Protein AF-A0A0N4WS98-F1 (afdb_monomer_lite)

pLDDT: mean 84.08, std 15.52, range [30.28, 98.75]

Sequence (1179 aa):
MGLLRYAFILAFIAFLSHFIINKLHTKLPLHFGGHVEAGYKRVREAFEQNFRDGWEPEGASLAVFVKGRKVVDLWGGYADKQAARIWKEDTVTVTFSTTKAVAAVCIAMLADRGRLKYDDLVSKYWPGFAKNGKANVTIEWVMSHMAGLPYLDTTITKEMITDHNLMRKALEKEAPKRPPGRHTGYHTFTYGWLVDQIVRHTDEKHRGIGQFFREEVAKPNGVDFHIGLDHSEEYRVARVVLPTVAGGLAEVLHDFKLGLALLKFFFAPEESPLKKSLRNSPWIDVLDKCTVNDPEQHAVEQAAAFGIGNARSLASIFNLLVNGHIVSEKTMAFLQKPVINTTDYVLNEQTVKGHGFFYYPPIRENEKHSMMGHSGLGCQQVMFDMKNKIVFAYVANGMKAREYVLCRNYMRLQNALYSALKFHSELPLHFGGYVDDGYERLQEVFERNFRDGWESVGAAFAVFVKGRKVVDLWGGYADKQAARPWKEDTLMITFSPTKAFAAVCVALLVDRGRLKYDDLVSKHWPEFAKNGKENITVDWVLSHMAGLPYLDTPITKEMATNHKLMKGVLENETPKVPPGRGTGYHSFTYGWLVDQIIRKADEKHRGISQFLKEEITGPNGIDFHVGLHASEKHRDSIIAKAMGNLPWVDVLDMYTLNSPAQQTLEQATAISIGNARSMASIFSLFVNGRIVSEKTLALIEKPVVNETDYVINEVIARGHGFYYYPPRGKFEDNLMIGHPSLGCQQLMFDTKKKISFAYVTNGLKAGAYDLCPHFIFNKFHSELPFHFGGYADEGYERLQEVTPFSPRRNFRDGWESVGAAFAVFVKGRAVVDLWGGYADKQAAQPWKEDTLMVTFSPTKAFAAVCVALLVDRGRLKYDDLVSKHWPEFAKNGKENITIDWVLSHMAGLPYLDTPITKEMATDHKLMKGVLENEAPKVPPGRGTGYHSFTYGWLVDQIIRKADEKHRGISQFLREEITAPNGIDFHVGLDASEKHRVARATQSTISEAIIDIWYDPGIAELLRDFFIAKAMGNLPWVDVLDMYTLNSPAQQTLEQATAVSIGNARSMASTFSLFVNGRIVGEKTLALIEEPVVNETDYVVNEVIARGHGFYYYPPRGKSQDNLMIGHPSLGCQQLMFDTRKKVSFAYVTNGLKAGVYDLCRNYMRLQRALYDVLEAQGI

InterPro domains:
  IPR001466 Beta-lactamase-related [PF00144] (47-410)
  IPR001466 Beta-lactamase-related [PF00144] (446-766)
  IPR001466 Beta-lactamase-related [PF00144] (808-1155)
  IPR012338 Beta-lactamase/transpeptidase-like [G3DSA:3.40.710.10] (32-424)
  IPR012338 Beta-lactamase/transpeptidase-like [G3DSA:3.40.710.10] (431-779)
  IPR012338 Beta-lactamase/transpeptidase-like [G3DSA:3.40.710.10] (790-1178)
  IPR012338 Beta-lactamase/transpeptidase-like [SSF56601] (38-418)
  IPR012338 Beta-lactamase/transpeptidase-like [SSF56601] (436-770)
  IPR012338 Beta-lactamase/transpeptidase-like [SSF56601] (812-1171)
  IPR052907 Beta-lactamase/esterase domain-containing protein [PTHR43319] (10-427)

Organism: Haemonchus placei (NCBI:txid6290)

Foldseek 3Di:
DVVVVVVLVVVVCLVVVVVCCVVPDDPQDKDKDWDAAPLLVLLVVLLVVCVVVCVFVAKKWKWKDFLLRTHTTMIIGALEVVVPHIADSFFKEWLFQLLLVLLLLLVLLLVQVVLFPQCDQLCVLVVLQCPQQRRRAGNFLLLFQQSQPLFFPAQCEPVCLVDLVSVSNRNSHGHRPDRGPPAHADNQQVSQSSSQCSCLRRPPVSDGSQVSCCVQPCVVQVFDKTQADDPVSLVRYRAADEQDPVLQVVLCVVPVVLVVLVCCVVPPPCPASQVNSCCSHVCPDCHPPNNSSPSSVLRGNRSRINMMGHNVSSLSRVLCVLNQVSHHPVSSVVQQDFDDFQQHRNSRDTWTGTSSWTWAPDPAPPDPGTWIGDKRFQAWTWIADSVRSMIITMGGRYRDSDIDPSSPSVVSSVVSNVVSVLVVVFDDKDKDWDAAPPLVVLVVLVVVCVVVQVAPAKKWKWKDFLLRTHITMIMHALERVVRHIADSWFKEFQFQLLLQLLLLLVLLLVLVVLFDQLDQLCVLVVLLCPQQRRRAGNWLLLQQQSQPLDFPDDDDLCCLQDLVNVSVRNSHGHRNDNRPPAHAHNQQVSQSSSQCSSLSSDPVSDGSFVSCCPQACVVVVQFKGQADDPVCLVRYGQADERDDDDPVVVVDDSCCCNDSSNQRRNRSRTRMMGHFHSLQSSLLCVLSCNSHHPVSVVQQLAFPDFQQHPHVRDGWGHTSNWTWPPSPDDDDDFIWIGDADFQQWDWTADSVRSMTMTMDGSHGYDDPNCDRCVVSVLVVLQPPDKDKDWDAAPLQVVLVVLACRNPVPVVPDVQFPAWKWKWKDFLLHTRTTIIIGALESRNRHIQDSLFKEFQFFLLLVLLLLLVLLLVLVVLFDQLDQLCVLVVLLCPQQRRRAGNWLLLQQQSQPLFFPAFQDLCLQQDLVNVVVRNSHGHRNDNHPPAHAHNQFVSQSSSQQSSLSSDPVSDGSQVSSCPQFCVVPVFDKGQFDDPVCLVSYRQADEDPVLVVVVCCLVPPVNLVVCVPASQSRSQVSYPQQHPSDSVSLSDSSLCRRNGSGTNMMHHFCSLQSSVLCVLSCNSHHPVSVVQVQAFPDQQQHRNVRDGWGHTSNWTWDDQVPDDSVFTWIGTKDQQGWTWTDGSVRSMIMTMDGSHGYGDIDPVSVSVSSSSVSVVVSCVVVVD

Secondary structure (DSSP, 8-state):
-HHHHHHHHHHHHHHHHHHHHHHHS--PPP-EEEEE-GGGHHHHHHHHHHHHTTSSSSEEEEEEEETTEEEEEEEEEEEETTTTEE--TT-BEE-TTHHHHHHHHHHHHHHHTTS--TTSBHHHH-GGGGTTTTTT-BHHHHHTT-SS-SS-SS---HHHHH-HHHHHHHHHHPPPSS-TTT-----TTHHHHHHHHHHHHHSTT---HHHHHIIIIITTTT---EES--GGGGGGBPPPBPPPHHHHHHHHHH-THHHHHHHHHHTS-TTSHHHHHHHTSTT---SSS-GGG-HHHHTS--TTT-EEE-HHHHHHHHHHHHTTSSS-HHHHHHHTS-SEEEEETTTTEEEEEETTEEEE--SSTT--SPEEEEEETTTEEEEEETTTTEEEEEEESB--S--GGG-HHHHHHHHHHHHHHHHTTSPPPPEEEEE-TT-HHHHHHHHHHHHTTS--SEEEEEEEETTEEEEEEEEEEEETTTTEE--TT-BEE--TTHHHHHHHHHHHHHHTTS--TTSBHHHH-GGG--TT-TT-BHHHHHTT-SS-SS-SSPPPHHHHH-HHHHHHHHHH---SS-TTS-----TTHHHHHHHHHHHHHSTT---HHHHHIIIIITTTT--EEES--GGGGGGB---EEPSS--TTGGGS-HHHHTSHHHHT---TTT-EEE-HHHHHHHHHHHHTTSSS-HHHHHHHTS-SEEEE-TTT-SEEEEETTEEEE--SS---S--EEEEE-GGG-EEEEETTTTEEEEEEESEE-S-SSSSSSHHHHHHHHHTSPP-EEEEE-TT-HHHHHHSTT-TTTHHHH---SSEEEEEEEETTEEEEEEEEEEEETTTTEEP-TT-BEE--TTHHHHHHHHHHHHHHTTS--TTSBHHHH-GGGGTTTTTT-BHHHHHTT-SS-SS-SS---HHHHH-HHHHHHHHHHPPPSS-TTSSB---SSHHHHHHHHHHHHHSTT---HHHHHIIIIIGGGT---BSS--GGGGGGBPPPEE-HHHHHHHHHHH-HHHHHHHTTSHHHHHHHT-SS--SS-HHHHTSHHHHT---TTT--EE-HHHHHHHHHHHHTTSSS-HHHHHHTSS-SEEEEBTTT-SEEEEETTEEEE--TTS-TTS-EEEEE-GGG-EEEEETTTTEEEEEEESEE-S-SGGG-HHHHHHHHHHHHHHHHTT-

Structure (mmCIF, N/CA/C/O backbone):
data_AF-A0A0N4WS98-F1
#
_entry.id   AF-A0A0N4WS98-F1
#
loop_
_atom_site.group_PDB
_atom_site.id
_atom_site.type_symbol
_atom_site.label_atom_id
_atom_site.label_alt_id
_atom_site.label_comp_id
_atom_site.label_asym_id
_atom_site.label_entity_id
_atom_site.label_seq_id
_atom_site.pdbx_PDB_ins_code
_atom_site.Cartn_x
_atom_site.Cartn_y
_atom_site.Cartn_z
_atom_site.occupancy
_atom_site.B_iso_or_equiv
_atom_site.auth_seq_id
_atom_site.auth_comp_id
_atom_site.auth_asym_id
_atom_site.auth_atom_id
_atom_site.pdbx_PDB_model_num
ATOM 1 N N . MET A 1 1 ? -6.516 31.916 -18.029 1.00 39.34 1 MET A N 1
ATOM 2 C CA . MET A 1 1 ? -7.914 31.442 -18.190 1.00 39.34 1 MET A CA 1
ATOM 3 C C . MET A 1 1 ? -8.146 30.553 -19.419 1.00 39.34 1 MET A C 1
ATOM 5 O O . MET A 1 1 ? -8.787 29.526 -19.251 1.00 39.34 1 MET A O 1
ATOM 9 N N . GLY A 1 2 ? -7.638 30.874 -20.621 1.00 41.47 2 GLY A N 1
ATOM 10 C CA . GLY A 1 2 ? -7.864 30.046 -21.826 1.00 41.47 2 GLY A CA 1
ATOM 11 C C . GLY A 1 2 ? -7.351 28.603 -21.709 1.00 41.47 2 GLY A C 1
ATOM 12 O O . GLY A 1 2 ? -8.120 27.666 -21.875 1.00 41.47 2 GLY A O 1
ATOM 13 N N . LEU A 1 3 ? -6.087 28.420 -21.314 1.00 37.09 3 LEU A N 1
ATOM 14 C CA . LEU A 1 3 ? -5.458 27.098 -21.151 1.00 37.09 3 LEU A CA 1
ATOM 15 C C . LEU A 1 3 ? -6.153 26.190 -20.117 1.00 37.09 3 LEU A C 1
ATOM 17 O O . LEU A 1 3 ? -6.252 24.991 -20.345 1.00 37.09 3 LEU A O 1
ATOM 21 N N . LEU A 1 4 ? -6.690 26.752 -19.026 1.00 38.88 4 LEU A N 1
ATOM 22 C CA . LEU A 1 4 ? -7.409 25.989 -17.994 1.00 38.88 4 LEU A CA 1
ATOM 23 C C . LEU A 1 4 ? -8.784 25.502 -18.473 1.00 38.88 4 LEU A C 1
ATOM 25 O O . LEU A 1 4 ? -9.154 24.370 -18.182 1.00 38.88 4 LEU A O 1
ATOM 29 N N . ARG A 1 5 ? -9.513 26.311 -19.258 1.00 39.75 5 ARG A N 1
ATOM 30 C CA . ARG A 1 5 ? -10.761 25.878 -19.916 1.00 39.75 5 ARG A CA 1
ATOM 31 C C . ARG A 1 5 ? -10.509 24.736 -20.898 1.00 39.75 5 ARG A C 1
ATOM 33 O O . ARG A 1 5 ? -11.263 23.771 -20.902 1.00 39.75 5 ARG A O 1
ATOM 40 N N . TYR A 1 6 ? -9.433 24.815 -21.681 1.00 48.69 6 TYR A N 1
ATOM 41 C CA . TYR A 1 6 ? -9.057 23.731 -22.591 1.00 48.69 6 TYR A CA 1
ATOM 42 C C . TYR A 1 6 ? -8.635 22.470 -21.836 1.00 48.69 6 TYR A C 1
ATOM 44 O O . TYR A 1 6 ? -9.068 21.386 -22.207 1.00 48.69 6 TYR A O 1
ATOM 52 N N . ALA A 1 7 ? -7.879 22.596 -20.744 1.00 49.84 7 ALA A N 1
ATOM 53 C CA . ALA A 1 7 ? -7.507 21.456 -19.910 1.00 49.84 7 ALA A CA 1
ATOM 54 C C . ALA A 1 7 ? -8.733 20.767 -19.284 1.00 49.84 7 ALA A C 1
ATOM 56 O O . ALA A 1 7 ? -8.801 19.542 -19.278 1.00 49.84 7 ALA A O 1
ATOM 57 N N . PHE A 1 8 ? -9.727 21.539 -18.829 1.00 58.28 8 PHE A N 1
ATOM 58 C CA . PHE A 1 8 ? -10.957 21.001 -18.241 1.00 58.28 8 PHE A CA 1
ATOM 59 C C . PHE A 1 8 ? -11.847 20.291 -19.263 1.00 58.28 8 PHE A C 1
ATOM 61 O O . PHE A 1 8 ? -12.334 19.191 -19.016 1.00 58.28 8 PHE A O 1
ATOM 68 N N . ILE A 1 9 ? -12.007 20.891 -20.444 1.00 61.28 9 ILE A N 1
ATOM 69 C CA . ILE A 1 9 ? -12.756 20.301 -21.557 1.00 61.28 9 ILE A CA 1
ATOM 70 C C . ILE A 1 9 ? -12.054 19.032 -22.054 1.00 61.28 9 ILE A C 1
ATOM 72 O O . ILE A 1 9 ? -12.712 18.019 -22.267 1.00 61.28 9 ILE A O 1
ATOM 76 N N . LEU A 1 10 ? -10.723 19.041 -22.174 1.00 55.31 10 LEU A N 1
ATOM 77 C CA . LEU A 1 10 ? -9.946 17.861 -22.559 1.00 55.31 10 LEU A CA 1
ATOM 78 C C . LEU A 1 10 ? -10.024 16.752 -21.501 1.00 55.31 10 LEU A C 1
ATOM 80 O O . LEU A 1 10 ? -10.177 15.589 -21.864 1.00 55.31 10 LEU A O 1
ATOM 84 N N . ALA A 1 11 ? -9.983 17.094 -20.209 1.00 54.56 11 ALA A N 1
ATOM 85 C CA . ALA A 1 11 ? -10.136 16.135 -19.116 1.00 54.56 11 ALA A CA 1
ATOM 86 C C . ALA A 1 11 ? -11.547 15.528 -19.075 1.00 54.56 11 ALA A C 1
ATOM 88 O O . ALA A 1 11 ? -11.689 14.314 -18.932 1.00 54.56 11 ALA A O 1
ATOM 89 N N . PHE A 1 12 ? -12.586 16.344 -19.272 1.00 61.75 12 PHE A N 1
ATOM 90 C CA . PHE A 1 12 ? -13.977 15.894 -19.328 1.00 61.75 12 PHE A CA 1
ATOM 91 C C . PHE A 1 12 ? -14.252 15.024 -20.562 1.00 61.75 12 PHE A C 1
ATOM 93 O O . PHE A 1 12 ? -14.850 13.958 -20.437 1.00 61.75 12 PHE A O 1
ATOM 100 N N . ILE A 1 13 ? -13.748 15.409 -21.740 1.00 64.50 13 ILE A N 1
ATOM 101 C CA . ILE A 1 13 ? -13.834 14.593 -22.960 1.00 64.50 13 ILE A CA 1
ATOM 102 C C . ILE A 1 13 ? -13.072 13.278 -22.774 1.00 64.50 13 ILE A C 1
ATOM 104 O O . ILE A 1 13 ? -13.593 12.230 -23.147 1.00 64.50 13 ILE A O 1
ATOM 108 N N . ALA A 1 14 ? -11.882 13.292 -22.167 1.00 52.22 14 ALA A N 1
ATOM 109 C CA . ALA A 1 14 ? -11.117 12.077 -21.890 1.00 52.22 14 ALA A CA 1
ATOM 110 C C . ALA A 1 14 ? -11.840 11.151 -20.897 1.00 52.22 14 ALA A C 1
ATOM 112 O O . ALA A 1 14 ? -11.889 9.941 -21.118 1.00 52.22 14 ALA A O 1
ATOM 113 N N . PHE A 1 15 ? -12.446 11.706 -19.843 1.00 61.06 15 PHE A N 1
ATOM 114 C CA . PHE A 1 15 ? -13.220 10.960 -18.848 1.00 61.06 15 PHE A CA 1
ATOM 115 C C . PHE A 1 15 ? -14.497 10.360 -19.445 1.00 61.06 15 PHE A C 1
ATOM 117 O O . PHE A 1 15 ? -14.750 9.165 -19.289 1.00 61.06 15 PHE A O 1
ATOM 124 N N . LEU A 1 16 ? -15.267 11.158 -20.188 1.00 57.53 16 LEU A N 1
ATOM 125 C CA . LEU A 1 16 ? -16.488 10.718 -20.855 1.00 57.53 16 LEU A CA 1
ATOM 126 C C . LEU A 1 16 ? -16.176 9.675 -21.935 1.00 57.53 16 LEU A C 1
ATOM 128 O O . LEU A 1 16 ? -16.838 8.643 -21.996 1.00 57.53 16 LEU A O 1
ATOM 132 N N . SER A 1 17 ? -15.110 9.880 -22.714 1.00 52.56 17 SER A N 1
ATOM 133 C CA . SER A 1 17 ? -14.623 8.896 -23.686 1.00 52.56 17 SER A CA 1
ATOM 134 C C . SER A 1 17 ? -14.196 7.609 -22.992 1.00 52.56 17 SER A C 1
ATOM 136 O O . SER A 1 17 ? -14.599 6.540 -23.422 1.00 52.56 17 SER A O 1
ATOM 138 N N . HIS A 1 18 ? -13.454 7.673 -21.882 1.00 50.91 18 HIS A N 1
ATOM 139 C CA . HIS A 1 18 ? -13.056 6.485 -21.125 1.00 50.91 18 HIS A CA 1
ATOM 140 C C . HIS A 1 18 ? -14.256 5.727 -20.540 1.00 50.91 18 HIS A C 1
ATOM 142 O O . HIS A 1 18 ? -14.301 4.499 -20.612 1.00 50.91 18 HIS A O 1
ATOM 148 N N . PHE A 1 19 ? -15.240 6.442 -19.990 1.00 57.62 19 PHE A N 1
ATOM 149 C CA . PHE A 1 19 ? -16.464 5.863 -19.438 1.00 57.62 19 PHE A CA 1
ATOM 150 C C . PHE A 1 19 ? -17.321 5.199 -20.522 1.00 57.62 19 PHE A C 1
ATOM 152 O O . PHE A 1 19 ? -17.769 4.065 -20.346 1.00 57.62 19 PHE A O 1
ATOM 159 N N . ILE A 1 20 ? -17.492 5.872 -21.662 1.00 54.56 20 ILE A N 1
ATOM 160 C CA . ILE A 1 20 ? -18.214 5.359 -22.829 1.00 54.56 20 ILE A CA 1
ATOM 161 C C . ILE A 1 20 ? -17.471 4.156 -23.426 1.00 54.56 20 ILE A C 1
ATOM 163 O O . ILE A 1 20 ? -18.084 3.114 -23.618 1.00 54.56 20 ILE A O 1
ATOM 167 N N . ILE A 1 21 ? -16.152 4.232 -23.621 1.00 51.50 21 ILE A N 1
ATOM 168 C CA . ILE A 1 21 ? -15.303 3.129 -24.104 1.00 51.50 21 ILE A CA 1
ATOM 169 C C . ILE A 1 21 ? -15.403 1.922 -23.156 1.00 51.50 21 ILE A C 1
ATOM 171 O O . ILE A 1 21 ? -15.684 0.820 -23.609 1.00 51.50 21 ILE A O 1
ATOM 175 N N . ASN A 1 22 ? -15.292 2.095 -21.837 1.00 51.72 22 ASN A N 1
ATOM 176 C CA . ASN A 1 22 ? -15.426 0.983 -20.882 1.00 51.72 22 ASN A CA 1
ATOM 177 C C . ASN A 1 22 ? -16.826 0.346 -20.841 1.00 51.72 22 ASN A C 1
ATOM 179 O O . ASN A 1 22 ? -16.962 -0.809 -20.431 1.00 51.72 22 ASN A O 1
ATOM 183 N N . LYS A 1 23 ? -17.870 1.096 -21.211 1.00 49.91 23 LYS A N 1
ATOM 184 C CA . LYS A 1 23 ? -19.264 0.627 -21.277 1.00 49.91 23 LYS A CA 1
ATOM 185 C C . LYS A 1 23 ? -19.631 0.025 -22.636 1.00 49.91 23 LYS A C 1
ATOM 187 O O . LYS A 1 23 ? -20.483 -0.857 -22.667 1.00 49.91 23 LYS A O 1
ATOM 192 N N . LEU A 1 24 ? -19.015 0.501 -23.719 1.00 42.03 24 LEU A N 1
ATOM 193 C CA . LEU A 1 24 ? -19.253 0.059 -25.095 1.00 42.03 24 LEU A CA 1
ATOM 194 C C . LEU A 1 24 ? -18.302 -1.055 -25.544 1.00 42.03 24 LEU A C 1
ATOM 196 O O . LEU A 1 24 ? -18.649 -1.805 -26.452 1.00 42.03 24 LEU A O 1
ATOM 200 N N . HIS A 1 25 ? -17.129 -1.208 -24.921 1.00 49.62 25 HIS A N 1
ATOM 201 C CA . HIS A 1 25 ? -16.274 -2.361 -25.179 1.00 49.62 25 HIS A CA 1
ATOM 202 C C . HIS A 1 25 ? -16.959 -3.628 -24.674 1.00 49.62 25 HIS A C 1
ATOM 204 O O . HIS A 1 25 ? -17.184 -3.819 -23.475 1.00 49.62 25 HIS A O 1
ATOM 210 N N . THR A 1 26 ? -17.232 -4.537 -25.602 1.00 45.34 26 THR A N 1
ATOM 211 C CA . THR A 1 26 ? -17.506 -5.938 -25.306 1.00 45.34 26 THR A CA 1
ATOM 212 C C . THR A 1 26 ? -16.412 -6.473 -24.385 1.00 45.34 26 THR A C 1
ATOM 214 O O . THR A 1 26 ? -15.233 -6.522 -24.742 1.00 45.34 26 THR A O 1
ATOM 217 N N . LYS A 1 27 ? -16.794 -6.868 -23.165 1.00 64.94 27 LYS A N 1
ATOM 218 C CA . LYS A 1 27 ? -15.908 -7.601 -22.257 1.00 64.94 27 LYS A CA 1
ATOM 219 C C . LYS A 1 27 ? -15.700 -8.991 -22.832 1.00 64.94 27 LYS A C 1
ATOM 221 O O . LYS A 1 27 ? -16.476 -9.905 -22.563 1.00 64.94 27 LYS A O 1
ATOM 226 N N . LEU A 1 28 ? -14.678 -9.115 -23.667 1.00 77.06 28 LEU A N 1
ATOM 227 C CA . LEU A 1 28 ? -14.257 -10.401 -24.181 1.00 77.06 28 LEU A CA 1
ATOM 228 C C . LEU A 1 28 ? -13.850 -11.311 -23.003 1.00 77.06 28 LEU A C 1
ATOM 230 O O . LEU A 1 28 ? -13.260 -10.824 -22.031 1.00 77.06 28 LEU A O 1
ATOM 234 N N . PRO A 1 29 ? -14.179 -12.612 -23.048 1.00 87.44 29 PRO A N 1
ATOM 235 C CA . PRO A 1 29 ? -13.803 -13.548 -21.996 1.00 87.44 29 PRO A CA 1
ATOM 236 C C . PRO A 1 29 ? -12.279 -13.614 -21.840 1.00 87.44 29 PRO A C 1
ATOM 238 O O . PRO A 1 29 ? -11.528 -13.472 -22.804 1.00 87.44 29 PRO A O 1
ATOM 241 N N . LEU A 1 30 ? -11.802 -13.820 -20.614 1.00 90.62 30 LEU A N 1
ATOM 242 C CA . LEU A 1 30 ? -10.375 -14.022 -20.374 1.00 90.62 30 LEU A CA 1
ATOM 243 C C . LEU A 1 30 ? -10.007 -15.472 -20.694 1.00 90.62 30 LEU A C 1
ATOM 245 O O . LEU A 1 30 ? -10.614 -16.402 -20.165 1.00 90.62 30 LEU A O 1
ATOM 249 N N . HIS A 1 31 ? -8.996 -15.648 -21.541 1.00 94.50 31 HIS A N 1
ATOM 250 C CA . HIS A 1 31 ? -8.447 -16.951 -21.900 1.00 94.50 31 HIS A CA 1
ATOM 251 C C . HIS A 1 31 ? -7.077 -17.122 -21.257 1.00 94.50 31 HIS A C 1
ATOM 253 O O . HIS A 1 31 ? -6.252 -16.213 -21.327 1.00 94.50 31 HIS A O 1
ATOM 259 N N . PHE A 1 32 ? -6.837 -18.287 -20.661 1.00 97.19 32 PHE A N 1
ATOM 260 C CA . PHE A 1 32 ? -5.559 -18.646 -20.055 1.00 97.19 32 PHE A CA 1
ATOM 261 C C . PHE A 1 32 ? -5.161 -20.047 -20.500 1.00 97.19 32 PHE A C 1
ATOM 263 O O . PHE A 1 32 ? -5.994 -20.954 -20.529 1.00 97.19 32 PHE A O 1
ATOM 270 N N . GLY A 1 33 ? -3.885 -20.227 -20.812 1.00 95.50 33 GLY A N 1
ATOM 271 C CA . GLY A 1 33 ? -3.298 -21.509 -21.167 1.00 95.50 33 GLY A CA 1
ATOM 272 C C . GLY A 1 33 ? -1.939 -21.704 -20.507 1.00 95.50 33 GLY A C 1
ATOM 273 O O . GLY A 1 33 ? -1.382 -20.792 -19.892 1.00 95.50 33 GLY A O 1
ATOM 274 N N . GLY A 1 34 ? -1.429 -22.924 -20.626 1.00 95.75 34 GLY A N 1
ATOM 275 C CA . GLY A 1 34 ? -0.104 -23.287 -20.148 1.00 95.75 34 GLY A CA 1
ATOM 276 C C . GLY A 1 34 ? -0.068 -24.091 -18.852 1.00 95.75 34 GLY A C 1
ATOM 277 O O . GLY A 1 34 ? -1.092 -24.477 -18.275 1.00 95.75 34 GLY A O 1
ATOM 278 N N . HIS A 1 35 ? 1.157 -24.378 -18.427 1.00 95.62 35 HIS A N 1
ATOM 279 C CA . HIS A 1 35 ? 1.501 -25.301 -17.360 1.00 95.62 35 HIS A CA 1
ATOM 280 C C . HIS A 1 35 ? 2.299 -24.611 -16.250 1.00 95.62 35 HIS A C 1
ATOM 282 O O . HIS A 1 35 ? 3.150 -23.757 -16.492 1.00 95.62 35 HIS A O 1
ATOM 288 N N . VAL A 1 36 ? 2.031 -25.027 -15.015 1.00 95.38 36 VAL A N 1
ATOM 289 C CA . VAL A 1 36 ? 2.763 -24.609 -13.821 1.00 95.38 36 VAL A CA 1
ATOM 290 C C . VAL A 1 36 ? 2.945 -25.820 -12.920 1.00 95.38 36 VAL A C 1
ATOM 292 O O . VAL A 1 36 ? 1.966 -26.497 -12.595 1.00 95.38 36 VAL A O 1
ATOM 295 N N . GLU A 1 37 ? 4.184 -26.071 -12.500 1.00 91.69 37 GLU A N 1
ATOM 296 C CA . GLU A 1 37 ? 4.495 -27.117 -11.526 1.00 91.69 37 GLU A CA 1
ATOM 297 C C . GLU A 1 37 ? 3.828 -26.828 -10.166 1.00 91.69 37 GLU A C 1
ATOM 299 O O . GLU A 1 37 ? 3.601 -25.677 -9.784 1.00 91.69 37 GLU A O 1
ATOM 304 N N . ALA A 1 38 ? 3.518 -27.878 -9.397 1.00 79.94 38 ALA A N 1
ATOM 305 C CA . ALA A 1 38 ? 2.626 -27.800 -8.235 1.00 79.94 38 ALA A CA 1
ATOM 306 C C . ALA A 1 38 ? 2.997 -26.723 -7.197 1.00 79.94 38 ALA A C 1
ATOM 308 O O . ALA A 1 38 ? 2.100 -26.055 -6.679 1.00 79.94 38 ALA A O 1
ATOM 309 N N . GLY A 1 39 ? 4.284 -26.509 -6.907 1.00 79.69 39 GLY A N 1
ATOM 310 C CA . GLY A 1 39 ? 4.693 -25.495 -5.930 1.00 79.69 39 GLY A CA 1
ATOM 311 C C . GLY A 1 39 ? 4.866 -24.079 -6.499 1.00 79.69 39 GLY A C 1
ATOM 312 O O . GLY A 1 39 ? 5.276 -23.184 -5.768 1.00 79.69 39 GLY A O 1
ATOM 313 N N . TYR A 1 40 ? 4.528 -23.848 -7.772 1.00 88.31 40 TYR A N 1
ATOM 314 C CA . TYR A 1 40 ? 4.543 -22.528 -8.417 1.00 88.31 40 TYR A CA 1
ATOM 315 C C . TYR A 1 40 ? 3.135 -21.986 -8.714 1.00 88.31 40 TYR A C 1
ATOM 317 O O . TYR A 1 40 ? 3.004 -20.966 -9.386 1.00 88.31 40 TYR A O 1
ATOM 325 N N . LYS A 1 41 ? 2.065 -22.605 -8.186 1.00 87.62 41 LYS A N 1
ATOM 326 C CA . LYS A 1 41 ? 0.661 -22.187 -8.414 1.00 87.62 41 LYS A CA 1
ATOM 327 C C . LYS A 1 41 ? 0.404 -20.693 -8.175 1.00 87.62 41 LYS A C 1
ATOM 329 O O . LYS A 1 41 ? -0.286 -20.067 -8.973 1.00 87.62 41 LYS A O 1
ATOM 334 N N . ARG A 1 42 ? 1.040 -20.097 -7.159 1.00 84.69 42 ARG A N 1
ATOM 335 C CA . ARG A 1 42 ? 0.956 -18.650 -6.877 1.00 84.69 42 ARG A CA 1
ATOM 336 C C . ARG A 1 42 ? 1.424 -17.772 -8.041 1.00 84.69 42 ARG A C 1
ATOM 338 O O . ARG A 1 42 ? 0.932 -16.663 -8.206 1.00 84.69 42 ARG A O 1
ATOM 345 N N . VAL A 1 43 ? 2.355 -18.258 -8.864 1.00 94.06 43 VAL A N 1
ATOM 346 C CA . VAL A 1 43 ? 2.804 -17.551 -10.072 1.00 94.06 43 VAL A CA 1
ATOM 347 C C . VAL A 1 43 ? 1.682 -17.499 -11.109 1.00 94.06 43 VAL A C 1
ATOM 349 O O . VAL A 1 43 ? 1.466 -16.451 -11.713 1.00 94.06 43 VAL A O 1
ATOM 352 N N . ARG A 1 44 ? 0.918 -18.590 -11.268 1.00 95.81 44 ARG A N 1
ATOM 353 C CA . ARG A 1 44 ? -0.271 -18.615 -12.133 1.00 95.81 44 ARG A CA 1
ATOM 354 C C . ARG A 1 44 ? -1.344 -17.654 -11.643 1.00 95.81 44 ARG A C 1
ATOM 356 O O . ARG A 1 44 ? -1.854 -16.869 -12.431 1.00 95.81 44 ARG A O 1
ATOM 363 N N . GLU A 1 45 ? -1.649 -17.683 -10.351 1.00 92.94 45 GLU A N 1
ATOM 364 C CA . GLU A 1 45 ? -2.636 -16.783 -9.742 1.00 92.94 45 GLU A CA 1
ATOM 365 C C . GLU A 1 45 ? -2.245 -15.314 -9.950 1.00 92.94 45 GLU A C 1
ATOM 367 O O . GLU A 1 45 ? -3.061 -14.514 -10.401 1.00 92.94 45 GLU A O 1
ATOM 372 N N . ALA A 1 46 ? -0.976 -14.972 -9.710 1.00 93.25 46 ALA A N 1
ATOM 373 C CA . ALA A 1 46 ? -0.438 -13.638 -9.958 1.00 93.25 46 ALA A CA 1
ATOM 374 C C . ALA A 1 46 ? -0.546 -13.215 -11.434 1.00 93.25 46 ALA A C 1
ATOM 376 O O . ALA A 1 46 ? -0.883 -12.063 -11.720 1.00 93.25 46 ALA A O 1
ATOM 377 N N . PHE A 1 47 ? -0.284 -14.142 -12.362 1.00 97.31 47 PHE A N 1
ATOM 378 C CA . PHE A 1 47 ? -0.420 -13.918 -13.800 1.00 97.31 47 PHE A CA 1
ATOM 379 C C . PHE A 1 47 ? -1.868 -13.648 -14.194 1.00 97.31 47 PHE A C 1
ATOM 381 O O . PHE A 1 47 ? -2.141 -12.608 -14.784 1.00 97.31 47 PHE A O 1
ATOM 388 N N . GLU A 1 48 ? -2.809 -14.505 -13.800 1.00 95.94 48 GLU A N 1
ATOM 389 C CA . GLU A 1 48 ? -4.235 -14.308 -14.080 1.00 95.94 48 GLU A CA 1
ATOM 390 C C . GLU A 1 48 ? -4.775 -13.017 -13.443 1.00 95.94 48 GLU A C 1
ATOM 392 O O . GLU A 1 48 ? -5.590 -12.312 -14.044 1.00 95.94 48 GLU A O 1
ATOM 397 N N . GLN A 1 49 ? -4.292 -12.665 -12.247 1.00 92.25 49 GLN A N 1
ATOM 398 C CA . GLN A 1 49 ? -4.707 -11.454 -11.544 1.00 92.25 49 GLN A CA 1
ATOM 399 C C . GLN A 1 49 ? -4.314 -10.175 -12.298 1.00 92.25 49 GLN A C 1
ATOM 401 O O . GLN A 1 49 ? -5.067 -9.204 -12.264 1.00 92.25 49 GLN A O 1
ATOM 406 N N . ASN A 1 50 ? -3.192 -10.162 -13.034 1.00 91.94 50 ASN A N 1
ATOM 407 C CA . ASN A 1 50 ? -2.823 -9.011 -13.873 1.00 91.94 50 ASN A CA 1
ATOM 408 C C . ASN A 1 50 ? -3.901 -8.691 -14.924 1.00 91.94 50 ASN A C 1
ATOM 410 O O . ASN A 1 50 ? -4.178 -7.520 -15.175 1.00 91.94 50 ASN A O 1
ATOM 414 N N . PHE A 1 51 ? -4.555 -9.707 -15.489 1.00 92.38 51 PHE A N 1
ATOM 415 C CA . PHE A 1 51 ? -5.657 -9.513 -16.437 1.00 92.38 51 PHE A CA 1
ATOM 416 C C . PHE A 1 51 ? -6.950 -9.094 -15.731 1.00 92.38 51 PHE A C 1
ATOM 418 O O . PHE A 1 51 ? -7.645 -8.194 -16.198 1.00 92.38 51 PHE A O 1
ATOM 425 N N . ARG A 1 52 ? -7.269 -9.710 -14.582 1.00 86.31 52 ARG A N 1
ATOM 426 C CA . ARG A 1 52 ? -8.488 -9.400 -13.807 1.00 86.31 52 ARG A CA 1
ATOM 427 C C . ARG A 1 52 ? -8.504 -7.961 -13.288 1.00 86.31 52 ARG A C 1
ATOM 429 O O . ARG A 1 52 ? -9.562 -7.338 -13.274 1.00 86.31 52 ARG A O 1
ATOM 436 N N . ASP A 1 53 ? -7.339 -7.433 -12.923 1.00 81.25 53 ASP A N 1
ATOM 437 C CA . ASP A 1 53 ? -7.174 -6.046 -12.473 1.00 81.25 53 ASP A CA 1
ATOM 438 C C . ASP A 1 53 ? -7.098 -5.036 -13.631 1.00 81.25 53 ASP A C 1
ATOM 440 O O . ASP A 1 53 ? -7.012 -3.831 -13.396 1.00 81.25 53 ASP A O 1
ATOM 444 N N . GLY A 1 54 ? -7.089 -5.510 -14.882 1.00 82.44 54 GLY A N 1
ATOM 445 C CA . GLY A 1 54 ? -6.918 -4.671 -16.069 1.00 82.44 54 GLY A CA 1
ATOM 446 C C . GLY A 1 54 ? -5.501 -4.113 -16.248 1.00 82.44 54 GLY A C 1
ATOM 447 O O . GLY A 1 54 ? -5.312 -3.177 -17.020 1.00 82.44 54 GLY A O 1
ATOM 448 N N . TRP A 1 55 ? -4.504 -4.655 -15.540 1.00 84.94 55 TRP A N 1
ATOM 449 C CA . TRP A 1 55 ? -3.091 -4.269 -15.688 1.00 84.94 55 TRP A CA 1
ATOM 450 C C . TRP A 1 55 ? -2.465 -4.872 -16.944 1.00 84.94 55 TRP A C 1
ATOM 452 O O . TRP A 1 55 ? -1.504 -4.326 -17.487 1.00 84.94 55 TRP A O 1
ATOM 462 N N . GLU A 1 56 ? -3.022 -5.990 -17.405 1.00 90.19 56 GLU A N 1
ATOM 463 C CA . GLU A 1 56 ? -2.740 -6.571 -18.707 1.00 90.19 56 GLU A CA 1
ATOM 464 C C . GLU A 1 56 ? -3.960 -6.376 -19.623 1.00 90.19 56 GLU A C 1
ATOM 466 O O . GLU A 1 56 ? -4.927 -7.136 -19.528 1.00 90.19 56 GLU A O 1
ATOM 471 N N . PRO A 1 57 ? -3.974 -5.313 -20.453 1.00 85.75 57 PRO A N 1
ATOM 472 C CA . PRO A 1 57 ? -5.149 -4.956 -21.247 1.00 85.75 57 PRO A CA 1
ATOM 473 C C . PRO A 1 57 ? -5.341 -5.835 -22.490 1.00 85.75 57 PRO A C 1
ATOM 475 O O . PRO A 1 57 ? -6.462 -5.894 -23.003 1.00 85.75 57 PRO A O 1
ATOM 478 N N . GLU A 1 58 ? -4.278 -6.492 -22.959 1.00 93.00 58 GLU A N 1
ATOM 479 C CA . GLU A 1 58 ? -4.227 -7.262 -24.207 1.00 93.00 58 GLU A CA 1
ATOM 480 C C . GLU A 1 58 ? -3.924 -8.744 -23.917 1.00 93.00 58 GLU A C 1
ATOM 482 O O . GLU A 1 58 ? -4.737 -9.436 -23.299 1.00 93.00 58 GLU A O 1
ATOM 487 N N . GLY A 1 59 ? -2.773 -9.250 -24.357 1.00 95.62 59 GLY A N 1
ATOM 488 C CA . GLY A 1 59 ? -2.264 -10.582 -24.083 1.00 95.62 59 GLY A CA 1
ATOM 489 C C . GLY A 1 59 ? -0.816 -10.571 -23.594 1.00 95.62 59 GLY A C 1
ATOM 490 O O . GLY A 1 59 ? -0.057 -9.616 -23.782 1.00 95.62 59 GLY A O 1
ATOM 491 N N . ALA A 1 60 ? -0.438 -11.653 -22.921 1.00 97.56 60 ALA A N 1
ATOM 492 C CA . ALA A 1 60 ? 0.914 -11.843 -22.421 1.00 97.56 60 ALA A CA 1
ATOM 493 C C . ALA A 1 60 ? 1.287 -13.322 -22.330 1.00 97.56 60 ALA A C 1
ATOM 495 O O . ALA A 1 60 ? 0.430 -14.206 -22.290 1.00 97.56 60 ALA A O 1
ATOM 496 N N . SER A 1 61 ? 2.588 -13.569 -22.225 1.00 98.25 61 SER A N 1
ATOM 497 C CA . SER A 1 61 ? 3.190 -14.863 -21.927 1.00 98.25 61 SER A CA 1
ATOM 498 C C . SER A 1 61 ? 4.246 -14.730 -20.831 1.00 98.25 61 SER A C 1
ATOM 500 O O . SER A 1 61 ? 4.871 -13.678 -20.660 1.00 98.25 61 SER A O 1
ATOM 502 N N . LEU A 1 62 ? 4.437 -15.810 -20.078 1.00 98.44 62 LEU A N 1
ATOM 503 C CA . LEU A 1 62 ? 5.379 -15.907 -18.974 1.00 98.44 62 LEU A CA 1
ATOM 504 C C . LEU A 1 62 ? 6.070 -17.268 -18.984 1.00 98.44 62 LEU A C 1
ATOM 506 O O . LEU A 1 62 ? 5.395 -18.293 -19.012 1.00 98.44 62 LEU A O 1
ATOM 510 N N . ALA A 1 63 ? 7.396 -17.287 -18.871 1.00 98.38 63 ALA A N 1
ATOM 511 C CA . ALA A 1 63 ? 8.147 -18.527 -18.721 1.00 98.38 63 ALA A CA 1
ATOM 512 C C . ALA A 1 63 ? 9.228 -18.410 -17.647 1.00 98.38 63 ALA A C 1
ATOM 514 O O . ALA A 1 63 ? 9.918 -17.392 -17.537 1.00 98.38 63 ALA A O 1
ATOM 515 N N . VAL A 1 64 ? 9.377 -19.479 -16.865 1.00 98.06 64 VAL A N 1
ATOM 516 C CA . VAL A 1 64 ? 10.387 -19.600 -15.813 1.00 98.06 64 VAL A CA 1
ATOM 517 C C . VAL A 1 64 ? 11.124 -20.922 -15.967 1.00 98.06 64 VAL A C 1
ATOM 519 O O . VAL A 1 64 ? 10.505 -21.990 -15.976 1.00 98.06 64 VAL A O 1
ATOM 522 N N . PHE A 1 65 ? 12.452 -20.849 -15.981 1.00 97.31 65 PHE A N 1
ATOM 523 C CA . PHE A 1 65 ? 13.322 -22.004 -15.811 1.00 97.31 65 PHE A CA 1
ATOM 524 C C . PHE A 1 65 ? 14.053 -21.930 -14.474 1.00 97.31 65 PHE A C 1
ATOM 526 O O . PHE A 1 65 ? 14.523 -20.870 -14.067 1.00 97.31 65 PHE A O 1
ATOM 533 N N . VAL A 1 66 ? 14.167 -23.069 -13.797 1.00 94.62 66 VAL A N 1
ATOM 534 C CA . VAL A 1 66 ? 14.906 -23.226 -12.542 1.00 94.62 66 VAL A CA 1
ATOM 535 C C . VAL A 1 66 ? 15.809 -24.442 -12.683 1.00 94.62 66 VAL A C 1
ATOM 537 O O . VAL A 1 66 ? 15.335 -25.562 -12.873 1.00 94.62 66 VAL A O 1
ATOM 540 N N . LYS A 1 67 ? 17.126 -24.226 -12.602 1.00 91.81 67 LYS A N 1
ATOM 541 C CA . LYS A 1 67 ? 18.161 -25.261 -12.756 1.00 91.81 67 LYS A CA 1
ATOM 542 C C . LYS A 1 67 ? 17.957 -26.110 -14.019 1.00 91.81 67 LYS A C 1
ATOM 544 O O . LYS A 1 67 ? 17.970 -27.337 -13.957 1.00 91.81 67 LYS A O 1
ATOM 549 N N . GLY A 1 68 ? 17.692 -25.453 -15.147 1.00 92.94 68 GLY A N 1
ATOM 550 C CA . GLY A 1 68 ? 17.486 -26.119 -16.435 1.00 92.94 68 GLY A CA 1
ATOM 551 C C . GLY A 1 68 ? 16.064 -26.628 -16.689 1.00 92.94 68 GLY A C 1
ATOM 552 O O . GLY A 1 68 ? 15.742 -26.938 -17.833 1.00 92.94 68 GLY A O 1
ATOM 553 N N . ARG A 1 69 ? 15.196 -26.694 -15.668 1.00 94.69 69 ARG A N 1
ATOM 554 C CA . ARG A 1 69 ? 13.823 -27.215 -15.787 1.00 94.69 69 ARG A CA 1
ATOM 555 C C . ARG A 1 69 ? 12.805 -26.094 -15.965 1.00 94.69 69 ARG A C 1
ATOM 557 O O . ARG A 1 69 ? 12.841 -25.117 -15.224 1.00 94.69 69 ARG A O 1
ATOM 564 N N . LYS A 1 70 ? 11.885 -26.248 -16.920 1.00 96.25 70 LYS A N 1
ATOM 565 C CA . LYS A 1 70 ? 10.785 -25.305 -17.174 1.00 96.25 70 LYS A CA 1
ATOM 566 C C . LYS A 1 70 ? 9.657 -25.529 -16.163 1.00 96.25 70 LYS A C 1
ATOM 568 O O . LYS A 1 70 ? 8.886 -26.468 -16.316 1.00 96.25 70 LYS A O 1
ATOM 573 N N . VAL A 1 71 ? 9.570 -24.669 -15.150 1.00 96.75 71 VAL A N 1
ATOM 574 C CA . VAL A 1 71 ? 8.631 -24.824 -14.019 1.00 96.75 71 VAL A CA 1
ATOM 575 C C . VAL A 1 71 ? 7.338 -24.015 -14.180 1.00 96.75 71 VAL A C 1
ATOM 577 O O . VAL A 1 71 ? 6.320 -24.328 -13.562 1.00 96.75 71 VAL A O 1
ATOM 580 N N . VAL A 1 72 ? 7.371 -22.966 -15.008 1.00 98.12 72 VAL A N 1
ATOM 581 C CA . VAL A 1 72 ? 6.219 -22.122 -15.361 1.00 98.12 72 VAL A CA 1
ATOM 582 C C . VAL A 1 72 ? 6.285 -21.824 -16.849 1.00 98.12 72 VAL A C 1
ATOM 584 O O . VAL A 1 72 ? 7.338 -21.446 -17.361 1.00 98.12 72 VAL A O 1
ATOM 587 N N . ASP A 1 73 ? 5.152 -21.967 -17.520 1.00 98.31 73 ASP A N 1
ATOM 588 C CA . ASP A 1 73 ? 4.975 -21.670 -18.934 1.00 98.31 73 ASP A CA 1
ATOM 589 C C . ASP A 1 73 ? 3.507 -21.327 -19.174 1.00 98.31 73 ASP A C 1
ATOM 591 O O . ASP A 1 73 ? 2.661 -22.214 -19.234 1.00 98.31 73 ASP A O 1
ATOM 595 N N . LEU A 1 74 ? 3.193 -20.039 -19.200 1.00 98.50 74 LEU A N 1
ATOM 596 C CA . LEU A 1 74 ? 1.834 -19.513 -19.191 1.00 98.50 74 LEU A CA 1
ATOM 597 C C . LEU A 1 74 ? 1.627 -18.527 -20.328 1.00 98.50 74 LEU A C 1
ATOM 599 O O . LEU A 1 74 ? 2.539 -17.798 -20.718 1.00 98.50 74 LEU A O 1
ATOM 603 N N . TRP A 1 75 ? 0.389 -18.446 -20.793 1.00 98.38 75 TRP A N 1
ATOM 604 C CA . TRP A 1 75 ? -0.067 -17.386 -21.679 1.00 98.38 75 TRP A CA 1
ATOM 605 C C . TRP A 1 75 ? -1.532 -17.055 -21.424 1.00 98.38 75 TRP A C 1
ATOM 607 O O . TRP A 1 75 ? -2.281 -17.851 -20.850 1.00 98.38 75 TRP A O 1
ATOM 617 N N . GLY A 1 76 ? -1.956 -15.866 -21.835 1.00 96.81 76 GLY A N 1
ATOM 618 C CA . GLY A 1 76 ? -3.345 -15.461 -21.694 1.00 96.81 76 GLY A CA 1
ATOM 619 C C . GLY A 1 76 ? -3.687 -14.165 -22.408 1.00 96.81 76 GLY A C 1
ATOM 620 O O . GLY A 1 76 ? -2.808 -13.442 -22.873 1.00 96.81 76 GLY A O 1
ATOM 621 N N . GLY A 1 77 ? -4.985 -13.888 -22.489 1.00 96.50 77 GLY A N 1
ATOM 622 C CA . GLY A 1 77 ? -5.532 -12.724 -23.180 1.00 96.50 77 GLY A CA 1
ATOM 623 C C . GLY A 1 77 ? -5.550 -12.879 -24.701 1.00 96.50 77 GLY A C 1
ATOM 624 O O . GLY A 1 77 ? -5.873 -13.950 -25.219 1.00 96.50 77 GLY A O 1
ATOM 625 N N . TYR A 1 78 ? -5.245 -11.795 -25.416 1.00 96.88 78 TYR A N 1
ATOM 626 C CA . TYR A 1 78 ? -5.458 -11.682 -26.862 1.00 96.88 78 TYR A CA 1
ATOM 627 C C . TYR A 1 78 ? -4.179 -11.305 -27.615 1.00 96.88 78 TYR A C 1
ATOM 629 O O . TYR A 1 78 ? -3.512 -10.334 -27.271 1.00 96.88 78 TYR A O 1
ATOM 637 N N . ALA A 1 79 ? -3.870 -12.047 -28.681 1.00 96.88 79 ALA A N 1
ATOM 638 C CA . ALA A 1 79 ? -2.841 -11.689 -29.657 1.00 96.88 79 ALA A CA 1
ATOM 639 C C . ALA A 1 79 ? -3.278 -10.489 -30.515 1.00 96.88 79 ALA A C 1
ATOM 641 O O . ALA A 1 79 ? -2.453 -9.697 -30.958 1.00 96.88 79 ALA A O 1
ATOM 642 N N . ASP A 1 80 ? -4.582 -10.350 -30.752 1.00 95.06 80 ASP A N 1
ATOM 643 C CA . ASP A 1 80 ? -5.201 -9.137 -31.278 1.00 95.06 80 ASP A CA 1
ATOM 644 C C . ASP A 1 80 ? -6.622 -9.038 -30.720 1.00 95.06 80 ASP A C 1
ATOM 646 O O . ASP A 1 80 ? -7.517 -9.796 -31.104 1.00 95.06 80 ASP A O 1
ATOM 650 N N . LYS A 1 81 ? -6.829 -8.118 -29.779 1.00 90.25 81 LYS A N 1
ATOM 651 C CA . LYS A 1 81 ? -8.123 -7.940 -29.121 1.00 90.25 81 LYS A CA 1
ATOM 652 C C . LYS A 1 81 ? -9.175 -7.312 -30.029 1.00 90.25 81 LYS A C 1
ATOM 654 O O . LYS A 1 81 ? -10.352 -7.609 -29.846 1.00 90.25 81 LYS A O 1
ATOM 659 N N . GLN A 1 82 ? -8.785 -6.497 -31.014 1.00 87.31 82 GLN A N 1
ATOM 660 C CA . GLN A 1 82 ? -9.727 -5.915 -31.981 1.00 87.31 82 GLN A CA 1
ATOM 661 C C . GLN A 1 82 ? -10.292 -6.994 -32.909 1.00 87.31 82 GLN A C 1
ATOM 663 O O . GLN A 1 82 ? -11.478 -6.972 -33.226 1.00 87.31 82 GLN A O 1
ATOM 668 N N . ALA A 1 83 ? -9.465 -7.977 -33.270 1.00 90.38 83 ALA A N 1
ATOM 669 C CA . ALA A 1 83 ? -9.876 -9.142 -34.053 1.00 90.38 83 ALA A CA 1
ATOM 670 C C . ALA A 1 83 ? -10.401 -10.316 -33.199 1.00 90.38 83 ALA A C 1
ATOM 672 O O . ALA A 1 83 ? -10.667 -11.389 -33.738 1.00 90.38 83 ALA A O 1
ATOM 673 N N . ALA A 1 84 ? -10.495 -10.155 -31.870 1.00 90.56 84 ALA A N 1
ATOM 674 C CA . ALA A 1 84 ? -10.778 -11.228 -30.909 1.00 90.56 84 ALA A CA 1
ATOM 675 C C . ALA A 1 84 ? -9.888 -12.483 -31.084 1.00 90.56 84 ALA A C 1
ATOM 677 O O . ALA A 1 84 ? -10.265 -13.595 -30.705 1.00 90.56 84 ALA A O 1
ATOM 678 N N . ARG A 1 85 ? -8.675 -12.319 -31.632 1.00 95.62 85 ARG A N 1
ATOM 679 C CA . ARG A 1 85 ? -7.704 -13.401 -31.806 1.00 95.62 85 ARG A CA 1
ATOM 680 C C . ARG A 1 85 ? -7.006 -13.647 -30.477 1.00 95.62 85 ARG A C 1
ATOM 682 O O . ARG A 1 85 ? -6.199 -12.836 -30.023 1.00 95.62 85 ARG A O 1
ATOM 689 N N . ILE A 1 86 ? -7.337 -14.767 -29.847 1.00 97.00 86 ILE A N 1
ATOM 690 C CA . ILE A 1 86 ? -6.772 -15.170 -28.557 1.00 97.00 86 ILE A CA 1
ATOM 691 C C . ILE A 1 86 ? -5.259 -15.384 -28.646 1.00 97.00 86 ILE A C 1
ATOM 693 O O . ILE A 1 86 ? -4.740 -15.801 -29.683 1.00 97.00 86 ILE A O 1
ATOM 697 N N . TRP A 1 87 ? -4.561 -15.128 -27.543 1.00 98.00 87 TRP A N 1
ATOM 698 C CA . TRP A 1 87 ? -3.166 -15.524 -27.401 1.00 98.00 87 TRP A CA 1
ATOM 699 C C . TRP A 1 87 ? -3.083 -17.051 -27.267 1.00 98.00 87 TRP A C 1
ATOM 701 O O . TRP A 1 87 ? -3.768 -17.649 -26.432 1.00 98.00 87 TRP A O 1
ATOM 711 N N . LYS A 1 88 ? -2.240 -17.684 -28.084 1.00 96.62 88 LYS A N 1
ATOM 712 C CA . LYS A 1 88 ? -1.984 -19.132 -28.105 1.00 96.62 88 LYS A CA 1
ATOM 713 C C . LYS A 1 88 ? -0.555 -19.455 -27.666 1.00 96.62 88 LYS A C 1
ATOM 715 O O . LYS A 1 88 ? 0.276 -18.566 -27.510 1.00 96.62 88 LYS A O 1
ATOM 720 N N . GLU A 1 89 ? -0.271 -20.740 -27.492 1.00 95.94 89 GLU A N 1
ATOM 721 C CA . GLU A 1 89 ? 1.052 -21.241 -27.102 1.00 95.94 89 GLU A CA 1
ATOM 722 C C . GLU A 1 89 ? 2.192 -20.759 -28.020 1.00 95.94 89 GLU A C 1
ATOM 724 O O . GLU A 1 89 ? 3.284 -20.449 -27.551 1.00 95.94 89 GLU A O 1
ATOM 729 N N . ASP A 1 90 ? 1.916 -20.665 -29.319 1.00 96.50 90 ASP A N 1
ATOM 730 C CA . ASP A 1 90 ? 2.832 -20.313 -30.409 1.00 96.50 90 ASP A CA 1
ATOM 731 C C . ASP A 1 90 ? 2.750 -18.836 -30.834 1.00 96.50 90 ASP A C 1
ATOM 733 O O . ASP A 1 90 ? 3.433 -18.408 -31.767 1.00 96.50 90 ASP A O 1
ATOM 737 N N . THR A 1 91 ? 1.921 -18.036 -30.154 1.00 98.38 91 THR A N 1
ATOM 738 C CA . THR A 1 91 ? 1.848 -16.591 -30.394 1.00 98.38 91 THR A CA 1
ATOM 739 C C . THR A 1 91 ? 3.172 -15.941 -30.013 1.00 98.38 91 THR A C 1
ATOM 741 O O . THR A 1 91 ? 3.695 -16.184 -28.923 1.00 98.38 91 THR A O 1
ATOM 744 N N . VAL A 1 92 ? 3.685 -15.090 -30.898 1.00 98.25 92 VAL A N 1
ATOM 745 C CA . VAL A 1 92 ? 4.935 -14.333 -30.729 1.00 98.25 92 VAL A CA 1
ATOM 746 C C . VAL A 1 92 ? 4.668 -12.843 -30.872 1.00 98.25 92 VAL A C 1
ATOM 748 O O . VAL A 1 92 ? 3.656 -12.447 -31.427 1.00 98.25 92 VAL A O 1
ATOM 751 N N . THR A 1 93 ? 5.539 -11.989 -30.356 1.00 97.56 93 THR A N 1
ATOM 752 C CA . THR A 1 93 ? 5.424 -10.531 -30.480 1.00 97.56 93 THR A CA 1
ATOM 753 C C . THR A 1 93 ? 6.807 -9.900 -30.477 1.00 97.56 93 THR A C 1
ATOM 755 O O . THR A 1 93 ? 7.788 -10.529 -30.073 1.00 97.56 93 THR A O 1
ATOM 758 N N . VAL A 1 94 ? 6.880 -8.641 -30.898 1.00 96.81 94 VAL A N 1
ATOM 759 C CA . VAL A 1 94 ? 8.089 -7.822 -30.796 1.00 96.81 94 VAL A CA 1
ATOM 760 C C . VAL A 1 94 ? 8.499 -7.676 -29.327 1.00 96.81 94 VAL A C 1
ATOM 762 O O . VAL A 1 94 ? 7.692 -7.281 -28.483 1.00 96.81 94 VAL A O 1
ATOM 765 N N . THR A 1 95 ? 9.761 -7.975 -29.012 1.00 95.94 95 THR A N 1
ATOM 766 C CA . THR A 1 95 ? 10.291 -7.962 -27.639 1.00 95.94 95 THR A CA 1
ATOM 767 C C . THR A 1 95 ? 11.170 -6.739 -27.331 1.00 95.94 95 THR A C 1
ATOM 769 O O . THR A 1 95 ? 11.738 -6.628 -26.235 1.00 95.94 95 THR A O 1
ATOM 772 N N . PHE A 1 96 ? 11.263 -5.782 -28.262 1.00 95.62 96 PHE A N 1
ATOM 773 C CA . PHE A 1 96 ? 11.996 -4.519 -28.111 1.00 95.62 96 PHE A CA 1
ATOM 774 C C . PHE A 1 96 ? 13.450 -4.743 -27.660 1.00 95.62 96 PHE A C 1
ATOM 776 O O . PHE A 1 96 ? 14.135 -5.648 -28.138 1.00 95.62 96 PHE A O 1
ATOM 783 N N . SER A 1 97 ? 13.954 -3.923 -26.737 1.00 96.06 97 SER A N 1
ATOM 784 C CA . SER A 1 97 ? 15.354 -3.952 -26.313 1.00 96.06 97 SER A CA 1
ATOM 785 C C . SER A 1 97 ? 15.804 -5.244 -25.633 1.00 96.06 97 SER A C 1
ATOM 787 O O . SER A 1 97 ? 17.008 -5.465 -25.553 1.00 96.06 97 SER A O 1
ATOM 789 N N . THR A 1 98 ? 14.898 -6.148 -25.235 1.00 96.88 98 THR A N 1
ATOM 790 C CA . THR A 1 98 ? 15.307 -7.493 -24.780 1.00 96.88 98 THR A CA 1
ATOM 791 C C . THR A 1 98 ? 16.088 -8.256 -25.863 1.00 96.88 98 THR A C 1
ATOM 793 O O . THR A 1 98 ? 16.947 -9.073 -25.540 1.00 96.88 98 THR A O 1
ATOM 796 N N . THR A 1 99 ? 15.885 -7.914 -27.144 1.00 98.12 99 THR A N 1
ATOM 797 C CA . THR A 1 99 ? 16.654 -8.435 -28.289 1.00 98.12 99 THR A CA 1
ATOM 798 C C . THR A 1 99 ? 18.159 -8.192 -28.146 1.00 98.12 99 THR A C 1
ATOM 800 O O . THR A 1 99 ? 18.957 -9.031 -28.560 1.00 98.12 99 THR A O 1
ATOM 803 N N . LYS A 1 100 ? 18.575 -7.098 -27.488 1.00 98.56 100 LYS A N 1
ATOM 804 C CA . LYS A 1 100 ? 19.999 -6.790 -27.268 1.00 98.56 100 LYS A CA 1
ATOM 805 C C . LYS A 1 100 ? 20.693 -7.866 -26.441 1.00 98.56 100 LYS A C 1
ATOM 807 O O . LYS A 1 100 ? 21.835 -8.207 -26.724 1.00 98.56 100 LYS A O 1
ATOM 812 N N . ALA A 1 101 ? 19.986 -8.458 -25.479 1.00 97.69 101 ALA A N 1
ATOM 813 C CA . ALA A 1 101 ? 20.516 -9.569 -24.700 1.00 97.69 101 ALA A CA 1
ATOM 814 C C . ALA A 1 101 ? 20.730 -10.822 -25.572 1.00 97.69 101 ALA A C 1
ATOM 816 O O . ALA A 1 101 ? 21.684 -11.563 -25.361 1.00 97.69 101 ALA A O 1
ATOM 817 N N . VAL A 1 102 ? 19.886 -11.045 -26.586 1.00 98.50 102 VAL A N 1
ATOM 818 C CA . VAL A 1 102 ? 20.062 -12.135 -27.563 1.00 98.50 102 VAL A CA 1
ATOM 819 C C . VAL A 1 102 ? 21.253 -11.852 -28.488 1.00 98.50 102 VAL A C 1
ATOM 821 O O . VAL A 1 102 ? 22.069 -12.736 -28.752 1.00 98.50 102 VAL A O 1
ATOM 824 N N . ALA A 1 103 ? 21.420 -10.600 -28.916 1.00 98.50 103 ALA A N 1
ATOM 825 C CA . ALA A 1 103 ? 22.592 -10.169 -29.676 1.00 98.50 103 ALA A CA 1
ATOM 826 C C . ALA A 1 103 ? 23.896 -10.340 -28.872 1.00 98.50 103 ALA A C 1
ATOM 828 O O . ALA A 1 103 ? 24.910 -10.798 -29.400 1.00 98.50 103 ALA A O 1
ATOM 829 N N . ALA A 1 104 ? 23.851 -10.046 -27.570 1.00 98.31 104 ALA A N 1
ATOM 830 C CA . ALA A 1 104 ? 24.955 -10.251 -26.641 1.00 98.31 104 ALA A CA 1
ATOM 831 C C . ALA A 1 104 ? 25.365 -11.723 -26.522 1.00 98.31 104 ALA A C 1
ATOM 833 O O . ALA A 1 104 ? 26.560 -12.018 -26.498 1.00 98.31 104 ALA A O 1
ATOM 834 N N . VAL A 1 105 ? 24.400 -12.651 -26.537 1.00 98.25 105 VAL A N 1
ATOM 835 C CA . VAL A 1 105 ? 24.684 -14.094 -26.597 1.00 98.25 105 VAL A CA 1
ATOM 836 C C . VAL A 1 105 ? 25.471 -14.453 -27.861 1.00 98.25 105 VAL A C 1
ATOM 838 O O . VAL A 1 105 ? 26.440 -15.203 -27.772 1.00 98.25 105 VAL A O 1
ATOM 841 N N . CYS A 1 106 ? 25.132 -13.879 -29.020 1.00 98.62 106 CYS A N 1
ATOM 842 C CA . CYS A 1 106 ? 25.858 -14.143 -30.269 1.00 98.62 106 CYS A CA 1
ATOM 843 C C . CYS A 1 106 ? 27.328 -13.697 -30.186 1.00 98.62 106 CYS A C 1
ATOM 845 O O . CYS A 1 106 ? 28.230 -14.444 -30.568 1.00 98.62 106 CYS A O 1
ATOM 847 N N . ILE A 1 107 ? 27.584 -12.507 -29.630 1.00 98.69 107 ILE A N 1
ATOM 848 C CA . ILE A 1 107 ? 28.949 -12.004 -29.407 1.00 98.69 107 ILE A CA 1
ATOM 849 C C . ILE A 1 107 ? 29.701 -12.859 -28.386 1.00 98.69 107 ILE A C 1
ATOM 851 O O . ILE A 1 107 ? 30.864 -13.189 -28.616 1.00 98.69 107 ILE A O 1
ATOM 855 N N . ALA A 1 108 ? 29.044 -13.277 -27.302 1.00 98.31 108 ALA A N 1
ATOM 856 C CA . ALA A 1 108 ? 29.646 -14.165 -26.313 1.00 98.31 108 ALA A CA 1
ATOM 857 C C . ALA A 1 108 ? 30.052 -15.517 -26.924 1.00 98.31 108 ALA A C 1
ATOM 859 O O . ALA A 1 108 ? 31.133 -16.013 -26.620 1.00 98.31 108 ALA A O 1
ATOM 860 N N . MET A 1 109 ? 29.244 -16.087 -27.825 1.00 98.44 109 MET A N 1
ATOM 861 C CA . MET A 1 109 ? 29.584 -17.322 -28.545 1.00 98.44 109 MET A CA 1
ATOM 862 C C . MET A 1 109 ? 30.792 -17.148 -29.468 1.00 98.44 109 MET A C 1
ATOM 864 O O . MET A 1 109 ? 31.676 -18.001 -29.493 1.00 98.44 109 MET A O 1
ATOM 868 N N . LEU A 1 110 ? 30.860 -16.043 -30.215 1.00 98.56 110 LEU A N 1
ATOM 869 C CA . LEU A 1 110 ? 32.017 -15.737 -31.062 1.00 98.56 110 LEU A CA 1
ATOM 870 C C . LEU A 1 110 ? 33.287 -15.533 -30.222 1.00 98.56 110 LEU A C 1
ATOM 872 O O . LEU A 1 110 ? 34.355 -16.018 -30.599 1.00 98.56 110 LEU A O 1
ATOM 876 N N . ALA A 1 111 ? 33.167 -14.875 -29.065 1.00 98.31 111 ALA A N 1
ATOM 877 C CA . ALA A 1 111 ? 34.267 -14.714 -28.119 1.00 98.31 111 ALA A CA 1
ATOM 878 C C . ALA A 1 111 ? 34.742 -16.060 -27.549 1.00 98.31 111 ALA A C 1
ATOM 880 O O . ALA A 1 111 ? 35.940 -16.340 -27.521 1.00 98.31 111 ALA A O 1
ATOM 881 N N . ASP A 1 112 ? 33.801 -16.916 -27.145 1.00 98.00 112 ASP A N 1
ATOM 882 C CA . ASP A 1 112 ? 34.076 -18.241 -26.583 1.00 98.00 112 ASP A CA 1
ATOM 883 C C . ASP A 1 112 ? 34.776 -19.164 -27.589 1.00 98.00 112 ASP A C 1
ATOM 885 O O . ASP A 1 112 ? 35.723 -19.870 -27.246 1.00 98.00 112 ASP A O 1
ATOM 889 N N . ARG A 1 113 ? 34.374 -19.081 -28.863 1.00 97.19 113 ARG A N 1
ATOM 890 C CA . ARG A 1 113 ? 34.995 -19.795 -29.991 1.00 97.19 113 ARG A CA 1
ATOM 891 C C . ARG A 1 113 ? 36.332 -19.187 -30.438 1.00 97.19 113 ARG A C 1
ATOM 893 O O . ARG A 1 113 ? 36.914 -19.649 -31.416 1.00 97.19 113 ARG A O 1
ATOM 900 N N . GLY A 1 114 ? 36.815 -18.137 -29.770 1.00 97.00 114 GLY A N 1
ATOM 901 C CA . GLY A 1 114 ? 38.083 -17.475 -30.088 1.00 97.00 114 GLY A CA 1
ATOM 902 C C . GLY A 1 114 ? 38.074 -16.667 -31.389 1.00 97.00 114 GLY A C 1
ATOM 903 O O . GLY A 1 114 ? 39.141 -16.306 -31.882 1.00 97.00 114 GLY A O 1
ATOM 904 N N . ARG A 1 115 ? 36.892 -16.368 -31.947 1.00 98.12 115 ARG A N 1
ATOM 905 C CA . ARG A 1 115 ? 36.729 -15.574 -33.179 1.00 98.12 115 ARG A CA 1
ATOM 906 C C . ARG A 1 115 ? 36.943 -14.081 -32.947 1.00 98.12 115 ARG A C 1
ATOM 908 O O . ARG A 1 115 ? 37.327 -13.365 -33.867 1.00 98.12 115 ARG A O 1
ATOM 915 N N . LEU A 1 116 ? 36.695 -13.624 -31.723 1.00 98.12 116 LEU A N 1
ATOM 916 C CA . LEU A 1 116 ? 36.967 -12.268 -31.259 1.00 98.12 116 LEU A CA 1
ATOM 917 C C . LEU A 1 116 ? 37.330 -12.271 -29.772 1.00 98.12 116 LEU A C 1
ATOM 919 O O . LEU A 1 116 ? 37.137 -13.267 -29.077 1.00 98.12 116 LEU A O 1
ATOM 923 N N . LYS A 1 117 ? 37.818 -11.143 -29.261 1.00 98.31 117 LYS A N 1
ATOM 924 C CA . LYS A 1 117 ? 37.896 -10.851 -27.828 1.00 98.31 117 LYS A CA 1
ATOM 925 C C . LYS A 1 117 ? 37.200 -9.529 -27.536 1.00 98.31 117 LYS A C 1
ATOM 927 O O . LYS A 1 117 ? 37.166 -8.637 -28.377 1.00 98.31 117 LYS A O 1
ATOM 932 N N . TYR A 1 118 ? 36.665 -9.387 -26.329 1.00 98.38 118 TYR A N 1
ATOM 933 C CA . TYR A 1 118 ? 35.986 -8.158 -25.911 1.00 98.38 118 TYR A CA 1
ATOM 934 C C . TYR A 1 118 ? 36.928 -6.938 -25.867 1.00 98.38 118 TYR A C 1
ATOM 936 O O . TYR A 1 118 ? 36.500 -5.820 -26.145 1.00 98.38 118 TYR A O 1
ATOM 944 N N . ASP A 1 119 ? 38.214 -7.134 -25.574 1.00 97.56 119 ASP A N 1
ATOM 945 C CA . ASP A 1 119 ? 39.243 -6.087 -25.574 1.00 97.56 119 ASP A CA 1
ATOM 946 C C . ASP A 1 119 ? 39.863 -5.825 -26.957 1.00 97.56 119 ASP A C 1
ATOM 948 O O . ASP A 1 119 ? 40.629 -4.872 -27.108 1.00 97.56 119 ASP A O 1
ATOM 952 N N . ASP A 1 120 ? 39.513 -6.611 -27.981 1.00 98.62 120 ASP A N 1
ATOM 953 C CA . ASP A 1 120 ? 39.956 -6.329 -29.342 1.00 98.62 120 ASP A CA 1
ATOM 954 C C . ASP A 1 120 ? 39.375 -5.002 -29.835 1.00 98.62 120 ASP A C 1
ATOM 956 O O . ASP A 1 120 ? 38.219 -4.656 -29.575 1.00 98.62 120 ASP A O 1
ATOM 960 N N . LEU A 1 121 ? 40.168 -4.287 -30.631 1.00 98.69 121 LEU A N 1
ATOM 961 C CA . LEU A 1 121 ? 39.691 -3.137 -31.386 1.00 98.69 121 LEU A CA 1
ATOM 962 C C . LEU A 1 121 ? 38.684 -3.593 -32.447 1.00 98.69 121 LEU A C 1
ATOM 964 O O . LEU A 1 121 ? 38.958 -4.528 -33.196 1.00 98.69 121 LEU A O 1
ATOM 968 N N . VAL A 1 122 ? 37.563 -2.884 -32.597 1.00 98.69 122 VAL A N 1
ATOM 969 C CA . VAL A 1 122 ? 36.601 -3.132 -33.689 1.00 98.69 122 VAL A CA 1
ATOM 970 C C . VAL A 1 122 ? 37.311 -3.039 -35.048 1.00 98.69 122 VAL A C 1
ATOM 972 O O . VAL A 1 122 ? 37.080 -3.853 -35.940 1.00 98.69 122 VAL A O 1
ATOM 975 N N . SER A 1 123 ? 38.244 -2.089 -35.178 1.00 98.31 123 SER A N 1
ATOM 976 C CA . SER A 1 123 ? 39.054 -1.846 -36.379 1.00 98.31 123 SER A CA 1
ATOM 977 C C . SER A 1 123 ? 39.952 -3.018 -36.787 1.00 98.31 123 SER A C 1
ATOM 979 O O . SER A 1 123 ? 40.329 -3.109 -37.953 1.00 98.31 123 SER A O 1
ATOM 981 N N . LYS A 1 124 ? 40.253 -3.940 -35.865 1.00 98.25 124 LYS A N 1
ATOM 982 C CA . LYS A 1 124 ? 40.989 -5.178 -36.154 1.00 98.25 124 LYS A CA 1
ATOM 983 C C . LYS A 1 124 ? 40.230 -6.070 -37.140 1.00 98.25 124 LYS A C 1
ATOM 985 O O . LYS A 1 124 ? 40.846 -6.670 -38.012 1.00 98.25 124 LYS A O 1
ATOM 990 N N . TYR A 1 125 ? 38.906 -6.146 -36.996 1.00 98.12 125 TYR A N 1
ATOM 991 C CA . TYR A 1 125 ? 38.030 -6.990 -37.819 1.00 98.12 125 TYR A CA 1
ATOM 992 C C . TYR A 1 125 ? 37.317 -6.193 -38.911 1.00 98.12 125 TYR A C 1
ATOM 994 O O . TYR A 1 125 ? 37.060 -6.698 -39.999 1.00 98.12 125 TYR A O 1
ATOM 1002 N N . TRP A 1 126 ? 37.036 -4.921 -38.635 1.00 98.06 126 TRP A N 1
ATOM 1003 C CA . TRP A 1 126 ? 36.359 -4.002 -39.538 1.00 98.06 126 TRP A CA 1
ATOM 1004 C C . TRP A 1 126 ? 37.207 -2.729 -39.715 1.00 98.06 126 TRP A C 1
ATOM 1006 O O . TRP A 1 126 ? 36.930 -1.705 -39.086 1.00 98.06 126 TRP A O 1
ATOM 1016 N N . PRO A 1 127 ? 38.245 -2.746 -40.580 1.00 97.56 127 PRO A N 1
ATOM 1017 C CA . PRO A 1 127 ? 39.205 -1.641 -40.706 1.00 97.56 127 PRO A CA 1
ATOM 1018 C 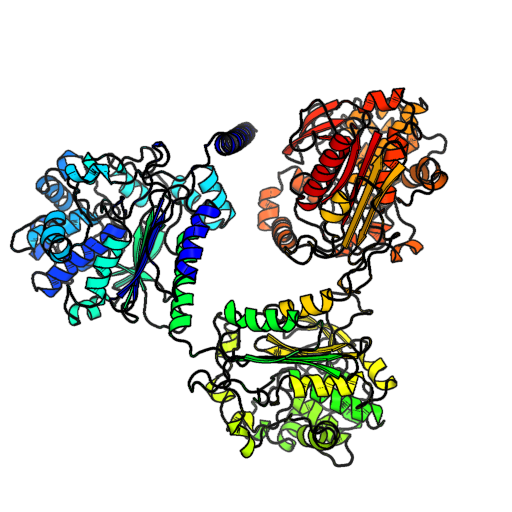C . PRO A 1 127 ? 38.567 -0.286 -41.027 1.00 97.56 127 PRO A C 1
ATOM 1020 O O . PRO A 1 127 ? 38.991 0.750 -40.514 1.00 97.56 127 PRO A O 1
ATOM 1023 N N . GLY A 1 128 ? 37.497 -0.287 -41.829 1.00 97.12 128 GLY A N 1
ATOM 1024 C CA . GLY A 1 128 ? 36.739 0.918 -42.163 1.00 97.12 128 GLY A CA 1
ATOM 1025 C C . GLY A 1 128 ? 36.140 1.631 -40.945 1.00 97.12 128 GLY A C 1
ATOM 1026 O O . GLY A 1 128 ? 35.961 2.850 -40.992 1.00 97.12 128 GLY A O 1
ATOM 1027 N N . PHE A 1 129 ? 35.903 0.917 -39.836 1.00 98.31 129 PHE A N 1
ATOM 1028 C CA . PHE A 1 129 ? 35.400 1.497 -38.594 1.00 98.31 129 PHE A CA 1
ATOM 1029 C C . PHE A 1 129 ? 36.379 2.491 -37.965 1.00 98.31 129 PHE A C 1
ATOM 1031 O O . PHE A 1 129 ? 35.933 3.393 -37.275 1.00 98.31 129 PHE A O 1
ATOM 1038 N N . ALA A 1 130 ? 37.691 2.394 -38.224 1.00 97.75 130 ALA A N 1
ATOM 1039 C CA . ALA A 1 130 ? 38.708 3.239 -37.582 1.00 97.75 130 ALA A CA 1
ATOM 1040 C C . ALA A 1 130 ? 38.592 4.743 -37.900 1.00 97.75 130 ALA A C 1
ATOM 1042 O O . ALA A 1 130 ? 39.158 5.579 -37.190 1.00 97.75 130 ALA A O 1
ATOM 1043 N N . LYS A 1 131 ? 37.863 5.095 -38.966 1.00 97.06 131 LYS A N 1
ATOM 1044 C CA . LYS A 1 131 ? 37.678 6.473 -39.438 1.00 97.06 131 LYS A CA 1
ATOM 1045 C C . LYS A 1 131 ? 37.060 7.370 -38.354 1.00 97.06 131 LYS A C 1
ATOM 1047 O O . LYS A 1 131 ? 36.329 6.905 -37.480 1.00 97.06 131 LYS A O 1
ATOM 1052 N N . ASN A 1 132 ? 37.320 8.674 -38.441 1.00 96.19 132 ASN A N 1
ATOM 1053 C CA . ASN A 1 132 ? 36.672 9.718 -37.631 1.00 96.19 132 ASN A CA 1
ATOM 1054 C C . ASN A 1 132 ? 36.780 9.509 -36.108 1.00 96.19 132 ASN A C 1
ATOM 1056 O O . ASN A 1 132 ? 35.810 9.677 -35.374 1.00 96.19 132 ASN A O 1
ATOM 1060 N N . GLY A 1 133 ? 37.972 9.135 -35.628 1.00 94.62 133 GLY A N 1
ATOM 1061 C CA . GLY A 1 133 ? 38.276 9.053 -34.192 1.00 94.62 133 GLY A CA 1
ATOM 1062 C C . GLY A 1 133 ? 37.862 7.747 -33.507 1.00 94.62 133 GLY A C 1
ATOM 1063 O O . GLY A 1 133 ? 37.871 7.674 -32.281 1.00 94.62 133 GLY A O 1
ATOM 1064 N N . LYS A 1 134 ? 37.519 6.708 -34.277 1.00 97.81 134 LYS A N 1
ATOM 1065 C CA . LYS A 1 134 ? 37.036 5.414 -33.762 1.00 97.81 134 LYS A CA 1
ATOM 1066 C C . LYS A 1 134 ? 38.091 4.299 -33.740 1.00 97.81 134 LYS A C 1
ATOM 1068 O O . LYS A 1 134 ? 37.776 3.170 -33.380 1.00 97.81 134 LYS A O 1
ATOM 1073 N N . ALA A 1 135 ? 39.343 4.595 -34.096 1.00 96.94 135 ALA A N 1
ATOM 1074 C CA . ALA A 1 135 ? 40.421 3.604 -34.214 1.00 96.94 135 ALA A CA 1
ATOM 1075 C C . ALA A 1 135 ? 40.644 2.752 -32.949 1.00 96.94 135 ALA A C 1
ATOM 1077 O O . ALA A 1 135 ? 40.929 1.563 -33.075 1.00 96.94 135 ALA A O 1
ATOM 1078 N N . ASN A 1 136 ? 40.455 3.347 -31.765 1.00 97.44 136 ASN A N 1
ATOM 1079 C CA . ASN A 1 136 ? 40.698 2.718 -30.461 1.00 97.44 136 ASN A CA 1
ATOM 1080 C C . ASN A 1 136 ? 39.441 2.114 -29.810 1.00 97.44 136 ASN A C 1
ATOM 1082 O O . ASN A 1 136 ? 39.488 1.711 -28.652 1.00 97.44 136 ASN A O 1
ATOM 1086 N N . VAL A 1 137 ? 38.300 2.095 -30.504 1.00 98.56 137 VAL A N 1
ATOM 1087 C CA . VAL A 1 137 ? 37.064 1.539 -29.942 1.00 98.56 137 VAL A CA 1
ATOM 1088 C C . VAL A 1 137 ? 37.175 0.021 -29.857 1.00 98.56 137 VAL A C 1
ATOM 1090 O O . VAL A 1 137 ? 37.442 -0.630 -30.867 1.00 98.56 137 VAL A O 1
ATOM 1093 N N . THR A 1 138 ? 36.938 -0.537 -28.672 1.00 98.75 138 THR A N 1
ATOM 1094 C CA . THR A 1 138 ? 36.928 -1.988 -28.445 1.00 98.75 138 THR A CA 1
ATOM 1095 C C . THR A 1 138 ? 35.547 -2.600 -28.676 1.00 98.75 138 THR A C 1
ATOM 1097 O O . THR A 1 138 ? 34.531 -1.895 -28.658 1.00 98.75 138 THR A O 1
ATOM 1100 N N . ILE A 1 139 ? 35.492 -3.923 -28.855 1.00 98.69 139 ILE A N 1
ATOM 1101 C CA . ILE A 1 139 ? 34.227 -4.673 -28.887 1.00 98.69 139 ILE A CA 1
ATOM 1102 C C . ILE A 1 139 ? 33.429 -4.422 -27.598 1.00 98.69 139 ILE A C 1
ATOM 1104 O O . ILE A 1 139 ? 32.246 -4.100 -27.666 1.00 98.69 139 ILE A O 1
ATOM 1108 N N . GLU A 1 140 ? 34.069 -4.465 -26.425 1.00 98.38 140 GLU A N 1
ATOM 1109 C CA . GLU A 1 140 ? 33.416 -4.186 -25.142 1.00 98.38 140 GLU A CA 1
ATOM 1110 C C . GLU A 1 140 ? 32.809 -2.785 -25.095 1.00 98.38 140 GLU A C 1
ATOM 1112 O O . GLU A 1 140 ? 31.709 -2.618 -24.578 1.00 98.38 140 GLU A O 1
ATOM 1117 N N . TRP A 1 141 ? 33.463 -1.768 -25.662 1.00 98.38 141 TRP A N 1
ATOM 1118 C CA . TRP A 1 141 ? 32.889 -0.421 -25.697 1.00 98.38 141 TRP A CA 1
ATOM 1119 C C . TRP A 1 141 ? 31.647 -0.331 -26.579 1.00 98.38 141 TRP A C 1
ATOM 1121 O O . TRP A 1 141 ? 30.750 0.451 -26.275 1.00 98.38 141 TRP A O 1
ATOM 1131 N N . VAL A 1 142 ? 31.535 -1.135 -27.636 1.00 98.44 142 VAL A N 1
ATOM 1132 C CA . VAL A 1 142 ? 30.268 -1.255 -28.374 1.00 98.44 142 VAL A CA 1
ATOM 1133 C C . VAL A 1 142 ? 29.217 -1.936 -27.493 1.00 98.44 142 VAL A C 1
ATOM 1135 O O . VAL A 1 142 ? 28.118 -1.407 -27.322 1.00 98.44 142 VAL A O 1
ATOM 1138 N N . MET A 1 143 ? 29.582 -3.056 -26.863 1.00 98.19 143 MET A N 1
ATOM 1139 C CA . MET A 1 143 ? 28.682 -3.878 -26.045 1.00 98.19 143 MET A CA 1
ATOM 1140 C C . MET A 1 143 ? 28.205 -3.194 -24.752 1.00 98.19 143 MET A C 1
ATOM 1142 O O . MET A 1 143 ? 27.127 -3.509 -24.254 1.00 98.19 143 MET A O 1
ATOM 1146 N N . SER A 1 144 ? 28.964 -2.229 -24.234 1.00 96.94 144 SER A N 1
ATOM 1147 C CA . SER A 1 144 ? 28.653 -1.432 -23.037 1.00 96.94 144 SER A CA 1
ATOM 1148 C C . SER A 1 144 ? 28.175 -0.009 -23.354 1.00 96.94 144 SER A C 1
ATOM 1150 O O . SER A 1 144 ? 28.024 0.803 -22.444 1.00 96.94 144 SER A O 1
ATOM 1152 N N . HIS A 1 145 ? 27.894 0.304 -24.626 1.00 97.62 145 HIS A N 1
ATOM 1153 C CA . HIS A 1 145 ? 27.411 1.617 -25.081 1.00 97.62 145 HIS A CA 1
ATOM 1154 C C . HIS A 1 145 ? 28.394 2.792 -24.889 1.00 97.62 145 HIS A C 1
ATOM 1156 O O . HIS A 1 145 ? 27.992 3.957 -24.827 1.00 97.62 145 HIS A O 1
ATOM 1162 N N . MET A 1 146 ? 29.693 2.509 -24.854 1.00 97.44 146 MET A N 1
ATOM 1163 C CA . MET A 1 146 ? 30.785 3.480 -24.722 1.00 97.44 146 MET A CA 1
ATOM 1164 C C . MET A 1 146 ? 31.460 3.854 -26.052 1.00 97.44 146 MET A C 1
ATOM 1166 O O . MET A 1 146 ? 32.405 4.642 -26.057 1.00 97.44 146 MET A O 1
ATOM 1170 N N . ALA A 1 147 ? 30.993 3.322 -27.187 1.00 97.50 147 ALA A N 1
ATOM 1171 C CA . ALA A 1 147 ? 31.509 3.666 -28.518 1.00 97.50 147 ALA A CA 1
ATOM 1172 C C . ALA A 1 147 ? 31.180 5.112 -28.950 1.00 97.50 147 ALA A C 1
ATOM 1174 O O . ALA A 1 147 ? 31.791 5.634 -29.880 1.00 97.50 147 ALA A O 1
ATOM 1175 N N . GLY A 1 148 ? 30.227 5.763 -28.274 1.00 96.69 148 GLY A N 1
ATOM 1176 C CA . GLY A 1 148 ? 29.835 7.148 -28.538 1.00 96.69 148 GLY A CA 1
ATOM 1177 C C . GLY A 1 148 ? 28.957 7.338 -29.779 1.00 96.69 148 GLY A C 1
ATOM 1178 O O . GLY A 1 148 ? 28.901 8.450 -30.294 1.00 96.69 148 GLY A O 1
ATOM 1179 N N . LEU A 1 149 ? 28.258 6.300 -30.251 1.00 97.31 149 LEU A N 1
ATOM 1180 C CA . LEU A 1 149 ? 27.430 6.322 -31.467 1.00 97.31 149 LEU A CA 1
ATOM 1181 C C . LEU A 1 149 ? 25.931 6.076 -31.190 1.00 97.31 149 LEU A C 1
ATOM 1183 O O . LEU A 1 149 ? 25.326 5.223 -31.844 1.00 97.31 149 LEU A O 1
ATOM 1187 N N . PRO A 1 150 ? 25.283 6.772 -30.234 1.00 95.94 150 PRO A N 1
ATOM 1188 C CA . PRO A 1 150 ? 23.873 6.517 -29.921 1.00 95.94 150 PRO A CA 1
ATOM 1189 C C . PRO A 1 150 ? 22.908 6.890 -31.061 1.00 95.94 150 PRO A C 1
ATOM 1191 O O . PRO A 1 150 ? 21.774 6.419 -31.085 1.00 95.94 150 PRO A O 1
ATOM 1194 N N . TYR A 1 151 ? 23.358 7.733 -31.992 1.00 95.69 151 TYR A N 1
ATOM 1195 C CA . TYR A 1 151 ? 22.677 8.136 -33.219 1.00 95.69 151 TYR A CA 1
ATOM 1196 C C . TYR A 1 151 ? 23.713 8.557 -34.262 1.00 95.69 151 TYR A C 1
ATOM 1198 O O . TYR A 1 151 ? 24.861 8.839 -33.904 1.00 95.69 151 TYR A O 1
ATOM 1206 N N . LEU A 1 152 ? 23.296 8.611 -35.526 1.00 95.62 152 LEU A N 1
ATOM 1207 C CA . LEU A 1 152 ? 24.106 9.109 -36.632 1.00 95.62 152 LEU A CA 1
ATOM 1208 C C . LEU A 1 152 ? 23.713 10.543 -37.006 1.00 95.62 152 LEU A C 1
ATOM 1210 O O . LEU A 1 152 ? 22.560 10.937 -36.827 1.00 95.62 152 LEU A O 1
ATOM 1214 N N . ASP A 1 153 ? 24.641 11.314 -37.572 1.00 93.56 153 ASP A N 1
ATOM 1215 C CA . ASP A 1 153 ? 24.290 12.592 -38.219 1.00 93.56 153 ASP A CA 1
ATOM 1216 C C . ASP A 1 153 ? 23.558 12.354 -39.548 1.00 93.56 153 ASP A C 1
ATOM 1218 O O . ASP A 1 153 ? 22.736 13.158 -39.984 1.00 93.56 153 ASP A O 1
ATOM 1222 N N . THR A 1 154 ? 23.821 11.211 -40.188 1.00 92.88 154 THR A N 1
ATOM 1223 C CA . THR A 1 154 ? 23.080 10.762 -41.372 1.00 92.88 154 THR A CA 1
ATOM 1224 C C . THR A 1 154 ? 21.768 10.104 -40.952 1.00 92.88 154 THR A C 1
ATOM 1226 O O . THR A 1 154 ? 21.759 9.237 -40.083 1.00 92.88 154 THR A O 1
ATOM 1229 N N . THR A 1 155 ? 20.655 10.472 -41.586 1.00 93.88 155 THR A N 1
ATOM 1230 C CA . THR A 1 155 ? 19.366 9.794 -41.363 1.00 93.88 155 THR A CA 1
ATOM 1231 C C . THR A 1 155 ? 19.423 8.357 -41.881 1.00 93.88 155 THR A C 1
ATOM 1233 O O . THR A 1 155 ? 19.831 8.125 -43.018 1.00 93.88 155 THR A O 1
ATOM 1236 N N . ILE A 1 156 ? 18.991 7.397 -41.064 1.00 93.69 156 ILE A N 1
ATOM 1237 C CA . ILE A 1 156 ? 18.980 5.972 -41.406 1.00 93.69 156 ILE A CA 1
ATOM 1238 C C . ILE A 1 156 ? 17.713 5.666 -42.205 1.00 93.69 156 ILE A C 1
ATOM 1240 O O . ILE A 1 156 ? 16.599 5.734 -41.681 1.00 93.69 156 ILE A O 1
ATOM 1244 N N . THR A 1 157 ? 17.872 5.328 -43.483 1.00 91.62 157 THR A N 1
ATOM 1245 C CA . THR A 1 157 ? 16.755 5.060 -44.404 1.00 91.62 157 THR A CA 1
ATOM 1246 C C . THR A 1 157 ? 16.391 3.571 -44.455 1.00 91.62 157 THR A C 1
ATOM 1248 O O . THR A 1 157 ? 17.188 2.717 -44.067 1.00 91.62 157 THR A O 1
ATOM 1251 N N . LYS A 1 158 ? 15.195 3.245 -44.974 1.00 85.88 158 LYS A N 1
ATOM 1252 C CA . LYS A 1 158 ? 14.792 1.849 -45.234 1.00 85.88 158 LYS A CA 1
ATOM 1253 C C . LYS A 1 158 ? 15.738 1.147 -46.226 1.00 85.88 158 LYS A C 1
ATOM 1255 O O . LYS A 1 158 ? 16.039 -0.022 -46.061 1.00 85.88 158 LYS A O 1
ATOM 1260 N N . GLU A 1 159 ? 16.274 1.865 -47.209 1.00 87.88 159 GLU A N 1
ATOM 1261 C CA . GLU A 1 159 ? 17.245 1.308 -48.165 1.00 87.88 159 GLU A CA 1
ATOM 1262 C C . GLU A 1 159 ? 18.561 0.891 -47.481 1.00 87.88 159 GLU A C 1
ATOM 1264 O O . GLU A 1 159 ? 19.124 -0.165 -47.774 1.00 87.88 159 GLU A O 1
ATOM 1269 N N . MET A 1 160 ? 19.029 1.687 -46.509 1.00 90.12 160 MET A N 1
ATOM 1270 C CA . MET A 1 160 ? 20.252 1.377 -45.763 1.00 90.12 160 MET A CA 1
ATOM 1271 C C . MET A 1 160 ? 20.134 0.090 -44.946 1.00 90.12 160 MET A C 1
ATOM 1273 O O . MET A 1 160 ? 21.137 -0.588 -44.769 1.00 90.12 160 MET A O 1
ATOM 1277 N N . ILE A 1 161 ? 18.947 -0.262 -44.446 1.00 85.38 161 ILE A N 1
ATOM 1278 C CA . ILE A 1 161 ? 18.769 -1.494 -43.661 1.00 85.38 161 ILE A CA 1
ATOM 1279 C C . ILE A 1 161 ? 18.564 -2.739 -44.526 1.00 85.38 161 ILE A C 1
ATOM 1281 O O . ILE A 1 161 ? 18.866 -3.836 -44.066 1.00 85.38 161 ILE A O 1
ATOM 1285 N N . THR A 1 162 ? 18.093 -2.584 -45.766 1.00 83.00 162 THR A N 1
ATOM 1286 C CA . THR A 1 162 ? 18.000 -3.691 -46.728 1.00 83.00 162 THR A CA 1
ATOM 1287 C C . THR A 1 162 ? 19.363 -4.035 -47.335 1.00 83.00 162 THR A C 1
ATOM 1289 O O . THR A 1 162 ? 19.598 -5.188 -47.686 1.00 83.00 162 THR A O 1
ATOM 1292 N N . ASP A 1 163 ? 20.295 -3.073 -47.401 1.00 90.50 163 ASP A N 1
ATOM 1293 C CA . ASP A 1 163 ? 21.696 -3.308 -47.775 1.00 90.50 163 ASP A CA 1
ATOM 1294 C C . ASP A 1 163 ? 22.652 -3.002 -46.614 1.00 90.50 163 ASP A C 1
ATOM 1296 O O . ASP A 1 163 ? 23.091 -1.869 -46.394 1.00 90.50 163 ASP A O 1
ATOM 1300 N N . HIS A 1 164 ? 23.073 -4.059 -45.919 1.00 90.62 164 HIS A N 1
ATOM 1301 C CA . HIS A 1 164 ? 24.031 -3.976 -44.818 1.00 90.62 164 HIS A CA 1
ATOM 1302 C C . HIS A 1 164 ? 25.346 -3.251 -45.180 1.00 90.62 164 HIS A C 1
ATOM 1304 O O . HIS A 1 164 ? 25.989 -2.690 -44.291 1.00 90.62 164 HIS A O 1
ATOM 1310 N N . ASN A 1 165 ? 25.758 -3.196 -46.456 1.00 94.31 165 ASN A N 1
ATOM 1311 C CA . ASN A 1 165 ? 26.941 -2.437 -46.869 1.00 94.31 165 ASN A CA 1
ATOM 1312 C C . ASN A 1 165 ? 26.723 -0.923 -46.809 1.00 94.31 165 ASN A C 1
ATOM 1314 O O . ASN A 1 165 ? 27.672 -0.188 -46.506 1.00 94.31 165 ASN A O 1
ATOM 1318 N N . LEU A 1 166 ? 25.510 -0.443 -47.099 1.00 95.50 166 LEU A N 1
ATOM 1319 C CA . LEU A 1 166 ? 25.155 0.969 -46.961 1.00 95.50 166 LEU A CA 1
ATOM 1320 C C . LEU A 1 166 ? 25.117 1.364 -45.484 1.00 95.50 166 LEU A C 1
ATOM 1322 O O . LEU A 1 166 ? 25.759 2.351 -45.113 1.00 95.50 166 LEU A O 1
ATOM 1326 N N . MET A 1 167 ? 24.480 0.549 -44.631 1.00 95.44 167 MET A N 1
ATOM 1327 C CA . MET A 1 167 ? 24.493 0.760 -43.178 1.00 95.44 167 MET A CA 1
ATOM 1328 C C . MET A 1 167 ? 25.922 0.758 -42.619 1.00 95.44 167 MET A C 1
ATOM 1330 O O . MET A 1 167 ? 26.300 1.663 -41.871 1.00 95.44 167 MET A O 1
ATOM 1334 N N . ARG A 1 168 ? 26.764 -0.197 -43.046 1.00 96.31 168 ARG A N 1
ATOM 1335 C CA . ARG A 1 168 ? 28.191 -0.246 -42.691 1.00 96.31 168 ARG A CA 1
ATOM 1336 C C . ARG A 1 168 ? 28.890 1.063 -43.043 1.00 96.31 168 ARG A C 1
ATOM 1338 O O . ARG A 1 168 ? 29.500 1.682 -42.177 1.00 96.31 168 ARG A O 1
ATOM 1345 N N . LYS A 1 169 ? 28.781 1.525 -44.294 1.00 96.81 169 LYS A N 1
ATOM 1346 C CA . LYS A 1 169 ? 29.421 2.772 -44.751 1.00 96.81 169 LYS A CA 1
ATOM 1347 C C . LYS A 1 169 ? 28.949 3.996 -43.960 1.00 96.81 169 LYS A C 1
ATOM 1349 O O . LYS A 1 169 ? 29.760 4.891 -43.723 1.00 96.81 169 LYS A O 1
ATOM 1354 N N . ALA A 1 170 ? 27.679 4.047 -43.556 1.00 96.62 170 ALA A N 1
ATOM 1355 C CA . ALA A 1 170 ? 27.165 5.118 -42.704 1.00 96.62 170 ALA A CA 1
ATOM 1356 C C . ALA A 1 170 ? 27.820 5.092 -41.310 1.00 96.62 170 ALA A C 1
ATOM 1358 O O . ALA A 1 170 ? 28.340 6.112 -40.862 1.00 96.62 170 ALA A O 1
ATOM 1359 N N . LEU A 1 171 ? 27.909 3.918 -40.675 1.00 97.38 171 LEU A N 1
ATOM 1360 C CA . LEU A 1 171 ? 28.570 3.746 -39.372 1.00 97.38 171 LEU A CA 1
ATOM 1361 C C . LEU A 1 171 ? 30.078 4.056 -39.421 1.00 97.38 171 LEU A C 1
ATOM 1363 O O . LEU A 1 171 ? 30.621 4.658 -38.494 1.00 97.38 171 LEU A O 1
ATOM 1367 N N . GLU A 1 172 ? 30.767 3.698 -40.510 1.00 97.88 172 GLU A N 1
ATOM 1368 C CA . GLU A 1 172 ? 32.183 4.045 -40.707 1.00 97.88 172 GLU A CA 1
ATOM 1369 C C . GLU A 1 172 ? 32.409 5.559 -40.739 1.00 97.88 172 GLU A C 1
ATOM 1371 O O . GLU A 1 172 ? 33.386 6.049 -40.167 1.00 97.88 172 GLU A O 1
ATOM 1376 N N . LYS A 1 173 ? 31.515 6.302 -41.404 1.00 96.94 173 LYS A N 1
ATOM 1377 C CA . LYS A 1 173 ? 31.604 7.761 -41.557 1.00 96.94 173 LYS A CA 1
ATOM 1378 C C . LYS A 1 173 ? 31.191 8.528 -40.302 1.00 96.94 173 LYS A C 1
ATOM 1380 O O . LYS A 1 173 ? 31.526 9.702 -40.191 1.00 96.94 173 LYS A O 1
ATOM 1385 N N . GLU A 1 174 ? 30.518 7.898 -39.351 1.00 97.25 174 GLU A N 1
ATOM 1386 C CA . GLU A 1 174 ? 30.035 8.590 -38.161 1.00 97.25 174 GLU A CA 1
ATOM 1387 C C . GLU A 1 174 ? 31.171 8.986 -37.204 1.00 97.25 174 GLU A C 1
ATOM 1389 O O . GLU A 1 174 ? 32.088 8.198 -36.959 1.00 97.25 174 GLU A O 1
ATOM 1394 N N . ALA A 1 175 ? 31.111 10.187 -36.629 1.00 97.19 175 ALA A N 1
ATOM 1395 C CA . ALA A 1 175 ? 32.008 10.604 -35.553 1.00 97.19 175 ALA A CA 1
ATOM 1396 C C . ALA A 1 175 ? 31.354 10.366 -34.172 1.00 97.19 175 ALA A C 1
ATOM 1398 O O . ALA A 1 175 ? 30.170 10.668 -34.002 1.00 97.19 175 ALA A O 1
ATOM 1399 N N . PRO A 1 176 ? 32.092 9.877 -33.156 1.00 97.12 176 PRO A N 1
ATOM 1400 C CA . PRO A 1 176 ? 31.555 9.729 -31.805 1.00 97.12 176 PRO A CA 1
ATOM 1401 C C . PRO A 1 176 ? 31.040 11.054 -31.220 1.00 97.12 176 PRO A C 1
ATOM 1403 O O . PRO A 1 176 ? 31.741 12.064 -31.232 1.00 97.12 176 PRO A O 1
ATOM 1406 N N . LYS A 1 177 ? 29.841 11.043 -30.625 1.00 96.06 177 LYS A N 1
ATOM 1407 C CA . LYS A 1 177 ? 29.221 12.209 -29.956 1.00 96.06 177 LYS A CA 1
ATOM 1408 C C . LYS A 1 177 ? 29.892 12.567 -28.632 1.00 96.06 177 LYS A C 1
ATOM 1410 O O . LYS A 1 177 ? 29.753 13.679 -28.128 1.00 96.06 177 LYS A O 1
ATOM 1415 N N . ARG A 1 178 ? 30.612 11.610 -28.054 1.00 93.56 178 ARG A N 1
ATOM 1416 C CA . ARG A 1 178 ? 31.482 11.757 -26.886 1.00 93.56 178 ARG A CA 1
ATOM 1417 C C . ARG A 1 178 ? 32.751 10.938 -27.135 1.00 93.56 178 ARG A C 1
ATOM 1419 O O . ARG A 1 178 ? 32.670 9.948 -27.864 1.00 93.56 178 ARG A O 1
ATOM 1426 N N . PRO A 1 179 ? 33.897 11.298 -26.527 1.00 94.31 179 PRO A N 1
ATOM 1427 C CA . PRO A 1 179 ? 35.109 10.489 -26.618 1.00 94.31 179 PRO A CA 1
ATOM 1428 C C . PRO A 1 179 ? 34.836 9.032 -26.202 1.00 94.31 179 PRO A C 1
ATOM 1430 O O . PRO A 1 179 ? 34.337 8.823 -25.087 1.00 94.31 179 PRO A O 1
ATOM 1433 N N . PRO A 1 180 ? 35.141 8.036 -27.057 1.00 95.56 180 PRO A N 1
ATOM 1434 C CA . PRO A 1 180 ? 34.899 6.640 -26.722 1.00 95.56 180 PRO A CA 1
ATOM 1435 C C . PRO A 1 180 ? 35.627 6.204 -25.449 1.00 95.56 180 PRO A C 1
ATOM 1437 O O . PRO A 1 180 ? 36.710 6.703 -25.137 1.00 95.56 180 PRO A O 1
ATOM 1440 N N . GLY A 1 181 ? 35.014 5.297 -24.690 1.00 92.19 181 GLY A N 1
ATOM 1441 C CA . GLY A 1 181 ? 35.604 4.747 -23.466 1.00 92.19 181 GLY A CA 1
ATOM 1442 C C . GLY A 1 181 ? 35.548 5.656 -22.232 1.00 92.19 181 GLY A C 1
ATOM 1443 O O . GLY A 1 181 ? 35.922 5.215 -21.149 1.00 92.19 181 GLY A O 1
ATOM 1444 N N . ARG A 1 182 ? 35.057 6.901 -22.346 1.00 89.06 182 ARG A N 1
ATOM 1445 C CA . ARG A 1 182 ? 34.909 7.820 -21.195 1.00 89.06 182 ARG A CA 1
ATOM 1446 C C . ARG A 1 182 ? 33.490 7.936 -20.649 1.00 89.06 182 ARG A C 1
ATOM 1448 O O . ARG A 1 182 ? 33.314 8.218 -19.470 1.00 89.06 182 ARG A O 1
ATOM 1455 N N . HIS A 1 183 ? 32.487 7.746 -21.499 1.00 89.88 183 HIS A N 1
ATOM 1456 C CA . HIS A 1 183 ? 31.078 7.915 -21.147 1.00 89.88 183 HIS A CA 1
ATOM 1457 C C . HIS A 1 183 ? 30.239 6.815 -21.798 1.00 89.88 183 HIS A C 1
ATOM 1459 O O . HIS A 1 183 ? 30.551 6.389 -22.909 1.00 89.88 183 HIS A O 1
ATOM 1465 N N . THR A 1 184 ? 29.153 6.404 -21.143 1.00 94.25 184 THR A N 1
ATOM 1466 C CA . THR A 1 184 ? 28.113 5.552 -21.744 1.00 94.25 184 THR A CA 1
ATOM 1467 C C . THR A 1 184 ? 26.943 6.404 -22.209 1.00 94.25 184 THR A C 1
ATOM 1469 O O . THR A 1 184 ? 26.467 7.269 -21.474 1.00 94.25 184 THR A O 1
ATOM 1472 N N . GLY A 1 185 ? 26.467 6.138 -23.421 1.00 94.81 185 GLY A N 1
ATOM 1473 C CA . GLY A 1 185 ? 25.216 6.682 -23.933 1.00 94.81 185 GLY A CA 1
ATOM 1474 C C . GLY A 1 185 ? 24.450 5.595 -24.655 1.00 94.81 185 GLY A C 1
ATOM 1475 O O . GLY A 1 185 ? 24.957 5.047 -25.630 1.00 94.81 185 GLY A O 1
ATOM 1476 N N . TYR A 1 186 ? 23.249 5.265 -24.194 1.00 96.00 186 TYR A N 1
ATOM 1477 C CA . TYR A 1 186 ? 22.474 4.148 -24.720 1.00 96.00 186 TYR A CA 1
ATOM 1478 C C . TYR A 1 186 ? 22.263 4.240 -26.239 1.00 96.00 186 TYR A C 1
ATOM 1480 O O . TYR A 1 186 ? 21.799 5.243 -26.775 1.00 96.00 186 TYR A O 1
ATOM 1488 N N . HIS A 1 187 ? 22.638 3.169 -26.938 1.00 96.75 187 HIS A N 1
ATOM 1489 C CA . HIS A 1 187 ? 22.530 3.053 -28.391 1.00 96.75 187 HIS A CA 1
ATOM 1490 C C . HIS A 1 187 ? 21.192 2.387 -28.715 1.00 96.75 187 HIS A C 1
ATOM 1492 O O . HIS A 1 187 ? 21.112 1.163 -28.829 1.00 96.75 187 HIS A O 1
ATOM 1498 N N . THR A 1 188 ? 20.132 3.191 -28.806 1.00 92.62 188 THR A N 1
ATOM 1499 C CA . THR A 1 188 ? 18.746 2.708 -28.915 1.00 92.62 188 THR A CA 1
ATOM 1500 C C . THR A 1 188 ? 18.563 1.728 -30.076 1.00 92.62 188 THR A C 1
ATOM 1502 O O . THR A 1 188 ? 18.120 0.600 -29.846 1.00 92.62 188 THR A O 1
ATOM 1505 N N . PHE A 1 189 ? 18.988 2.127 -31.282 1.00 94.56 189 PHE A N 1
ATOM 1506 C CA . PHE A 1 189 ? 18.909 1.319 -32.510 1.00 94.56 189 PHE A CA 1
ATOM 1507 C C . PHE A 1 189 ? 20.278 0.990 -33.110 1.00 94.56 189 PHE A C 1
ATOM 1509 O O . PHE A 1 189 ? 20.492 -0.126 -33.583 1.00 94.56 189 PHE A O 1
ATOM 1516 N N . THR A 1 190 ? 21.235 1.923 -33.042 1.00 96.94 190 THR A N 1
ATOM 1517 C CA . THR A 1 190 ? 22.582 1.744 -33.613 1.00 96.94 190 THR A CA 1
ATOM 1518 C C . THR A 1 190 ? 23.334 0.559 -33.020 1.00 96.94 190 THR A C 1
ATOM 1520 O O . THR A 1 190 ? 24.157 -0.029 -33.714 1.00 96.94 190 THR A O 1
ATOM 1523 N N . TYR A 1 191 ? 23.008 0.145 -31.789 1.00 98.19 191 TYR A N 1
ATOM 1524 C CA . TYR A 1 191 ? 23.548 -1.067 -31.172 1.00 98.19 191 TYR A CA 1
ATOM 1525 C C . TYR A 1 191 ? 23.391 -2.289 -32.078 1.00 98.19 191 TYR A C 1
ATOM 1527 O O . TYR A 1 191 ? 24.357 -3.003 -32.310 1.00 98.19 191 TYR A O 1
ATOM 1535 N N . GLY A 1 192 ? 22.194 -2.515 -32.623 1.00 97.06 192 GLY A N 1
ATOM 1536 C CA . GLY A 1 192 ? 21.901 -3.739 -33.364 1.00 97.06 192 GLY A CA 1
ATOM 1537 C C . GLY A 1 192 ? 22.686 -3.820 -34.664 1.00 97.06 192 GLY A C 1
ATOM 1538 O O . GLY A 1 192 ? 23.250 -4.866 -34.959 1.00 97.06 192 GLY A O 1
ATOM 1539 N N . TRP A 1 193 ? 22.822 -2.705 -35.387 1.00 96.81 193 TRP A N 1
ATOM 1540 C CA . TRP A 1 193 ? 23.626 -2.661 -36.612 1.00 96.81 193 TRP A CA 1
ATOM 1541 C C . TRP A 1 193 ? 25.130 -2.695 -36.339 1.00 96.81 193 TRP A C 1
ATOM 1543 O O . TRP A 1 193 ? 25.866 -3.320 -37.094 1.00 96.81 193 TRP A O 1
ATOM 1553 N N . LEU A 1 194 ? 25.609 -2.067 -35.260 1.00 98.25 194 LEU A N 1
ATOM 1554 C CA . LEU A 1 194 ? 27.013 -2.191 -34.854 1.00 98.25 194 LEU A CA 1
ATOM 1555 C C . LEU A 1 194 ? 27.358 -3.648 -34.527 1.00 98.25 194 LEU A C 1
ATOM 1557 O O . LEU A 1 194 ? 28.380 -4.155 -34.985 1.00 98.25 194 LEU A O 1
ATOM 1561 N N . VAL A 1 195 ? 26.491 -4.322 -33.771 1.00 98.50 195 VAL A N 1
ATOM 1562 C CA . VAL A 1 195 ? 26.676 -5.725 -33.391 1.00 98.50 195 VAL A CA 1
ATOM 1563 C C . VAL A 1 195 ? 26.529 -6.651 -34.603 1.00 98.50 195 VAL A C 1
ATOM 1565 O O . VAL A 1 195 ? 27.358 -7.541 -34.764 1.00 98.50 195 VAL A O 1
ATOM 1568 N N . ASP A 1 196 ? 25.577 -6.406 -35.511 1.00 98.00 196 ASP A N 1
ATOM 1569 C CA . ASP A 1 196 ? 25.475 -7.124 -36.793 1.00 98.00 196 ASP A CA 1
ATOM 1570 C C . ASP A 1 196 ? 26.768 -7.022 -37.612 1.00 98.00 196 ASP A C 1
ATOM 1572 O O . ASP A 1 196 ? 27.291 -8.036 -38.074 1.00 98.00 196 ASP A O 1
ATOM 1576 N N . GLN A 1 197 ? 27.344 -5.822 -37.736 1.00 97.94 197 GLN A N 1
ATOM 1577 C CA . GLN A 1 197 ? 28.610 -5.658 -38.448 1.00 97.94 197 GLN A CA 1
ATOM 1578 C C . GLN A 1 197 ? 29.764 -6.379 -37.747 1.00 97.94 197 GLN A C 1
ATOM 1580 O O . GLN A 1 197 ? 30.592 -6.977 -38.430 1.00 97.94 197 GLN A O 1
ATOM 1585 N N . ILE A 1 198 ? 29.818 -6.392 -36.414 1.00 98.56 198 ILE A N 1
ATOM 1586 C CA . ILE A 1 198 ? 30.821 -7.186 -35.689 1.00 98.56 198 ILE A CA 1
ATOM 1587 C C . ILE A 1 198 ? 30.653 -8.678 -36.003 1.00 98.56 198 ILE A C 1
ATOM 1589 O O . ILE A 1 198 ? 31.641 -9.330 -36.343 1.00 98.56 198 ILE A O 1
ATOM 1593 N N . VAL A 1 199 ? 29.426 -9.210 -35.954 1.00 98.62 199 VAL A N 1
ATOM 1594 C CA . VAL A 1 199 ? 29.143 -10.619 -36.278 1.00 98.62 199 VAL A CA 1
ATOM 1595 C C . VAL A 1 199 ? 29.588 -10.943 -37.705 1.00 98.62 199 VAL A C 1
ATOM 1597 O O . VAL A 1 199 ? 30.383 -11.859 -37.887 1.00 98.62 199 VAL A O 1
ATOM 1600 N N . ARG A 1 200 ? 29.202 -10.141 -38.706 1.00 97.94 200 ARG A N 1
ATOM 1601 C CA . ARG A 1 200 ? 29.579 -10.363 -40.117 1.00 97.94 200 ARG A CA 1
ATOM 1602 C C . ARG A 1 200 ? 31.089 -10.403 -40.356 1.00 97.94 200 ARG A C 1
ATOM 1604 O O . ARG A 1 200 ? 31.555 -11.150 -41.212 1.00 97.94 200 ARG A O 1
ATOM 1611 N N . HIS A 1 201 ? 31.867 -9.602 -39.627 1.00 98.12 201 HIS A N 1
ATOM 1612 C CA . HIS A 1 201 ? 33.324 -9.555 -39.802 1.00 98.12 201 HIS A CA 1
ATOM 1613 C C . HIS A 1 201 ? 34.077 -10.627 -38.998 1.00 98.12 201 HIS A C 1
ATOM 1615 O O . HIS A 1 201 ? 35.248 -10.873 -39.277 1.00 98.12 201 HIS A O 1
ATOM 1621 N N . THR A 1 202 ? 33.442 -11.256 -38.006 1.00 98.19 202 THR A N 1
ATOM 1622 C CA . THR A 1 202 ? 34.107 -12.208 -37.092 1.00 98.19 202 THR A CA 1
ATOM 1623 C C . THR A 1 202 ? 33.625 -13.651 -37.263 1.00 98.19 202 THR A C 1
ATOM 1625 O O . THR A 1 202 ? 34.403 -14.590 -37.047 1.00 98.19 202 THR A O 1
ATOM 1628 N N . ASP A 1 203 ? 32.380 -13.844 -37.706 1.00 98.12 203 ASP A N 1
ATOM 1629 C CA . ASP A 1 203 ? 31.826 -15.138 -38.105 1.00 98.12 203 ASP A CA 1
ATOM 1630 C C . ASP A 1 203 ? 32.561 -15.705 -39.326 1.00 98.12 203 ASP A C 1
ATOM 1632 O O . ASP A 1 203 ? 32.882 -14.991 -40.273 1.00 98.12 203 ASP A O 1
ATOM 1636 N N . GLU A 1 204 ? 32.792 -17.016 -39.325 1.00 94.75 204 GLU A N 1
ATOM 1637 C CA . GLU A 1 204 ? 33.502 -17.720 -40.405 1.00 94.75 204 GLU A CA 1
ATOM 1638 C C . GLU A 1 204 ? 32.755 -17.688 -41.732 1.00 94.75 204 GLU A C 1
ATOM 1640 O O . GLU A 1 204 ? 33.370 -17.631 -42.793 1.00 94.75 204 GLU A O 1
ATOM 1645 N N . LYS A 1 205 ? 31.422 -17.726 -41.670 1.00 97.12 205 LYS A N 1
ATOM 1646 C CA . LYS A 1 205 ? 30.558 -17.713 -42.851 1.00 97.12 205 LYS A CA 1
ATOM 1647 C C . LYS A 1 205 ? 30.127 -16.298 -43.236 1.00 97.12 205 LYS A C 1
ATOM 1649 O O . LYS A 1 205 ? 29.329 -16.150 -44.158 1.00 97.12 205 LYS A O 1
ATOM 1654 N N . HIS A 1 206 ? 30.620 -15.275 -42.531 1.00 95.44 206 HIS A N 1
ATOM 1655 C CA . HIS A 1 206 ? 30.267 -13.870 -42.737 1.00 95.44 206 HIS A CA 1
ATOM 1656 C C . HIS A 1 206 ? 28.751 -13.600 -42.743 1.00 95.44 206 HIS A C 1
ATOM 1658 O O . HIS A 1 206 ? 28.260 -12.713 -43.449 1.00 95.44 206 HIS A O 1
ATOM 1664 N N . ARG A 1 207 ? 27.992 -14.380 -41.962 1.00 97.31 207 ARG A N 1
ATOM 1665 C CA . ARG A 1 207 ? 26.531 -14.266 -41.873 1.00 97.31 207 ARG A CA 1
ATOM 1666 C C . ARG A 1 207 ? 26.123 -12.982 -41.152 1.00 97.31 207 ARG A C 1
ATOM 1668 O O . ARG A 1 207 ? 26.853 -12.474 -40.303 1.00 97.31 207 ARG A O 1
ATOM 1675 N N . GLY A 1 208 ? 24.923 -12.492 -41.466 1.00 96.25 208 GLY A N 1
ATOM 1676 C CA . GLY A 1 208 ? 24.237 -11.494 -40.640 1.00 96.25 208 GLY A CA 1
ATOM 1677 C C . GLY A 1 208 ? 23.870 -12.049 -39.269 1.00 96.25 208 GLY A C 1
ATOM 1678 O O . GLY A 1 208 ? 23.833 -13.269 -39.075 1.00 96.25 208 GLY A O 1
ATOM 1679 N N . ILE A 1 209 ? 23.588 -11.167 -38.311 1.00 97.44 209 ILE A N 1
ATOM 1680 C CA . ILE A 1 209 ? 23.253 -11.597 -36.949 1.00 97.44 209 ILE A CA 1
ATOM 1681 C C . ILE A 1 209 ? 21.982 -12.446 -36.882 1.00 97.44 209 ILE A C 1
ATOM 1683 O O . ILE A 1 209 ? 21.944 -13.396 -36.098 1.00 97.44 209 ILE A O 1
ATOM 1687 N N . GLY A 1 210 ? 20.971 -12.158 -37.709 1.00 97.19 210 GLY A N 1
ATOM 1688 C CA . GLY A 1 210 ? 19.729 -12.931 -37.726 1.00 97.19 210 GLY A CA 1
ATOM 1689 C C . GLY A 1 210 ? 19.962 -14.359 -38.201 1.00 97.19 210 GLY A C 1
ATOM 1690 O O . GLY A 1 210 ? 19.618 -15.321 -37.508 1.00 97.19 210 GLY A O 1
ATOM 1691 N N . GLN A 1 211 ? 20.652 -14.509 -39.332 1.00 97.62 211 GLN A N 1
ATOM 1692 C CA . GLN A 1 211 ? 21.061 -15.819 -39.837 1.00 97.62 211 GLN A CA 1
ATOM 1693 C C . GLN A 1 211 ? 21.993 -16.571 -38.870 1.00 97.62 211 GLN A C 1
ATOM 1695 O O . GLN A 1 211 ? 21.785 -17.765 -38.643 1.00 97.62 211 GLN A O 1
ATOM 1700 N N . PHE A 1 212 ? 22.994 -15.900 -38.289 1.00 98.50 212 PHE A N 1
ATOM 1701 C CA . PHE A 1 212 ? 23.899 -16.506 -37.308 1.00 98.50 212 PHE A CA 1
ATOM 1702 C C . PHE A 1 212 ? 23.120 -17.047 -36.106 1.00 98.50 212 PHE A C 1
ATOM 1704 O O . PHE A 1 212 ? 23.231 -18.226 -35.777 1.00 98.50 212 PHE A O 1
ATOM 1711 N N . PHE A 1 213 ? 22.272 -16.218 -35.491 1.00 98.50 213 PHE A N 1
ATOM 1712 C CA . PHE A 1 213 ? 21.448 -16.625 -34.357 1.00 98.50 213 PHE A CA 1
ATOM 1713 C C . PHE A 1 213 ? 20.532 -17.805 -34.713 1.00 98.50 213 PHE A C 1
ATOM 1715 O O . PHE A 1 213 ? 20.447 -18.779 -33.959 1.00 98.50 213 PHE A O 1
ATOM 1722 N N . ARG A 1 214 ? 19.886 -17.756 -35.884 1.00 98.19 214 ARG A N 1
ATOM 1723 C CA . ARG A 1 214 ? 18.990 -18.817 -36.355 1.00 98.19 214 ARG A CA 1
ATOM 1724 C C . ARG A 1 214 ? 19.704 -20.160 -36.501 1.00 98.19 214 ARG A C 1
ATOM 1726 O O . ARG A 1 214 ? 19.172 -21.179 -36.068 1.00 98.19 214 ARG A O 1
ATOM 1733 N N . GLU A 1 215 ? 20.884 -20.173 -37.115 1.00 98.12 215 GLU A N 1
ATOM 1734 C CA . GLU A 1 215 ? 21.634 -21.403 -37.399 1.00 98.12 215 GLU A CA 1
ATOM 1735 C C . GLU A 1 215 ? 22.391 -21.950 -36.183 1.00 98.12 215 GLU A C 1
ATOM 1737 O O . GLU A 1 215 ? 22.508 -23.165 -36.050 1.00 98.12 215 GLU A O 1
ATOM 1742 N N . GLU A 1 216 ? 22.892 -21.081 -35.303 1.00 97.62 216 GLU A N 1
ATOM 1743 C CA . GLU A 1 216 ? 23.766 -21.473 -34.188 1.00 97.62 216 GLU A CA 1
ATOM 1744 C C . GLU A 1 216 ? 23.019 -21.659 -32.862 1.00 97.62 216 GLU A C 1
ATOM 1746 O O . GLU A 1 216 ? 23.479 -22.407 -32.001 1.00 97.62 216 GLU A O 1
ATOM 1751 N N . VAL A 1 217 ? 21.876 -20.986 -32.680 1.00 97.75 217 VAL A N 1
ATOM 1752 C CA . VAL A 1 217 ? 21.123 -20.992 -31.416 1.00 97.75 217 VAL A CA 1
ATOM 1753 C C . VAL A 1 217 ? 19.694 -21.464 -31.627 1.00 97.75 217 VAL A C 1
ATOM 1755 O O . VAL A 1 217 ? 19.287 -22.439 -30.997 1.00 97.75 217 VAL A O 1
ATOM 1758 N N . ALA A 1 218 ? 18.931 -20.811 -32.507 1.00 97.62 218 ALA A N 1
ATOM 1759 C CA . ALA A 1 218 ? 17.489 -21.027 -32.573 1.00 97.62 218 ALA A CA 1
ATOM 1760 C C . ALA A 1 218 ? 17.125 -22.434 -33.077 1.00 97.62 218 ALA A C 1
ATOM 1762 O O . ALA A 1 218 ? 16.511 -23.225 -32.359 1.00 97.62 218 ALA A O 1
ATOM 1763 N N . LYS A 1 219 ? 17.570 -22.780 -34.292 1.00 97.06 219 LYS A N 1
ATOM 1764 C CA . LYS A 1 219 ? 17.239 -24.043 -34.966 1.00 97.06 219 LYS A CA 1
ATOM 1765 C C . LYS A 1 219 ? 17.787 -25.285 -34.244 1.00 97.06 219 LYS A C 1
ATOM 1767 O O . LYS A 1 219 ? 17.008 -26.220 -34.071 1.00 97.06 219 LYS A O 1
ATOM 1772 N N . PRO A 1 220 ? 19.056 -25.333 -33.780 1.00 97.44 220 PRO A N 1
ATOM 1773 C CA . PRO A 1 220 ? 19.585 -26.520 -33.099 1.00 97.44 220 PRO A CA 1
ATOM 1774 C C . PRO A 1 220 ? 18.888 -26.835 -31.771 1.00 97.44 220 PRO A C 1
ATOM 1776 O O . PRO A 1 220 ? 18.878 -27.987 -31.348 1.00 97.44 220 PRO A O 1
ATOM 1779 N N . ASN A 1 221 ? 18.304 -25.823 -31.121 1.00 96.31 221 ASN A N 1
ATOM 1780 C CA . ASN A 1 221 ? 17.696 -25.956 -29.798 1.00 96.31 221 ASN A CA 1
ATOM 1781 C C . ASN A 1 221 ? 16.160 -25.876 -29.820 1.00 96.31 221 ASN A C 1
ATOM 1783 O O . ASN A 1 221 ? 15.541 -25.838 -28.758 1.00 96.31 221 ASN A O 1
ATOM 1787 N N . GLY A 1 222 ? 15.539 -25.822 -31.006 1.00 96.12 222 GLY A N 1
ATOM 1788 C CA . GLY A 1 222 ? 14.083 -25.699 -31.145 1.00 96.12 222 GLY A CA 1
ATOM 1789 C C . GLY A 1 222 ? 13.512 -24.426 -30.509 1.00 96.12 222 GLY A C 1
ATOM 1790 O O . GLY A 1 222 ? 12.399 -24.441 -29.986 1.00 96.12 222 GLY A O 1
ATOM 1791 N N . VAL A 1 223 ? 14.283 -23.337 -30.496 1.00 97.69 223 VAL A N 1
ATOM 1792 C CA . VAL A 1 223 ? 13.864 -22.054 -29.926 1.00 97.69 223 VAL A CA 1
ATOM 1793 C C . VAL A 1 223 ? 13.169 -21.222 -30.996 1.00 97.69 223 VAL A C 1
ATOM 1795 O O . VAL A 1 223 ? 13.757 -20.886 -32.018 1.00 97.69 223 VAL A O 1
ATOM 1798 N N . ASP A 1 224 ? 11.932 -20.831 -30.714 1.00 97.19 224 ASP A N 1
ATOM 1799 C CA . ASP A 1 224 ? 11.097 -20.027 -31.604 1.00 97.19 224 ASP A CA 1
ATOM 1800 C C . ASP A 1 224 ? 11.246 -18.516 -31.337 1.00 97.19 224 ASP A C 1
ATOM 1802 O O . ASP A 1 224 ? 10.372 -17.845 -30.779 1.00 97.19 224 ASP A O 1
ATOM 1806 N N . PHE A 1 225 ? 12.435 -18.000 -31.639 1.00 98.25 225 PHE A N 1
ATOM 1807 C CA . PHE A 1 225 ? 12.774 -16.580 -31.557 1.00 98.25 225 PHE A CA 1
ATOM 1808 C C . PHE A 1 225 ? 13.464 -16.169 -32.856 1.00 98.25 225 PHE A C 1
ATOM 1810 O O . PHE A 1 225 ? 14.277 -16.924 -33.389 1.00 98.25 225 PHE A O 1
ATOM 1817 N N . HIS A 1 226 ? 13.166 -14.973 -33.350 1.00 98.31 226 HIS A N 1
ATOM 1818 C CA . HIS A 1 226 ? 13.605 -14.505 -34.662 1.00 98.31 226 HIS A CA 1
ATOM 1819 C C . HIS A 1 226 ? 14.227 -13.118 -34.548 1.00 98.31 226 HIS A C 1
ATOM 1821 O O . HIS A 1 226 ? 13.725 -12.262 -33.825 1.00 98.31 226 HIS A O 1
ATOM 1827 N N . ILE A 1 227 ? 15.319 -12.896 -35.275 1.00 97.69 227 ILE A N 1
ATOM 1828 C CA . ILE A 1 227 ? 15.856 -11.566 -35.577 1.00 97.69 227 ILE A CA 1
ATOM 1829 C C . ILE A 1 227 ? 15.798 -11.482 -37.101 1.00 97.69 227 ILE A C 1
ATOM 1831 O O . ILE A 1 227 ? 16.597 -12.137 -37.766 1.00 97.69 227 ILE A O 1
ATOM 1835 N N . GLY A 1 228 ? 14.807 -10.759 -37.625 1.00 95.31 228 GLY A N 1
ATOM 1836 C CA . GLY A 1 228 ? 14.336 -10.918 -39.003 1.00 95.31 228 GLY A CA 1
ATOM 1837 C C . GLY A 1 228 ? 13.393 -12.121 -39.125 1.00 95.31 228 GLY A C 1
ATOM 1838 O O . GLY A 1 228 ? 13.842 -13.263 -39.245 1.00 95.31 228 GLY A O 1
ATOM 1839 N N . LEU A 1 229 ? 12.087 -11.865 -39.029 1.00 96.69 229 LEU A N 1
ATOM 1840 C CA . LEU A 1 229 ? 11.031 -12.871 -39.144 1.00 96.69 229 LEU A CA 1
ATOM 1841 C C . LEU A 1 229 ? 10.732 -13.184 -40.616 1.00 96.69 229 LEU A C 1
ATOM 1843 O O . LEU A 1 229 ? 10.677 -12.287 -41.452 1.00 96.69 229 LEU A O 1
ATOM 1847 N N . ASP A 1 230 ? 10.519 -14.461 -40.927 1.00 94.69 230 ASP A N 1
ATOM 1848 C CA . ASP A 1 230 ? 10.032 -14.870 -42.244 1.00 94.69 230 ASP A CA 1
ATOM 1849 C C . ASP A 1 230 ? 8.554 -14.478 -42.406 1.00 94.69 230 ASP A C 1
ATOM 1851 O O . ASP A 1 230 ? 7.743 -14.730 -41.514 1.00 94.69 230 ASP A O 1
ATOM 1855 N N . HIS A 1 231 ? 8.181 -13.904 -43.552 1.00 94.19 231 HIS A N 1
ATOM 1856 C CA . HIS A 1 231 ? 6.803 -13.476 -43.813 1.00 94.19 231 HIS A CA 1
ATOM 1857 C C . HIS A 1 231 ? 5.767 -14.604 -43.656 1.00 94.19 231 HIS A C 1
ATOM 1859 O O . HIS A 1 231 ? 4.606 -14.331 -43.344 1.00 94.19 231 HIS A O 1
ATOM 1865 N N . SER A 1 232 ? 6.163 -15.869 -43.837 1.00 95.69 232 SER A N 1
ATOM 1866 C CA . SER A 1 232 ? 5.289 -17.030 -43.616 1.00 95.69 232 SER A CA 1
ATOM 1867 C C . SER A 1 232 ? 4.848 -17.208 -42.157 1.00 95.69 232 SER A C 1
ATOM 1869 O O . SER A 1 232 ? 3.842 -17.869 -41.906 1.00 95.69 232 SER A O 1
ATOM 1871 N N . GLU A 1 233 ? 5.530 -16.572 -41.202 1.00 96.62 233 GLU A N 1
ATOM 1872 C CA . GLU A 1 233 ? 5.263 -16.659 -39.762 1.00 96.62 233 GLU A CA 1
ATOM 1873 C C . GLU A 1 233 ? 4.440 -15.469 -39.223 1.00 96.62 233 GLU A C 1
ATOM 1875 O O . GLU A 1 233 ? 4.075 -15.436 -38.047 1.00 96.62 233 GLU A O 1
ATOM 1880 N N . GLU A 1 234 ? 4.079 -14.495 -40.065 1.00 96.25 234 GLU A N 1
ATOM 1881 C CA . GLU A 1 234 ? 3.365 -13.275 -39.644 1.00 96.25 234 GLU A CA 1
ATOM 1882 C C . GLU A 1 234 ? 1.983 -13.547 -39.031 1.00 96.25 234 GLU A C 1
ATOM 1884 O O . GLU A 1 234 ? 1.526 -12.835 -38.135 1.00 96.25 234 GLU A O 1
ATOM 1889 N N . TYR A 1 235 ? 1.313 -14.626 -39.449 1.00 95.06 235 TYR A N 1
ATOM 1890 C CA . TYR A 1 235 ? -0.050 -14.966 -39.009 1.00 95.06 235 TYR A CA 1
ATOM 1891 C C . TYR A 1 235 ? -0.190 -15.160 -37.486 1.00 95.06 235 TYR A C 1
ATOM 1893 O O . TYR A 1 235 ? -1.296 -15.073 -36.934 1.00 95.06 235 TYR A O 1
ATOM 1901 N N . ARG A 1 236 ? 0.920 -15.429 -36.791 1.00 96.19 236 ARG A N 1
ATOM 1902 C CA . ARG A 1 236 ? 0.982 -15.664 -35.340 1.00 96.19 236 ARG A CA 1
ATOM 1903 C C . ARG A 1 236 ? 1.643 -14.529 -34.555 1.00 96.19 236 ARG A C 1
ATOM 1905 O O . ARG A 1 236 ? 1.683 -14.606 -33.327 1.00 96.19 236 ARG A O 1
ATOM 1912 N N . VAL A 1 237 ? 2.075 -13.454 -35.219 1.00 98.25 237 VAL A N 1
ATOM 1913 C CA . VAL A 1 237 ? 2.590 -12.254 -34.547 1.00 98.25 237 VAL A CA 1
ATOM 1914 C C . VAL A 1 237 ? 1.434 -11.505 -33.889 1.00 98.25 237 VAL A C 1
ATOM 1916 O O . VAL A 1 237 ? 0.410 -11.237 -34.519 1.00 98.25 237 VAL A O 1
ATOM 1919 N N . ALA A 1 238 ? 1.538 -11.221 -32.596 1.00 97.94 238 ALA A N 1
ATOM 1920 C CA . ALA A 1 238 ? 0.573 -10.444 -31.840 1.00 97.94 238 ALA A CA 1
ATOM 1921 C C . ALA A 1 238 ? 0.704 -8.961 -32.191 1.00 97.94 238 ALA A C 1
ATOM 1923 O O . ALA A 1 238 ? 1.805 -8.428 -32.311 1.00 97.94 238 ALA A O 1
ATOM 1924 N N . ARG A 1 239 ? -0.437 -8.286 -32.310 1.00 96.81 239 ARG A N 1
ATOM 1925 C CA . ARG A 1 239 ? -0.494 -6.855 -32.584 1.00 96.81 239 ARG A CA 1
ATOM 1926 C C . ARG A 1 239 ? -0.078 -6.090 -31.332 1.00 96.81 239 ARG A C 1
ATOM 1928 O O . ARG A 1 239 ? -0.746 -6.198 -30.304 1.00 96.81 239 ARG A O 1
ATOM 1935 N N . VAL A 1 240 ? 0.993 -5.312 -31.427 1.00 96.06 240 VAL A N 1
ATOM 1936 C CA . VAL A 1 240 ? 1.454 -4.397 -30.383 1.00 96.06 240 VAL A CA 1
ATOM 1937 C C . VAL A 1 240 ? 0.510 -3.200 -30.298 1.00 96.06 240 VAL A C 1
ATOM 1939 O O . VAL A 1 240 ? 0.173 -2.583 -31.309 1.00 96.06 240 VAL A O 1
ATOM 1942 N N . VAL A 1 241 ? 0.099 -2.851 -29.081 1.00 92.19 241 VAL A N 1
ATOM 1943 C CA . VAL A 1 241 ? -0.830 -1.750 -28.806 1.00 92.19 241 VAL A CA 1
ATOM 1944 C C . VAL A 1 241 ? -0.190 -0.774 -27.821 1.00 92.19 241 VAL A C 1
ATOM 1946 O O . VAL A 1 241 ? 0.364 -1.176 -26.798 1.00 92.19 241 VAL A O 1
ATOM 1949 N N . LEU A 1 242 ? -0.264 0.523 -28.125 1.00 87.75 242 LEU A N 1
ATOM 1950 C CA . LEU A 1 242 ? 0.173 1.596 -27.227 1.00 87.75 242 LEU A CA 1
ATOM 1951 C C . LEU A 1 242 ? -0.691 1.639 -25.951 1.00 87.75 242 LEU A C 1
ATOM 1953 O O . LEU A 1 242 ? -1.876 1.297 -25.998 1.00 87.75 242 LEU A O 1
ATOM 1957 N N . PRO A 1 243 ? -0.144 2.084 -24.803 1.00 81.31 243 PRO A N 1
ATOM 1958 C CA . PRO A 1 243 ? -0.949 2.277 -23.606 1.00 81.31 243 PRO A CA 1
ATOM 1959 C C . PRO A 1 243 ? -2.079 3.272 -23.887 1.00 81.31 243 PRO A C 1
ATOM 1961 O O . PRO A 1 243 ? -1.863 4.340 -24.460 1.00 81.31 243 PRO A O 1
ATOM 1964 N N . THR A 1 244 ? -3.295 2.943 -23.449 1.00 76.94 244 THR A N 1
ATOM 1965 C CA . THR A 1 244 ? -4.417 3.888 -23.526 1.00 76.94 244 THR A CA 1
ATOM 1966 C C . THR A 1 244 ? -4.152 5.098 -22.629 1.00 76.94 244 THR A C 1
ATOM 1968 O O . THR A 1 244 ? -3.482 4.974 -21.603 1.00 76.94 244 THR A O 1
ATOM 1971 N N . VAL A 1 245 ? -4.728 6.259 -22.958 1.00 68.69 245 VAL A N 1
ATOM 1972 C CA . VAL A 1 245 ? -4.606 7.483 -22.135 1.00 68.69 245 VAL A CA 1
ATOM 1973 C C . VAL A 1 245 ? -5.010 7.217 -20.680 1.00 68.69 245 VAL A C 1
ATOM 1975 O O . VAL A 1 245 ? -4.309 7.614 -19.753 1.00 68.69 245 VAL A O 1
ATOM 1978 N N . ALA A 1 246 ? -6.097 6.474 -20.471 1.00 64.75 246 ALA A N 1
ATOM 1979 C CA . ALA A 1 246 ? -6.555 6.098 -19.138 1.00 64.75 246 ALA A CA 1
ATOM 1980 C C . ALA A 1 246 ? -5.611 5.112 -18.431 1.00 64.75 246 ALA A C 1
ATOM 1982 O O . ALA A 1 246 ? -5.363 5.257 -17.236 1.00 64.75 246 ALA A O 1
ATOM 1983 N N . GLY A 1 247 ? -5.048 4.143 -19.161 1.00 68.56 247 GLY A N 1
ATOM 1984 C CA . GLY A 1 247 ? -4.012 3.254 -18.635 1.00 68.56 247 GLY A CA 1
ATOM 1985 C C . GLY A 1 247 ? -2.764 4.028 -18.206 1.00 68.56 247 GLY A C 1
ATOM 1986 O O . GLY A 1 247 ? -2.258 3.810 -17.110 1.00 68.56 247 GLY A O 1
ATOM 1987 N N . GLY A 1 248 ? -2.322 4.992 -19.018 1.00 69.00 248 GLY A N 1
ATOM 1988 C CA . GLY A 1 248 ? -1.209 5.886 -18.695 1.00 69.00 248 GLY A CA 1
ATOM 1989 C C . GLY A 1 248 ? -1.469 6.738 -17.449 1.00 69.00 248 GLY A C 1
ATOM 1990 O O . GLY A 1 248 ? -0.625 6.788 -16.558 1.00 69.00 248 GLY A O 1
ATOM 1991 N N . LEU A 1 249 ? -2.655 7.345 -17.335 1.00 67.12 249 LEU A N 1
ATOM 1992 C CA . LEU A 1 249 ? -3.058 8.114 -16.149 1.00 67.12 249 LEU A CA 1
ATOM 1993 C C . LEU A 1 249 ? -3.106 7.245 -14.884 1.00 67.12 249 LEU A C 1
ATOM 1995 O O . LEU A 1 249 ? -2.601 7.656 -13.842 1.00 67.12 249 LEU A O 1
ATOM 1999 N N . ALA A 1 250 ? -3.657 6.031 -14.973 1.00 67.75 250 ALA A N 1
ATOM 2000 C CA . ALA A 1 250 ? -3.702 5.098 -13.849 1.00 67.75 250 ALA A CA 1
ATOM 2001 C C . ALA A 1 250 ? -2.298 4.692 -13.367 1.00 67.75 250 ALA A C 1
ATOM 2003 O O . ALA A 1 250 ? -2.076 4.535 -12.167 1.00 67.75 250 ALA A O 1
ATOM 2004 N N . GLU A 1 251 ? -1.337 4.548 -14.284 1.00 70.50 251 GLU A N 1
ATOM 2005 C CA . GLU A 1 251 ? 0.064 4.303 -13.935 1.00 70.50 251 GLU A CA 1
ATOM 2006 C C . GLU A 1 251 ? 0.704 5.517 -13.249 1.00 70.50 251 GLU A C 1
ATOM 2008 O O . GLU A 1 251 ? 1.427 5.337 -12.270 1.00 70.50 251 GLU A O 1
ATOM 2013 N N . VAL A 1 252 ? 0.436 6.742 -13.714 1.00 68.81 252 VAL A N 1
ATOM 2014 C CA . VAL A 1 252 ? 0.958 7.975 -13.090 1.00 68.81 252 VAL A CA 1
ATOM 2015 C C . VAL A 1 252 ? 0.379 8.188 -11.690 1.00 68.81 252 VAL A C 1
ATOM 2017 O O . VAL A 1 252 ? 1.119 8.562 -10.785 1.00 68.81 252 VAL A O 1
ATOM 2020 N N . LEU A 1 253 ? -0.910 7.901 -11.484 1.00 68.00 253 LEU A N 1
ATOM 2021 C CA . LEU A 1 253 ? -1.547 7.970 -10.163 1.00 68.00 253 LEU A CA 1
ATOM 2022 C C . LEU A 1 253 ? -0.971 6.946 -9.177 1.00 68.00 253 LEU A C 1
ATOM 2024 O O . LEU A 1 253 ? -0.878 7.229 -7.988 1.00 68.00 253 LEU A O 1
ATOM 2028 N N . HIS A 1 254 ? -0.587 5.762 -9.658 1.00 65.25 254 HIS A N 1
ATOM 2029 C CA . HIS A 1 254 ? -0.005 4.720 -8.812 1.00 65.25 254 HIS A CA 1
ATOM 2030 C C . HIS A 1 254 ? 1.415 5.066 -8.343 1.00 65.25 254 HIS A C 1
ATOM 2032 O O . HIS A 1 254 ? 1.780 4.777 -7.208 1.00 65.25 254 HIS A O 1
ATOM 2038 N N . ASP A 1 255 ? 2.240 5.648 -9.214 1.00 66.69 255 ASP A N 1
ATOM 2039 C CA . ASP A 1 255 ? 3.553 6.161 -8.823 1.00 66.69 255 ASP A CA 1
ATOM 2040 C C . ASP A 1 255 ? 3.898 7.399 -9.652 1.00 66.69 255 ASP A C 1
ATOM 2042 O O . ASP A 1 255 ? 4.263 7.317 -10.830 1.00 66.69 255 ASP A O 1
ATOM 2046 N N . PHE A 1 256 ? 3.792 8.546 -8.981 1.00 66.94 256 PHE A N 1
ATOM 2047 C CA . PHE A 1 256 ? 3.935 9.882 -9.548 1.00 66.94 256 PHE A CA 1
ATOM 2048 C C . PHE A 1 256 ? 5.334 10.160 -10.120 1.00 66.94 256 PHE A C 1
ATOM 2050 O O . PHE A 1 256 ? 5.482 11.026 -10.988 1.00 66.94 256 PHE A O 1
ATOM 2057 N N . LYS A 1 257 ? 6.368 9.392 -9.728 1.00 63.12 257 LYS A N 1
ATOM 2058 C CA . LYS A 1 257 ? 7.710 9.499 -10.331 1.00 63.12 257 LYS A CA 1
ATOM 2059 C C . LYS A 1 257 ? 7.677 9.203 -11.828 1.00 63.12 257 LYS A C 1
ATOM 2061 O O . LYS A 1 257 ? 8.439 9.810 -12.578 1.00 63.12 257 LYS A O 1
ATOM 2066 N N . LEU A 1 258 ? 6.757 8.342 -12.275 1.00 67.88 258 LEU A N 1
ATOM 2067 C CA . LEU A 1 258 ? 6.511 8.116 -13.697 1.00 67.88 258 LEU A CA 1
ATOM 2068 C C . LEU A 1 258 ? 5.991 9.380 -14.388 1.00 67.88 258 LEU A C 1
ATOM 2070 O O . LEU A 1 258 ? 6.445 9.693 -15.482 1.00 67.88 258 LEU A O 1
ATOM 2074 N N . GLY A 1 259 ? 5.075 10.121 -13.759 1.00 66.62 259 GLY A N 1
ATOM 2075 C CA . GLY A 1 259 ? 4.585 11.393 -14.295 1.00 66.62 259 GLY A CA 1
ATOM 2076 C C . GLY A 1 259 ? 5.731 12.377 -14.521 1.00 66.62 259 GLY A C 1
ATOM 2077 O O . GLY A 1 259 ? 5.866 12.933 -15.607 1.00 66.62 259 GLY A O 1
ATOM 2078 N N . LEU A 1 260 ? 6.631 12.502 -13.542 1.00 65.00 260 LEU A N 1
ATOM 2079 C CA . LEU A 1 260 ? 7.845 13.318 -13.657 1.00 65.00 260 LEU A CA 1
ATOM 2080 C C . LEU A 1 260 ? 8.799 12.819 -14.757 1.00 65.00 260 LEU A C 1
ATOM 2082 O O . LEU A 1 260 ? 9.365 13.635 -15.484 1.00 65.00 260 LEU A O 1
ATOM 2086 N N . ALA A 1 261 ? 8.982 11.504 -14.902 1.00 66.12 261 ALA A N 1
ATOM 2087 C CA . ALA A 1 261 ? 9.817 10.917 -15.952 1.00 66.12 261 ALA A CA 1
ATOM 2088 C C . ALA A 1 261 ? 9.230 11.145 -17.358 1.00 66.12 261 ALA A C 1
ATOM 2090 O O . ALA A 1 261 ? 9.950 11.561 -18.265 1.00 66.12 261 ALA A O 1
ATOM 2091 N N . LEU A 1 262 ? 7.916 10.962 -17.527 1.00 69.44 262 LEU A N 1
ATOM 2092 C CA . LEU A 1 262 ? 7.204 11.238 -18.775 1.00 69.44 262 LEU A CA 1
ATOM 2093 C C . LEU A 1 262 ? 7.247 12.728 -19.123 1.00 69.44 262 LEU A C 1
ATOM 2095 O O . LEU A 1 262 ? 7.520 13.069 -20.270 1.00 69.44 262 LEU A O 1
ATOM 2099 N N . LEU A 1 263 ? 7.061 13.624 -18.148 1.00 68.94 263 LEU A N 1
ATOM 2100 C CA . LEU A 1 263 ? 7.228 15.066 -18.352 1.00 68.94 263 LEU A CA 1
ATOM 2101 C C . LEU A 1 263 ? 8.651 15.387 -18.822 1.00 68.94 263 LEU A C 1
ATOM 2103 O O . LEU A 1 263 ? 8.818 16.057 -19.837 1.00 68.94 263 LEU A O 1
ATOM 2107 N N . LYS A 1 264 ? 9.683 14.850 -18.159 1.00 67.62 264 LYS A N 1
ATOM 2108 C CA . LYS A 1 264 ? 11.078 15.016 -18.603 1.00 67.62 264 LYS A CA 1
ATOM 2109 C C . LYS A 1 264 ? 11.297 14.505 -20.026 1.00 67.62 264 LYS A C 1
ATOM 2111 O O . LYS A 1 264 ? 12.023 15.146 -20.772 1.00 67.62 264 LYS A O 1
ATOM 2116 N N . PHE A 1 265 ? 10.671 13.394 -20.411 1.00 71.56 265 PHE A N 1
ATOM 2117 C CA . PHE A 1 265 ? 10.762 12.839 -21.761 1.00 71.56 265 PHE A CA 1
ATOM 2118 C C . PHE A 1 265 ? 10.068 13.722 -22.812 1.00 71.56 265 PHE A C 1
ATOM 2120 O O . PHE A 1 265 ? 10.689 14.105 -23.806 1.00 71.56 265 PHE A O 1
ATOM 2127 N N . PHE A 1 266 ? 8.801 14.093 -22.593 1.00 69.75 266 PHE A N 1
ATOM 2128 C CA . PHE A 1 266 ? 8.026 14.909 -23.535 1.00 69.75 266 PHE A CA 1
ATOM 2129 C C . PHE A 1 266 ? 8.611 16.319 -23.687 1.00 69.75 266 PHE A C 1
ATOM 2131 O O . PHE A 1 266 ? 8.753 16.809 -24.812 1.00 69.75 266 PHE A O 1
ATOM 2138 N N . PHE A 1 267 ? 9.023 16.929 -22.572 1.00 71.75 267 PHE A N 1
ATOM 2139 C CA . PHE A 1 267 ? 9.613 18.268 -22.527 1.00 71.75 267 PHE A CA 1
ATOM 2140 C C . PHE A 1 267 ? 11.138 18.286 -22.703 1.00 71.75 267 PHE A C 1
ATOM 2142 O O . PHE A 1 267 ? 11.737 19.361 -22.661 1.00 71.75 267 PHE A O 1
ATOM 2149 N N . ALA A 1 268 ? 11.785 17.137 -22.937 1.00 74.00 268 ALA A N 1
ATOM 2150 C CA . ALA A 1 268 ? 13.199 17.119 -23.297 1.00 74.00 268 ALA A CA 1
ATOM 2151 C C . ALA A 1 268 ? 13.419 17.983 -24.553 1.00 74.00 268 ALA A C 1
ATOM 215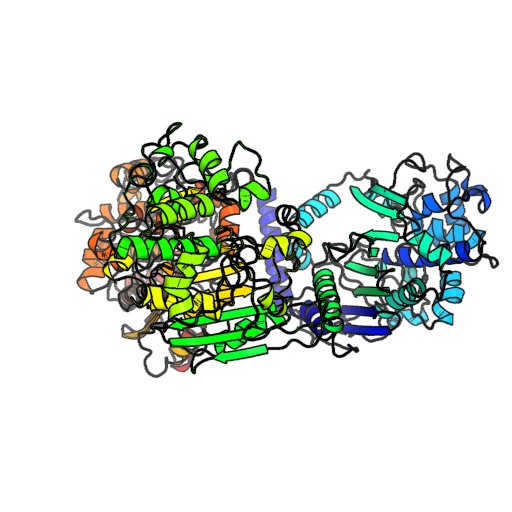3 O O . ALA A 1 268 ? 12.630 17.876 -25.504 1.00 74.00 268 ALA A O 1
ATOM 2154 N N . PRO A 1 269 ? 14.489 18.801 -24.603 1.00 81.38 269 PRO A N 1
ATOM 2155 C CA . PRO A 1 269 ? 14.828 19.555 -25.801 1.00 81.38 269 PRO A CA 1
ATOM 2156 C C . PRO A 1 269 ? 14.905 18.634 -27.016 1.00 81.38 269 PRO A C 1
ATOM 2158 O O . PRO A 1 269 ? 15.389 17.503 -26.917 1.00 81.38 269 PRO A O 1
ATOM 2161 N N . GLU A 1 270 ? 14.456 19.121 -28.168 1.00 78.50 270 GLU A N 1
ATOM 2162 C CA . GLU A 1 270 ? 14.513 18.368 -29.427 1.00 78.50 270 GLU A CA 1
ATOM 2163 C C . GLU A 1 270 ? 15.938 17.929 -29.781 1.00 78.50 270 GLU A C 1
ATOM 2165 O O . GLU A 1 270 ? 16.161 16.833 -30.289 1.00 78.50 270 GLU A O 1
ATOM 2170 N N . GLU A 1 271 ? 16.915 18.732 -29.370 1.00 84.19 271 GLU A N 1
ATOM 2171 C CA . GLU A 1 271 ? 18.337 18.455 -29.536 1.00 84.19 271 GLU A CA 1
ATOM 2172 C C . GLU A 1 271 ? 18.912 17.442 -28.526 1.00 84.19 271 GLU A C 1
ATOM 2174 O O . GLU A 1 271 ? 20.105 17.125 -28.577 1.00 84.19 271 GLU A O 1
ATOM 2179 N N . SER A 1 272 ? 18.100 16.920 -27.600 1.00 89.31 272 SER A N 1
ATOM 2180 C CA . SER A 1 272 ? 18.556 15.944 -26.608 1.00 89.31 272 SER A CA 1
ATOM 2181 C C . SER A 1 272 ? 19.016 14.634 -27.270 1.00 89.31 272 SER A C 1
ATOM 2183 O O . SER A 1 272 ? 18.415 14.180 -28.249 1.00 89.31 272 SER A O 1
ATOM 2185 N N . PRO A 1 273 ? 20.055 13.965 -26.730 1.00 91.00 273 PRO A N 1
ATOM 2186 C CA . PRO A 1 273 ? 20.567 12.718 -27.299 1.00 91.00 273 PRO A CA 1
ATOM 2187 C C . PRO A 1 273 ? 19.509 11.618 -27.461 1.00 91.00 273 PRO A C 1
ATOM 2189 O O . PRO A 1 273 ? 19.542 10.885 -28.447 1.00 91.00 273 PRO A O 1
ATOM 2192 N N . LEU A 1 274 ? 18.552 11.530 -26.530 1.00 89.00 274 LEU A N 1
ATOM 2193 C CA . LEU A 1 274 ? 17.460 10.559 -26.586 1.00 89.00 274 LEU A CA 1
ATOM 2194 C C . LEU A 1 274 ? 16.528 10.817 -27.775 1.00 89.00 274 LEU A C 1
ATOM 2196 O O . LEU A 1 274 ? 16.333 9.911 -28.587 1.00 89.00 274 LEU A O 1
ATOM 2200 N N . LYS A 1 275 ? 16.013 12.048 -27.933 1.00 87.94 275 LYS A N 1
ATOM 2201 C CA . LYS A 1 275 ? 15.134 12.406 -29.062 1.00 87.94 275 LYS A CA 1
ATOM 2202 C C . LYS A 1 275 ? 15.846 12.253 -30.409 1.00 87.94 275 LYS A C 1
ATOM 2204 O O . LYS A 1 275 ? 15.250 11.712 -31.341 1.00 87.94 275 LYS A O 1
ATOM 2209 N N . LYS A 1 276 ? 17.134 12.613 -30.493 1.00 92.44 276 LYS A N 1
ATOM 2210 C CA . LYS A 1 276 ? 17.962 12.355 -31.686 1.00 92.44 276 LYS A CA 1
ATOM 2211 C C . LYS A 1 276 ? 18.082 10.865 -32.000 1.00 92.44 276 LYS A C 1
ATOM 2213 O O . LYS A 1 276 ? 17.888 10.481 -33.148 1.00 92.44 276 LYS A O 1
ATOM 2218 N N . SER A 1 277 ? 18.327 10.020 -30.994 1.00 91.50 277 SER A N 1
ATOM 2219 C CA . SER A 1 277 ? 18.403 8.562 -31.189 1.00 91.50 277 SER A CA 1
ATOM 2220 C C . SER A 1 277 ? 17.110 7.952 -31.716 1.00 91.50 277 SER A C 1
ATOM 2222 O O . SER A 1 277 ? 17.163 7.087 -32.587 1.00 91.50 277 SER A O 1
ATOM 2224 N N . LEU A 1 278 ? 15.959 8.439 -31.248 1.00 88.62 278 LEU A N 1
ATOM 2225 C CA . LEU A 1 278 ? 14.654 7.946 -31.681 1.00 88.62 278 LEU A CA 1
ATOM 2226 C C . LEU A 1 278 ? 14.314 8.403 -33.105 1.00 88.62 278 LEU A C 1
ATOM 2228 O O . LEU A 1 278 ? 13.805 7.616 -33.894 1.00 88.62 278 LEU A O 1
ATOM 2232 N N . ARG A 1 279 ? 14.631 9.653 -33.463 1.00 88.69 279 ARG A N 1
ATOM 2233 C CA . ARG A 1 279 ? 14.282 10.226 -34.776 1.00 88.69 279 ARG A CA 1
ATOM 2234 C C . ARG A 1 279 ? 15.267 9.927 -35.894 1.00 88.69 279 ARG A C 1
ATOM 2236 O O . ARG A 1 279 ? 14.927 10.112 -37.058 1.00 88.69 279 ARG A O 1
ATOM 2243 N N . ASN A 1 280 ? 16.473 9.467 -35.570 1.00 92.31 280 ASN A N 1
ATOM 2244 C CA . ASN A 1 280 ? 17.486 9.161 -36.577 1.00 92.31 280 ASN A CA 1
ATOM 2245 C C . ASN A 1 280 ? 17.036 8.060 -37.560 1.00 92.31 280 ASN A C 1
ATOM 2247 O O . ASN A 1 280 ? 17.512 8.029 -38.692 1.00 92.31 280 ASN A O 1
ATOM 2251 N N . SER A 1 281 ? 16.088 7.204 -37.157 1.00 90.44 281 SER A N 1
ATOM 2252 C CA . SER A 1 281 ? 15.400 6.226 -38.015 1.00 90.44 281 SER A CA 1
ATOM 2253 C C . SER A 1 281 ? 13.907 6.582 -38.138 1.00 90.44 281 SER A C 1
ATOM 2255 O O . SER A 1 281 ? 13.088 5.999 -37.434 1.00 90.44 281 SER A O 1
ATOM 2257 N N . PRO A 1 282 ? 13.511 7.526 -39.013 1.00 87.12 282 PRO A N 1
ATOM 2258 C CA . PRO A 1 282 ? 12.148 8.078 -39.046 1.00 87.12 282 PRO A CA 1
ATOM 2259 C C . PRO A 1 282 ? 11.063 7.067 -39.445 1.00 87.12 282 PRO A C 1
ATOM 2261 O O . PRO A 1 282 ? 9.877 7.328 -39.273 1.00 87.12 282 PRO A O 1
ATOM 2264 N N . TRP A 1 283 ? 11.454 5.920 -40.000 1.00 88.69 283 TRP A N 1
ATOM 2265 C CA . TRP A 1 283 ? 10.546 4.825 -40.327 1.00 88.69 283 TRP A CA 1
ATOM 2266 C C . TRP A 1 283 ? 10.259 3.907 -39.127 1.00 88.69 283 TRP A C 1
ATOM 2268 O O . TRP A 1 283 ? 9.295 3.153 -39.197 1.00 88.69 283 TRP A O 1
ATOM 2278 N N . ILE A 1 284 ? 11.026 4.000 -38.031 1.00 89.62 284 ILE A N 1
ATOM 2279 C CA . ILE A 1 284 ? 10.752 3.323 -36.753 1.00 89.62 284 ILE A CA 1
ATOM 2280 C C . ILE A 1 284 ? 10.027 4.304 -35.829 1.00 89.62 284 ILE A C 1
ATOM 2282 O O . ILE A 1 284 ? 10.604 4.925 -34.937 1.00 89.62 284 ILE A O 1
ATOM 2286 N N . ASP A 1 285 ? 8.731 4.451 -36.058 1.00 87.69 285 ASP A N 1
ATOM 2287 C CA . ASP A 1 285 ? 7.851 5.284 -35.248 1.00 87.69 285 ASP A CA 1
ATOM 2288 C C . ASP A 1 285 ? 6.981 4.395 -34.354 1.00 87.69 285 ASP A C 1
ATOM 2290 O O . ASP A 1 285 ? 5.976 3.831 -34.793 1.00 87.69 285 ASP A O 1
ATOM 2294 N N . VAL A 1 286 ? 7.422 4.206 -33.110 1.00 85.50 286 VAL A N 1
ATOM 2295 C CA . VAL A 1 286 ? 6.735 3.355 -32.126 1.00 85.50 286 VAL A CA 1
ATOM 2296 C C . VAL A 1 286 ? 5.612 4.111 -31.415 1.00 85.50 286 VAL A C 1
ATOM 2298 O O . VAL A 1 286 ? 4.581 3.518 -31.113 1.00 85.50 286 VAL A O 1
ATOM 2301 N N . LEU A 1 287 ? 5.827 5.397 -31.123 1.00 79.50 287 LEU A N 1
ATOM 2302 C CA . LEU A 1 287 ? 5.020 6.165 -30.171 1.00 79.50 287 LEU A CA 1
ATOM 2303 C C . LEU A 1 287 ? 3.817 6.865 -30.806 1.00 79.50 287 LEU A C 1
ATOM 2305 O O . LEU A 1 287 ? 2.829 7.063 -30.105 1.00 79.50 287 LEU A O 1
ATOM 2309 N N . ASP A 1 288 ? 3.894 7.229 -32.088 1.00 79.12 288 ASP A N 1
ATOM 2310 C CA . ASP A 1 288 ? 2.788 7.865 -32.814 1.00 79.12 288 ASP A CA 1
ATOM 2311 C C . ASP A 1 288 ? 2.105 6.844 -33.733 1.00 79.12 288 ASP A C 1
ATOM 2313 O O . ASP A 1 288 ? 0.936 6.501 -33.560 1.00 79.12 288 ASP A O 1
ATOM 2317 N N . LYS A 1 289 ? 2.870 6.250 -34.655 1.00 84.31 289 LYS A N 1
ATOM 2318 C CA . LYS A 1 289 ? 2.317 5.361 -35.695 1.00 84.31 289 LYS A CA 1
ATOM 2319 C C . LYS A 1 289 ? 2.306 3.876 -35.337 1.00 84.31 289 LYS A C 1
ATOM 2321 O O . LYS A 1 289 ? 1.703 3.089 -36.062 1.00 84.31 289 LYS A O 1
ATOM 2326 N N . CYS A 1 290 ? 2.986 3.479 -34.260 1.00 88.81 290 CYS A N 1
ATOM 2327 C CA . CYS A 1 290 ? 3.175 2.079 -33.860 1.00 88.81 290 CYS A CA 1
ATOM 2328 C C . CYS A 1 290 ? 3.592 1.167 -35.037 1.00 88.81 290 CYS A C 1
ATOM 2330 O O . CYS A 1 290 ? 3.064 0.071 -35.235 1.00 88.81 290 CYS A O 1
ATOM 2332 N N . THR A 1 291 ? 4.552 1.649 -35.830 1.00 91.94 291 THR A N 1
ATOM 2333 C CA . THR A 1 291 ? 5.066 1.002 -37.054 1.00 91.94 291 THR A CA 1
ATOM 2334 C C . THR A 1 291 ? 5.722 -0.357 -36.817 1.00 91.94 291 THR A C 1
ATOM 2336 O O . THR A 1 291 ? 5.920 -1.108 -37.759 1.00 91.94 291 THR A O 1
ATOM 2339 N N . VAL A 1 292 ? 5.960 -0.726 -35.560 1.00 92.00 292 VAL A N 1
ATOM 2340 C CA . VAL A 1 292 ? 6.420 -2.058 -35.138 1.00 92.00 292 VAL A CA 1
ATOM 2341 C C . VAL A 1 292 ? 5.390 -3.169 -35.349 1.00 92.00 292 VAL A C 1
ATOM 2343 O O . VAL A 1 292 ? 5.630 -4.276 -34.903 1.00 92.00 292 VAL A O 1
ATOM 2346 N N . ASN A 1 293 ? 4.235 -2.867 -35.945 1.00 94.94 293 ASN A N 1
ATOM 2347 C CA . ASN A 1 293 ? 3.268 -3.849 -36.437 1.00 94.94 293 ASN A CA 1
ATOM 2348 C C . ASN A 1 293 ? 3.365 -4.068 -37.960 1.00 94.94 293 ASN A C 1
ATOM 2350 O O . ASN A 1 293 ? 2.553 -4.806 -38.511 1.00 94.94 293 ASN A O 1
ATOM 2354 N N . ASP A 1 294 ? 4.267 -3.364 -38.651 1.00 93.69 294 ASP A N 1
ATOM 2355 C CA . ASP A 1 294 ? 4.511 -3.503 -40.089 1.00 93.69 294 ASP A CA 1
ATOM 2356 C C . ASP A 1 294 ? 5.320 -4.792 -40.349 1.00 93.69 294 ASP A C 1
ATOM 2358 O O . ASP A 1 294 ? 6.464 -4.873 -39.886 1.00 93.69 294 ASP A O 1
ATOM 2362 N N . PRO A 1 295 ? 4.783 -5.778 -41.095 1.00 93.19 295 PRO A N 1
ATOM 2363 C CA . PRO A 1 295 ? 5.507 -7.005 -41.442 1.00 93.19 295 PRO A CA 1
ATOM 2364 C C . PRO A 1 295 ? 6.852 -6.749 -42.132 1.00 93.19 295 PRO A C 1
ATOM 2366 O O . PRO A 1 295 ? 7.818 -7.483 -41.932 1.00 93.19 295 PRO A O 1
ATOM 2369 N N . GLU A 1 296 ? 6.964 -5.658 -42.895 1.00 91.19 296 GLU A N 1
ATOM 2370 C CA . GLU A 1 296 ? 8.229 -5.280 -43.531 1.00 91.19 296 GLU A CA 1
ATOM 2371 C C . GLU A 1 296 ? 9.294 -4.876 -42.500 1.00 91.19 296 GLU A C 1
ATOM 2373 O O . GLU A 1 296 ? 10.485 -4.986 -42.773 1.00 91.19 296 GLU A O 1
ATOM 2378 N N . GLN A 1 297 ? 8.899 -4.417 -41.304 1.00 90.94 297 GLN A N 1
ATOM 2379 C CA . GLN A 1 297 ? 9.831 -4.149 -40.202 1.00 90.94 297 GLN A CA 1
ATOM 2380 C C . GLN A 1 297 ? 10.199 -5.409 -39.428 1.00 90.94 297 GLN A C 1
ATOM 2382 O O . GLN A 1 297 ? 11.341 -5.528 -38.984 1.00 90.94 297 GLN A O 1
ATOM 2387 N N . HIS A 1 298 ? 9.269 -6.352 -39.284 1.00 95.06 298 HIS A N 1
ATOM 2388 C CA . HIS A 1 298 ? 9.530 -7.642 -38.646 1.00 95.06 298 HIS A CA 1
ATOM 2389 C C . HIS A 1 298 ? 10.603 -8.447 -39.389 1.00 95.06 298 HIS A C 1
ATOM 2391 O O . HIS A 1 298 ? 11.426 -9.106 -38.750 1.00 95.06 298 HIS A O 1
ATOM 2397 N N . ALA A 1 299 ? 10.641 -8.347 -40.721 1.00 93.44 299 ALA A N 1
ATOM 2398 C CA . ALA A 1 299 ? 11.644 -8.991 -41.569 1.00 93.44 299 ALA A CA 1
ATOM 2399 C C . ALA A 1 299 ? 13.063 -8.400 -41.422 1.00 93.44 299 ALA A C 1
ATOM 2401 O O . ALA A 1 299 ? 14.048 -9.025 -41.821 1.00 93.44 299 ALA A O 1
ATOM 2402 N N . VAL A 1 300 ? 13.209 -7.211 -40.826 1.00 92.62 300 VAL A N 1
ATOM 2403 C CA . VAL A 1 300 ? 14.508 -6.543 -40.674 1.00 92.62 300 VAL A CA 1
ATOM 2404 C C . VAL A 1 300 ? 15.325 -7.193 -39.561 1.00 92.62 300 VAL A C 1
ATOM 2406 O O . VAL A 1 300 ? 14.881 -7.295 -38.417 1.00 92.62 300 VAL A O 1
ATOM 2409 N N . GLU A 1 301 ? 16.589 -7.521 -39.848 1.00 93.62 301 GLU A N 1
ATOM 2410 C CA . GLU A 1 301 ? 17.559 -7.986 -38.845 1.00 93.62 301 GLU A CA 1
ATOM 2411 C C . GLU A 1 301 ? 18.037 -6.839 -37.921 1.00 93.62 301 GLU A C 1
ATOM 2413 O O . GLU A 1 301 ? 19.204 -6.444 -37.911 1.00 93.62 301 GLU A O 1
ATOM 2418 N N . GLN A 1 302 ? 17.128 -6.273 -37.122 1.00 94.56 302 GLN A N 1
ATOM 2419 C CA . GLN A 1 302 ? 17.422 -5.226 -36.142 1.00 94.56 302 GLN A CA 1
ATOM 2420 C C . GLN A 1 302 ? 17.532 -5.818 -34.730 1.00 94.56 302 GLN A C 1
ATOM 2422 O O . GLN A 1 302 ? 16.587 -5.816 -33.935 1.00 94.56 302 GLN A O 1
ATOM 2427 N N . ALA A 1 303 ? 18.742 -6.269 -34.392 1.00 95.81 303 ALA A N 1
ATOM 2428 C CA . ALA A 1 303 ? 19.067 -6.932 -33.127 1.00 95.81 303 ALA A CA 1
ATOM 2429 C C . ALA A 1 303 ? 18.982 -6.036 -31.868 1.00 95.81 303 ALA A C 1
ATOM 2431 O O . ALA A 1 303 ? 19.243 -6.488 -30.754 1.00 95.81 303 ALA A O 1
ATOM 2432 N N . ALA A 1 304 ? 18.613 -4.761 -32.015 1.00 95.38 304 ALA A N 1
ATOM 2433 C CA . ALA A 1 304 ? 18.355 -3.859 -30.901 1.00 95.38 304 ALA A CA 1
ATOM 2434 C C . ALA A 1 304 ? 16.889 -3.785 -30.471 1.00 95.38 304 ALA A C 1
ATOM 2436 O O . ALA A 1 304 ? 16.650 -3.354 -29.343 1.00 95.38 304 ALA A O 1
ATOM 2437 N N . ALA A 1 305 ? 15.931 -4.115 -31.343 1.00 93.00 305 ALA A N 1
ATOM 2438 C CA . ALA A 1 305 ? 14.521 -3.804 -31.097 1.00 93.00 305 ALA A CA 1
ATOM 2439 C C . ALA A 1 305 ? 13.510 -4.776 -31.730 1.00 93.00 305 ALA A C 1
ATOM 2441 O O . ALA A 1 305 ? 12.409 -4.890 -31.202 1.00 93.00 305 ALA A O 1
ATOM 2442 N N . PHE A 1 306 ? 13.843 -5.465 -32.825 1.00 94.38 306 PHE A N 1
ATOM 2443 C CA . PHE A 1 306 ? 12.875 -6.264 -33.596 1.00 94.38 306 PHE A CA 1
ATOM 2444 C C . PHE A 1 306 ? 13.065 -7.772 -33.431 1.00 94.38 306 PHE A C 1
ATOM 2446 O O . PHE A 1 306 ? 12.800 -8.549 -34.342 1.00 94.38 306 PHE A O 1
ATOM 2453 N N . GLY A 1 307 ? 13.526 -8.207 -32.261 1.00 97.00 307 GLY A N 1
ATOM 2454 C CA . GLY A 1 307 ? 13.411 -9.606 -31.882 1.00 97.00 307 GLY A CA 1
ATOM 2455 C C . GLY A 1 307 ? 11.940 -9.985 -31.750 1.00 97.00 307 GLY A C 1
ATOM 2456 O O . GLY A 1 307 ? 11.184 -9.274 -31.085 1.00 97.00 307 GLY A O 1
ATOM 2457 N N . ILE A 1 308 ? 11.534 -11.080 -32.387 1.00 98.19 308 ILE A N 1
ATOM 2458 C CA . ILE A 1 308 ? 10.158 -11.576 -32.361 1.00 98.19 308 ILE A CA 1
ATOM 2459 C C . ILE A 1 308 ? 10.148 -12.969 -31.752 1.00 98.19 308 ILE A C 1
ATOM 2461 O O . ILE A 1 308 ? 10.810 -13.888 -32.229 1.00 98.19 308 ILE A O 1
ATOM 2465 N N . GLY A 1 309 ? 9.392 -13.118 -30.673 1.00 97.81 309 GLY A N 1
ATOM 2466 C CA . GLY A 1 309 ? 9.274 -14.367 -29.936 1.00 97.81 309 GLY A CA 1
ATOM 2467 C C . GLY A 1 309 ? 8.250 -14.251 -28.817 1.00 97.81 309 GLY A C 1
ATOM 2468 O O . GLY A 1 309 ? 7.456 -13.314 -28.768 1.00 97.81 309 GLY A O 1
ATOM 2469 N N . ASN A 1 310 ? 8.266 -15.198 -27.889 1.00 97.69 310 ASN A N 1
ATOM 2470 C CA . ASN A 1 310 ? 7.440 -15.157 -26.690 1.00 97.69 310 ASN A CA 1
ATOM 2471 C C . ASN A 1 310 ? 8.293 -15.405 -25.448 1.00 97.69 310 ASN A C 1
ATOM 2473 O O . ASN A 1 310 ? 9.504 -15.624 -25.533 1.00 97.69 310 ASN A O 1
ATOM 2477 N N . ALA A 1 311 ? 7.676 -15.353 -24.268 1.00 98.06 311 ALA A N 1
ATOM 2478 C CA . ALA A 1 311 ? 8.409 -15.547 -23.026 1.00 98.06 311 ALA A CA 1
ATOM 2479 C C . ALA A 1 311 ? 9.123 -16.904 -22.980 1.00 98.06 311 ALA A C 1
ATOM 2481 O O . ALA A 1 311 ? 10.244 -16.988 -22.484 1.00 98.06 311 ALA A O 1
ATOM 2482 N N . ARG A 1 312 ? 8.518 -17.960 -23.536 1.00 98.00 312 ARG A N 1
ATOM 2483 C CA . ARG A 1 312 ? 9.118 -19.296 -23.577 1.00 98.00 312 ARG A CA 1
ATOM 2484 C C . ARG A 1 312 ? 10.371 -19.322 -24.437 1.00 98.00 312 ARG A C 1
ATOM 2486 O O . ARG A 1 312 ? 11.393 -19.821 -23.964 1.00 98.00 312 ARG A O 1
ATOM 2493 N N . SER A 1 313 ? 10.316 -18.813 -25.666 1.00 97.88 313 SER A N 1
ATOM 2494 C CA . SER A 1 313 ? 11.485 -18.823 -26.545 1.00 97.88 313 SER A CA 1
ATOM 2495 C C . SER A 1 313 ? 12.601 -17.945 -25.991 1.00 97.88 313 SER A C 1
ATOM 2497 O O . SER A 1 313 ? 13.737 -18.406 -25.886 1.00 97.88 313 SER A O 1
ATOM 2499 N N . LEU A 1 314 ? 12.264 -16.754 -25.490 1.00 97.81 314 LEU A N 1
ATOM 2500 C CA . LEU A 1 314 ? 13.226 -15.858 -24.859 1.00 97.81 314 LEU A CA 1
ATOM 2501 C C . LEU A 1 314 ? 13.880 -16.505 -23.626 1.00 97.81 314 LEU A C 1
ATOM 2503 O O . LEU A 1 314 ? 15.103 -16.590 -23.562 1.00 97.81 314 LEU A O 1
ATOM 2507 N N . ALA A 1 315 ? 13.101 -17.056 -22.687 1.00 98.06 315 ALA A N 1
ATOM 2508 C CA . ALA A 1 315 ? 13.646 -17.754 -21.519 1.00 98.06 315 ALA A CA 1
ATOM 2509 C C . ALA A 1 315 ? 14.475 -18.995 -21.895 1.00 98.06 315 ALA A C 1
ATOM 2511 O O . ALA A 1 315 ? 15.443 -19.315 -21.208 1.00 98.06 315 ALA A O 1
ATOM 2512 N N . SER A 1 316 ? 14.141 -19.682 -22.990 1.00 98.31 316 SER A N 1
ATOM 2513 C CA . SER A 1 316 ? 14.886 -20.864 -23.439 1.00 98.31 316 SER A CA 1
ATOM 2514 C C . SER A 1 316 ? 16.311 -20.510 -23.877 1.00 98.31 316 SER A C 1
ATOM 2516 O O . SER A 1 316 ? 17.242 -21.217 -23.497 1.00 98.31 316 SER A O 1
ATOM 2518 N N . ILE A 1 317 ? 16.512 -19.383 -24.575 1.00 98.38 317 ILE A N 1
ATOM 2519 C CA . ILE A 1 317 ? 17.851 -18.890 -24.966 1.00 98.38 317 ILE A CA 1
ATOM 2520 C C . ILE A 1 317 ? 18.729 -18.697 -23.728 1.00 98.38 317 ILE A C 1
ATOM 2522 O O . ILE A 1 317 ? 19.851 -19.197 -23.654 1.00 98.38 317 ILE A O 1
ATOM 2526 N N . PHE A 1 318 ? 18.205 -18.001 -22.720 1.00 98.00 318 PHE A N 1
ATOM 2527 C CA . PHE A 1 318 ? 18.970 -17.724 -21.507 1.00 98.00 318 PHE A CA 1
ATOM 2528 C C . PHE A 1 318 ? 19.096 -18.947 -20.607 1.00 98.00 318 PHE A C 1
ATOM 2530 O O . PHE A 1 318 ? 20.072 -19.052 -19.876 1.00 98.00 318 PHE A O 1
ATOM 2537 N N . ASN A 1 319 ? 18.185 -19.916 -20.698 1.00 97.88 319 ASN A N 1
ATOM 2538 C CA . ASN A 1 319 ? 18.359 -21.202 -20.034 1.00 97.88 319 ASN A CA 1
ATOM 2539 C C . ASN A 1 319 ? 19.553 -21.971 -20.620 1.00 97.88 319 ASN A C 1
ATOM 2541 O O . ASN A 1 319 ? 20.319 -22.557 -19.857 1.00 97.88 319 ASN A O 1
ATOM 2545 N N . LEU A 1 320 ? 19.759 -21.925 -21.941 1.00 97.12 320 LEU A N 1
ATOM 2546 C CA . LEU A 1 320 ? 20.955 -22.488 -22.576 1.00 97.12 320 LEU A CA 1
ATOM 2547 C C . LEU A 1 320 ? 22.228 -21.763 -22.121 1.00 97.12 320 LEU A C 1
ATOM 2549 O O . LEU A 1 320 ? 23.221 -22.420 -21.810 1.00 97.12 320 LEU A O 1
ATOM 2553 N N . LEU A 1 321 ? 22.187 -20.426 -22.038 1.00 96.00 321 LEU A N 1
ATOM 2554 C CA . LEU A 1 321 ? 23.310 -19.619 -21.553 1.00 96.00 321 LEU A CA 1
ATOM 2555 C C . LEU A 1 321 ? 23.666 -19.965 -20.104 1.00 96.00 321 LEU A C 1
ATOM 2557 O O . LEU A 1 321 ? 24.791 -20.352 -19.828 1.00 96.00 321 LEU A O 1
ATOM 2561 N N . VAL A 1 322 ? 22.700 -19.859 -19.191 1.00 94.31 322 VAL A N 1
ATOM 2562 C CA . VAL A 1 322 ? 22.878 -20.015 -17.736 1.00 94.31 322 VAL A CA 1
ATOM 2563 C C . VAL A 1 322 ? 23.327 -21.426 -17.344 1.00 94.31 322 VAL A C 1
ATOM 2565 O O . VAL A 1 322 ? 23.974 -21.610 -16.312 1.00 94.31 322 VAL A O 1
ATOM 2568 N N . ASN A 1 323 ? 22.993 -22.435 -18.151 1.00 92.50 323 ASN A N 1
ATOM 2569 C CA . ASN A 1 323 ? 23.416 -23.817 -17.923 1.00 92.50 323 ASN A CA 1
ATOM 2570 C C . ASN A 1 323 ? 24.670 -24.216 -18.721 1.00 92.50 323 ASN A C 1
ATOM 2572 O O . ASN A 1 323 ? 25.065 -25.375 -18.649 1.00 92.50 323 ASN A O 1
ATOM 2576 N N . GLY A 1 324 ? 25.318 -23.282 -19.427 1.00 91.75 324 GLY A N 1
ATOM 2577 C CA . GLY A 1 324 ? 26.591 -23.531 -20.112 1.00 91.75 324 GLY A CA 1
ATOM 2578 C C . GLY A 1 324 ? 26.486 -24.383 -21.375 1.00 91.75 324 GLY A C 1
ATOM 2579 O O . GLY A 1 324 ? 27.450 -25.041 -21.746 1.00 91.75 324 GLY A O 1
ATOM 2580 N N . HIS A 1 325 ? 25.325 -24.407 -22.034 1.00 93.62 325 HIS A N 1
ATOM 2581 C CA . HIS A 1 325 ? 25.126 -25.209 -23.248 1.00 93.62 325 HIS A CA 1
ATOM 2582 C C . HIS A 1 325 ? 25.608 -24.512 -24.528 1.00 93.62 325 HIS A C 1
ATOM 2584 O O . HIS A 1 325 ? 25.825 -25.180 -25.533 1.00 93.62 325 HIS A O 1
ATOM 2590 N N . ILE A 1 326 ? 25.754 -23.182 -24.514 1.00 94.69 326 ILE A N 1
ATOM 2591 C CA . ILE A 1 326 ? 26.121 -22.390 -25.707 1.00 94.69 326 ILE A CA 1
ATOM 2592 C C . ILE A 1 326 ? 27.455 -21.649 -25.585 1.00 94.69 326 ILE A C 1
ATOM 2594 O O . ILE A 1 326 ? 28.008 -21.244 -26.604 1.00 94.69 326 ILE A O 1
ATOM 2598 N N . VAL A 1 327 ? 27.982 -21.485 -24.369 1.00 95.50 327 VAL A N 1
ATOM 2599 C CA . VAL A 1 327 ? 29.312 -20.913 -24.104 1.00 95.50 327 VAL A CA 1
ATOM 2600 C C . VAL A 1 327 ? 29.969 -21.653 -22.939 1.00 95.50 327 VAL A C 1
ATOM 2602 O O . VAL A 1 327 ? 29.271 -22.159 -22.056 1.00 95.50 327 VAL A O 1
ATOM 2605 N N . SER A 1 328 ? 31.301 -21.694 -22.911 1.00 95.31 328 SER A N 1
ATOM 2606 C CA . SER A 1 328 ? 32.063 -22.335 -21.836 1.00 95.31 328 SER A CA 1
ATOM 2607 C C . SER A 1 328 ? 31.856 -21.671 -20.466 1.00 95.31 328 SER A C 1
ATOM 2609 O O . SER A 1 328 ? 31.536 -20.482 -20.357 1.00 95.31 328 SER A O 1
ATOM 2611 N N . GLU A 1 329 ? 32.134 -22.414 -19.387 1.00 91.19 329 GLU A N 1
ATOM 2612 C CA . GLU A 1 329 ? 32.105 -21.880 -18.015 1.00 91.19 329 GLU A CA 1
ATOM 2613 C C . GLU A 1 329 ? 33.028 -20.675 -17.819 1.00 91.19 329 GLU A C 1
ATOM 2615 O O . GLU A 1 329 ? 32.688 -19.742 -17.089 1.00 91.19 329 GLU A O 1
ATOM 2620 N N . LYS A 1 330 ? 34.171 -20.654 -18.516 1.00 94.00 330 LYS A N 1
ATOM 2621 C CA . LYS A 1 330 ? 35.105 -19.526 -18.491 1.00 94.00 330 LYS A CA 1
ATOM 2622 C C . LYS A 1 330 ? 34.437 -18.253 -19.007 1.00 94.00 330 LYS A C 1
ATOM 2624 O O . LYS A 1 330 ? 34.542 -17.206 -18.368 1.00 94.00 330 LYS A O 1
ATOM 2629 N N . THR A 1 331 ? 33.739 -18.345 -20.135 1.00 94.75 331 THR A N 1
ATOM 2630 C CA . THR A 1 331 ? 33.013 -17.209 -20.709 1.00 94.75 331 THR A CA 1
ATOM 2631 C C . THR A 1 331 ? 31.834 -16.817 -19.828 1.00 94.75 331 THR A C 1
ATOM 2633 O O . THR A 1 331 ? 31.676 -15.638 -19.529 1.00 94.75 331 THR A O 1
ATOM 2636 N N . MET A 1 332 ? 31.071 -17.771 -19.289 1.00 91.56 332 MET A N 1
ATOM 2637 C CA . MET A 1 332 ? 30.000 -17.463 -18.328 1.00 91.56 332 MET A CA 1
ATOM 2638 C C . MET A 1 332 ? 30.498 -16.715 -17.082 1.00 91.56 332 MET A C 1
ATOM 2640 O O . MET A 1 332 ? 29.839 -15.791 -16.605 1.00 91.56 332 MET A O 1
ATOM 2644 N N . ALA A 1 333 ? 31.650 -17.104 -16.531 1.00 90.88 333 ALA A N 1
ATOM 2645 C CA . ALA A 1 333 ? 32.254 -16.432 -15.381 1.00 90.88 333 ALA A CA 1
ATOM 2646 C C . ALA A 1 333 ? 32.739 -15.016 -15.727 1.00 90.88 333 ALA A C 1
ATOM 2648 O O . ALA A 1 333 ? 32.651 -14.113 -14.894 1.00 90.88 333 ALA A O 1
ATOM 2649 N N . PHE A 1 334 ? 33.227 -14.815 -16.954 1.00 93.38 334 PHE A N 1
ATOM 2650 C CA . PHE A 1 334 ? 33.594 -13.499 -17.467 1.00 93.38 334 PHE A CA 1
ATOM 2651 C C . PHE A 1 334 ? 32.367 -12.584 -17.577 1.00 93.38 334 PHE A C 1
ATOM 2653 O O . PHE A 1 334 ? 32.379 -11.493 -17.013 1.00 93.38 334 PHE A O 1
ATOM 2660 N N . LEU A 1 335 ? 31.278 -13.074 -18.182 1.00 93.81 335 LEU A N 1
ATOM 2661 C CA . LEU A 1 335 ? 30.043 -12.311 -18.385 1.00 93.81 335 LEU A CA 1
ATOM 2662 C C . LEU A 1 335 ? 29.386 -11.834 -17.080 1.00 93.81 335 LEU A C 1
ATOM 2664 O O . LEU A 1 335 ? 28.637 -10.866 -17.100 1.00 93.81 335 LEU A O 1
ATOM 2668 N N . GLN A 1 336 ? 29.640 -12.473 -15.937 1.00 91.00 336 GLN A N 1
ATOM 2669 C CA . GLN A 1 336 ? 29.046 -12.071 -14.653 1.00 91.00 336 GLN A CA 1
ATOM 2670 C C . GLN A 1 336 ? 29.603 -10.759 -14.085 1.00 91.00 336 GLN A C 1
ATOM 2672 O O . GLN A 1 336 ? 29.021 -10.206 -13.149 1.00 91.00 336 GLN A O 1
ATOM 2677 N N . LYS A 1 337 ? 30.722 -10.254 -14.613 1.00 91.00 337 LYS A N 1
ATOM 2678 C CA . LYS A 1 337 ? 31.357 -9.040 -14.100 1.00 91.00 337 LYS A CA 1
ATOM 2679 C C . LYS A 1 337 ? 30.844 -7.815 -14.863 1.00 91.00 337 LYS A C 1
ATOM 2681 O O . LYS A 1 337 ? 31.056 -7.740 -16.068 1.00 91.00 337 LYS A O 1
ATOM 2686 N N . PRO A 1 338 ? 30.207 -6.837 -14.196 1.00 93.38 338 PRO A N 1
ATOM 2687 C CA . PRO A 1 338 ? 29.850 -5.591 -14.858 1.00 93.38 338 PRO A CA 1
ATOM 2688 C C . PRO A 1 338 ? 31.112 -4.812 -15.243 1.00 93.38 338 PRO A C 1
ATOM 2690 O O . PRO A 1 338 ? 32.122 -4.859 -14.539 1.00 93.38 338 PRO A O 1
ATOM 2693 N N . VAL A 1 339 ? 31.030 -4.059 -16.336 1.00 94.06 339 VAL A N 1
ATOM 2694 C CA . VAL A 1 339 ? 32.148 -3.257 -16.858 1.00 94.06 339 VAL A CA 1
ATOM 2695 C C . VAL A 1 339 ? 32.026 -1.801 -16.430 1.00 94.06 339 VAL A C 1
ATOM 2697 O O . VAL A 1 339 ? 33.025 -1.166 -16.096 1.00 94.06 339 VAL A O 1
ATOM 2700 N N . ILE A 1 340 ? 30.802 -1.276 -16.385 1.00 93.50 340 ILE A N 1
ATOM 2701 C CA . ILE A 1 340 ? 30.529 0.105 -15.993 1.00 93.50 340 ILE A CA 1
ATOM 2702 C C . ILE A 1 340 ? 29.372 0.199 -15.004 1.00 93.50 340 ILE A C 1
ATOM 2704 O O . ILE A 1 340 ? 28.404 -0.552 -15.089 1.00 93.50 340 ILE A O 1
ATOM 2708 N N . ASN A 1 341 ? 29.469 1.167 -14.094 1.00 93.94 341 ASN A N 1
ATOM 2709 C CA . ASN A 1 341 ? 28.408 1.596 -13.185 1.00 93.94 341 ASN A CA 1
ATOM 2710 C C . ASN A 1 341 ? 28.432 3.127 -13.122 1.00 93.94 341 ASN A C 1
ATOM 2712 O O . ASN A 1 341 ? 29.210 3.715 -12.371 1.00 93.94 341 ASN A O 1
ATOM 2716 N N . THR A 1 342 ? 27.652 3.779 -13.980 1.00 92.94 342 THR A N 1
ATOM 2717 C CA . THR A 1 342 ? 27.630 5.244 -14.073 1.00 92.94 342 THR A CA 1
ATOM 2718 C C . THR A 1 342 ? 26.323 5.737 -14.690 1.00 92.94 342 THR A C 1
ATOM 2720 O O . THR A 1 342 ? 25.499 4.949 -15.163 1.00 92.94 342 THR A O 1
ATOM 2723 N N . THR A 1 343 ? 26.119 7.050 -14.674 1.00 92.31 343 THR A N 1
ATOM 2724 C CA . THR A 1 343 ? 24.964 7.691 -15.303 1.00 92.31 343 THR A CA 1
ATOM 2725 C C . THR A 1 343 ? 25.102 7.652 -16.819 1.00 92.31 343 THR A C 1
ATOM 2727 O O . THR A 1 343 ? 26.069 8.164 -17.386 1.00 92.31 343 THR A O 1
ATOM 2730 N N . ASP A 1 344 ? 24.119 7.057 -17.486 1.00 92.94 344 ASP A N 1
ATOM 2731 C CA . ASP A 1 344 ? 24.018 7.068 -18.938 1.00 92.94 344 ASP A CA 1
ATOM 2732 C C . ASP A 1 344 ? 23.499 8.417 -19.427 1.00 92.94 344 ASP A C 1
ATOM 2734 O O . ASP A 1 344 ? 22.436 8.855 -19.000 1.00 92.94 344 ASP A O 1
ATOM 2738 N N . TYR A 1 345 ? 24.217 9.083 -20.333 1.00 92.75 345 TYR A N 1
ATOM 2739 C CA . TYR A 1 345 ? 23.831 10.437 -20.752 1.00 92.75 345 TYR A CA 1
ATOM 2740 C C . TYR A 1 345 ? 22.673 10.472 -21.764 1.00 92.75 345 TYR A C 1
ATOM 2742 O O . TYR A 1 345 ? 22.154 11.553 -22.045 1.00 92.75 345 TYR A O 1
ATOM 2750 N N . VAL A 1 346 ? 22.289 9.330 -22.348 1.00 91.25 346 VAL A N 1
ATOM 2751 C CA . VAL A 1 346 ? 21.132 9.234 -23.253 1.00 91.25 346 VAL A CA 1
ATOM 2752 C C . VAL A 1 346 ? 19.875 8.919 -22.453 1.00 91.25 346 VAL A C 1
ATOM 2754 O O . VAL A 1 346 ? 18.871 9.598 -22.633 1.00 91.25 346 VAL A O 1
ATOM 2757 N N . LEU A 1 347 ? 19.935 7.937 -21.547 1.00 86.56 347 LEU A N 1
ATOM 2758 C CA . LEU A 1 347 ? 18.803 7.592 -20.674 1.00 86.56 347 LEU A CA 1
ATOM 2759 C C . LEU A 1 347 ? 18.632 8.581 -19.514 1.00 86.56 347 LEU A C 1
ATOM 2761 O O . LEU A 1 347 ? 17.534 8.736 -18.996 1.00 86.56 347 LEU A O 1
ATOM 2765 N N . ASN A 1 348 ? 19.710 9.269 -19.128 1.00 85.62 348 ASN A N 1
ATOM 2766 C CA . ASN A 1 348 ? 19.796 10.106 -17.933 1.00 85.62 348 ASN A CA 1
ATOM 2767 C C . ASN A 1 348 ? 19.497 9.332 -16.631 1.00 85.62 348 ASN A C 1
ATOM 2769 O O . ASN A 1 348 ? 18.888 9.860 -15.702 1.00 85.62 348 ASN A O 1
ATOM 2773 N N . GLU A 1 349 ? 19.945 8.074 -16.570 1.00 83.75 349 GLU A N 1
ATOM 2774 C CA . GLU A 1 349 ? 19.754 7.159 -15.439 1.00 83.75 349 GLU A CA 1
ATOM 2775 C C . GLU A 1 349 ? 21.067 6.476 -15.055 1.00 83.75 349 GLU A C 1
ATOM 2777 O O . GLU A 1 349 ? 21.926 6.218 -15.905 1.00 83.75 349 GLU A O 1
ATOM 2782 N N . GLN A 1 350 ? 21.230 6.156 -13.769 1.00 87.69 350 GLN A N 1
ATOM 2783 C CA . GLN A 1 350 ? 22.345 5.330 -13.319 1.00 87.69 350 GLN A CA 1
ATOM 2784 C C . GLN A 1 350 ? 22.124 3.892 -13.780 1.00 87.69 350 GLN A C 1
ATOM 2786 O O . GLN A 1 350 ? 21.125 3.262 -13.442 1.00 87.69 350 GLN A O 1
ATOM 2791 N N . THR A 1 351 ? 23.075 3.367 -14.546 1.00 90.19 351 THR A N 1
ATOM 2792 C CA . THR A 1 351 ? 22.980 2.024 -15.117 1.00 90.19 351 THR A CA 1
ATOM 2793 C C . THR A 1 351 ? 24.260 1.245 -14.869 1.00 90.19 351 THR A C 1
ATOM 2795 O O . THR A 1 351 ? 25.361 1.803 -14.885 1.00 90.19 351 THR A O 1
ATOM 2798 N N . VAL A 1 352 ? 24.108 -0.062 -14.658 1.00 94.31 352 VAL A N 1
ATOM 2799 C CA . VAL A 1 352 ? 25.225 -1.000 -14.557 1.00 94.31 352 VAL A CA 1
ATOM 2800 C C . VAL A 1 352 ? 25.195 -1.900 -15.784 1.00 94.31 352 VAL A C 1
ATOM 2802 O O . VAL A 1 352 ? 24.194 -2.575 -16.028 1.00 94.31 352 VAL A O 1
ATOM 2805 N N . LYS A 1 353 ? 26.260 -1.875 -16.587 1.00 94.75 353 LYS A N 1
ATOM 2806 C CA . LYS A 1 353 ? 26.299 -2.503 -17.916 1.00 94.75 353 LYS A CA 1
ATOM 2807 C C . LYS A 1 353 ? 27.622 -3.214 -18.161 1.00 94.75 353 LYS A C 1
ATOM 2809 O O . LYS A 1 353 ? 28.640 -2.895 -17.547 1.00 94.75 353 LYS A O 1
ATOM 2814 N N . GLY A 1 354 ? 27.609 -4.142 -19.102 1.00 95.50 354 GLY A N 1
ATOM 2815 C CA . GLY A 1 354 ? 28.790 -4.882 -19.534 1.00 95.50 354 GLY A CA 1
ATOM 2816 C C . GLY A 1 354 ? 28.393 -6.000 -20.478 1.00 95.50 354 GLY A C 1
ATOM 2817 O O . GLY A 1 354 ? 27.311 -6.570 -20.342 1.00 95.50 354 GLY A O 1
ATOM 2818 N N . HIS A 1 355 ? 29.238 -6.280 -21.464 1.00 97.06 355 HIS A N 1
ATOM 2819 C CA . HIS A 1 355 ? 29.099 -7.427 -22.363 1.00 97.06 355 HIS A CA 1
ATOM 2820 C C . HIS A 1 355 ? 27.767 -7.518 -23.142 1.00 97.06 355 HIS A C 1
ATOM 2822 O O . HIS A 1 355 ? 27.471 -8.561 -23.716 1.00 97.06 355 HIS A O 1
ATOM 2828 N N . GLY A 1 356 ? 26.978 -6.436 -23.201 1.00 96.19 356 GLY A N 1
ATOM 2829 C CA . GLY A 1 356 ? 25.641 -6.390 -23.810 1.00 96.19 356 GLY A CA 1
ATOM 2830 C C . GLY A 1 356 ? 24.471 -6.627 -22.850 1.00 96.19 356 GLY A C 1
ATOM 2831 O O . GLY A 1 356 ? 23.320 -6.602 -23.285 1.00 96.19 356 GLY A O 1
ATOM 2832 N N . PHE A 1 357 ? 24.743 -6.816 -21.558 1.00 97.19 357 PHE A N 1
ATOM 2833 C CA . PHE A 1 357 ? 23.744 -7.020 -20.510 1.00 97.19 357 PHE A CA 1
ATOM 2834 C C . PHE A 1 357 ? 23.665 -5.834 -19.551 1.00 97.19 357 PHE A C 1
ATOM 2836 O O . PHE A 1 357 ? 24.630 -5.085 -19.357 1.00 97.19 357 PHE A O 1
ATOM 2843 N N . PHE A 1 358 ? 22.503 -5.695 -18.916 1.00 95.25 358 PHE A N 1
ATOM 2844 C CA . PHE A 1 358 ? 22.323 -4.877 -17.724 1.00 95.25 358 PHE A CA 1
ATOM 2845 C C . PHE A 1 358 ? 22.427 -5.753 -16.478 1.00 95.25 358 PHE A C 1
ATOM 2847 O O . PHE A 1 358 ? 22.006 -6.914 -16.475 1.00 95.25 358 PHE A O 1
ATOM 2854 N N . TYR A 1 359 ? 22.991 -5.173 -15.421 1.00 93.94 359 TYR A N 1
ATOM 2855 C CA . TYR A 1 359 ? 23.165 -5.815 -14.125 1.00 93.94 359 TYR A CA 1
ATOM 2856 C C . TYR A 1 359 ? 22.288 -5.102 -13.112 1.00 93.94 359 TYR A C 1
ATOM 2858 O O . TYR A 1 359 ? 22.353 -3.883 -12.955 1.00 93.94 359 TYR A O 1
ATOM 2866 N N . TYR A 1 360 ? 21.483 -5.875 -12.405 1.00 88.88 360 TYR A N 1
ATOM 2867 C CA . TYR A 1 360 ? 20.533 -5.369 -11.432 1.00 88.88 360 TYR A CA 1
ATOM 2868 C C . TYR A 1 360 ? 20.875 -5.904 -10.042 1.00 88.88 360 TYR A C 1
ATOM 2870 O O . TYR A 1 360 ? 21.464 -6.985 -9.926 1.00 88.88 360 TYR A O 1
ATOM 2878 N N . PRO A 1 361 ? 20.505 -5.177 -8.975 1.00 83.06 361 PRO A N 1
ATOM 2879 C CA . PRO A 1 361 ? 20.659 -5.672 -7.617 1.00 83.06 361 PRO A CA 1
ATOM 2880 C C . PRO A 1 361 ? 20.013 -7.057 -7.434 1.00 83.06 361 PRO A C 1
ATOM 2882 O O . PRO A 1 361 ? 19.009 -7.355 -8.095 1.00 83.06 361 PRO A O 1
ATOM 2885 N N . PRO A 1 362 ? 20.563 -7.904 -6.545 1.00 74.69 362 PRO A N 1
ATOM 2886 C CA . PRO A 1 362 ? 19.936 -9.168 -6.196 1.00 74.69 362 PRO A CA 1
ATOM 2887 C C . PRO A 1 362 ? 18.525 -8.942 -5.662 1.00 74.69 362 PRO A C 1
ATOM 2889 O O . PRO A 1 362 ? 18.240 -7.961 -4.978 1.00 74.69 362 PRO A O 1
ATOM 2892 N N . ILE A 1 363 ? 17.644 -9.901 -5.932 1.00 71.75 363 ILE A N 1
ATOM 2893 C CA . ILE A 1 363 ? 16.256 -9.862 -5.447 1.00 71.75 363 ILE A CA 1
ATOM 2894 C C . ILE A 1 363 ? 16.199 -10.128 -3.936 1.00 71.75 363 ILE A C 1
ATOM 2896 O O . ILE A 1 363 ? 15.242 -9.742 -3.268 1.00 71.75 363 ILE A O 1
ATOM 2900 N N . ARG A 1 364 ? 17.222 -10.787 -3.376 1.00 63.06 364 ARG A N 1
ATOM 2901 C CA . ARG A 1 364 ? 17.348 -11.064 -1.942 1.00 63.06 364 ARG A CA 1
ATOM 2902 C C . ARG A 1 364 ? 18.489 -10.238 -1.353 1.00 63.06 364 ARG A C 1
ATOM 2904 O O . ARG A 1 364 ? 19.620 -10.346 -1.803 1.00 63.06 364 ARG A O 1
ATOM 2911 N N . GLU A 1 365 ? 18.206 -9.500 -0.283 1.00 49.78 365 GLU A N 1
ATOM 2912 C CA . GLU A 1 365 ? 19.166 -8.599 0.384 1.00 49.78 365 GLU A CA 1
ATOM 2913 C C . GLU A 1 365 ? 20.432 -9.312 0.906 1.00 49.78 365 GLU A C 1
ATOM 2915 O O . GLU A 1 365 ? 21.491 -8.701 1.001 1.00 49.78 365 GLU A O 1
ATOM 2920 N N . ASN A 1 366 ? 20.354 -10.619 1.189 1.00 51.72 366 ASN A N 1
ATOM 2921 C CA . ASN A 1 366 ? 21.489 -11.425 1.663 1.00 51.72 366 ASN A CA 1
ATOM 2922 C C . ASN A 1 366 ? 22.337 -12.028 0.528 1.00 51.72 366 ASN A C 1
ATOM 2924 O O . ASN A 1 366 ? 23.345 -12.694 0.785 1.00 51.72 366 ASN A O 1
ATOM 2928 N N . GLU A 1 367 ? 21.922 -11.861 -0.726 1.00 61.28 367 GLU A N 1
ATOM 2929 C CA . GLU A 1 367 ? 22.684 -12.314 -1.882 1.00 61.28 367 GLU A CA 1
ATOM 2930 C C . GLU A 1 367 ? 23.654 -11.211 -2.321 1.00 61.28 367 GLU A C 1
ATOM 2932 O O . GLU A 1 367 ? 23.338 -10.028 -2.284 1.00 61.28 367 GLU A O 1
ATOM 2937 N N . LYS A 1 368 ? 24.876 -11.597 -2.701 1.00 65.38 368 LYS A N 1
ATOM 2938 C CA . LYS A 1 368 ? 25.928 -10.662 -3.143 1.00 65.38 368 LYS A CA 1
ATOM 2939 C C . LYS A 1 368 ? 26.113 -10.643 -4.663 1.00 65.38 368 LYS A C 1
ATOM 2941 O O . LYS A 1 368 ? 26.988 -9.938 -5.154 1.00 65.38 368 LYS A O 1
ATOM 2946 N N . HIS A 1 369 ? 25.358 -11.458 -5.400 1.00 74.94 369 HIS A N 1
ATOM 2947 C CA . HIS A 1 369 ? 25.476 -11.583 -6.853 1.00 74.94 369 HIS A CA 1
ATOM 2948 C C . HIS A 1 369 ? 24.383 -10.775 -7.556 1.00 74.94 369 HIS A C 1
ATOM 2950 O O . HIS A 1 369 ? 23.250 -10.728 -7.091 1.00 74.94 369 HIS A O 1
ATOM 2956 N N . SER A 1 370 ? 24.722 -10.133 -8.670 1.00 83.75 370 SER A N 1
ATOM 2957 C CA . SER A 1 370 ? 23.763 -9.345 -9.449 1.00 83.75 370 SER A CA 1
ATOM 2958 C C . SER A 1 370 ? 22.860 -10.242 -10.295 1.00 83.75 370 SER A C 1
ATOM 2960 O O . SER A 1 370 ? 23.303 -11.262 -10.828 1.00 83.75 370 SER A O 1
ATOM 2962 N N . MET A 1 371 ? 21.611 -9.819 -10.476 1.00 89.25 371 MET A N 1
ATOM 2963 C CA . MET A 1 371 ? 20.765 -10.321 -11.558 1.00 89.25 371 MET A CA 1
ATOM 2964 C C . MET A 1 371 ? 21.277 -9.759 -12.885 1.00 89.25 371 MET A C 1
ATOM 2966 O O . MET A 1 371 ? 21.756 -8.625 -12.937 1.00 89.25 371 MET A O 1
ATOM 2970 N N . MET A 1 372 ? 21.156 -10.526 -13.961 1.00 93.50 372 MET A N 1
ATOM 2971 C CA . MET A 1 372 ? 21.554 -10.108 -15.305 1.00 93.50 372 MET A CA 1
ATOM 2972 C C . MET A 1 372 ? 20.358 -10.168 -16.247 1.00 93.50 372 MET A C 1
ATOM 2974 O O . MET A 1 372 ? 19.462 -10.990 -16.068 1.00 93.50 372 MET A O 1
ATOM 2978 N N . GLY A 1 373 ? 20.332 -9.311 -17.259 1.00 94.81 373 GLY A N 1
ATOM 2979 C CA . GLY A 1 373 ? 19.257 -9.334 -18.240 1.00 94.81 373 GLY A CA 1
ATOM 2980 C C . GLY A 1 373 ? 19.195 -8.079 -19.086 1.00 94.81 373 GLY A C 1
ATOM 2981 O O . GLY A 1 373 ? 20.175 -7.345 -19.211 1.00 94.81 373 GLY A O 1
ATOM 2982 N N . HIS A 1 374 ? 18.027 -7.838 -19.673 1.00 95.50 374 HIS A N 1
ATOM 2983 C CA . HIS A 1 374 ? 17.729 -6.588 -20.364 1.00 95.50 374 HIS A CA 1
ATOM 2984 C C . HIS A 1 374 ? 16.214 -6.336 -20.346 1.00 95.50 374 HIS A C 1
ATOM 2986 O O . HIS A 1 374 ? 15.426 -7.250 -20.593 1.00 95.50 374 HIS A O 1
ATOM 2992 N N . SER A 1 375 ? 15.802 -5.097 -20.066 1.00 92.06 375 SER A N 1
ATOM 2993 C CA . SER A 1 375 ? 14.410 -4.642 -20.182 1.00 92.06 375 SER A CA 1
ATOM 2994 C C . SER A 1 375 ? 14.093 -4.166 -21.600 1.00 92.06 375 SER A C 1
ATOM 2996 O O . SER A 1 375 ? 14.946 -3.610 -22.288 1.00 92.06 375 SER A O 1
ATOM 2998 N N . GLY A 1 376 ? 12.867 -4.377 -22.063 1.00 90.50 376 GLY A N 1
ATOM 2999 C CA . GLY A 1 376 ? 12.350 -3.807 -23.302 1.00 90.50 376 GLY A CA 1
ATOM 3000 C C . GLY A 1 376 ? 11.213 -2.829 -23.037 1.00 90.50 376 GLY A C 1
ATOM 3001 O O . GLY A 1 376 ? 10.473 -2.968 -22.057 1.00 90.50 376 GLY A O 1
ATOM 3002 N N . LEU A 1 377 ? 11.065 -1.870 -23.953 1.00 88.69 377 LEU A N 1
ATOM 3003 C CA . LEU A 1 377 ? 9.950 -0.929 -23.968 1.00 88.69 377 LEU A CA 1
ATOM 3004 C C . LEU A 1 377 ? 8.619 -1.688 -23.866 1.00 88.69 377 LEU A C 1
ATOM 3006 O O . LEU A 1 377 ? 8.432 -2.720 -24.507 1.00 88.69 377 LEU A O 1
ATOM 3010 N N . GLY A 1 378 ? 7.694 -1.194 -23.046 1.00 85.56 378 GLY A N 1
ATOM 3011 C CA . GLY A 1 378 ? 6.402 -1.847 -22.851 1.00 85.56 378 GLY A CA 1
ATOM 3012 C C . GLY A 1 378 ? 6.390 -2.945 -21.782 1.00 85.56 378 GLY A C 1
ATOM 3013 O O . GLY A 1 378 ? 5.478 -3.768 -21.785 1.00 85.56 378 GLY A O 1
ATOM 3014 N N . CYS A 1 379 ? 7.360 -2.948 -20.861 1.00 88.44 379 CYS A N 1
ATOM 3015 C CA . CYS A 1 379 ? 7.544 -3.962 -19.816 1.00 88.44 379 CYS A CA 1
ATOM 3016 C C . CYS A 1 379 ? 7.921 -5.367 -20.314 1.00 88.44 379 CYS A C 1
ATOM 3018 O O . CYS A 1 379 ? 7.707 -6.335 -19.585 1.00 88.44 379 CYS A O 1
ATOM 3020 N N . GLN A 1 380 ? 8.532 -5.499 -21.496 1.00 92.62 380 GLN A N 1
ATOM 3021 C CA . GLN A 1 380 ? 9.155 -6.769 -21.896 1.00 92.62 380 GLN A CA 1
ATOM 3022 C C . GLN A 1 380 ? 10.348 -7.039 -20.979 1.00 92.62 380 GLN A C 1
ATOM 3024 O O . GLN A 1 380 ? 11.150 -6.133 -20.746 1.00 92.62 380 GLN A O 1
ATOM 3029 N N . GLN A 1 381 ? 10.494 -8.251 -20.456 1.00 93.81 381 GLN A N 1
ATOM 3030 C CA . GLN A 1 381 ? 11.589 -8.573 -19.543 1.00 93.81 381 GLN A CA 1
ATOM 3031 C C . GLN A 1 381 ? 12.211 -9.918 -19.879 1.00 93.81 381 GLN A C 1
ATOM 3033 O O . GLN A 1 381 ? 11.506 -10.903 -20.100 1.00 93.81 381 GLN A O 1
ATOM 3038 N N . VAL A 1 382 ? 13.538 -9.966 -19.813 1.00 95.75 382 VAL A N 1
ATOM 3039 C CA . VAL A 1 382 ? 14.274 -11.203 -19.581 1.00 95.75 382 VAL A CA 1
ATOM 3040 C C . VAL A 1 382 ? 15.337 -10.965 -18.528 1.00 95.75 382 VAL A C 1
ATOM 3042 O O . VAL A 1 382 ? 16.212 -10.117 -18.696 1.00 95.75 382 VAL A O 1
ATOM 3045 N N . MET A 1 383 ? 15.218 -11.698 -17.427 1.00 93.94 383 MET A N 1
ATOM 3046 C CA . MET A 1 383 ? 16.104 -11.622 -16.275 1.00 93.94 383 MET A CA 1
ATOM 3047 C C . MET A 1 383 ? 16.554 -13.022 -15.898 1.00 93.94 383 MET A C 1
ATOM 3049 O O . MET A 1 383 ? 15.780 -13.978 -15.956 1.00 93.94 383 MET A O 1
ATOM 3053 N N . PHE A 1 384 ? 17.806 -13.152 -15.493 1.00 93.44 384 PHE A N 1
ATOM 3054 C CA . PHE A 1 384 ? 18.367 -14.419 -15.080 1.00 93.44 384 PHE A CA 1
ATOM 3055 C C . PHE A 1 384 ? 19.380 -14.259 -13.953 1.00 93.44 384 PHE A C 1
ATOM 3057 O O . PHE A 1 384 ? 20.074 -13.252 -13.812 1.00 93.44 384 PHE A O 1
ATOM 3064 N N . ASP A 1 385 ? 19.426 -15.295 -13.130 1.00 89.12 385 ASP A N 1
ATOM 3065 C CA . ASP A 1 385 ? 20.326 -15.462 -12.008 1.00 89.12 385 ASP A CA 1
ATOM 3066 C C . ASP A 1 385 ? 21.302 -16.586 -12.356 1.00 89.12 385 ASP A C 1
ATOM 3068 O O . ASP A 1 385 ? 20.941 -17.768 -12.337 1.00 89.12 385 ASP A O 1
ATOM 3072 N N . MET A 1 386 ? 22.542 -16.214 -12.676 1.00 86.62 386 MET A N 1
ATOM 3073 C CA . MET A 1 386 ? 23.590 -17.174 -13.031 1.00 86.62 386 MET A CA 1
ATOM 3074 C C . MET A 1 386 ? 23.923 -18.117 -11.867 1.00 86.62 386 MET A C 1
ATOM 3076 O O . MET A 1 386 ? 24.195 -19.296 -12.089 1.00 86.62 386 MET A O 1
ATOM 3080 N N . LYS A 1 387 ? 23.866 -17.631 -10.620 1.00 83.94 387 LYS A N 1
ATOM 3081 C CA . LYS A 1 387 ? 24.234 -18.414 -9.435 1.00 83.94 387 LYS A CA 1
ATOM 3082 C C . LYS A 1 387 ? 23.158 -19.435 -9.089 1.00 83.94 387 LYS A C 1
ATOM 3084 O O . LYS A 1 387 ? 23.457 -20.607 -8.870 1.00 83.94 387 LYS A O 1
ATOM 3089 N N . ASN A 1 388 ? 21.905 -18.995 -9.034 1.00 84.06 388 ASN A N 1
ATOM 3090 C CA . ASN A 1 388 ? 20.775 -19.854 -8.683 1.00 84.06 388 ASN A CA 1
ATOM 3091 C C . ASN A 1 388 ? 20.229 -20.640 -9.891 1.00 84.06 388 ASN A C 1
ATOM 3093 O O . ASN A 1 388 ? 19.348 -21.488 -9.727 1.00 84.06 388 ASN A O 1
ATOM 3097 N N . LYS A 1 389 ? 20.774 -20.390 -11.090 1.00 91.12 389 LYS A N 1
ATOM 3098 C CA . LYS A 1 389 ? 20.354 -20.954 -12.377 1.00 91.12 389 LYS A CA 1
ATOM 3099 C C . LYS A 1 389 ? 18.867 -20.736 -12.659 1.00 91.12 389 LYS A C 1
ATOM 3101 O O . LYS A 1 389 ? 18.148 -21.674 -13.007 1.00 91.12 389 LYS A O 1
ATOM 3106 N N . ILE A 1 390 ? 18.395 -19.509 -12.454 1.00 93.06 390 ILE A N 1
ATOM 3107 C CA . ILE A 1 390 ? 16.996 -19.125 -12.679 1.00 93.06 390 ILE A CA 1
ATOM 3108 C C . ILE A 1 390 ? 16.928 -18.241 -13.915 1.00 93.06 390 ILE A C 1
ATOM 3110 O O . ILE A 1 390 ? 17.728 -17.323 -14.053 1.00 93.06 390 ILE A O 1
ATOM 3114 N N . VAL A 1 391 ? 15.954 -18.485 -14.783 1.00 96.56 391 VAL A N 1
ATOM 3115 C CA . VAL A 1 391 ? 15.638 -17.618 -15.920 1.00 96.56 391 VAL A CA 1
ATOM 3116 C C . VAL A 1 391 ? 14.166 -17.276 -15.874 1.00 96.56 391 VAL A C 1
ATOM 3118 O O . VAL A 1 391 ? 13.330 -18.148 -15.648 1.00 96.56 391 VAL A O 1
ATOM 3121 N N . PHE A 1 392 ? 13.856 -16.009 -16.098 1.00 94.25 392 PHE A N 1
ATOM 3122 C CA . PHE A 1 392 ? 12.517 -15.470 -16.011 1.00 94.25 392 PHE A CA 1
ATOM 3123 C C . PHE A 1 392 ? 12.274 -14.490 -17.154 1.00 94.25 392 PHE A C 1
ATOM 3125 O O . PHE A 1 392 ? 12.950 -13.465 -17.251 1.00 94.25 392 PHE A O 1
ATOM 3132 N N . ALA A 1 393 ? 11.314 -14.806 -18.021 1.00 97.69 393 ALA A N 1
ATOM 3133 C CA . ALA A 1 393 ? 10.934 -13.936 -19.124 1.00 97.69 393 ALA A CA 1
ATOM 3134 C C . ALA A 1 393 ? 9.439 -13.626 -19.097 1.00 97.69 393 ALA A C 1
ATOM 3136 O O . ALA A 1 393 ? 8.611 -14.495 -18.811 1.00 97.69 393 ALA A O 1
ATOM 3137 N N . TYR A 1 394 ? 9.111 -12.382 -19.430 1.00 97.31 394 TYR A N 1
ATOM 3138 C CA . TYR A 1 394 ? 7.753 -11.874 -19.552 1.00 97.31 394 TYR A CA 1
ATOM 3139 C C . TYR A 1 394 ? 7.631 -11.072 -20.838 1.00 97.31 394 TYR A C 1
ATOM 3141 O O . TYR A 1 394 ? 8.427 -10.160 -21.076 1.00 97.31 394 TYR A O 1
ATOM 3149 N N . VAL A 1 395 ? 6.637 -11.415 -21.652 1.00 96.69 395 VAL A N 1
ATOM 3150 C CA . VAL A 1 395 ? 6.426 -10.793 -22.957 1.00 96.69 395 VAL A CA 1
ATOM 3151 C C . VAL A 1 395 ? 4.942 -10.487 -23.143 1.00 96.69 395 VAL A C 1
ATOM 3153 O O . VAL A 1 395 ? 4.112 -11.356 -22.888 1.00 96.69 395 VAL A O 1
ATOM 3156 N N . ALA A 1 396 ? 4.598 -9.278 -23.584 1.00 95.81 396 ALA A N 1
ATOM 3157 C CA . ALA A 1 396 ? 3.210 -8.824 -23.749 1.00 95.81 396 ALA A CA 1
ATOM 3158 C C . ALA A 1 396 ? 3.031 -7.969 -25.011 1.00 95.81 396 ALA A C 1
ATOM 3160 O O . ALA A 1 396 ? 3.980 -7.337 -25.459 1.00 95.81 396 ALA A O 1
ATOM 3161 N N . ASN A 1 397 ? 1.824 -7.896 -25.571 1.00 95.62 397 ASN A N 1
ATOM 3162 C CA . ASN A 1 397 ? 1.543 -7.034 -26.732 1.00 95.62 397 ASN A CA 1
ATOM 3163 C C . ASN A 1 397 ? 0.851 -5.709 -26.356 1.00 95.62 397 ASN A C 1
ATOM 3165 O O . ASN A 1 397 ? 0.901 -4.754 -27.125 1.00 95.62 397 ASN A O 1
ATOM 3169 N N . GLY A 1 398 ? 0.283 -5.586 -25.154 1.00 92.50 398 GLY A N 1
ATOM 3170 C CA . GLY A 1 398 ? -0.117 -4.287 -24.605 1.00 92.50 398 GLY A CA 1
ATOM 3171 C C . GLY A 1 398 ? 1.091 -3.569 -24.006 1.00 92.50 398 GLY A C 1
ATOM 3172 O O . GLY A 1 398 ? 1.642 -4.040 -23.013 1.00 92.50 398 GLY A O 1
ATOM 3173 N N . MET A 1 399 ? 1.526 -2.440 -24.565 1.00 88.81 399 MET A N 1
ATOM 3174 C CA . MET A 1 399 ? 2.665 -1.688 -24.028 1.00 88.81 399 MET A CA 1
ATOM 3175 C C . MET A 1 399 ? 2.297 -0.921 -22.755 1.00 88.81 399 MET A C 1
ATOM 3177 O O . MET A 1 399 ? 1.194 -0.400 -22.600 1.00 88.81 399 MET A O 1
ATOM 3181 N N . LYS A 1 400 ? 3.255 -0.843 -21.830 1.00 85.62 400 LYS A N 1
ATOM 3182 C CA . LYS A 1 400 ? 3.181 -0.079 -20.579 1.00 85.62 400 LYS A CA 1
ATOM 3183 C C . LYS A 1 400 ? 4.197 1.055 -20.630 1.00 85.62 400 LYS A C 1
ATOM 3185 O O . LYS A 1 400 ? 5.250 0.924 -21.245 1.00 85.62 400 LYS A O 1
ATOM 3190 N N . ALA A 1 401 ? 3.915 2.141 -19.921 1.00 70.00 401 ALA A N 1
ATOM 3191 C CA . ALA A 1 401 ? 4.783 3.318 -19.869 1.00 70.00 401 ALA A CA 1
ATOM 3192 C C . ALA A 1 401 ? 6.052 3.143 -18.998 1.00 70.00 401 ALA A C 1
ATOM 3194 O O . ALA A 1 401 ? 6.752 4.118 -18.753 1.00 70.00 401 ALA A O 1
ATOM 3195 N N . ARG A 1 402 ? 6.333 1.937 -18.485 1.00 69.75 402 ARG A N 1
ATOM 3196 C CA . ARG A 1 402 ? 7.362 1.666 -17.465 1.00 69.75 402 ARG A CA 1
ATOM 3197 C C . ARG A 1 402 ? 8.384 0.626 -17.942 1.00 69.75 402 ARG A C 1
ATOM 3199 O O . ARG A 1 402 ? 8.106 -0.138 -18.866 1.00 69.75 402 ARG A O 1
ATOM 3206 N N . GLU A 1 403 ? 9.529 0.556 -17.260 1.00 65.94 403 GLU A N 1
ATOM 3207 C CA . GLU A 1 403 ? 10.565 -0.469 -17.458 1.00 65.94 403 GLU A CA 1
ATOM 3208 C C . GLU A 1 403 ? 10.997 -1.130 -16.131 1.00 65.94 403 GLU A C 1
ATOM 3210 O O . GLU A 1 403 ? 10.937 -0.523 -15.061 1.00 65.94 403 GLU A O 1
ATOM 3215 N N . TYR A 1 404 ? 11.427 -2.396 -16.205 1.00 71.06 404 TYR A N 1
ATOM 3216 C CA . TYR A 1 404 ? 11.964 -3.223 -15.112 1.00 71.06 404 TYR A CA 1
ATOM 3217 C C . TYR A 1 404 ? 11.205 -3.100 -13.773 1.00 71.06 404 TYR A C 1
ATOM 3219 O O . TYR A 1 404 ? 10.028 -3.450 -13.717 1.00 71.06 404 TYR A O 1
ATOM 3227 N N . VAL A 1 405 ? 11.847 -2.617 -12.698 1.00 58.38 405 VAL A N 1
ATOM 3228 C CA . VAL A 1 405 ? 11.277 -2.521 -11.335 1.00 58.38 405 VAL A CA 1
ATOM 3229 C C . VAL A 1 405 ? 10.069 -1.603 -11.241 1.00 58.38 405 VAL A C 1
ATOM 3231 O O . VAL A 1 405 ? 9.291 -1.699 -10.295 1.00 58.38 405 VAL A O 1
ATOM 3234 N N . LEU A 1 406 ? 9.882 -0.725 -12.224 1.00 68.06 406 LEU A N 1
ATOM 3235 C CA . LEU A 1 406 ? 8.712 0.134 -12.275 1.00 68.06 406 LEU A CA 1
ATOM 3236 C C . LEU A 1 406 ? 7.500 -0.631 -12.839 1.00 68.06 406 LEU A C 1
ATOM 3238 O O . LEU A 1 406 ? 6.365 -0.269 -12.550 1.00 68.06 406 LEU A O 1
ATOM 3242 N N . CYS A 1 407 ? 7.693 -1.723 -13.584 1.00 78.88 407 CYS A N 1
ATOM 3243 C CA . CYS A 1 407 ? 6.606 -2.530 -14.140 1.00 78.88 407 CYS A CA 1
ATOM 3244 C C . CYS A 1 407 ? 5.861 -3.327 -13.060 1.00 78.88 407 CYS A C 1
ATOM 3246 O O . CYS A 1 407 ? 6.231 -4.453 -12.726 1.00 78.88 407 CYS A O 1
ATOM 3248 N N . ARG A 1 408 ? 4.757 -2.775 -12.543 1.00 81.50 408 ARG A N 1
ATOM 3249 C CA . ARG A 1 408 ? 3.952 -3.392 -11.469 1.00 81.50 408 ARG A CA 1
ATOM 3250 C C . ARG A 1 408 ? 3.463 -4.813 -11.778 1.00 81.50 408 ARG A C 1
ATOM 3252 O O . ARG A 1 408 ? 3.463 -5.671 -10.897 1.00 81.50 408 ARG A O 1
ATOM 3259 N N . ASN A 1 409 ? 3.080 -5.078 -13.028 1.00 86.44 409 ASN A N 1
ATOM 3260 C CA . ASN A 1 409 ? 2.622 -6.390 -13.487 1.00 86.44 409 ASN A CA 1
ATOM 3261 C C . ASN A 1 409 ? 3.755 -7.425 -13.429 1.00 86.44 409 ASN A C 1
ATOM 3263 O O . ASN A 1 409 ? 3.550 -8.527 -12.922 1.00 86.44 409 ASN A O 1
ATOM 3267 N N . TYR A 1 410 ? 4.953 -7.050 -13.879 1.00 88.56 410 TYR A N 1
ATOM 3268 C CA . TYR A 1 410 ? 6.152 -7.880 -13.798 1.00 88.56 410 TYR A CA 1
ATOM 3269 C C . TYR A 1 410 ? 6.607 -8.087 -12.346 1.00 88.56 410 TYR A C 1
ATOM 3271 O O . TYR A 1 410 ? 6.866 -9.220 -11.945 1.00 88.56 410 TYR A O 1
ATOM 3279 N N . MET A 1 411 ? 6.615 -7.032 -11.523 1.00 85.56 411 MET A N 1
ATOM 3280 C CA . MET A 1 411 ? 6.992 -7.116 -10.105 1.00 85.56 411 MET A CA 1
ATOM 3281 C C . MET A 1 411 ? 6.097 -8.080 -9.320 1.00 85.56 411 MET A C 1
ATOM 3283 O O . MET A 1 411 ? 6.592 -8.863 -8.509 1.00 85.56 411 MET A O 1
ATOM 3287 N N . ARG A 1 412 ? 4.782 -8.091 -9.588 1.00 88.62 412 ARG A N 1
ATOM 3288 C CA . ARG A 1 412 ? 3.858 -9.068 -8.991 1.00 88.62 412 ARG A CA 1
ATOM 3289 C C . ARG A 1 412 ? 4.281 -10.507 -9.303 1.00 88.62 412 ARG A C 1
ATOM 3291 O O . ARG A 1 412 ? 4.291 -11.353 -8.409 1.00 88.62 412 ARG A O 1
ATOM 3298 N N . LEU A 1 413 ? 4.657 -10.773 -10.552 1.00 92.81 413 LEU A N 1
ATOM 3299 C CA . LEU A 1 413 ? 5.097 -12.094 -11.000 1.00 92.81 413 LEU A CA 1
ATOM 3300 C C . LEU A 1 413 ? 6.453 -12.479 -10.395 1.00 92.81 413 LEU A C 1
ATOM 3302 O O . LEU A 1 413 ? 6.606 -13.599 -9.910 1.00 92.81 413 LEU A O 1
ATOM 3306 N N . GLN A 1 414 ? 7.410 -11.549 -10.364 1.00 88.81 414 GLN A N 1
ATOM 3307 C CA . GLN A 1 414 ? 8.727 -11.750 -9.757 1.00 88.81 414 GLN A CA 1
ATOM 3308 C C . GLN A 1 414 ? 8.607 -12.082 -8.263 1.00 88.81 414 GLN A C 1
ATOM 3310 O O . GLN A 1 414 ? 9.204 -13.050 -7.790 1.00 88.81 414 GLN A O 1
ATOM 3315 N N . ASN A 1 415 ? 7.772 -11.342 -7.531 1.00 83.50 415 ASN A N 1
ATOM 3316 C CA . ASN A 1 415 ? 7.522 -11.581 -6.111 1.00 83.50 415 ASN A CA 1
ATOM 3317 C C . ASN A 1 415 ? 6.864 -12.946 -5.869 1.00 83.50 415 ASN A C 1
ATOM 3319 O O . ASN A 1 415 ? 7.279 -13.679 -4.966 1.00 83.50 415 ASN A O 1
ATOM 3323 N N . ALA A 1 416 ? 5.880 -13.323 -6.693 1.00 85.69 416 ALA A N 1
ATOM 3324 C CA . ALA A 1 416 ? 5.241 -14.635 -6.613 1.00 85.69 416 ALA A CA 1
ATOM 3325 C C . ALA A 1 416 ? 6.241 -15.771 -6.892 1.00 85.69 416 ALA A C 1
ATOM 3327 O O . ALA A 1 416 ? 6.281 -16.751 -6.145 1.00 85.69 416 ALA A O 1
ATOM 3328 N N . LEU A 1 417 ? 7.093 -15.616 -7.912 1.00 87.81 417 LEU A N 1
ATOM 3329 C CA . LEU A 1 417 ? 8.127 -16.586 -8.273 1.00 87.81 417 LEU A CA 1
ATOM 3330 C C . LEU A 1 417 ? 9.143 -16.778 -7.144 1.00 87.81 417 LEU A C 1
ATOM 3332 O O . LEU A 1 417 ? 9.379 -17.903 -6.701 1.00 87.81 417 LEU A O 1
ATOM 3336 N N . TYR A 1 418 ? 9.733 -15.692 -6.648 1.00 81.44 418 TYR A N 1
ATOM 3337 C CA . TYR A 1 418 ? 10.764 -15.783 -5.615 1.00 81.44 418 TYR A CA 1
ATOM 3338 C C . TYR A 1 418 ? 10.203 -16.205 -4.254 1.00 81.44 418 TYR A C 1
ATOM 3340 O O . TYR A 1 418 ? 10.952 -16.751 -3.443 1.00 81.44 418 TYR A O 1
ATOM 3348 N N . SER A 1 419 ? 8.896 -16.042 -4.029 1.00 75.06 419 SER A N 1
ATOM 3349 C CA . SER A 1 419 ? 8.186 -16.646 -2.897 1.00 75.06 419 SER A CA 1
ATOM 3350 C C . SER A 1 419 ? 7.973 -18.153 -3.087 1.00 75.06 419 SER A C 1
ATOM 3352 O O . SER A 1 419 ? 8.233 -18.921 -2.166 1.00 75.06 419 SER A O 1
ATOM 3354 N N . ALA A 1 420 ? 7.587 -18.613 -4.281 1.00 73.56 420 ALA A N 1
ATOM 3355 C CA . ALA A 1 420 ? 7.451 -20.043 -4.598 1.00 73.56 420 ALA A CA 1
ATOM 3356 C C . ALA A 1 420 ? 8.792 -20.804 -4.534 1.00 73.56 420 ALA A C 1
ATOM 3358 O O . ALA A 1 420 ? 8.854 -21.958 -4.104 1.00 73.56 420 ALA A O 1
ATOM 3359 N N . LEU A 1 421 ? 9.889 -20.132 -4.895 1.00 69.12 421 LEU A N 1
ATOM 3360 C CA . LEU A 1 421 ? 11.249 -20.648 -4.730 1.00 69.12 421 LEU A CA 1
ATOM 3361 C C . LEU A 1 421 ? 11.671 -20.778 -3.261 1.00 69.12 421 LEU A C 1
ATOM 3363 O O . LEU A 1 421 ? 12.547 -21.587 -2.973 1.00 69.12 421 LEU A O 1
ATOM 3367 N N . LYS A 1 422 ? 11.064 -20.018 -2.334 1.00 56.34 422 LYS A N 1
ATOM 3368 C CA . LYS A 1 422 ? 11.253 -20.233 -0.889 1.00 56.34 422 LYS A CA 1
ATOM 3369 C C . LYS A 1 422 ? 10.513 -21.485 -0.415 1.00 56.34 422 LYS A C 1
ATOM 3371 O O . LYS A 1 422 ? 11.090 -22.257 0.339 1.00 56.34 422 LYS A O 1
ATOM 3376 N N . PHE A 1 423 ? 9.308 -21.742 -0.933 1.00 41.56 423 PHE A N 1
ATOM 3377 C CA . PHE A 1 423 ? 8.493 -22.912 -0.572 1.00 41.56 423 PHE A CA 1
ATOM 3378 C C . PHE A 1 423 ? 9.115 -24.263 -0.967 1.00 41.56 423 PHE A C 1
ATOM 3380 O O . PHE A 1 423 ? 8.947 -25.230 -0.239 1.00 41.56 423 PHE A O 1
ATOM 3387 N N . HIS A 1 424 ? 9.874 -24.352 -2.067 1.00 37.94 424 HIS A N 1
ATOM 3388 C CA . HIS A 1 424 ? 10.591 -25.594 -2.427 1.00 37.94 424 HIS A CA 1
ATOM 3389 C C . HIS A 1 424 ? 11.916 -25.794 -1.675 1.00 37.94 424 HIS A C 1
ATOM 3391 O O . HIS A 1 424 ? 12.542 -26.845 -1.803 1.00 37.94 424 HIS A O 1
ATOM 3397 N N . SER A 1 425 ? 12.363 -24.785 -0.924 1.00 39.09 425 SER A N 1
ATOM 3398 C CA . SER A 1 425 ? 13.543 -24.862 -0.056 1.00 39.09 425 SER A CA 1
ATOM 3399 C C . SER A 1 425 ? 13.192 -24.950 1.428 1.00 39.09 425 SER A C 1
ATOM 3401 O O . SER A 1 425 ? 14.101 -25.004 2.252 1.00 39.09 425 SER A O 1
ATOM 3403 N N . GLU A 1 426 ? 11.907 -24.935 1.782 1.00 47.28 426 GLU A N 1
ATOM 3404 C CA . GLU A 1 426 ? 11.480 -25.053 3.168 1.00 47.28 426 GLU A CA 1
ATOM 3405 C C . GLU A 1 426 ? 11.055 -26.483 3.473 1.00 47.28 426 GLU A C 1
ATOM 3407 O O . GLU A 1 426 ? 10.308 -27.134 2.744 1.00 47.28 426 GLU A O 1
ATOM 3412 N N . LEU A 1 427 ? 11.594 -26.960 4.585 1.00 51.62 427 LEU A N 1
ATOM 3413 C CA . LEU A 1 427 ? 11.110 -28.110 5.319 1.00 51.62 427 LEU A CA 1
ATOM 3414 C C . LEU A 1 427 ? 9.581 -27.964 5.556 1.00 51.62 427 LEU A C 1
ATOM 3416 O O . LEU A 1 427 ? 9.051 -26.848 5.542 1.00 51.62 427 LEU A O 1
ATOM 3420 N N . PRO A 1 428 ? 8.837 -29.061 5.771 1.00 59.78 428 PRO A N 1
ATOM 3421 C CA . PRO A 1 428 ? 7.395 -29.002 6.022 1.00 59.78 428 PRO A CA 1
ATOM 3422 C C . PRO A 1 428 ? 7.067 -28.240 7.316 1.00 59.78 428 PRO A C 1
ATOM 3424 O O . PRO A 1 428 ? 7.559 -28.601 8.384 1.00 59.78 428 PRO A O 1
ATOM 3427 N N . LEU A 1 429 ? 6.219 -27.207 7.238 1.00 66.75 429 LEU A N 1
ATOM 3428 C CA . LEU A 1 429 ? 5.775 -26.440 8.409 1.00 66.75 429 LEU A CA 1
ATOM 3429 C C . LEU A 1 429 ? 5.026 -27.343 9.397 1.00 66.75 429 LEU A C 1
ATOM 3431 O O . LEU A 1 429 ? 4.034 -27.982 9.044 1.00 66.75 429 LEU A O 1
ATOM 3435 N N . HIS A 1 430 ? 5.487 -27.355 10.644 1.00 77.25 430 HIS A N 1
ATOM 3436 C CA . HIS A 1 430 ? 4.840 -28.061 11.743 1.00 77.25 430 HIS A CA 1
ATOM 3437 C C . HIS A 1 430 ? 4.004 -27.074 12.553 1.00 77.25 430 HIS A C 1
ATOM 3439 O O . HIS A 1 430 ? 4.520 -26.026 12.934 1.00 77.25 430 HIS A O 1
ATOM 3445 N N . PHE A 1 431 ? 2.744 -27.412 12.823 1.00 88.88 431 PHE A N 1
ATOM 3446 C CA . PHE A 1 431 ? 1.863 -26.677 13.731 1.00 88.88 431 PHE A CA 1
ATOM 3447 C C . PHE A 1 431 ? 1.446 -27.596 14.874 1.00 88.88 431 PHE A C 1
ATOM 3449 O O . PHE A 1 431 ? 1.229 -28.791 14.666 1.00 88.88 431 PHE A O 1
ATOM 3456 N N . GLY A 1 432 ? 1.333 -27.042 16.073 1.00 88.62 432 GLY A N 1
ATOM 3457 C CA . GLY A 1 432 ? 0.791 -27.728 17.235 1.00 88.62 432 GLY A CA 1
ATOM 3458 C C . GLY A 1 432 ? 0.110 -26.731 18.159 1.00 88.62 432 GLY A C 1
ATOM 3459 O O . GLY A 1 432 ? 0.326 -25.524 18.052 1.00 88.62 432 GLY A O 1
ATOM 3460 N N . GLY A 1 433 ? -0.743 -27.231 19.043 1.00 90.62 433 GLY A N 1
ATOM 3461 C CA . GLY A 1 433 ? -1.411 -26.377 20.005 1.00 90.62 433 GLY A CA 1
ATOM 3462 C C . GLY A 1 433 ? -2.805 -26.812 20.391 1.00 90.62 433 GLY A C 1
ATOM 3463 O O . GLY A 1 433 ? -3.290 -27.872 20.005 1.00 90.62 433 GLY A O 1
ATOM 3464 N N . TYR A 1 434 ? -3.416 -25.942 21.180 1.00 90.44 434 TYR A N 1
ATOM 3465 C CA . TYR A 1 434 ? -4.751 -26.058 21.724 1.00 90.44 434 TYR A CA 1
ATOM 3466 C C . TYR A 1 434 ? -5.498 -24.742 21.542 1.00 90.44 434 TYR A C 1
ATOM 3468 O O . TYR A 1 434 ? -4.942 -23.664 21.780 1.00 90.44 434 TYR A O 1
ATOM 3476 N N . VAL A 1 435 ? -6.771 -24.848 21.178 1.00 86.69 435 VAL A N 1
ATOM 3477 C CA . VAL A 1 435 ? -7.712 -23.735 21.115 1.00 86.69 435 VAL A CA 1
ATOM 3478 C C . VAL A 1 435 ? -9.047 -24.216 21.666 1.00 86.69 435 VAL A C 1
ATOM 3480 O O . VAL A 1 435 ? -9.526 -25.274 21.270 1.00 86.69 435 VAL A O 1
ATOM 3483 N N . ASP A 1 436 ? -9.604 -23.463 22.613 1.00 80.25 436 ASP A N 1
ATOM 3484 C CA . ASP A 1 436 ? -10.964 -23.669 23.113 1.00 80.25 436 ASP A CA 1
ATOM 3485 C C . ASP A 1 436 ? -12.017 -23.314 22.051 1.00 80.25 436 ASP A C 1
ATOM 3487 O O . ASP A 1 436 ? -11.797 -22.427 21.221 1.00 80.25 436 ASP A O 1
ATOM 3491 N N . ASP A 1 437 ? -13.199 -23.921 22.170 1.00 72.81 437 ASP A N 1
ATOM 3492 C CA . ASP A 1 437 ? -14.372 -23.584 21.360 1.00 72.81 437 ASP A CA 1
ATOM 3493 C C . ASP A 1 437 ? -14.644 -22.067 21.354 1.00 72.81 437 ASP A C 1
ATOM 3495 O O . ASP A 1 437 ? -14.673 -21.412 22.405 1.00 72.81 437 ASP A O 1
ATOM 3499 N N . GLY A 1 438 ? -14.861 -21.509 20.161 1.00 67.94 438 GLY A N 1
ATOM 3500 C CA . GLY A 1 438 ? -15.105 -20.080 19.944 1.00 67.94 438 GLY A CA 1
ATOM 3501 C C . GLY A 1 438 ? -13.847 -19.229 19.734 1.00 67.94 438 GLY A C 1
ATOM 3502 O O . GLY A 1 438 ? -13.974 -18.026 19.508 1.00 67.94 438 GLY A O 1
ATOM 3503 N N . TYR A 1 439 ? -12.648 -19.823 19.782 1.00 67.31 439 TYR A N 1
ATOM 3504 C CA . TYR A 1 439 ? -11.368 -19.145 19.529 1.00 67.31 439 TYR A CA 1
ATOM 3505 C C . TYR A 1 439 ? -10.624 -19.670 18.284 1.00 67.31 439 TYR A C 1
ATOM 3507 O O . TYR A 1 439 ? -9.494 -19.253 18.015 1.00 67.31 439 TYR A O 1
ATOM 3515 N N . GLU A 1 440 ? -11.235 -20.552 17.484 1.00 77.12 440 GLU A N 1
ATOM 3516 C CA . GLU A 1 440 ? -10.639 -21.250 16.327 1.00 77.12 440 GLU A CA 1
ATOM 3517 C C . GLU A 1 440 ? -10.078 -20.276 15.287 1.00 77.12 440 GLU A C 1
ATOM 3519 O O . GLU A 1 440 ? -9.068 -20.532 14.627 1.00 77.12 440 GLU A O 1
ATOM 3524 N N . ARG A 1 441 ? -10.683 -19.090 15.188 1.00 61.06 441 ARG A N 1
ATOM 3525 C CA . ARG A 1 441 ? -10.215 -18.032 14.295 1.00 61.06 441 ARG A CA 1
ATOM 3526 C C . ARG A 1 441 ? -8.789 -17.578 14.616 1.00 61.06 441 ARG A C 1
ATOM 3528 O O . ARG A 1 441 ? -8.056 -17.205 13.697 1.00 61.06 441 ARG A O 1
ATOM 3535 N N . LEU A 1 442 ? -8.367 -17.629 15.880 1.00 69.19 442 LEU A N 1
ATOM 3536 C CA . LEU A 1 442 ? -6.997 -17.297 16.274 1.00 69.19 442 LEU A CA 1
ATOM 3537 C C . LEU A 1 442 ? -5.995 -18.312 15.720 1.00 69.19 442 LEU A C 1
ATOM 3539 O O . LEU A 1 442 ? -4.925 -17.905 15.263 1.00 69.19 442 LEU A O 1
ATOM 3543 N N . GLN A 1 443 ? -6.363 -19.597 15.668 1.00 80.62 443 GLN A N 1
ATOM 3544 C CA . GLN A 1 443 ? -5.560 -20.625 15.005 1.00 80.62 443 GLN A CA 1
ATOM 3545 C C . GLN A 1 443 ? -5.426 -20.351 13.512 1.00 80.62 443 GLN A C 1
ATOM 3547 O O . GLN A 1 443 ? -4.316 -20.334 12.983 1.00 80.62 443 GLN A O 1
ATOM 3552 N N . GLU A 1 444 ? -6.537 -20.065 12.833 1.00 68.81 444 GLU A N 1
ATOM 3553 C CA . GLU A 1 444 ? -6.514 -19.799 11.395 1.00 68.81 444 GLU A CA 1
ATOM 3554 C C . GLU A 1 444 ? -5.620 -18.607 11.039 1.00 68.81 444 GLU A C 1
ATOM 3556 O O . GLU A 1 444 ? -4.880 -18.664 10.052 1.00 68.81 444 GLU A O 1
ATOM 3561 N N . VAL A 1 445 ? -5.680 -17.524 11.827 1.00 66.69 445 VAL A N 1
ATOM 3562 C CA . VAL A 1 445 ? -4.836 -16.339 11.615 1.00 66.69 445 VAL A CA 1
ATOM 3563 C C . VAL A 1 445 ? -3.376 -16.655 11.932 1.00 66.69 445 VAL A C 1
ATOM 3565 O O . VAL A 1 445 ? -2.507 -16.290 11.141 1.00 66.69 445 VAL A O 1
ATOM 3568 N N . PHE A 1 446 ? -3.104 -17.370 13.025 1.00 77.94 446 PHE A N 1
ATOM 3569 C CA . PHE A 1 446 ? -1.754 -17.807 13.371 1.00 77.94 446 PHE A CA 1
ATOM 3570 C C . PHE A 1 446 ? -1.127 -18.637 12.240 1.00 77.94 446 PHE A C 1
ATOM 3572 O O . PHE A 1 446 ? -0.059 -18.287 11.749 1.00 77.94 446 PHE A O 1
ATOM 3579 N N . GLU A 1 447 ? -1.818 -19.658 11.728 1.00 79.19 447 GLU A N 1
ATOM 3580 C CA . GLU A 1 447 ? -1.353 -20.465 10.590 1.00 79.19 447 GLU A CA 1
ATOM 3581 C C . GLU A 1 447 ? -1.232 -19.650 9.296 1.00 79.19 447 GLU A C 1
ATOM 3583 O O . GLU A 1 447 ? -0.322 -19.849 8.485 1.00 79.19 447 GLU A O 1
ATOM 3588 N N . ARG A 1 448 ? -2.172 -18.726 9.065 1.00 68.88 448 ARG A N 1
ATOM 3589 C CA . ARG A 1 448 ? -2.151 -17.840 7.900 1.00 68.88 448 ARG A CA 1
ATOM 3590 C C . ARG A 1 448 ? -0.924 -16.935 7.902 1.00 68.88 448 ARG A C 1
ATOM 3592 O O . ARG A 1 448 ? -0.379 -16.726 6.824 1.00 68.88 448 ARG A O 1
ATOM 3599 N N . ASN A 1 449 ? -0.439 -16.485 9.060 1.00 67.69 449 ASN A N 1
ATOM 3600 C CA . ASN A 1 449 ? 0.796 -15.703 9.125 1.00 67.69 449 ASN A CA 1
ATOM 3601 C C . ASN A 1 449 ? 1.974 -16.459 8.493 1.00 67.69 449 ASN A C 1
ATOM 3603 O O . ASN A 1 449 ? 2.715 -15.875 7.706 1.00 67.69 449 ASN A O 1
ATOM 3607 N N . PHE A 1 450 ? 2.108 -17.764 8.735 1.00 73.19 450 PHE A N 1
ATOM 3608 C CA . PHE A 1 450 ? 3.128 -18.581 8.069 1.00 73.19 450 PHE A CA 1
ATOM 3609 C C . PHE A 1 450 ? 2.838 -18.758 6.571 1.00 73.19 450 PHE A C 1
ATOM 3611 O O . PHE A 1 450 ? 3.719 -18.561 5.736 1.00 73.19 450 PHE A O 1
ATOM 3618 N N . ARG A 1 451 ? 1.588 -19.076 6.198 1.00 63.50 451 ARG A N 1
ATOM 3619 C CA . ARG A 1 451 ? 1.196 -19.290 4.787 1.00 63.50 451 ARG A CA 1
ATOM 3620 C C . ARG A 1 451 ? 1.404 -18.054 3.911 1.00 63.50 451 ARG A C 1
ATOM 3622 O O . ARG A 1 451 ? 1.819 -18.168 2.753 1.00 63.50 451 ARG A O 1
ATOM 3629 N N . ASP A 1 452 ? 1.112 -16.882 4.452 1.00 58.16 452 ASP A N 1
ATOM 3630 C CA . ASP A 1 452 ? 1.212 -15.600 3.759 1.00 58.16 452 ASP A CA 1
ATOM 3631 C C . ASP A 1 452 ? 2.646 -15.027 3.832 1.00 58.16 452 ASP A C 1
ATOM 3633 O O . ASP A 1 452 ? 2.917 -13.974 3.263 1.00 58.16 452 ASP A O 1
ATOM 3637 N N . GLY A 1 453 ? 3.583 -15.733 4.483 1.00 59.47 453 GLY A N 1
ATOM 3638 C CA . GLY A 1 453 ? 4.988 -15.335 4.604 1.00 59.47 453 GLY A CA 1
ATOM 3639 C C . GLY A 1 453 ? 5.246 -14.229 5.628 1.00 59.47 453 GLY A C 1
ATOM 3640 O O . GLY A 1 453 ? 6.357 -13.703 5.679 1.00 59.47 453 GLY A O 1
ATOM 3641 N N . TRP A 1 454 ? 4.243 -13.887 6.445 1.00 62.22 454 TRP A N 1
ATOM 3642 C CA . TRP A 1 454 ? 4.374 -12.955 7.565 1.00 62.22 454 TRP A CA 1
ATOM 3643 C C . TRP A 1 454 ? 5.145 -13.572 8.714 1.00 62.22 454 TRP A C 1
ATOM 3645 O O . TRP A 1 454 ? 5.779 -12.830 9.442 1.00 62.22 454 TRP A O 1
ATOM 3655 N N . GLU A 1 455 ? 5.117 -14.894 8.887 1.00 72.19 455 GLU A N 1
ATOM 3656 C CA . GLU A 1 455 ? 6.031 -15.639 9.746 1.00 72.19 455 GLU A CA 1
ATOM 3657 C C . GLU A 1 455 ? 6.906 -16.549 8.890 1.00 72.19 455 GLU A C 1
ATOM 3659 O O . GLU A 1 455 ? 6.412 -17.243 8.007 1.00 72.19 455 GLU A O 1
ATOM 3664 N N . SER A 1 456 ? 8.220 -16.494 9.108 1.00 68.69 456 SER A N 1
ATOM 3665 C CA . SER A 1 456 ? 9.199 -17.103 8.195 1.00 68.69 456 SER A CA 1
ATOM 3666 C C . SER A 1 456 ? 10.154 -18.079 8.876 1.00 68.69 456 SER A C 1
ATOM 3668 O O . SER A 1 456 ? 10.956 -18.714 8.190 1.00 68.69 456 SER A O 1
ATOM 3670 N N . VAL A 1 457 ? 10.093 -18.202 10.207 1.00 82.62 457 VAL A N 1
ATOM 3671 C CA . VAL A 1 457 ? 10.963 -19.096 10.985 1.00 82.62 457 VAL A CA 1
ATOM 3672 C C . VAL A 1 457 ? 10.113 -19.963 11.911 1.00 82.62 457 VAL A C 1
ATOM 3674 O O . VAL A 1 457 ? 9.748 -21.073 11.529 1.00 82.62 457 VAL A O 1
ATOM 3677 N N . GLY A 1 458 ? 9.745 -19.460 13.083 1.00 88.69 458 GLY A N 1
ATOM 3678 C CA . GLY A 1 458 ? 8.903 -20.133 14.058 1.00 88.69 458 GLY A CA 1
ATOM 3679 C C . GLY A 1 458 ? 8.308 -19.136 15.048 1.00 88.69 458 GLY A C 1
ATOM 3680 O O . GLY A 1 458 ? 8.857 -18.055 15.267 1.00 88.69 458 GLY A O 1
ATOM 3681 N N . ALA A 1 459 ? 7.151 -19.475 15.606 1.00 90.69 459 ALA A N 1
ATOM 3682 C CA . ALA A 1 459 ? 6.440 -18.622 16.549 1.00 90.69 459 ALA A CA 1
ATOM 3683 C C . ALA A 1 459 ? 5.567 -19.431 17.512 1.00 90.69 459 ALA A C 1
ATOM 3685 O O . ALA A 1 459 ? 5.234 -20.587 17.248 1.00 90.69 459 ALA A O 1
ATOM 3686 N N . ALA A 1 460 ? 5.153 -18.786 18.601 1.00 92.62 460 ALA A N 1
ATOM 3687 C CA . ALA A 1 460 ? 4.145 -19.283 19.527 1.00 92.62 460 ALA A CA 1
ATOM 3688 C C . ALA A 1 460 ? 3.229 -18.154 20.015 1.00 92.62 460 ALA A C 1
ATOM 3690 O O . ALA A 1 460 ? 3.657 -17.005 20.148 1.00 92.62 460 ALA A O 1
ATOM 3691 N N . PHE A 1 461 ? 1.975 -18.492 20.303 1.00 92.12 461 PHE A N 1
ATOM 3692 C CA . PHE A 1 461 ? 0.938 -17.575 20.758 1.00 92.12 461 PHE A CA 1
ATOM 3693 C C . PHE A 1 461 ? 0.089 -18.220 21.854 1.00 92.12 461 PHE A C 1
ATOM 3695 O O . PHE A 1 461 ? -0.449 -19.304 21.653 1.00 92.12 461 PHE A O 1
ATOM 3702 N N . ALA A 1 462 ? -0.063 -17.559 22.999 1.00 93.12 462 ALA A N 1
ATOM 3703 C CA . ALA A 1 462 ? -0.889 -18.055 24.096 1.00 93.12 462 ALA A CA 1
ATOM 3704 C C . ALA A 1 462 ? -1.799 -16.960 24.652 1.00 93.12 462 ALA A C 1
ATOM 3706 O O . ALA A 1 462 ? -1.370 -15.812 24.768 1.00 93.12 462 ALA A O 1
ATOM 3707 N N . VAL A 1 463 ? -3.025 -17.329 25.032 1.00 91.50 463 VAL A N 1
ATOM 3708 C CA . VAL A 1 463 ? -4.043 -16.432 25.599 1.00 91.50 463 VAL A CA 1
ATOM 3709 C C . VAL A 1 463 ? -4.673 -17.075 26.830 1.00 91.50 463 VAL A C 1
ATOM 3711 O O . VAL A 1 463 ? -5.050 -18.250 26.813 1.00 91.50 463 VAL A O 1
ATOM 3714 N N . PHE A 1 464 ? -4.829 -16.282 27.885 1.00 93.00 464 PHE A N 1
ATOM 3715 C CA . PHE A 1 464 ? -5.577 -16.627 29.085 1.00 93.00 464 PHE A CA 1
ATOM 3716 C C . PHE A 1 464 ? -6.722 -15.636 29.292 1.00 93.00 464 PHE A C 1
ATOM 3718 O O . PHE A 1 464 ? -6.547 -14.429 29.137 1.00 93.00 464 PHE A O 1
ATOM 3725 N N . VAL A 1 465 ? -7.887 -16.147 29.688 1.00 89.00 465 VAL A N 1
ATOM 3726 C CA . VAL A 1 465 ? -9.073 -15.358 30.038 1.00 89.00 465 VAL A CA 1
ATOM 3727 C C . VAL A 1 465 ? -9.544 -15.801 31.418 1.00 89.00 465 VAL A C 1
ATOM 3729 O O . VAL A 1 465 ? -9.819 -16.982 31.632 1.00 89.00 465 VAL A O 1
ATOM 3732 N N . LYS A 1 466 ? -9.614 -14.865 32.372 1.00 89.56 466 LYS A N 1
ATOM 3733 C CA . LYS A 1 466 ? -10.032 -15.109 33.767 1.00 89.56 466 LYS A CA 1
ATOM 3734 C C . LYS A 1 466 ? -9.289 -16.282 34.424 1.00 89.56 466 LYS A C 1
ATOM 3736 O O . LYS A 1 466 ? -9.880 -17.116 35.104 1.00 89.56 466 LYS A O 1
ATOM 3741 N N . GLY A 1 467 ? -7.986 -16.393 34.164 1.00 90.19 467 GLY A N 1
ATOM 3742 C CA . GLY A 1 467 ? -7.152 -17.461 34.717 1.00 90.19 467 GLY A CA 1
ATOM 3743 C C . GLY A 1 467 ? -7.142 -18.767 33.917 1.00 90.19 467 GLY A C 1
ATOM 3744 O O . GLY A 1 467 ? -6.313 -19.628 34.208 1.00 90.19 467 GLY A O 1
ATOM 3745 N N . ARG A 1 468 ? -8.015 -18.932 32.912 1.00 92.50 468 ARG A N 1
ATOM 3746 C CA . ARG A 1 468 ? -8.091 -20.139 32.074 1.00 92.50 468 ARG A CA 1
ATOM 3747 C C . ARG A 1 468 ? -7.306 -19.950 30.779 1.00 92.50 468 ARG A C 1
ATOM 3749 O O . ARG A 1 468 ? -7.501 -18.951 30.095 1.00 92.50 468 ARG A O 1
ATOM 3756 N N . LYS A 1 469 ? -6.451 -20.914 30.428 1.00 93.81 469 LYS A N 1
ATOM 3757 C CA . LYS A 1 469 ? -5.758 -20.960 29.130 1.00 93.81 469 LYS A CA 1
ATOM 3758 C C . LYS A 1 469 ? -6.774 -21.286 28.038 1.00 93.81 469 LYS A C 1
ATOM 3760 O O . LYS A 1 469 ? -7.331 -22.377 28.078 1.00 93.81 469 LYS A O 1
ATOM 3765 N N . VAL A 1 470 ? -6.997 -20.360 27.106 1.00 91.62 470 VAL A N 1
ATOM 3766 C CA . VAL A 1 470 ? -7.971 -20.528 26.011 1.00 91.62 470 VAL A CA 1
ATOM 3767 C C . VAL A 1 470 ? -7.332 -20.747 24.646 1.00 91.62 470 VAL A C 1
ATOM 3769 O O . VAL A 1 470 ? -7.929 -21.373 23.778 1.00 91.62 470 VAL A O 1
ATOM 3772 N N . VAL A 1 471 ? -6.094 -20.279 24.468 1.00 91.19 471 VAL A N 1
ATOM 3773 C CA . VAL A 1 471 ? -5.293 -20.497 23.259 1.00 91.19 471 VAL A CA 1
ATOM 3774 C C . VAL A 1 471 ? -3.854 -20.772 23.647 1.00 91.19 471 VAL A C 1
ATOM 3776 O O . VAL A 1 471 ? -3.320 -20.150 24.568 1.00 91.19 471 VAL A O 1
ATOM 3779 N N . ASP A 1 472 ? -3.232 -21.698 22.933 1.00 95.00 472 ASP A N 1
ATOM 3780 C CA . ASP A 1 472 ? -1.852 -22.115 23.126 1.00 95.00 472 ASP A CA 1
ATOM 3781 C C . ASP A 1 472 ? -1.342 -22.781 21.851 1.00 95.00 472 ASP A C 1
ATOM 3783 O O . ASP A 1 472 ? -1.493 -23.981 21.657 1.00 95.00 472 ASP A O 1
ATOM 3787 N N . LEU A 1 473 ? -0.813 -21.971 20.947 1.00 94.56 473 LEU A N 1
ATOM 3788 C CA . LEU A 1 473 ? -0.442 -22.337 19.589 1.00 94.56 473 LEU A CA 1
ATOM 3789 C C . LEU A 1 473 ? 1.058 -22.176 19.387 1.00 94.56 473 LEU A C 1
ATOM 3791 O O . LEU A 1 473 ? 1.667 -21.239 19.903 1.00 94.56 473 LEU A O 1
ATOM 3795 N N . TRP A 1 474 ? 1.646 -23.041 18.573 1.00 94.56 474 TRP A N 1
ATOM 3796 C CA . TRP A 1 474 ? 3.011 -22.896 18.088 1.00 94.56 474 TRP A CA 1
ATOM 3797 C C . TRP A 1 474 ? 3.166 -23.452 16.676 1.00 94.56 474 TRP A C 1
ATOM 3799 O O . TRP A 1 474 ? 2.407 -24.313 16.226 1.00 94.56 474 TRP A O 1
ATOM 3809 N N . GLY A 1 475 ? 4.162 -22.952 15.949 1.00 91.44 475 GLY A N 1
ATOM 3810 C CA . GLY A 1 475 ? 4.435 -23.428 14.603 1.00 91.44 475 GLY A CA 1
ATOM 3811 C C . GLY A 1 475 ? 5.792 -23.016 14.050 1.00 91.44 475 GLY A C 1
ATOM 3812 O O . GLY A 1 475 ? 6.454 -22.122 14.577 1.00 91.44 475 GLY A O 1
ATOM 3813 N N . GLY A 1 476 ? 6.205 -23.679 12.973 1.00 90.19 476 GLY A N 1
ATOM 3814 C CA . GLY A 1 476 ? 7.489 -23.456 12.305 1.00 90.19 476 GLY A CA 1
ATOM 3815 C C . GLY A 1 476 ? 8.662 -24.164 12.992 1.00 90.19 476 GLY A C 1
ATOM 3816 O O . GLY A 1 476 ? 8.530 -25.303 13.442 1.00 90.19 476 GLY A O 1
ATOM 3817 N N . TYR A 1 477 ? 9.825 -23.511 13.042 1.00 87.44 477 TYR A N 1
ATOM 3818 C CA . TYR A 1 477 ? 11.090 -24.100 13.498 1.00 87.44 477 TYR A CA 1
ATOM 3819 C C . TYR A 1 477 ? 11.679 -23.368 14.695 1.00 87.44 477 TYR A C 1
ATOM 3821 O O . TYR A 1 477 ? 11.822 -22.149 14.662 1.00 87.44 477 TYR A O 1
ATOM 3829 N N . ALA A 1 478 ? 12.118 -24.123 15.703 1.00 88.62 478 ALA A N 1
ATOM 3830 C CA . ALA A 1 478 ? 12.998 -23.619 16.752 1.00 88.62 478 ALA A CA 1
ATOM 3831 C C . ALA A 1 478 ? 14.406 -23.342 16.198 1.00 88.62 478 ALA A C 1
ATOM 3833 O O . ALA A 1 478 ? 15.028 -22.355 16.572 1.00 88.62 478 ALA A O 1
ATOM 3834 N N . ASP A 1 479 ? 14.885 -24.167 15.261 1.00 85.88 479 ASP A N 1
ATOM 3835 C CA . ASP A 1 479 ? 16.107 -23.931 14.485 1.00 85.88 479 ASP A CA 1
ATOM 3836 C C . ASP A 1 479 ? 15.855 -24.307 13.023 1.00 85.88 479 ASP A C 1
ATOM 3838 O O . ASP A 1 479 ? 15.778 -25.485 12.664 1.00 85.88 479 ASP A O 1
ATOM 3842 N N . LYS A 1 480 ? 15.709 -23.289 12.172 1.00 78.44 480 LYS A N 1
ATOM 3843 C CA . LYS A 1 480 ? 15.420 -23.483 10.749 1.00 78.44 480 LYS A CA 1
ATOM 3844 C C . LYS A 1 480 ? 16.601 -24.082 9.982 1.00 78.44 480 LYS A C 1
ATOM 3846 O O . LYS A 1 480 ? 16.368 -24.799 9.014 1.00 78.44 480 LYS A O 1
ATOM 3851 N N . GLN A 1 481 ? 17.846 -23.815 10.390 1.00 75.06 481 GLN A N 1
ATOM 3852 C CA . GLN A 1 481 ? 19.028 -24.356 9.706 1.00 75.06 481 GLN A CA 1
ATOM 3853 C C . GLN A 1 481 ? 19.196 -25.848 10.002 1.00 75.06 481 GLN A C 1
ATOM 3855 O O . GLN A 1 481 ? 19.479 -26.623 9.091 1.00 75.06 481 GLN A O 1
ATOM 3860 N N . ALA A 1 482 ? 18.962 -26.255 11.252 1.00 78.56 482 ALA A N 1
ATOM 3861 C CA . ALA A 1 482 ? 19.029 -27.653 11.678 1.00 78.56 482 ALA A CA 1
ATOM 3862 C C . ALA A 1 482 ? 17.714 -28.432 11.489 1.00 78.56 482 ALA A C 1
ATOM 3864 O O . ALA A 1 482 ? 17.608 -29.570 11.944 1.00 78.56 482 ALA A O 1
ATOM 3865 N N . ALA A 1 483 ? 16.701 -27.829 10.857 1.00 78.12 483 ALA A N 1
ATOM 3866 C CA . ALA A 1 483 ? 15.370 -28.410 10.684 1.00 78.12 483 ALA A CA 1
ATOM 3867 C C . ALA A 1 483 ? 14.648 -28.807 11.986 1.00 78.12 483 ALA A C 1
ATOM 3869 O O . ALA A 1 483 ? 13.762 -29.663 11.970 1.00 78.12 483 ALA A O 1
ATOM 3870 N N . ARG A 1 484 ? 14.999 -28.201 13.126 1.00 88.19 484 ARG A N 1
ATOM 3871 C CA . ARG A 1 484 ? 14.396 -28.539 14.419 1.00 88.19 484 ARG A CA 1
ATOM 3872 C C . ARG A 1 484 ? 13.036 -27.845 14.548 1.00 88.19 484 ARG A C 1
ATOM 3874 O O . ARG A 1 484 ? 13.003 -26.611 14.587 1.00 88.19 484 ARG A O 1
ATOM 3881 N N . PRO A 1 485 ? 11.918 -28.593 14.619 1.00 88.94 485 PRO A N 1
ATOM 3882 C CA . PRO A 1 485 ? 10.589 -27.999 14.692 1.00 88.94 485 PRO A CA 1
ATOM 3883 C C . PRO A 1 485 ? 10.397 -27.253 16.010 1.00 88.94 485 PRO A C 1
ATOM 3885 O O . PRO A 1 485 ? 10.991 -27.607 17.032 1.00 88.94 485 PRO A O 1
ATOM 3888 N N . TRP A 1 486 ? 9.546 -26.233 15.980 1.00 92.19 486 TRP A N 1
ATOM 3889 C CA . TRP A 1 486 ? 9.052 -25.604 17.194 1.00 92.19 486 TRP A CA 1
ATOM 3890 C C . TRP A 1 486 ? 8.142 -26.589 17.937 1.00 92.19 486 TRP A C 1
ATOM 3892 O O . TRP A 1 486 ? 7.266 -27.219 17.340 1.00 92.19 486 TRP A O 1
ATOM 3902 N N . LYS A 1 487 ? 8.356 -26.727 19.243 1.00 91.56 487 LYS A N 1
ATOM 3903 C CA . LYS A 1 487 ? 7.578 -27.574 20.156 1.00 91.56 487 LYS A CA 1
ATOM 3904 C C . LYS A 1 487 ? 6.911 -26.735 21.240 1.00 91.56 487 LYS A C 1
ATOM 3906 O O . LYS A 1 487 ? 7.266 -25.576 21.442 1.00 91.56 487 LYS A O 1
ATOM 3911 N N . GLU A 1 488 ? 5.979 -27.341 21.965 1.00 88.38 488 GLU A N 1
ATOM 3912 C CA . GLU A 1 488 ? 5.230 -26.663 23.027 1.00 88.38 488 GLU A CA 1
ATOM 3913 C C . GLU A 1 488 ? 6.110 -26.030 24.118 1.00 88.38 488 GLU A C 1
ATOM 3915 O O . GLU A 1 488 ? 5.740 -25.021 24.712 1.00 88.38 488 GLU A O 1
ATOM 3920 N N . ASP A 1 489 ? 7.288 -26.603 24.351 1.00 89.56 489 ASP A N 1
ATOM 3921 C CA . ASP A 1 489 ? 8.251 -26.229 25.382 1.00 89.56 489 ASP A CA 1
ATOM 3922 C C . ASP A 1 489 ? 9.468 -25.473 24.822 1.00 89.56 489 ASP A C 1
ATOM 3924 O O . ASP A 1 489 ? 10.460 -25.282 25.523 1.00 89.56 489 ASP A O 1
ATOM 3928 N N . THR A 1 490 ? 9.408 -25.036 23.558 1.00 91.88 490 THR A N 1
ATOM 3929 C CA . THR A 1 490 ? 10.499 -24.275 22.934 1.00 91.88 490 THR A CA 1
ATOM 3930 C C . THR A 1 490 ? 10.668 -22.921 23.609 1.00 91.88 490 THR A C 1
ATOM 3932 O O . THR A 1 490 ? 9.738 -22.114 23.678 1.00 91.88 490 THR A O 1
ATOM 3935 N N . LEU A 1 491 ? 11.886 -22.664 24.077 1.00 89.94 491 LEU A N 1
ATOM 3936 C CA . LEU A 1 491 ? 12.262 -21.447 24.776 1.00 89.94 491 LEU A CA 1
ATOM 3937 C C . LEU A 1 491 ? 12.774 -20.384 23.798 1.00 89.94 491 LEU A C 1
ATOM 3939 O O . LEU A 1 491 ? 13.501 -20.681 22.851 1.00 89.94 491 LEU A O 1
ATOM 3943 N N . MET A 1 492 ? 12.430 -19.122 24.041 1.00 86.62 492 MET A N 1
ATOM 3944 C CA . MET A 1 492 ? 12.811 -17.988 23.201 1.00 86.62 492 MET A CA 1
ATOM 3945 C C . MET A 1 492 ? 13.294 -16.814 24.053 1.00 86.62 492 MET A C 1
ATOM 3947 O O . MET A 1 492 ? 12.724 -16.528 25.107 1.00 86.62 492 MET A O 1
ATOM 3951 N N . ILE A 1 493 ? 14.327 -16.113 23.572 1.00 83.69 493 ILE A N 1
ATOM 3952 C CA . ILE A 1 493 ? 14.753 -14.833 24.147 1.00 83.69 493 ILE A CA 1
ATOM 3953 C C . ILE A 1 493 ? 13.656 -13.799 23.893 1.00 83.69 493 ILE A C 1
ATOM 3955 O O . ILE A 1 493 ? 13.274 -13.538 22.750 1.00 83.69 493 ILE A O 1
ATOM 3959 N N . THR A 1 494 ? 13.166 -13.184 24.963 1.00 78.00 494 THR A N 1
ATOM 3960 C CA . THR A 1 494 ? 12.001 -12.296 24.883 1.00 78.00 494 THR A CA 1
ATOM 3961 C C . THR A 1 494 ? 12.371 -10.839 24.601 1.00 78.00 494 THR A C 1
ATOM 3963 O O . THR A 1 494 ? 11.544 -10.078 24.107 1.00 78.00 494 THR A O 1
ATOM 3966 N N . PHE A 1 495 ? 13.625 -10.442 24.856 1.00 82.56 495 PHE A N 1
ATOM 3967 C CA . PHE A 1 495 ? 14.118 -9.058 24.827 1.00 82.56 495 PHE A CA 1
ATOM 3968 C C . PHE A 1 495 ? 13.467 -8.150 25.889 1.00 82.56 495 PHE A C 1
ATOM 3970 O O . PHE A 1 495 ? 13.486 -8.460 27.085 1.00 82.56 495 PHE A O 1
ATOM 3977 N N . SER A 1 496 ? 12.936 -6.993 25.487 1.00 81.56 496 SER A N 1
ATOM 3978 C CA . SER A 1 496 ? 12.437 -5.951 26.393 1.00 81.56 496 SER A CA 1
ATOM 3979 C C . SER A 1 496 ? 11.244 -6.320 27.299 1.00 81.56 496 SER A C 1
ATOM 3981 O O . SER A 1 496 ? 11.184 -5.744 28.384 1.00 81.56 496 SER A O 1
ATOM 3983 N N . PRO A 1 497 ? 10.351 -7.283 26.976 1.00 82.81 497 PRO A N 1
ATOM 3984 C CA . PRO A 1 497 ? 9.380 -7.883 27.892 1.00 82.81 497 PRO A CA 1
ATOM 3985 C C . PRO A 1 497 ? 9.937 -8.281 29.258 1.00 82.81 497 PRO A C 1
ATOM 3987 O O . PRO A 1 497 ? 9.202 -8.253 30.241 1.00 82.81 497 PRO A O 1
ATOM 3990 N N . THR A 1 498 ? 11.243 -8.550 29.364 1.00 84.62 498 THR A N 1
ATOM 3991 C CA . THR A 1 498 ? 11.915 -8.751 30.658 1.00 84.62 498 THR A CA 1
ATOM 3992 C C . THR A 1 498 ? 11.648 -7.611 31.654 1.00 84.62 498 THR A C 1
ATOM 3994 O O . THR A 1 498 ? 11.460 -7.871 32.843 1.00 84.62 498 THR A O 1
ATOM 3997 N N . LYS A 1 499 ? 11.552 -6.359 31.178 1.00 88.75 499 LYS A N 1
ATOM 3998 C CA . LYS A 1 499 ? 11.240 -5.183 32.008 1.00 88.75 499 LYS A CA 1
ATOM 3999 C C . LYS A 1 499 ? 9.860 -5.290 32.662 1.00 88.75 499 LYS A C 1
ATOM 4001 O O . LYS A 1 499 ? 9.700 -4.906 33.814 1.00 88.75 499 LYS A O 1
ATOM 4006 N N . ALA A 1 500 ? 8.888 -5.877 31.967 1.00 89.50 500 ALA A N 1
ATOM 4007 C CA . ALA A 1 500 ? 7.543 -6.059 32.500 1.00 89.50 500 ALA A CA 1
ATOM 4008 C C . ALA A 1 500 ? 7.517 -7.097 33.634 1.00 89.50 500 ALA A C 1
ATOM 4010 O O . ALA A 1 500 ? 6.817 -6.926 34.624 1.00 89.50 500 ALA A O 1
ATOM 4011 N N . PHE A 1 501 ? 8.327 -8.155 33.545 1.00 90.62 501 PHE A N 1
ATOM 4012 C CA . PHE A 1 501 ? 8.461 -9.116 34.644 1.00 90.62 501 PHE A CA 1
ATOM 4013 C C . PHE A 1 501 ? 9.241 -8.540 35.829 1.00 90.62 501 PHE A C 1
ATOM 4015 O O . PHE A 1 501 ? 8.887 -8.800 36.977 1.00 90.62 501 PHE A O 1
ATOM 4022 N N . ALA A 1 502 ? 10.242 -7.694 35.565 1.00 91.12 502 ALA A N 1
ATOM 4023 C CA . ALA A 1 502 ? 10.897 -6.901 36.601 1.00 91.12 502 ALA A CA 1
ATOM 4024 C C . ALA A 1 502 ? 9.893 -6.011 37.350 1.00 91.12 502 ALA A C 1
ATOM 4026 O O . ALA A 1 502 ? 9.901 -5.958 38.580 1.00 91.12 502 ALA A O 1
ATOM 4027 N N . ALA A 1 503 ? 8.984 -5.378 36.608 1.00 93.62 503 ALA A N 1
ATOM 4028 C CA . ALA A 1 503 ? 7.900 -4.575 37.151 1.00 93.62 503 ALA A CA 1
ATOM 4029 C C . ALA A 1 503 ? 6.936 -5.394 38.025 1.00 93.62 503 ALA A C 1
ATOM 4031 O O . ALA A 1 503 ? 6.566 -4.937 39.103 1.00 93.62 503 ALA A O 1
ATOM 4032 N N . VAL A 1 504 ? 6.595 -6.629 37.627 1.00 94.56 504 VAL A N 1
ATOM 4033 C CA . VAL A 1 504 ? 5.789 -7.547 38.458 1.00 94.56 504 VAL A CA 1
ATOM 4034 C C . VAL A 1 504 ? 6.494 -7.873 39.783 1.00 94.56 504 VAL A C 1
ATOM 4036 O O . VAL A 1 504 ? 5.845 -7.873 40.829 1.00 94.56 504 VAL A O 1
ATOM 4039 N N . CYS A 1 505 ? 7.816 -8.092 39.784 1.00 95.00 505 CYS A N 1
ATOM 4040 C CA . CYS A 1 505 ? 8.577 -8.294 41.025 1.00 95.00 505 CYS A CA 1
ATOM 4041 C C . CYS A 1 505 ? 8.515 -7.066 41.947 1.00 95.00 505 CYS A C 1
ATOM 4043 O O . CYS A 1 505 ? 8.327 -7.212 43.156 1.00 95.00 505 CYS A O 1
ATOM 4045 N N . VAL A 1 506 ? 8.636 -5.855 41.389 1.00 96.44 506 VAL A N 1
ATOM 4046 C CA . VAL A 1 506 ? 8.502 -4.614 42.169 1.00 96.44 506 VAL A CA 1
ATOM 4047 C C . VAL A 1 506 ? 7.075 -4.443 42.689 1.00 96.44 506 VAL A C 1
ATOM 4049 O O . VAL A 1 506 ? 6.904 -4.121 43.861 1.00 96.44 506 VAL A O 1
ATOM 4052 N N . ALA A 1 507 ? 6.054 -4.732 41.877 1.00 96.50 507 ALA A N 1
ATOM 4053 C CA . ALA A 1 507 ? 4.656 -4.693 42.301 1.00 96.50 507 ALA A CA 1
ATOM 4054 C C . ALA A 1 507 ? 4.394 -5.635 43.489 1.00 96.50 507 ALA A C 1
ATOM 4056 O O . ALA A 1 507 ? 3.712 -5.249 44.432 1.00 96.50 507 ALA A O 1
ATOM 4057 N N . LEU A 1 508 ? 4.994 -6.832 43.504 1.00 97.12 508 LEU A N 1
ATOM 4058 C CA . LEU A 1 508 ? 4.913 -7.754 44.644 1.00 97.12 508 LEU A CA 1
ATOM 4059 C C . LEU A 1 508 ? 5.561 -7.187 45.917 1.00 97.12 508 LEU A C 1
ATOM 4061 O O . LEU A 1 508 ? 5.023 -7.341 47.013 1.00 97.12 508 LEU A O 1
ATOM 4065 N N . LEU A 1 509 ? 6.704 -6.511 45.795 1.00 96.94 509 LEU A N 1
ATOM 4066 C CA . LEU A 1 509 ? 7.343 -5.841 46.933 1.00 96.94 509 LEU A CA 1
ATOM 4067 C C . LEU A 1 509 ? 6.516 -4.649 47.439 1.00 96.94 509 LEU A C 1
ATOM 4069 O O . LEU A 1 509 ? 6.469 -4.416 48.649 1.00 96.94 509 LEU A O 1
ATOM 4073 N N . VAL A 1 510 ? 5.839 -3.928 46.539 1.00 96.69 510 VAL A N 1
ATOM 4074 C CA . VAL A 1 510 ? 4.884 -2.865 46.887 1.00 96.69 510 VAL A CA 1
ATOM 4075 C C . VAL A 1 510 ? 3.669 -3.438 47.615 1.00 96.69 510 VAL A C 1
ATOM 4077 O O . VAL A 1 510 ? 3.295 -2.930 48.672 1.00 96.69 510 VAL A O 1
ATOM 4080 N N . ASP A 1 511 ? 3.107 -4.538 47.116 1.00 96.69 511 ASP A N 1
ATOM 4081 C CA . ASP A 1 511 ? 1.962 -5.225 47.724 1.00 96.69 511 ASP A CA 1
ATOM 4082 C C . ASP A 1 511 ? 2.268 -5.704 49.153 1.00 96.69 511 ASP A C 1
ATOM 4084 O O . ASP A 1 511 ? 1.450 -5.567 50.061 1.00 96.69 511 ASP A O 1
ATOM 4088 N N . ARG A 1 512 ? 3.502 -6.173 49.381 1.00 95.81 512 ARG A N 1
ATOM 4089 C CA . ARG A 1 512 ? 4.016 -6.577 50.701 1.00 95.81 512 ARG A CA 1
ATOM 4090 C C . ARG A 1 512 ? 4.440 -5.404 51.595 1.00 95.81 512 ARG A C 1
ATOM 4092 O O . ARG A 1 512 ? 4.948 -5.636 52.691 1.00 95.81 512 ARG A O 1
ATOM 4099 N N . GLY A 1 513 ? 4.289 -4.161 51.137 1.00 94.94 513 GLY A N 1
ATOM 4100 C CA . GLY A 1 513 ? 4.650 -2.956 51.888 1.00 94.94 513 GLY A CA 1
ATOM 4101 C C . GLY A 1 513 ? 6.156 -2.747 52.088 1.00 94.94 513 GLY A C 1
ATOM 4102 O O . GLY A 1 513 ? 6.549 -1.981 52.966 1.00 94.94 513 GLY A O 1
ATOM 4103 N N . ARG A 1 514 ? 7.007 -3.421 51.301 1.00 95.50 514 ARG A N 1
ATOM 4104 C CA . ARG A 1 514 ? 8.476 -3.278 51.348 1.00 95.50 514 ARG A CA 1
ATOM 4105 C C . ARG A 1 514 ? 8.981 -2.098 50.525 1.00 95.50 514 ARG A C 1
ATOM 4107 O O . ARG A 1 514 ? 10.021 -1.530 50.839 1.00 95.50 514 ARG A O 1
ATOM 4114 N N . LEU A 1 515 ? 8.231 -1.731 49.491 1.00 95.25 515 LEU A N 1
ATOM 4115 C CA . LEU A 1 515 ? 8.488 -0.595 48.613 1.00 95.25 515 LEU A CA 1
ATOM 4116 C C . LEU A 1 515 ? 7.214 0.229 48.440 1.00 95.25 515 LEU A C 1
ATOM 4118 O O . LEU A 1 515 ? 6.104 -0.266 48.631 1.00 95.25 515 LEU A O 1
ATOM 4122 N N . LYS A 1 516 ? 7.374 1.477 48.012 1.00 96.00 516 LYS A N 1
ATOM 4123 C CA . LYS A 1 516 ? 6.308 2.256 47.380 1.00 96.00 516 LYS A CA 1
ATOM 4124 C C . LYS A 1 516 ? 6.818 2.823 46.061 1.00 96.00 516 LYS A C 1
ATOM 4126 O O . LYS A 1 516 ? 8.013 3.068 45.924 1.00 96.00 516 LYS A O 1
ATOM 4131 N N . TYR A 1 517 ? 5.927 3.042 45.098 1.00 95.81 517 TYR A N 1
ATOM 4132 C CA . TYR A 1 517 ? 6.302 3.644 43.814 1.00 95.81 517 TYR A CA 1
ATOM 4133 C C . TYR A 1 517 ? 6.858 5.071 43.986 1.00 95.81 517 TYR A C 1
ATOM 4135 O O . TYR A 1 517 ? 7.828 5.444 43.327 1.00 95.81 517 TYR A O 1
ATOM 4143 N N . ASP A 1 518 ? 6.311 5.839 44.928 1.00 95.06 518 ASP A N 1
ATOM 4144 C CA . ASP A 1 518 ? 6.733 7.202 45.265 1.00 95.06 518 ASP A CA 1
ATOM 4145 C C . ASP A 1 518 ? 7.924 7.270 46.238 1.00 95.06 518 ASP A C 1
ATOM 4147 O O . ASP A 1 518 ? 8.406 8.364 46.534 1.00 95.06 518 ASP A O 1
ATOM 4151 N N . ASP A 1 519 ? 8.444 6.129 46.713 1.00 97.31 519 ASP A N 1
ATOM 4152 C CA . ASP A 1 519 ? 9.664 6.130 47.517 1.00 97.31 519 ASP A CA 1
ATOM 4153 C C . ASP A 1 519 ? 10.835 6.671 46.689 1.00 97.31 519 ASP A C 1
ATOM 4155 O O . ASP A 1 519 ? 11.040 6.292 45.532 1.00 97.31 519 ASP A O 1
ATOM 4159 N N . LEU A 1 520 ? 11.662 7.511 47.314 1.00 97.50 520 LEU A N 1
ATOM 4160 C CA . LEU A 1 520 ? 12.963 7.866 46.761 1.00 97.50 520 LEU A CA 1
ATOM 4161 C C . LEU A 1 520 ? 13.838 6.613 46.678 1.00 97.50 520 LEU A C 1
ATOM 4163 O O . LEU A 1 520 ? 13.945 5.862 47.649 1.00 97.50 520 LEU A O 1
ATOM 4167 N N . VAL A 1 521 ? 14.535 6.410 45.559 1.00 97.31 521 VAL A N 1
ATOM 4168 C CA . VAL A 1 521 ? 15.506 5.310 45.420 1.00 97.31 521 VAL A CA 1
ATOM 4169 C C . VAL A 1 521 ? 16.568 5.403 46.523 1.00 97.31 521 VAL A C 1
ATOM 4171 O O . VAL A 1 521 ? 16.944 4.390 47.109 1.00 97.31 521 VAL A O 1
ATOM 4174 N N . SER A 1 522 ? 16.969 6.625 46.885 1.00 96.31 522 SER A N 1
ATOM 4175 C CA . SER A 1 522 ? 17.928 6.928 47.955 1.00 96.31 522 SER A CA 1
ATOM 4176 C C . SER A 1 522 ? 17.496 6.470 49.351 1.00 96.31 522 SER A C 1
ATOM 4178 O O . SER A 1 522 ? 18.347 6.186 50.190 1.00 96.31 522 SER A O 1
ATOM 4180 N N . LYS A 1 523 ? 16.191 6.318 49.605 1.00 95.69 523 LYS A N 1
ATOM 4181 C CA . LYS A 1 523 ? 15.675 5.771 50.869 1.00 95.69 523 LYS A CA 1
ATOM 4182 C C . LYS A 1 523 ? 16.118 4.320 51.084 1.00 95.69 523 LYS A C 1
ATOM 4184 O O . LYS A 1 523 ? 16.404 3.925 52.209 1.00 95.69 523 LYS A O 1
ATOM 4189 N N . HIS A 1 524 ? 16.177 3.543 50.003 1.00 94.38 524 HIS A N 1
ATOM 4190 C CA . HIS A 1 524 ? 16.547 2.120 50.015 1.00 94.38 524 HIS A CA 1
ATOM 4191 C C . HIS A 1 524 ? 18.009 1.900 49.605 1.00 94.38 524 HIS A C 1
ATOM 4193 O O . HIS A 1 524 ? 18.646 0.917 49.986 1.00 94.38 524 HIS A O 1
ATOM 4199 N N . TRP A 1 525 ? 18.567 2.842 48.846 1.00 95.81 525 TRP A N 1
ATOM 4200 C CA . TRP A 1 525 ? 19.934 2.831 48.346 1.00 95.81 525 TRP A CA 1
ATOM 4201 C C . TRP A 1 525 ? 20.594 4.207 48.548 1.00 95.81 525 TRP A C 1
ATOM 4203 O O . TRP A 1 525 ? 20.727 4.966 47.587 1.00 95.81 525 TRP A O 1
ATOM 4213 N N . PRO A 1 526 ? 21.022 4.552 49.780 1.00 95.31 526 PRO A N 1
ATOM 4214 C CA . PRO A 1 526 ? 21.547 5.884 50.103 1.00 95.31 526 PRO A CA 1
ATOM 4215 C C . PRO A 1 526 ? 22.702 6.336 49.211 1.00 95.31 526 PRO A C 1
ATOM 4217 O O . PRO A 1 526 ? 22.783 7.499 48.829 1.00 95.31 526 PRO A O 1
ATOM 4220 N N . GLU A 1 527 ? 23.572 5.409 48.813 1.00 95.62 527 GLU A N 1
ATOM 4221 C CA . GLU A 1 527 ? 24.733 5.700 47.972 1.00 95.62 527 GLU A CA 1
ATOM 4222 C C . GLU A 1 527 ? 24.366 6.123 46.533 1.00 95.62 527 GLU A C 1
ATOM 4224 O O . GLU A 1 527 ? 25.219 6.672 45.834 1.00 95.62 527 GLU A O 1
ATOM 4229 N N . PHE A 1 528 ? 23.115 5.908 46.101 1.00 96.19 528 PHE A N 1
ATOM 4230 C CA . PHE A 1 528 ? 22.580 6.389 44.823 1.00 96.19 528 PHE A CA 1
ATOM 4231 C C . PHE A 1 528 ? 22.352 7.907 44.806 1.00 96.19 528 PHE A C 1
ATOM 4233 O O . PHE A 1 528 ? 22.321 8.497 43.727 1.00 96.19 528 PHE A O 1
ATOM 4240 N N . ALA A 1 529 ? 22.218 8.545 45.977 1.00 94.75 529 ALA A N 1
ATOM 4241 C CA . ALA A 1 529 ? 21.980 9.982 46.150 1.00 94.75 529 ALA A CA 1
ATOM 4242 C C . ALA A 1 529 ? 23.249 10.818 45.898 1.00 94.75 529 ALA A C 1
ATOM 4244 O O . ALA A 1 529 ? 23.757 11.510 46.779 1.00 94.75 529 ALA A O 1
ATOM 4245 N N . LYS A 1 530 ? 23.797 10.692 44.692 1.00 93.25 530 LYS A N 1
ATOM 4246 C CA . LYS A 1 530 ? 24.963 11.429 44.208 1.00 93.25 530 LYS A CA 1
ATOM 4247 C C . LYS A 1 530 ? 24.625 12.056 42.863 1.00 93.25 530 LYS A C 1
ATOM 4249 O O . LYS A 1 530 ? 23.789 11.536 42.125 1.00 93.25 530 LYS A O 1
ATOM 4254 N N . ASN A 1 531 ? 25.344 13.115 42.505 1.00 93.69 531 ASN A N 1
ATOM 4255 C CA . ASN A 1 531 ? 25.336 13.693 41.160 1.00 93.69 531 ASN A CA 1
ATOM 4256 C C . ASN A 1 531 ? 23.934 14.094 40.645 1.00 93.69 531 ASN A C 1
ATOM 4258 O O . ASN A 1 531 ? 23.674 13.985 39.447 1.00 93.69 531 ASN A O 1
ATOM 4262 N N . GLY A 1 532 ? 23.036 14.559 41.526 1.00 91.19 532 GLY A N 1
ATOM 4263 C CA . GLY A 1 532 ? 21.712 15.066 41.140 1.00 91.19 532 GLY A CA 1
ATOM 4264 C C . GLY A 1 532 ? 20.603 14.008 41.113 1.00 91.19 532 GLY A C 1
ATOM 4265 O O . GLY A 1 532 ? 19.564 14.222 40.485 1.00 91.19 532 GLY A O 1
ATOM 4266 N N . LYS A 1 533 ? 20.821 12.845 41.742 1.00 95.62 533 LYS A N 1
ATOM 4267 C CA . LYS A 1 533 ? 19.883 11.702 41.760 1.00 95.62 533 LYS A CA 1
ATOM 4268 C C . LYS A 1 533 ? 19.092 11.557 43.062 1.00 95.62 533 LYS A C 1
ATOM 4270 O O . LYS A 1 533 ? 18.359 10.587 43.240 1.00 95.62 533 LYS A O 1
ATOM 4275 N N . GLU A 1 534 ? 19.222 12.510 43.977 1.00 94.50 534 GLU A N 1
ATOM 4276 C CA . GLU A 1 534 ? 18.723 12.446 45.356 1.00 94.50 534 GLU A CA 1
ATOM 4277 C C . GLU A 1 534 ? 17.189 12.340 45.411 1.00 94.50 534 GLU A C 1
ATOM 4279 O O . GLU A 1 534 ? 16.647 11.691 46.307 1.00 94.50 534 GLU A O 1
ATOM 4284 N N . ASN A 1 535 ? 16.518 12.926 44.411 1.00 94.94 535 ASN A N 1
ATOM 4285 C CA . ASN A 1 535 ? 15.061 13.025 44.296 1.00 94.94 535 ASN A CA 1
ATOM 4286 C C . ASN A 1 535 ? 14.432 12.001 43.332 1.00 94.94 535 ASN A C 1
ATOM 4288 O O . ASN A 1 535 ? 13.242 12.091 43.038 1.00 94.94 535 ASN A O 1
ATOM 4292 N N . ILE A 1 536 ? 15.204 11.050 42.798 1.00 96.94 536 ILE A N 1
ATOM 4293 C CA . ILE A 1 536 ? 14.665 10.046 41.871 1.00 96.94 536 ILE A CA 1
ATOM 4294 C C . ILE A 1 536 ? 13.787 9.057 42.640 1.00 96.94 536 ILE A C 1
ATOM 4296 O O . ILE A 1 536 ? 14.258 8.415 43.580 1.00 96.94 536 ILE A O 1
ATOM 4300 N N . THR A 1 537 ? 12.532 8.899 42.217 1.00 96.88 537 THR A N 1
ATOM 4301 C CA . THR A 1 537 ? 11.606 7.901 42.773 1.00 96.88 537 THR A CA 1
ATOM 4302 C C . THR A 1 537 ? 11.761 6.538 42.101 1.00 96.88 537 THR A C 1
ATOM 4304 O O . THR A 1 537 ? 12.272 6.428 40.979 1.00 96.88 537 THR A O 1
ATOM 4307 N N . VAL A 1 538 ? 11.291 5.480 42.768 1.00 96.75 538 VAL A N 1
ATOM 4308 C CA . VAL A 1 538 ? 11.207 4.130 42.185 1.00 96.75 538 VAL A CA 1
ATOM 4309 C C . VAL A 1 538 ? 10.408 4.162 40.879 1.00 96.75 538 VAL A C 1
ATOM 4311 O O . VAL A 1 538 ? 10.830 3.584 39.877 1.00 96.75 538 VAL A O 1
ATOM 4314 N N . ASP A 1 539 ? 9.296 4.893 40.844 1.00 94.56 539 ASP A N 1
ATOM 4315 C CA . ASP A 1 539 ? 8.450 4.970 39.656 1.00 94.56 539 ASP A CA 1
ATOM 4316 C C . ASP A 1 539 ? 9.080 5.750 38.500 1.00 94.56 539 ASP A C 1
ATOM 4318 O O . ASP A 1 539 ? 8.840 5.428 37.338 1.00 94.56 539 ASP A O 1
ATOM 4322 N N . TRP A 1 540 ? 9.940 6.736 38.779 1.00 95.00 540 TRP A N 1
ATOM 4323 C CA . TRP A 1 540 ? 10.712 7.406 37.730 1.00 95.00 540 TRP A CA 1
ATOM 4324 C C . TRP A 1 540 ? 11.726 6.469 37.081 1.00 95.00 540 TRP A C 1
ATOM 4326 O O . TRP A 1 540 ? 11.950 6.559 35.875 1.00 95.00 540 TRP A O 1
ATOM 4336 N N . VAL A 1 541 ? 12.304 5.525 37.827 1.00 95.00 541 VAL A N 1
ATOM 4337 C CA . VAL A 1 541 ? 13.115 4.455 37.226 1.00 95.00 541 VAL A CA 1
ATOM 4338 C C . VAL A 1 541 ? 12.239 3.565 36.342 1.00 95.00 541 VAL A C 1
ATOM 4340 O O . VAL A 1 541 ? 12.564 3.341 35.175 1.00 95.00 541 VAL A O 1
ATOM 4343 N N . LEU A 1 542 ? 11.098 3.110 36.869 1.00 94.00 542 LEU A N 1
ATOM 4344 C CA . LEU A 1 542 ? 10.182 2.210 36.164 1.00 94.00 542 LEU A CA 1
ATOM 4345 C C . LEU A 1 542 ? 9.507 2.847 34.936 1.00 94.00 542 LEU A C 1
ATOM 4347 O O . LEU A 1 542 ? 9.172 2.144 33.985 1.00 94.00 542 LEU A O 1
ATOM 4351 N N . SER A 1 543 ? 9.343 4.167 34.934 1.00 91.31 543 SER A N 1
ATOM 4352 C CA . SER A 1 543 ? 8.696 4.941 33.866 1.00 91.31 543 SER A CA 1
ATOM 4353 C C . SER A 1 543 ? 9.697 5.626 32.937 1.00 91.31 543 SER A C 1
ATOM 4355 O O . SER A 1 543 ? 9.301 6.419 32.087 1.00 91.31 543 SER A O 1
ATOM 4357 N N . HIS A 1 544 ? 10.991 5.305 33.058 1.00 92.25 544 HIS A N 1
ATOM 4358 C CA . HIS A 1 544 ? 12.069 5.858 32.231 1.00 92.25 544 HIS A CA 1
ATOM 4359 C C . HIS A 1 544 ? 12.305 7.380 32.377 1.00 92.25 544 HIS A C 1
ATOM 4361 O O . HIS A 1 544 ? 12.868 8.017 31.486 1.00 92.25 544 HIS A O 1
ATOM 4367 N N . MET A 1 545 ? 11.939 7.954 33.523 1.00 93.25 545 MET A N 1
ATOM 4368 C CA . MET A 1 545 ? 12.114 9.369 33.884 1.00 93.25 545 MET A CA 1
ATOM 4369 C C . MET A 1 545 ? 13.317 9.631 34.807 1.00 93.25 545 MET A C 1
ATOM 4371 O O . MET A 1 545 ? 13.558 10.770 35.201 1.00 93.25 545 MET A O 1
ATOM 4375 N N . ALA A 1 546 ? 14.094 8.601 35.158 1.00 93.62 546 ALA A N 1
ATOM 4376 C CA . ALA A 1 546 ? 15.295 8.741 35.990 1.00 93.62 546 ALA A CA 1
ATOM 4377 C C . ALA A 1 546 ? 16.452 9.486 35.291 1.00 93.62 546 ALA A C 1
ATOM 4379 O O . ALA A 1 546 ? 17.425 9.857 35.941 1.00 93.62 546 ALA A O 1
ATOM 4380 N N . GLY A 1 547 ? 16.359 9.705 33.974 1.00 91.31 547 GLY A N 1
ATOM 4381 C CA . GLY A 1 547 ? 17.356 10.454 33.209 1.00 91.31 547 GLY A CA 1
ATOM 4382 C C . GLY A 1 547 ? 18.657 9.695 32.925 1.00 91.31 547 GLY A C 1
ATOM 4383 O O . GLY A 1 547 ? 19.650 10.333 32.599 1.00 91.31 547 GLY A O 1
ATOM 4384 N N . LEU A 1 548 ? 18.680 8.359 33.016 1.00 92.81 548 LEU A N 1
ATOM 4385 C CA . LEU A 1 548 ? 19.879 7.522 32.834 1.00 92.81 548 LEU A CA 1
ATOM 4386 C C . LEU A 1 548 ? 19.758 6.568 31.621 1.00 92.81 548 LEU A C 1
ATOM 4388 O O . LEU A 1 548 ? 19.894 5.352 31.782 1.00 92.81 548 LEU A O 1
ATOM 4392 N N . PRO A 1 549 ? 19.475 7.063 30.399 1.00 88.06 549 PRO A N 1
ATOM 4393 C CA . PRO A 1 549 ? 19.240 6.216 29.219 1.00 88.06 549 PRO A CA 1
ATOM 4394 C C . PRO A 1 549 ? 20.494 5.443 28.769 1.00 88.06 549 PRO A C 1
ATOM 4396 O O . PRO A 1 549 ? 20.388 4.337 28.237 1.00 88.06 549 PRO A O 1
ATOM 4399 N N . TYR A 1 550 ? 21.676 6.016 29.007 1.00 86.94 550 TYR A N 1
ATOM 4400 C CA . TYR A 1 550 ? 22.996 5.467 28.709 1.00 86.94 550 TYR A CA 1
ATOM 4401 C C . TYR A 1 550 ? 23.995 5.886 29.797 1.00 86.94 550 TYR A C 1
ATOM 4403 O O . TYR A 1 550 ? 23.699 6.764 30.611 1.00 86.94 550 TYR A O 1
ATOM 4411 N N . LEU A 1 551 ? 25.154 5.225 29.817 1.00 87.50 551 LEU A N 1
ATOM 4412 C CA . LEU A 1 551 ? 26.214 5.421 30.808 1.00 87.50 551 LEU A CA 1
ATOM 4413 C C . LEU A 1 551 ? 27.440 6.058 30.145 1.00 87.50 551 LEU A C 1
ATOM 4415 O O . LEU A 1 551 ? 27.749 5.719 29.001 1.00 87.50 551 LEU A O 1
ATOM 4419 N N . ASP A 1 552 ? 28.148 6.933 30.859 1.00 87.56 552 ASP A N 1
ATOM 4420 C CA . ASP A 1 552 ? 29.410 7.522 30.379 1.00 87.56 552 ASP A CA 1
ATOM 4421 C C . ASP A 1 552 ? 30.559 6.508 30.446 1.00 87.56 552 ASP A C 1
ATOM 4423 O O . ASP A 1 552 ? 31.519 6.577 29.679 1.00 87.56 552 ASP A O 1
ATOM 4427 N N . THR A 1 553 ? 30.456 5.545 31.366 1.00 87.19 553 THR A N 1
ATOM 4428 C CA . THR A 1 553 ? 31.438 4.469 31.520 1.00 87.19 553 THR A CA 1
ATOM 4429 C C . THR A 1 553 ? 31.189 3.372 30.480 1.00 87.19 553 THR A C 1
ATOM 4431 O O . THR A 1 553 ? 30.111 2.769 30.488 1.00 87.19 553 THR A O 1
ATOM 4434 N N . PRO A 1 554 ? 32.172 3.036 29.622 1.00 83.88 554 PRO A N 1
ATOM 4435 C CA . PRO A 1 554 ? 32.075 1.875 28.744 1.00 83.88 554 PRO A CA 1
ATOM 4436 C C . PRO A 1 554 ? 31.909 0.584 29.555 1.00 83.88 554 PRO A C 1
ATOM 4438 O O . PRO A 1 554 ? 32.709 0.288 30.442 1.00 83.88 554 PRO A O 1
ATOM 4441 N N . ILE A 1 555 ? 30.876 -0.200 29.245 1.00 83.56 555 ILE A N 1
ATOM 4442 C CA . ILE A 1 555 ? 30.534 -1.400 30.017 1.00 83.56 555 ILE A CA 1
ATOM 4443 C C . ILE A 1 555 ? 31.250 -2.629 29.463 1.00 83.56 555 ILE A C 1
ATOM 4445 O O . ILE A 1 555 ? 31.054 -3.017 28.312 1.00 83.56 555 ILE A O 1
ATOM 4449 N N . THR A 1 556 ? 32.057 -3.275 30.307 1.00 82.06 556 THR A N 1
ATOM 4450 C CA . THR A 1 556 ? 32.683 -4.565 29.992 1.00 82.06 556 THR A CA 1
ATOM 4451 C C . THR A 1 556 ? 31.728 -5.729 30.276 1.00 82.06 556 THR A C 1
ATOM 4453 O O . THR A 1 556 ? 30.763 -5.599 31.032 1.00 82.06 556 THR A O 1
ATOM 4456 N N . LYS A 1 557 ? 32.010 -6.910 29.709 1.00 73.25 557 LYS A N 1
ATOM 4457 C CA . LYS A 1 557 ? 31.225 -8.129 29.973 1.00 73.25 557 LYS A CA 1
ATOM 4458 C C . LYS A 1 557 ? 31.198 -8.495 31.462 1.00 73.25 557 LYS A C 1
ATOM 4460 O O . LYS A 1 557 ? 30.146 -8.851 31.980 1.00 73.25 557 LYS A O 1
ATOM 4465 N N . GLU A 1 558 ? 32.340 -8.380 32.140 1.00 80.25 558 GLU A N 1
ATOM 4466 C CA . GLU A 1 558 ? 32.449 -8.640 33.578 1.00 80.25 558 GLU A CA 1
ATOM 4467 C C . GLU A 1 558 ? 31.554 -7.690 34.377 1.00 80.25 558 GLU A C 1
ATOM 4469 O O . GLU A 1 558 ? 30.777 -8.148 35.217 1.00 80.25 558 GLU A O 1
ATOM 4474 N N . MET A 1 559 ? 31.603 -6.389 34.060 1.00 82.38 559 MET A N 1
ATOM 4475 C CA . MET A 1 559 ? 30.728 -5.390 34.671 1.00 82.38 559 MET A CA 1
ATOM 4476 C C . MET A 1 559 ? 29.263 -5.765 34.455 1.00 82.38 559 MET A C 1
ATOM 4478 O O . MET A 1 559 ? 28.547 -5.928 35.433 1.00 82.38 559 MET A O 1
ATOM 4482 N N . ALA A 1 560 ? 28.836 -6.024 33.216 1.00 77.06 560 ALA A N 1
ATOM 4483 C CA . ALA A 1 560 ? 27.442 -6.343 32.894 1.00 77.06 560 ALA A CA 1
ATOM 4484 C C . ALA A 1 560 ? 26.857 -7.528 33.696 1.00 77.06 560 ALA A C 1
ATOM 4486 O O . ALA A 1 560 ? 25.656 -7.530 33.971 1.00 77.06 560 ALA A O 1
ATOM 4487 N N . THR A 1 561 ? 27.694 -8.501 34.084 1.00 74.06 561 THR A N 1
ATOM 4488 C CA . THR A 1 561 ? 27.317 -9.672 34.904 1.00 74.06 561 THR A CA 1
ATOM 4489 C C . THR A 1 561 ? 27.505 -9.502 36.407 1.00 74.06 561 THR A C 1
ATOM 4491 O O . THR A 1 561 ? 27.008 -10.313 37.185 1.00 74.06 561 THR A O 1
ATOM 4494 N N . ASN A 1 562 ? 28.243 -8.484 36.844 1.00 83.56 562 ASN A N 1
ATOM 4495 C CA . ASN A 1 562 ? 28.604 -8.306 38.241 1.00 83.56 562 ASN A CA 1
ATOM 4496 C C . ASN A 1 562 ? 27.836 -7.131 38.841 1.00 83.56 562 ASN A C 1
ATOM 4498 O O . ASN A 1 562 ? 28.192 -5.961 38.680 1.00 83.56 562 ASN A O 1
ATOM 4502 N N . HIS A 1 563 ? 26.804 -7.464 39.612 1.00 84.94 563 HIS A N 1
ATOM 4503 C CA . HIS A 1 563 ? 25.933 -6.471 40.228 1.00 84.94 563 HIS A CA 1
ATOM 4504 C C . HIS A 1 563 ? 26.689 -5.490 41.146 1.00 84.94 563 HIS A C 1
ATOM 4506 O O . HIS A 1 563 ? 26.283 -4.338 41.258 1.00 84.94 563 HIS A O 1
ATOM 4512 N N . LYS A 1 564 ? 27.804 -5.900 41.776 1.00 88.25 564 LYS A N 1
ATOM 4513 C CA . LYS A 1 564 ? 28.604 -5.018 42.645 1.00 88.25 564 LYS A CA 1
ATOM 4514 C C . LYS A 1 564 ? 29.370 -3.971 41.837 1.00 88.25 564 LYS A C 1
ATOM 4516 O O . LYS A 1 564 ? 29.443 -2.822 42.262 1.00 88.25 564 LYS A O 1
ATOM 4521 N N . LEU A 1 565 ? 29.900 -4.355 40.674 1.00 89.44 565 LEU A N 1
ATOM 4522 C CA . LEU A 1 565 ? 30.575 -3.425 39.766 1.00 89.44 565 LEU A CA 1
ATOM 4523 C C . LEU A 1 565 ? 29.566 -2.459 39.139 1.00 89.44 565 LEU A C 1
ATOM 4525 O O . LEU A 1 565 ? 29.769 -1.248 39.199 1.00 89.44 565 LEU A O 1
ATOM 4529 N N . MET A 1 566 ? 28.435 -2.970 38.631 1.00 89.69 566 MET A N 1
ATOM 4530 C CA . MET A 1 566 ? 27.385 -2.105 38.077 1.00 89.69 566 MET A CA 1
ATOM 4531 C C . MET A 1 566 ? 26.776 -1.174 39.115 1.00 89.69 566 MET A C 1
ATOM 4533 O O . MET A 1 566 ? 26.505 -0.025 38.782 1.00 89.69 566 MET A O 1
ATOM 4537 N N . LYS A 1 567 ? 26.602 -1.623 40.366 1.00 92.00 567 LYS A N 1
ATOM 4538 C CA . LYS A 1 567 ? 26.170 -0.767 41.481 1.00 92.00 567 LYS A CA 1
ATOM 4539 C C . LYS A 1 567 ? 27.057 0.483 41.560 1.00 92.00 567 LYS A C 1
ATOM 4541 O O . LYS A 1 567 ? 26.534 1.590 41.533 1.00 92.00 567 LYS A O 1
ATOM 4546 N N . GLY A 1 568 ? 28.381 0.314 41.577 1.00 91.94 568 GLY A N 1
ATOM 4547 C CA . GLY A 1 568 ? 29.326 1.435 41.628 1.00 91.94 568 GLY A CA 1
ATOM 4548 C C . GLY A 1 568 ? 29.247 2.363 40.410 1.00 91.94 568 GLY A C 1
ATOM 4549 O O . GLY A 1 568 ? 29.298 3.581 40.568 1.00 91.94 568 GLY A O 1
ATOM 4550 N N . VAL A 1 569 ? 29.069 1.816 39.203 1.00 92.94 569 VAL A N 1
ATOM 4551 C CA . VAL A 1 569 ? 28.880 2.628 37.984 1.00 92.94 569 VAL A CA 1
ATOM 4552 C C . VAL A 1 569 ? 27.595 3.456 38.082 1.00 92.94 569 VAL A C 1
ATOM 4554 O O . VAL A 1 569 ? 27.618 4.670 37.895 1.00 92.94 569 VAL A O 1
ATOM 4557 N N . LEU A 1 570 ? 26.482 2.821 38.456 1.00 93.94 570 LEU A N 1
ATOM 4558 C CA . LEU A 1 570 ? 25.179 3.472 38.571 1.00 93.94 570 LEU A CA 1
ATOM 4559 C C . LEU A 1 570 ? 25.137 4.539 39.667 1.00 93.94 570 LEU A C 1
ATOM 4561 O O . LEU A 1 570 ? 24.453 5.540 39.483 1.00 93.94 570 LEU A O 1
ATOM 4565 N N . GLU A 1 571 ? 25.854 4.370 40.782 1.00 95.06 571 GLU A N 1
ATOM 4566 C CA . GLU A 1 571 ? 25.965 5.387 41.843 1.00 95.06 571 GLU A CA 1
ATOM 4567 C C . GLU A 1 571 ? 26.689 6.643 41.380 1.00 95.06 571 GLU A C 1
ATOM 4569 O O . GLU A 1 571 ? 26.298 7.742 41.766 1.00 95.06 571 GLU A O 1
ATOM 4574 N N . ASN A 1 572 ? 27.711 6.501 40.537 1.00 94.44 572 ASN A N 1
ATOM 4575 C CA . ASN A 1 572 ? 28.536 7.623 40.097 1.00 94.44 572 ASN A CA 1
ATOM 4576 C C . ASN A 1 572 ? 28.047 8.266 38.789 1.00 94.44 572 ASN A C 1
ATOM 4578 O O . ASN A 1 572 ? 28.531 9.331 38.427 1.00 94.44 572 ASN A O 1
ATOM 4582 N N . GLU A 1 573 ? 27.068 7.676 38.105 1.00 94.50 573 GLU A N 1
ATOM 4583 C CA . GLU A 1 573 ? 26.529 8.232 36.861 1.00 94.50 573 GLU A CA 1
ATOM 4584 C C . GLU A 1 573 ? 25.754 9.547 37.077 1.00 94.50 573 GLU A C 1
ATOM 4586 O O . GLU A 1 573 ? 25.081 9.716 38.098 1.00 94.50 573 GLU A O 1
ATOM 4591 N N . THR A 1 574 ? 25.795 10.454 36.101 1.00 93.94 574 THR A N 1
ATOM 4592 C CA . THR A 1 574 ? 25.030 11.713 36.119 1.00 93.94 574 THR A CA 1
ATOM 4593 C C . THR A 1 574 ? 23.832 11.627 35.165 1.00 93.94 574 THR A C 1
ATOM 4595 O O . THR A 1 574 ? 24.019 11.225 34.012 1.00 93.94 574 THR A O 1
ATOM 4598 N N . PRO A 1 575 ? 22.613 12.031 35.582 1.00 93.00 575 PRO A N 1
ATOM 4599 C CA . PRO A 1 575 ? 21.457 12.093 34.689 1.00 93.00 575 PRO A CA 1
ATOM 4600 C C . PRO A 1 575 ? 21.720 12.949 33.442 1.00 93.00 575 PRO A C 1
ATOM 4602 O O . PRO A 1 575 ? 22.177 14.086 33.541 1.00 93.00 575 PRO A O 1
ATOM 4605 N N . LYS A 1 576 ? 21.409 12.409 32.261 1.00 89.94 576 LYS A N 1
ATOM 4606 C CA . LYS A 1 576 ? 21.534 13.084 30.954 1.00 89.94 576 LYS A CA 1
ATOM 4607 C C . LYS A 1 576 ? 20.344 13.988 30.656 1.00 89.94 576 LYS A C 1
ATOM 4609 O O . LYS A 1 576 ? 20.454 14.939 29.890 1.00 89.94 576 LYS A O 1
ATOM 4614 N N . VAL A 1 577 ? 19.214 13.695 31.291 1.00 82.12 577 VAL A N 1
ATOM 4615 C CA . VAL A 1 577 ? 18.008 14.520 31.286 1.00 82.12 577 VAL A CA 1
ATOM 4616 C C . VAL A 1 577 ? 17.628 14.797 32.736 1.00 82.12 577 VAL A C 1
ATOM 4618 O O . VAL A 1 577 ? 17.746 13.880 33.554 1.00 82.12 577 VAL A O 1
ATOM 4621 N N . PRO A 1 578 ? 17.196 16.026 33.083 1.00 86.75 578 PRO A N 1
ATOM 4622 C CA . PRO A 1 578 ? 16.768 16.334 34.440 1.00 86.75 578 PRO A CA 1
ATOM 4623 C C . PRO A 1 578 ? 15.686 15.343 34.899 1.00 86.75 578 PRO A C 1
ATOM 4625 O O . PRO A 1 578 ? 14.647 15.248 34.233 1.00 86.75 578 PRO A O 1
ATOM 4628 N N . PRO A 1 579 ? 15.905 14.599 36.000 1.00 90.69 579 PRO A N 1
ATOM 4629 C CA . PRO A 1 579 ? 14.952 13.592 36.439 1.00 90.69 579 PRO A CA 1
ATOM 4630 C C . PRO A 1 579 ? 13.549 14.172 36.639 1.00 90.69 579 PRO A C 1
ATOM 4632 O O . PRO A 1 579 ? 13.389 15.263 37.189 1.00 90.69 579 PRO A O 1
ATOM 4635 N N . GLY A 1 580 ? 12.537 13.460 36.144 1.00 85.50 580 GLY A N 1
ATOM 4636 C CA . GLY A 1 580 ? 11.134 13.874 36.239 1.00 85.50 580 GLY A CA 1
ATOM 4637 C C . GLY A 1 580 ? 10.682 14.979 35.272 1.00 85.50 580 GLY A C 1
ATOM 4638 O O . GLY A 1 580 ? 9.501 15.314 35.282 1.00 85.50 580 GLY A O 1
ATOM 4639 N N . ARG A 1 581 ? 11.564 15.545 34.429 1.00 81.12 581 ARG A N 1
ATOM 4640 C CA . ARG A 1 581 ? 11.212 16.574 33.419 1.00 81.12 581 ARG A CA 1
ATOM 4641 C C . ARG A 1 581 ? 11.234 16.070 31.968 1.00 81.12 581 ARG A C 1
ATOM 4643 O O . ARG A 1 581 ? 11.327 16.874 31.045 1.00 81.12 581 ARG A O 1
ATOM 4650 N N . GLY A 1 582 ? 11.190 14.756 31.776 1.00 74.94 582 GLY A N 1
ATOM 4651 C CA . GLY A 1 582 ? 11.142 14.116 30.465 1.00 74.94 582 GLY A CA 1
ATOM 4652 C C . GLY A 1 582 ? 11.384 12.607 30.550 1.00 74.94 582 GLY A C 1
ATOM 4653 O O . GLY A 1 582 ? 11.913 12.107 31.549 1.00 74.94 582 GLY A O 1
ATOM 4654 N N . THR A 1 583 ? 11.053 11.884 29.481 1.00 82.12 583 THR A N 1
ATOM 4655 C CA . THR A 1 583 ? 11.243 10.431 29.362 1.00 82.12 583 THR A CA 1
ATOM 4656 C C . THR A 1 583 ? 12.299 10.083 28.334 1.00 82.12 583 THR A C 1
ATOM 4658 O O . THR A 1 583 ? 12.280 10.585 27.215 1.00 82.12 583 THR A O 1
ATOM 4661 N N . GLY A 1 584 ? 13.194 9.163 28.689 1.00 83.81 584 GLY A N 1
ATOM 4662 C CA . GLY A 1 584 ? 14.117 8.578 27.724 1.00 83.81 584 GLY A CA 1
ATOM 4663 C C . GLY A 1 584 ? 14.306 7.113 27.938 1.00 83.81 584 GLY A C 1
ATOM 4664 O O . GLY A 1 584 ? 14.620 6.680 29.048 1.00 83.81 584 GLY A O 1
ATOM 4665 N N . TYR A 1 585 ? 14.142 6.346 26.874 1.00 87.00 585 TYR A N 1
ATOM 4666 C CA . TYR A 1 585 ? 14.166 4.906 26.982 1.00 87.00 585 TYR A CA 1
ATOM 4667 C C . TYR A 1 585 ? 15.493 4.378 27.550 1.00 87.00 585 TYR A C 1
ATOM 4669 O O . TYR A 1 585 ? 16.570 4.533 26.980 1.00 87.00 585 TYR A O 1
ATOM 4677 N N . HIS A 1 586 ? 15.395 3.720 28.705 1.00 88.19 586 HIS A N 1
ATOM 4678 C CA . HIS A 1 586 ? 16.509 3.071 29.396 1.00 88.19 586 HIS A CA 1
ATOM 4679 C C . HIS A 1 586 ? 16.678 1.665 28.813 1.00 88.19 586 HIS A C 1
ATOM 4681 O O . HIS A 1 586 ? 16.148 0.682 29.343 1.00 88.19 586 HIS A O 1
ATOM 4687 N N . SER A 1 587 ? 17.382 1.578 27.683 1.00 78.38 587 SER A N 1
ATOM 4688 C CA . SER A 1 587 ? 17.509 0.343 26.901 1.00 78.38 587 SER A CA 1
ATOM 4689 C C . SER A 1 587 ? 18.142 -0.800 27.689 1.00 78.38 587 SER A C 1
ATOM 4691 O O . SER A 1 587 ? 17.610 -1.905 27.646 1.00 78.38 587 SER A O 1
ATOM 4693 N N . PHE A 1 588 ? 19.218 -0.526 28.440 1.00 81.50 588 PHE A N 1
ATOM 4694 C CA . PHE A 1 588 ? 19.946 -1.513 29.255 1.00 81.50 588 PHE A CA 1
ATOM 4695 C C . PHE A 1 588 ? 19.992 -1.159 30.743 1.00 81.50 588 PHE A C 1
ATOM 4697 O O . PHE A 1 588 ? 19.853 -2.052 31.581 1.00 81.50 588 PHE A O 1
ATOM 4704 N N . THR A 1 589 ? 20.117 0.129 31.072 1.00 88.94 589 THR A N 1
ATOM 4705 C CA . THR A 1 589 ? 20.246 0.633 32.448 1.00 88.94 589 THR A CA 1
ATOM 4706 C C . THR A 1 589 ? 19.043 0.305 33.331 1.00 88.94 589 THR A C 1
ATOM 4708 O O . THR A 1 589 ? 19.221 0.101 34.529 1.00 88.94 589 THR A O 1
ATOM 4711 N N . TYR A 1 590 ? 17.849 0.155 32.745 1.00 91.00 590 TYR A N 1
ATOM 4712 C CA . TYR A 1 590 ? 16.621 -0.210 33.457 1.00 91.00 590 TYR A CA 1
ATOM 4713 C C . TYR A 1 590 ? 16.790 -1.461 34.325 1.00 91.00 590 TYR A C 1
ATOM 4715 O O . TYR A 1 590 ? 16.530 -1.415 35.521 1.00 91.00 590 TYR A O 1
ATOM 4723 N N . GLY A 1 591 ? 17.247 -2.578 33.749 1.00 87.88 591 GLY A N 1
ATOM 4724 C CA . GLY A 1 591 ? 17.318 -3.839 34.488 1.00 87.88 591 GLY A CA 1
ATOM 4725 C C . GLY A 1 591 ? 18.369 -3.822 35.590 1.00 87.88 591 GLY A C 1
ATOM 4726 O O . GLY A 1 591 ? 18.127 -4.416 36.632 1.00 87.88 591 GLY A O 1
ATOM 4727 N N . TRP A 1 592 ? 19.487 -3.103 35.428 1.00 90.25 592 TRP A N 1
ATOM 4728 C CA . TRP A 1 592 ? 20.463 -2.959 36.515 1.00 90.25 592 TRP A CA 1
ATOM 4729 C C . TRP A 1 592 ? 19.934 -2.075 37.650 1.00 90.25 592 TRP A C 1
ATOM 4731 O O . TRP A 1 592 ? 20.124 -2.414 38.817 1.00 90.25 592 TRP A O 1
ATOM 4741 N N . LEU A 1 593 ? 19.241 -0.977 37.327 1.00 93.38 593 LEU A N 1
ATOM 4742 C CA . LEU A 1 593 ? 18.608 -0.115 38.329 1.00 93.38 593 LEU A CA 1
ATOM 4743 C C . LEU A 1 593 ? 17.526 -0.878 39.105 1.00 93.38 593 LEU A C 1
ATOM 4745 O O . LEU A 1 593 ? 17.541 -0.885 40.334 1.00 93.38 593 LEU A O 1
ATOM 4749 N N . VAL A 1 594 ? 16.625 -1.568 38.399 1.00 93.81 594 VAL A N 1
ATOM 4750 C CA . VAL A 1 594 ? 15.531 -2.328 39.021 1.00 93.81 594 VAL A CA 1
ATOM 4751 C C . VAL A 1 594 ? 16.051 -3.538 39.804 1.00 93.81 594 VAL A C 1
ATOM 4753 O O . VAL A 1 594 ? 15.564 -3.784 40.904 1.00 93.81 594 VAL A O 1
ATOM 4756 N N . ASP A 1 595 ? 17.078 -4.250 39.321 1.00 91.69 595 ASP A N 1
ATOM 4757 C CA . ASP A 1 595 ? 17.726 -5.330 40.083 1.00 91.69 595 ASP A CA 1
ATOM 4758 C C . ASP A 1 595 ? 18.313 -4.822 41.408 1.00 91.69 595 ASP A C 1
ATOM 4760 O O . ASP A 1 595 ? 18.099 -5.443 42.448 1.00 91.69 595 ASP A O 1
ATOM 4764 N N . GLN A 1 596 ? 19.000 -3.670 41.409 1.00 93.50 596 GLN A N 1
ATOM 4765 C CA . GLN A 1 596 ? 19.509 -3.091 42.657 1.00 93.50 596 GLN A CA 1
ATOM 4766 C C . GLN A 1 596 ? 18.381 -2.652 43.597 1.00 93.50 596 GLN A C 1
ATOM 4768 O O . GLN A 1 596 ? 18.481 -2.896 44.799 1.00 93.50 596 GLN A O 1
ATOM 4773 N N . ILE A 1 597 ? 17.295 -2.070 43.078 1.00 95.06 597 ILE A N 1
ATOM 4774 C CA . ILE A 1 597 ? 16.120 -1.710 43.891 1.00 95.06 597 ILE A CA 1
ATOM 4775 C C . ILE A 1 597 ? 15.514 -2.960 44.548 1.00 95.06 597 ILE A C 1
ATOM 4777 O O . ILE A 1 597 ? 15.282 -2.958 45.756 1.00 95.06 597 ILE A O 1
ATOM 4781 N N . ILE A 1 598 ? 15.329 -4.050 43.792 1.00 94.56 598 ILE A N 1
ATOM 4782 C CA . ILE A 1 598 ? 14.815 -5.326 44.318 1.00 94.56 598 ILE A CA 1
ATOM 4783 C C . ILE A 1 598 ? 15.743 -5.874 45.407 1.00 94.56 598 ILE A C 1
ATOM 4785 O O . ILE A 1 598 ? 15.270 -6.189 46.495 1.00 94.56 598 ILE A O 1
ATOM 4789 N N . ARG A 1 599 ? 17.062 -5.914 45.177 1.00 94.38 599 ARG A N 1
ATOM 4790 C CA . ARG A 1 599 ? 18.038 -6.396 46.175 1.00 94.38 599 ARG A CA 1
ATOM 4791 C C . ARG A 1 599 ? 18.019 -5.593 47.470 1.00 94.38 599 ARG A C 1
ATOM 4793 O O . ARG A 1 599 ? 18.298 -6.138 48.533 1.00 94.38 599 ARG A O 1
ATOM 4800 N N . LYS A 1 600 ? 17.759 -4.289 47.389 1.00 94.38 600 LYS A N 1
ATOM 4801 C CA . LYS A 1 600 ? 17.712 -3.411 48.564 1.00 94.38 600 LYS A CA 1
ATOM 4802 C C . LYS A 1 600 ? 16.409 -3.549 49.346 1.00 94.38 600 LYS A C 1
ATOM 4804 O O . LYS A 1 600 ? 16.436 -3.416 50.563 1.00 94.38 600 LYS A O 1
ATOM 4809 N N . ALA A 1 601 ? 15.308 -3.844 48.662 1.00 94.38 601 ALA A N 1
ATOM 4810 C CA . ALA A 1 601 ? 13.992 -3.999 49.273 1.00 94.38 601 ALA A CA 1
ATOM 4811 C C . ALA A 1 601 ? 13.670 -5.428 49.744 1.00 94.38 601 ALA A C 1
ATOM 4813 O O . ALA A 1 601 ? 12.858 -5.607 50.652 1.00 94.38 601 ALA A O 1
ATOM 4814 N N . ASP A 1 602 ? 14.268 -6.445 49.123 1.00 94.75 602 ASP A N 1
ATOM 4815 C CA . ASP A 1 602 ? 14.108 -7.848 49.505 1.00 94.75 602 ASP A CA 1
ATOM 4816 C C . ASP A 1 602 ? 14.949 -8.182 50.743 1.00 94.75 602 ASP A C 1
ATOM 4818 O O . ASP A 1 602 ? 16.150 -7.921 50.781 1.00 94.75 602 ASP A O 1
ATOM 4822 N N . GLU A 1 603 ? 14.345 -8.839 51.736 1.00 90.56 603 GLU A N 1
ATOM 4823 C CA . GLU A 1 603 ? 15.027 -9.204 52.990 1.00 90.56 603 GLU A CA 1
ATOM 4824 C C . GLU A 1 603 ? 16.171 -10.196 52.787 1.00 90.56 603 GLU A C 1
ATOM 4826 O O . GLU A 1 603 ? 17.147 -10.191 53.533 1.00 90.56 603 GLU A O 1
ATOM 4831 N N . LYS A 1 604 ? 16.058 -11.059 51.772 1.00 93.75 604 LYS A N 1
ATOM 4832 C CA . LYS A 1 604 ? 17.110 -12.018 51.418 1.00 93.75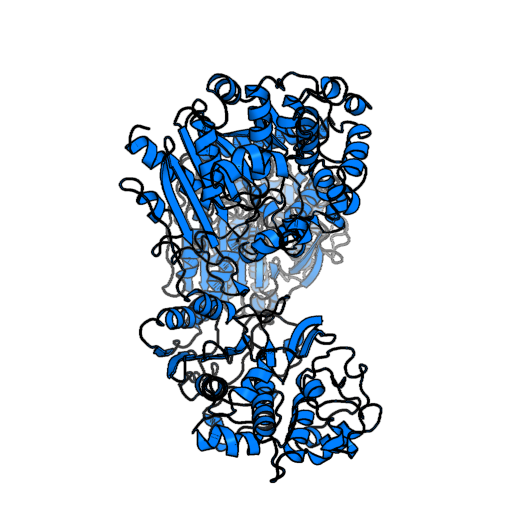 604 LYS A CA 1
ATOM 4833 C C . LYS A 1 604 ? 18.151 -11.410 50.472 1.00 93.75 604 LYS A C 1
ATOM 4835 O O . LYS A 1 604 ? 19.070 -12.114 50.056 1.00 93.75 604 LYS A O 1
ATOM 4840 N N . HIS A 1 605 ? 18.005 -10.132 50.110 1.00 91.88 605 HIS A N 1
ATOM 4841 C CA . HIS A 1 605 ? 18.863 -9.409 49.172 1.00 91.88 605 HIS A CA 1
ATOM 4842 C C . HIS A 1 605 ? 19.065 -10.122 47.824 1.00 91.88 605 HIS A C 1
ATOM 4844 O O . HIS A 1 605 ? 20.125 -10.015 47.188 1.00 91.88 605 HIS A O 1
ATOM 4850 N N . ARG A 1 606 ? 18.043 -10.864 47.378 1.00 93.25 606 ARG A N 1
ATOM 4851 C CA . ARG A 1 606 ? 18.079 -11.628 46.128 1.00 93.25 606 ARG A CA 1
ATOM 4852 C C . ARG A 1 606 ? 18.063 -10.686 44.931 1.00 93.25 606 ARG A C 1
ATOM 4854 O O . ARG A 1 606 ? 17.411 -9.645 44.944 1.00 93.25 606 ARG A O 1
ATOM 4861 N N . GLY A 1 607 ? 18.781 -11.075 43.880 1.00 88.62 607 GLY A N 1
ATOM 4862 C CA . GLY A 1 607 ? 18.647 -10.442 42.569 1.00 88.62 607 GLY A CA 1
ATOM 4863 C C . GLY A 1 607 ? 17.311 -10.783 41.921 1.00 88.62 607 GLY A C 1
ATOM 4864 O O . GLY A 1 607 ? 16.638 -11.736 42.317 1.00 88.62 607 GLY A O 1
ATOM 4865 N N . ILE A 1 608 ? 16.958 -10.046 40.878 1.00 88.25 608 ILE A N 1
ATOM 4866 C CA . ILE A 1 608 ? 15.699 -10.212 40.150 1.00 88.25 608 ILE A CA 1
ATOM 4867 C C . ILE A 1 608 ? 15.464 -11.635 39.628 1.00 88.25 608 ILE A C 1
ATOM 4869 O O . ILE A 1 608 ? 14.342 -12.122 39.728 1.00 88.25 608 ILE A O 1
ATOM 4873 N N . SER A 1 609 ? 16.499 -12.316 39.118 1.00 86.75 609 SER A N 1
ATOM 4874 C CA . SER A 1 609 ? 16.376 -13.691 38.610 1.00 86.75 609 SER A CA 1
ATOM 4875 C C . SER A 1 609 ? 15.953 -14.658 39.719 1.00 86.75 609 SER A C 1
ATOM 4877 O O . SER A 1 609 ? 14.936 -15.346 39.611 1.00 86.75 609 SER A O 1
ATOM 4879 N N . GLN A 1 610 ? 16.672 -14.636 40.844 1.00 89.62 610 GLN A N 1
ATOM 4880 C CA . GLN A 1 610 ? 16.375 -15.482 41.996 1.00 89.62 610 GLN A CA 1
ATOM 4881 C C . GLN A 1 610 ? 15.038 -15.113 42.656 1.00 89.62 610 GLN A C 1
ATOM 4883 O O . GLN A 1 610 ? 14.276 -16.004 43.025 1.00 89.62 610 GLN A O 1
ATOM 4888 N N . PHE A 1 611 ? 14.724 -13.820 42.771 1.00 93.25 611 PHE A N 1
ATOM 4889 C CA . PHE A 1 611 ? 13.456 -13.353 43.330 1.00 93.25 611 PHE A CA 1
ATOM 4890 C C . PHE A 1 611 ? 12.263 -13.807 42.474 1.00 93.25 611 PHE A C 1
ATOM 4892 O O . PHE A 1 611 ? 11.332 -14.417 42.993 1.00 93.25 611 PHE A O 1
ATOM 4899 N N . LEU A 1 612 ? 12.316 -13.598 41.152 1.00 91.75 612 LEU A N 1
ATOM 4900 C CA . LEU A 1 612 ? 11.287 -14.063 40.215 1.00 91.75 612 LEU A CA 1
ATOM 4901 C C . LEU A 1 612 ? 11.117 -15.590 40.277 1.00 91.75 612 LEU A C 1
ATOM 4903 O O . LEU A 1 612 ? 9.994 -16.092 40.195 1.00 91.75 612 LEU A O 1
ATOM 4907 N N . LYS A 1 613 ? 12.223 -16.328 40.433 1.00 91.00 613 LYS A N 1
ATOM 4908 C CA . LYS A 1 613 ? 12.222 -17.789 40.560 1.00 91.00 613 LYS A CA 1
ATOM 4909 C C . LYS A 1 613 ? 11.536 -18.273 41.831 1.00 91.00 613 LYS A C 1
ATOM 4911 O O . LYS A 1 613 ? 10.651 -19.118 41.758 1.00 91.00 613 LYS A O 1
ATOM 4916 N N . GLU A 1 614 ? 11.941 -17.755 42.982 1.00 94.50 614 GLU A N 1
ATOM 4917 C CA . GLU A 1 614 ? 11.451 -18.230 44.279 1.00 94.50 614 GLU A CA 1
ATOM 4918 C C . GLU A 1 614 ? 10.034 -17.745 44.602 1.00 94.50 614 GLU A C 1
ATOM 4920 O O . GLU A 1 614 ? 9.296 -18.458 45.274 1.00 94.50 614 GLU A O 1
ATOM 4925 N N . GLU A 1 615 ? 9.642 -16.557 44.133 1.00 94.62 615 GLU A N 1
ATOM 4926 C CA . GLU A 1 615 ? 8.371 -15.937 44.528 1.00 94.62 615 GLU A CA 1
ATOM 4927 C C . GLU A 1 615 ? 7.244 -16.140 43.509 1.00 94.62 615 GLU A C 1
ATOM 4929 O O . GLU A 1 615 ? 6.076 -16.152 43.892 1.00 94.62 615 GLU A O 1
ATOM 4934 N N . ILE A 1 616 ? 7.563 -16.276 42.215 1.00 93.94 616 ILE A N 1
ATOM 4935 C CA . ILE A 1 616 ? 6.553 -16.240 41.145 1.00 93.94 616 ILE A CA 1
ATOM 4936 C C . ILE A 1 616 ? 6.600 -17.501 40.291 1.00 93.94 616 ILE A C 1
ATOM 4938 O O . ILE A 1 616 ? 5.611 -18.222 40.213 1.00 93.94 616 ILE A O 1
ATOM 4942 N N . THR A 1 617 ? 7.717 -17.787 39.628 1.00 93.44 617 THR A N 1
ATOM 4943 C CA . THR A 1 617 ? 7.738 -18.853 38.614 1.00 93.44 617 THR A CA 1
ATOM 4944 C C . THR A 1 617 ? 7.823 -20.248 39.234 1.00 93.44 617 THR A C 1
ATOM 4946 O O . THR A 1 617 ? 7.028 -21.112 38.874 1.00 93.44 617 THR A O 1
ATOM 4949 N N . GLY A 1 618 ? 8.694 -20.459 40.225 1.00 92.75 618 GLY A N 1
ATOM 4950 C CA . GLY A 1 618 ? 8.883 -21.741 40.913 1.00 92.75 618 GLY A CA 1
ATOM 4951 C C . GLY A 1 618 ? 7.622 -22.268 41.608 1.00 92.75 618 GLY A C 1
ATOM 4952 O O . GLY A 1 618 ? 7.195 -23.375 41.281 1.00 92.75 618 GLY A O 1
ATOM 4953 N N . PRO A 1 619 ? 6.971 -21.492 42.501 1.00 94.12 619 PRO A N 1
ATOM 4954 C CA . PRO A 1 619 ? 5.745 -21.925 43.183 1.00 94.12 619 PRO A CA 1
ATOM 4955 C C . PRO A 1 619 ? 4.577 -22.244 42.241 1.00 94.12 619 PRO A C 1
ATOM 4957 O O . PRO A 1 619 ? 3.694 -23.016 42.601 1.00 94.12 619 PRO A O 1
ATOM 4960 N N . ASN A 1 620 ? 4.571 -21.658 41.040 1.00 91.75 620 ASN A N 1
ATOM 4961 C CA . ASN A 1 620 ? 3.510 -21.833 40.049 1.00 91.75 620 ASN A CA 1
ATOM 4962 C C . ASN A 1 620 ? 3.893 -22.792 38.906 1.00 91.75 620 ASN A C 1
ATOM 4964 O O . ASN A 1 620 ? 3.112 -22.954 37.970 1.00 91.75 620 ASN A O 1
ATOM 4968 N N . GLY A 1 621 ? 5.079 -23.414 38.956 1.00 90.75 621 GLY A N 1
ATOM 4969 C CA . GLY A 1 621 ? 5.558 -24.325 37.912 1.00 90.75 621 GLY A CA 1
ATOM 4970 C C . GLY A 1 621 ? 5.711 -23.670 36.532 1.00 90.75 621 GLY A C 1
ATOM 4971 O O . GLY A 1 621 ? 5.511 -24.332 35.516 1.00 90.75 621 GLY A O 1
ATOM 4972 N N . ILE A 1 622 ? 6.013 -22.369 36.480 1.00 92.00 622 ILE A N 1
ATOM 4973 C CA . ILE A 1 622 ? 6.134 -21.612 35.229 1.00 92.00 622 ILE A CA 1
ATOM 4974 C C . ILE A 1 622 ? 7.563 -21.712 34.694 1.00 92.00 622 ILE A C 1
ATOM 4976 O O . ILE A 1 622 ? 8.522 -21.334 35.361 1.00 92.00 622 ILE A O 1
ATOM 4980 N N . ASP A 1 623 ? 7.692 -22.163 33.450 1.00 89.00 623 ASP A N 1
ATOM 4981 C CA . ASP A 1 623 ? 8.972 -22.324 32.760 1.00 89.00 623 ASP A CA 1
ATOM 4982 C C . ASP A 1 623 ? 9.421 -21.001 32.115 1.00 89.00 623 ASP A C 1
ATOM 4984 O O . ASP A 1 623 ? 9.172 -20.741 30.931 1.00 89.00 623 ASP A O 1
ATOM 4988 N N . PHE A 1 624 ? 9.994 -20.115 32.933 1.00 88.81 624 PHE A N 1
ATOM 4989 C CA . PHE A 1 624 ? 10.493 -18.798 32.534 1.00 88.81 624 PHE A CA 1
ATOM 4990 C C . PHE A 1 624 ? 11.730 -18.415 33.355 1.00 88.81 624 PHE A C 1
ATOM 4992 O O . PHE A 1 624 ? 11.710 -18.486 34.583 1.00 88.81 624 PHE A O 1
ATOM 4999 N N . HIS A 1 625 ? 12.790 -17.965 32.681 1.00 84.94 625 HIS A N 1
ATOM 5000 C CA . HIS A 1 625 ? 14.113 -17.758 33.278 1.00 84.94 625 HIS A CA 1
ATOM 5001 C C . HIS A 1 625 ? 14.669 -16.372 32.941 1.00 84.94 625 HIS A C 1
ATOM 5003 O O . HIS A 1 625 ? 14.465 -15.864 31.839 1.00 84.94 625 HIS A O 1
ATOM 5009 N N . VAL A 1 626 ? 15.420 -15.765 33.861 1.00 83.94 626 VAL A N 1
ATOM 5010 C CA . VAL A 1 626 ? 16.260 -14.584 33.590 1.00 83.94 626 VAL A CA 1
ATOM 5011 C C . VAL A 1 626 ? 17.709 -15.060 33.633 1.00 83.94 626 VAL A C 1
ATOM 5013 O O . VAL A 1 626 ? 18.243 -15.294 34.716 1.00 83.94 626 VAL A O 1
ATOM 5016 N N . GLY A 1 627 ? 18.307 -15.252 32.454 1.00 75.62 627 GLY A N 1
ATOM 5017 C CA . GLY A 1 627 ? 19.495 -16.092 32.267 1.00 75.62 627 GLY A CA 1
ATOM 5018 C C . GLY A 1 627 ? 19.140 -17.587 32.210 1.00 75.62 627 GLY A C 1
ATOM 5019 O O . GLY A 1 627 ? 18.495 -18.121 33.111 1.00 75.62 627 GLY A O 1
ATOM 5020 N N . LEU A 1 628 ? 19.530 -18.276 31.134 1.00 75.00 628 LEU A N 1
ATOM 5021 C CA . LEU A 1 628 ? 19.237 -19.699 30.922 1.00 75.00 628 LEU A CA 1
ATOM 5022 C C . LEU A 1 628 ? 20.327 -20.592 31.519 1.00 75.00 628 LEU A C 1
ATOM 5024 O O . LEU A 1 628 ? 21.515 -20.393 31.266 1.00 75.00 628 LEU A O 1
ATOM 5028 N N . HIS A 1 629 ? 19.926 -21.625 32.260 1.00 71.62 629 HIS A N 1
ATOM 5029 C CA . HIS A 1 629 ? 20.856 -22.644 32.739 1.00 71.62 629 HIS A CA 1
ATOM 5030 C C . HIS A 1 629 ? 21.343 -23.533 31.581 1.00 71.62 629 HIS A C 1
ATOM 5032 O O . HIS A 1 629 ? 20.567 -23.901 30.700 1.00 71.62 629 HIS A O 1
ATOM 5038 N N . ALA A 1 630 ? 22.616 -23.942 31.596 1.00 67.88 630 ALA A N 1
ATOM 5039 C CA . ALA A 1 630 ? 23.229 -24.693 30.493 1.00 67.88 630 ALA A CA 1
ATOM 5040 C C . ALA A 1 630 ? 22.501 -26.011 30.142 1.00 67.88 630 ALA A C 1
ATOM 5042 O O . ALA A 1 630 ? 22.533 -26.431 28.986 1.00 67.88 630 ALA A O 1
ATOM 5043 N N . SER A 1 631 ? 21.817 -26.640 31.108 1.00 72.69 631 SER A N 1
ATOM 504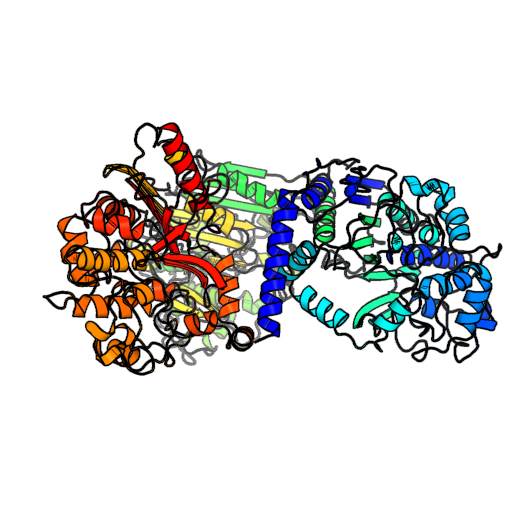4 C CA . SER A 1 631 ? 21.019 -27.863 30.896 1.00 72.69 631 SER A CA 1
ATOM 5045 C C . SER A 1 631 ? 19.824 -27.662 29.959 1.00 72.69 631 SER A C 1
ATOM 5047 O O . SER A 1 631 ? 19.442 -28.580 29.236 1.00 72.69 631 SER A O 1
ATOM 5049 N N . GLU A 1 632 ? 19.263 -26.454 29.919 1.00 79.88 632 GLU A N 1
ATOM 5050 C CA . GLU A 1 632 ? 18.044 -26.131 29.167 1.00 79.88 632 GLU A CA 1
ATOM 5051 C C . GLU A 1 632 ? 18.321 -25.729 27.718 1.00 79.88 632 GLU A C 1
ATOM 5053 O O . GLU A 1 632 ? 17.398 -25.567 26.922 1.00 79.88 632 GLU A O 1
ATOM 5058 N N . LYS A 1 633 ? 19.600 -25.607 27.348 1.00 73.88 633 LYS A N 1
ATOM 5059 C CA . LYS A 1 633 ? 20.019 -25.112 26.035 1.00 73.88 633 LYS A CA 1
ATOM 5060 C C . LYS A 1 633 ? 19.436 -25.919 24.874 1.00 73.88 633 LYS A C 1
ATOM 5062 O O . LYS A 1 633 ? 19.166 -25.369 23.822 1.00 73.88 633 LYS A O 1
ATOM 5067 N N . HIS A 1 634 ? 19.188 -27.212 25.061 1.00 79.19 634 HIS A N 1
ATOM 5068 C CA . HIS A 1 634 ? 18.613 -28.068 24.020 1.00 79.19 634 HIS A CA 1
ATOM 5069 C C . HIS A 1 634 ? 17.180 -27.670 23.594 1.00 79.19 634 HIS A C 1
ATOM 5071 O O . HIS A 1 634 ? 16.718 -28.110 22.537 1.00 79.19 634 HIS A O 1
ATOM 5077 N N . ARG A 1 635 ? 16.482 -26.852 24.399 1.00 84.69 635 ARG A N 1
ATOM 5078 C CA . ARG A 1 635 ? 15.112 -26.368 24.149 1.00 84.69 635 ARG A CA 1
ATOM 5079 C C . ARG A 1 635 ? 15.056 -24.947 23.590 1.00 84.69 635 ARG A C 1
ATOM 5081 O O . ARG A 1 635 ? 13.967 -24.489 23.252 1.00 84.69 635 ARG A O 1
ATOM 5088 N N . ASP A 1 636 ? 16.187 -24.246 23.500 1.00 83.62 636 ASP A N 1
ATOM 5089 C CA . ASP A 1 636 ? 16.229 -22.871 23.001 1.00 83.62 636 ASP A CA 1
ATOM 5090 C C . ASP A 1 636 ? 15.805 -22.784 21.528 1.00 83.62 636 ASP A C 1
ATOM 5092 O O . ASP A 1 636 ? 15.703 -23.790 20.826 1.00 83.62 636 ASP A O 1
ATOM 5096 N N . SER A 1 637 ? 15.516 -21.583 21.050 1.00 85.56 637 SER A N 1
ATOM 5097 C CA . SER A 1 637 ? 15.280 -21.309 19.637 1.00 85.56 637 SER A CA 1
ATOM 5098 C C . SER A 1 637 ? 16.380 -20.399 19.110 1.00 85.56 637 SER A C 1
ATOM 5100 O O . SER A 1 637 ? 16.861 -19.504 19.805 1.00 85.56 637 SER A O 1
ATOM 5102 N N . ILE A 1 638 ? 16.787 -20.648 17.868 1.00 83.94 638 ILE A N 1
ATOM 5103 C CA . ILE A 1 638 ? 17.816 -19.883 17.178 1.00 83.94 638 ILE A CA 1
ATOM 5104 C C . ILE A 1 638 ? 17.155 -18.691 16.497 1.00 83.94 638 ILE A C 1
ATOM 5106 O O . ILE A 1 638 ? 16.310 -18.849 15.613 1.00 83.94 638 ILE A O 1
ATOM 5110 N N . ILE A 1 639 ? 17.551 -17.492 16.916 1.00 78.94 639 ILE A N 1
ATOM 5111 C CA . ILE A 1 639 ? 17.088 -16.229 16.350 1.00 78.94 639 ILE A CA 1
ATOM 5112 C C . ILE A 1 639 ? 17.676 -16.065 14.949 1.00 78.94 639 ILE A C 1
ATOM 5114 O O . ILE A 1 639 ? 18.895 -16.128 14.768 1.00 78.94 639 ILE A O 1
ATOM 5118 N N . ALA A 1 640 ? 16.816 -15.795 13.969 1.00 68.38 640 ALA A N 1
ATOM 5119 C CA . ALA A 1 640 ? 17.191 -15.533 12.587 1.00 68.38 640 ALA A CA 1
ATOM 5120 C C . ALA A 1 640 ? 16.645 -14.183 12.085 1.00 68.38 640 ALA A C 1
ATOM 5122 O O . ALA A 1 640 ? 15.592 -13.706 12.516 1.00 68.38 640 ALA A O 1
ATOM 5123 N N . LYS A 1 641 ? 17.362 -13.575 11.130 1.00 62.09 641 LYS A N 1
ATOM 5124 C CA . LYS A 1 641 ? 16.948 -12.349 10.425 1.00 62.09 641 LYS A CA 1
ATOM 5125 C C . LYS A 1 641 ? 15.874 -12.702 9.385 1.00 62.09 641 LYS A C 1
ATOM 5127 O O . LYS A 1 641 ? 16.149 -13.466 8.458 1.00 62.09 641 LYS A O 1
ATOM 5132 N N . ALA A 1 642 ? 14.663 -12.166 9.532 1.00 52.00 642 ALA A N 1
ATOM 5133 C CA . ALA A 1 642 ? 13.598 -12.268 8.532 1.00 52.00 642 ALA A CA 1
ATOM 5134 C C . ALA A 1 642 ? 13.657 -11.077 7.546 1.00 52.00 642 ALA A C 1
ATOM 5136 O O . ALA A 1 642 ? 14.287 -10.063 7.835 1.00 52.00 642 ALA A O 1
ATOM 5137 N N . MET A 1 643 ? 13.064 -11.213 6.350 1.00 39.88 643 MET A N 1
ATOM 5138 C CA . MET A 1 643 ? 13.156 -10.204 5.272 1.00 39.88 643 MET A CA 1
ATOM 5139 C C . MET A 1 643 ? 12.632 -8.818 5.682 1.00 39.88 643 MET A C 1
ATOM 5141 O O . MET A 1 643 ? 11.591 -8.722 6.330 1.00 39.88 643 MET A O 1
ATOM 5145 N N . GLY A 1 644 ? 13.313 -7.768 5.208 1.00 44.12 644 GLY A N 1
ATOM 5146 C CA . GLY A 1 644 ? 12.980 -6.363 5.436 1.00 44.12 644 GLY A CA 1
ATOM 5147 C C . GLY A 1 644 ? 14.171 -5.621 6.040 1.00 44.12 644 GLY A C 1
ATOM 5148 O O . GLY A 1 644 ? 14.506 -5.821 7.206 1.00 44.12 644 GLY A O 1
ATOM 5149 N N . ASN A 1 645 ? 14.829 -4.782 5.245 1.00 32.03 645 ASN A N 1
ATOM 5150 C CA . ASN A 1 645 ? 15.965 -3.979 5.685 1.00 32.03 645 ASN A CA 1
ATOM 5151 C C . ASN A 1 645 ? 15.587 -2.958 6.779 1.00 32.03 645 ASN A C 1
ATOM 5153 O O . ASN A 1 645 ? 14.724 -2.104 6.579 1.00 32.03 645 ASN A O 1
ATOM 5157 N N . LEU A 1 646 ? 16.315 -2.990 7.902 1.00 42.28 646 LEU A N 1
ATOM 5158 C CA . LEU A 1 646 ? 16.453 -1.880 8.851 1.00 42.28 646 LEU A CA 1
ATOM 5159 C C . LEU A 1 646 ? 17.944 -1.677 9.180 1.00 42.28 646 LEU A C 1
ATOM 5161 O O . LEU A 1 646 ? 18.601 -2.656 9.531 1.00 42.28 646 LEU A O 1
ATOM 5165 N N . PRO A 1 647 ? 18.457 -0.432 9.187 1.00 38.94 647 PRO A N 1
ATOM 5166 C CA . PRO A 1 647 ? 19.843 -0.125 9.569 1.00 38.94 647 PRO A CA 1
ATOM 5167 C C . PRO A 1 647 ? 20.210 -0.495 11.019 1.00 38.94 647 PRO A C 1
ATOM 5169 O O . PRO A 1 647 ? 21.377 -0.704 11.326 1.00 38.94 647 PRO A O 1
ATOM 5172 N N . TRP A 1 648 ? 19.229 -0.582 11.927 1.00 40.28 648 TRP A N 1
ATOM 5173 C CA . TRP A 1 648 ? 19.463 -0.806 13.363 1.00 40.28 648 TRP A CA 1
ATOM 5174 C C . TRP A 1 648 ? 19.608 -2.284 13.760 1.00 40.28 648 TRP A C 1
ATOM 5176 O O . TRP A 1 648 ? 20.197 -2.583 14.796 1.00 40.28 648 TRP A O 1
ATOM 5186 N N . VAL A 1 649 ? 19.092 -3.223 12.956 1.00 41.81 649 VAL A N 1
ATOM 5187 C CA . VAL A 1 649 ? 19.219 -4.672 13.228 1.00 41.81 649 VAL A CA 1
ATOM 5188 C C . VAL A 1 649 ? 20.651 -5.149 12.971 1.00 41.81 649 VAL A C 1
ATOM 5190 O O . VAL A 1 649 ? 21.102 -6.085 13.621 1.00 41.81 649 VAL A O 1
ATOM 5193 N N . ASP A 1 650 ? 21.398 -4.457 12.108 1.00 41.06 650 ASP A N 1
ATOM 5194 C CA . ASP A 1 650 ? 22.818 -4.735 11.858 1.00 41.06 650 ASP A CA 1
ATOM 5195 C C . ASP A 1 650 ? 23.726 -4.359 13.051 1.00 41.06 650 ASP A C 1
ATOM 5197 O O . ASP A 1 650 ? 24.893 -4.743 13.081 1.00 41.06 650 ASP A O 1
ATOM 5201 N N . VAL A 1 651 ? 23.191 -3.661 14.065 1.00 42.62 651 VAL A N 1
ATOM 5202 C CA . VAL A 1 651 ? 23.886 -3.338 15.327 1.00 42.62 651 VAL A CA 1
ATOM 5203 C C . VAL A 1 651 ? 23.835 -4.513 16.321 1.00 42.62 651 VAL A C 1
ATOM 5205 O O . VAL A 1 651 ? 24.668 -4.603 17.222 1.00 42.62 651 VAL A O 1
ATOM 5208 N N . LEU A 1 652 ? 22.878 -5.438 16.165 1.00 53.56 652 LEU A N 1
ATOM 5209 C CA . LEU A 1 652 ? 22.756 -6.644 16.985 1.00 53.56 652 LEU A CA 1
ATOM 5210 C C . LEU A 1 652 ? 23.335 -7.840 16.225 1.00 53.56 652 LEU A C 1
ATOM 5212 O O . LEU A 1 652 ? 22.718 -8.371 15.304 1.00 53.56 652 LEU A O 1
ATOM 5216 N N . ASP A 1 653 ? 24.513 -8.300 16.637 1.00 60.50 653 ASP A N 1
ATOM 5217 C CA . ASP A 1 653 ? 25.097 -9.517 16.084 1.00 60.50 653 ASP A CA 1
ATOM 5218 C C . ASP A 1 653 ? 24.281 -10.755 16.507 1.00 60.50 653 ASP A C 1
ATOM 5220 O O . ASP A 1 653 ? 24.256 -11.151 17.677 1.00 60.50 653 ASP A O 1
ATOM 5224 N N . MET A 1 654 ? 23.615 -11.387 15.534 1.00 66.94 654 MET A N 1
ATOM 5225 C CA . MET A 1 654 ? 22.816 -12.599 15.746 1.00 66.94 654 MET A CA 1
ATOM 5226 C C . MET A 1 654 ? 23.668 -13.777 16.239 1.00 66.94 654 MET A C 1
ATOM 5228 O O . MET A 1 654 ? 23.153 -14.628 16.966 1.00 66.94 654 MET A O 1
ATOM 5232 N N . TYR A 1 655 ? 24.960 -13.837 15.889 1.00 61.72 655 TYR A N 1
ATOM 5233 C CA . TYR A 1 655 ? 25.862 -14.857 16.433 1.00 61.72 655 TYR A CA 1
ATOM 5234 C C . TYR A 1 655 ? 26.071 -14.655 17.934 1.00 61.72 655 TYR A C 1
ATOM 5236 O O . TYR A 1 655 ? 26.004 -15.616 18.702 1.00 61.72 655 TYR A O 1
ATOM 5244 N N . THR A 1 656 ? 26.249 -13.406 18.365 1.00 67.06 656 THR A N 1
ATOM 5245 C CA . THR A 1 656 ? 26.359 -13.051 19.783 1.00 67.06 656 THR A CA 1
ATOM 5246 C C . THR A 1 656 ? 25.064 -13.346 20.545 1.00 67.06 656 THR A C 1
ATOM 5248 O O . THR A 1 656 ? 25.132 -13.966 21.607 1.00 67.06 656 THR A O 1
ATOM 5251 N N . LEU A 1 657 ? 23.885 -12.997 20.011 1.00 71.75 657 LEU A N 1
ATOM 5252 C CA . LEU A 1 657 ? 22.593 -13.264 20.672 1.00 71.75 657 LEU A CA 1
ATOM 5253 C C . LEU A 1 657 ? 22.295 -14.757 20.863 1.00 71.75 657 LEU A C 1
ATOM 5255 O O . LEU A 1 657 ? 21.784 -15.150 21.910 1.00 71.75 657 LEU A O 1
ATOM 5259 N N . ASN A 1 658 ? 22.647 -15.585 19.878 1.00 75.88 658 ASN A N 1
ATOM 5260 C CA . ASN A 1 658 ? 22.492 -17.041 19.952 1.00 75.88 658 ASN A CA 1
ATOM 5261 C C . ASN A 1 658 ? 23.639 -17.731 20.717 1.00 75.88 658 ASN A C 1
ATOM 5263 O O . ASN A 1 658 ? 23.668 -18.957 20.835 1.00 75.88 658 ASN A O 1
ATOM 5267 N N . SER A 1 659 ? 24.621 -16.975 21.221 1.00 73.62 659 SER A N 1
ATOM 5268 C CA . SER A 1 659 ? 25.740 -17.563 21.949 1.00 73.62 659 SER A CA 1
ATOM 5269 C C . SER A 1 659 ? 25.306 -17.996 23.357 1.00 73.62 659 SER A C 1
ATOM 5271 O O . SER A 1 659 ? 24.605 -17.249 24.047 1.00 73.62 659 SER A O 1
ATOM 5273 N N . PRO A 1 660 ? 25.779 -19.156 23.856 1.00 71.19 660 PRO A N 1
ATOM 5274 C CA . PRO A 1 660 ? 25.514 -19.554 25.239 1.00 71.19 660 PRO A CA 1
ATOM 5275 C C . PRO A 1 660 ? 26.007 -18.501 26.235 1.00 71.19 660 PRO A C 1
ATOM 5277 O O . PRO A 1 660 ? 25.356 -18.259 27.239 1.00 71.19 660 PRO A O 1
ATOM 5280 N N . ALA A 1 661 ? 27.115 -17.823 25.921 1.00 68.88 661 ALA A N 1
ATOM 5281 C CA . ALA A 1 661 ? 27.670 -16.759 26.745 1.00 68.88 661 ALA A CA 1
ATOM 5282 C C . ALA A 1 661 ? 26.721 -15.566 26.935 1.00 68.88 661 ALA A C 1
ATOM 5284 O O . ALA A 1 661 ? 26.823 -14.903 27.963 1.00 68.88 661 ALA A O 1
ATOM 5285 N N . GLN A 1 662 ? 25.856 -15.284 25.957 1.00 72.12 662 GLN A N 1
ATOM 5286 C CA . GLN A 1 662 ? 24.846 -14.234 26.040 1.00 72.12 662 GLN A CA 1
ATOM 5287 C C . GLN A 1 662 ? 23.581 -14.750 26.732 1.00 72.12 662 GLN A C 1
ATOM 5289 O O . GLN A 1 662 ? 23.060 -14.085 27.617 1.00 72.12 662 GLN A O 1
ATOM 5294 N N . GLN A 1 663 ? 23.114 -15.951 26.383 1.00 72.56 663 GLN A N 1
ATOM 5295 C CA . GLN A 1 663 ? 21.889 -16.545 26.935 1.00 72.56 663 GLN A CA 1
ATOM 5296 C C . GLN A 1 663 ? 21.971 -16.847 28.439 1.00 72.56 663 GLN A C 1
ATOM 5298 O O . GLN A 1 663 ? 20.947 -16.841 29.118 1.00 72.56 663 GLN A O 1
ATOM 5303 N N . THR A 1 664 ? 23.169 -17.090 28.980 1.00 71.69 664 THR A N 1
ATOM 5304 C CA . THR A 1 664 ? 23.381 -17.319 30.420 1.00 71.69 664 THR A CA 1
ATOM 5305 C C . THR A 1 664 ? 23.468 -16.024 31.234 1.00 71.69 664 THR A C 1
ATOM 5307 O O . THR A 1 664 ? 23.615 -16.087 32.451 1.00 71.69 664 THR A O 1
ATOM 5310 N N . LEU A 1 665 ? 23.448 -14.844 30.599 1.00 70.44 665 LEU A N 1
ATOM 5311 C CA . LEU A 1 665 ? 23.545 -13.571 31.314 1.00 70.44 665 LEU A CA 1
ATOM 5312 C C . LEU A 1 665 ? 22.258 -13.301 32.097 1.00 70.44 665 LEU A C 1
ATOM 5314 O O . LEU A 1 665 ? 21.177 -13.191 31.520 1.00 70.44 665 LEU A O 1
ATOM 5318 N N . GLU A 1 666 ? 22.385 -13.085 33.403 1.00 68.94 666 GLU A N 1
ATOM 5319 C CA . GLU A 1 666 ? 21.287 -12.629 34.263 1.00 68.94 666 GLU A CA 1
ATOM 5320 C C . GLU A 1 666 ? 21.035 -11.117 34.086 1.00 68.94 666 GLU A C 1
ATOM 5322 O O . GLU A 1 666 ? 21.149 -10.325 35.022 1.00 68.94 666 GLU A O 1
ATOM 5327 N N . GLN A 1 667 ? 20.720 -10.686 32.860 1.00 68.69 667 GLN A N 1
ATOM 5328 C CA . GLN A 1 667 ? 20.462 -9.281 32.542 1.00 68.69 667 GLN A CA 1
ATOM 5329 C C . GLN A 1 667 ? 18.967 -9.032 32.321 1.00 68.69 667 GLN A C 1
ATOM 5331 O O . GLN A 1 667 ? 18.413 -9.270 31.242 1.00 68.69 667 GLN A O 1
ATOM 5336 N N . ALA A 1 668 ? 18.320 -8.461 33.337 1.00 59.31 668 ALA A N 1
ATOM 5337 C CA . ALA A 1 668 ? 16.872 -8.258 33.406 1.00 59.31 668 ALA A CA 1
ATOM 5338 C C . ALA A 1 668 ? 16.292 -7.163 32.490 1.00 59.31 668 ALA A C 1
ATOM 5340 O O . ALA A 1 668 ? 15.204 -6.640 32.729 1.00 59.31 668 ALA A O 1
ATOM 5341 N N . THR A 1 669 ? 17.004 -6.816 31.423 1.00 62.62 669 THR A N 1
ATOM 5342 C CA . THR A 1 669 ? 16.574 -5.798 30.465 1.00 62.62 669 THR A CA 1
ATOM 5343 C C . THR A 1 669 ? 16.304 -6.357 29.072 1.00 62.62 669 THR A C 1
ATOM 5345 O O . THR A 1 669 ? 15.535 -5.746 28.326 1.00 62.62 669 THR A O 1
ATOM 5348 N N . ALA A 1 670 ? 16.931 -7.488 28.725 1.00 63.75 670 ALA A N 1
ATOM 5349 C CA . ALA A 1 670 ? 16.946 -8.004 27.356 1.00 63.75 670 ALA A CA 1
ATOM 5350 C C . ALA A 1 670 ? 17.068 -9.538 27.230 1.00 63.75 670 ALA A C 1
ATOM 5352 O O . ALA A 1 670 ? 16.887 -10.053 26.133 1.00 63.75 670 ALA A O 1
ATOM 5353 N N . ILE A 1 671 ? 17.398 -10.285 28.291 1.00 72.19 671 ILE A N 1
ATOM 5354 C CA . ILE A 1 671 ? 17.779 -11.707 28.160 1.00 72.19 671 ILE A CA 1
ATOM 5355 C C . ILE A 1 671 ? 17.011 -12.569 29.165 1.00 72.19 671 ILE A C 1
ATOM 5357 O O . ILE A 1 671 ? 17.577 -13.332 29.947 1.00 72.19 671 ILE A O 1
ATOM 5361 N N . SER A 1 672 ? 15.686 -12.436 29.166 1.00 78.94 672 SER A N 1
ATOM 5362 C CA . SER A 1 672 ? 14.839 -13.495 29.713 1.00 78.94 672 SER A CA 1
ATOM 5363 C C . SER A 1 672 ? 14.443 -14.478 28.628 1.00 78.94 672 SER A C 1
ATOM 5365 O O . SER A 1 672 ? 14.319 -14.117 27.455 1.00 78.94 672 SER A O 1
ATOM 5367 N N . ILE A 1 673 ? 14.298 -15.733 29.034 1.00 84.50 673 ILE A N 1
ATOM 5368 C CA . ILE A 1 673 ? 14.105 -16.877 28.159 1.00 84.50 673 ILE A CA 1
ATOM 5369 C C . ILE A 1 673 ? 12.897 -17.663 28.664 1.00 84.50 673 ILE A C 1
ATOM 5371 O O . ILE A 1 673 ? 12.847 -18.089 29.817 1.00 84.50 673 ILE A O 1
ATOM 5375 N N . GLY A 1 674 ? 11.907 -17.834 27.794 1.00 87.94 674 GLY A N 1
ATOM 5376 C CA . GLY A 1 674 ? 10.658 -18.522 28.107 1.00 87.94 674 GLY A CA 1
ATOM 5377 C C . GLY A 1 674 ? 9.842 -18.810 26.852 1.00 87.94 674 GLY A C 1
ATOM 5378 O O . GLY A 1 674 ? 10.253 -18.471 25.744 1.00 87.94 674 GLY A O 1
ATOM 5379 N N . ASN A 1 675 ? 8.668 -19.409 27.019 1.00 90.25 675 ASN A N 1
ATOM 5380 C CA . ASN A 1 675 ? 7.711 -19.641 25.932 1.00 90.25 675 ASN A CA 1
ATOM 5381 C C . ASN A 1 675 ? 6.452 -18.760 26.094 1.00 90.25 675 ASN A C 1
ATOM 5383 O O . ASN A 1 675 ? 6.215 -18.188 27.165 1.00 90.25 675 ASN A O 1
ATOM 5387 N N . ALA A 1 676 ? 5.649 -18.621 25.029 1.00 91.56 676 ALA A N 1
ATOM 5388 C CA . ALA A 1 676 ? 4.449 -17.771 25.028 1.00 91.56 676 ALA A CA 1
ATOM 5389 C C . ALA A 1 676 ? 3.501 -18.098 26.195 1.00 91.56 676 ALA A C 1
ATOM 5391 O O . ALA A 1 676 ? 3.018 -17.204 26.890 1.00 91.56 676 ALA A O 1
ATOM 5392 N N . ARG A 1 677 ? 3.276 -19.390 26.451 1.00 92.94 677 ARG A N 1
ATOM 5393 C CA . ARG A 1 677 ? 2.404 -19.880 27.522 1.00 92.94 677 ARG A CA 1
ATOM 5394 C C . ARG A 1 677 ? 2.893 -19.426 28.894 1.00 92.94 677 ARG A C 1
ATOM 5396 O O . ARG A 1 677 ? 2.107 -18.856 29.648 1.00 92.94 677 ARG A O 1
ATOM 5403 N N . SER A 1 678 ? 4.175 -19.622 29.198 1.00 92.75 678 SER A N 1
ATOM 5404 C CA . SER A 1 678 ? 4.793 -19.201 30.457 1.00 92.75 678 SER A CA 1
ATOM 5405 C C . SER A 1 678 ? 4.636 -17.698 30.673 1.00 92.75 678 SER A C 1
ATOM 5407 O O . SER A 1 678 ? 4.175 -17.269 31.729 1.00 92.75 678 SER A O 1
ATOM 5409 N N . MET A 1 679 ? 4.925 -16.891 29.652 1.00 91.38 679 MET A N 1
ATOM 5410 C CA . MET A 1 679 ? 4.809 -15.434 29.739 1.00 91.38 679 MET A CA 1
ATOM 5411 C C . MET A 1 679 ? 3.368 -14.967 29.967 1.00 91.38 679 MET A C 1
ATOM 5413 O O . MET A 1 679 ? 3.107 -14.192 30.889 1.00 91.38 679 MET A O 1
ATOM 5417 N N . ALA A 1 680 ? 2.421 -15.483 29.178 1.00 93.00 680 ALA A N 1
ATOM 5418 C CA . ALA A 1 680 ? 1.006 -15.164 29.336 1.00 93.00 680 ALA A CA 1
ATOM 5419 C C . ALA A 1 680 ? 0.473 -15.619 30.707 1.00 93.00 680 ALA A C 1
ATOM 5421 O O . ALA A 1 680 ? -0.349 -14.925 31.307 1.00 93.00 680 ALA A O 1
ATOM 5422 N N . SER A 1 681 ? 0.972 -16.743 31.236 1.00 95.00 681 SER A N 1
ATOM 5423 C CA . SER A 1 681 ? 0.552 -17.279 32.534 1.00 95.00 681 SER A CA 1
ATOM 5424 C C . SER A 1 681 ? 0.968 -16.399 33.717 1.00 95.00 681 SER A C 1
ATOM 5426 O O . SER A 1 681 ? 0.151 -16.192 34.611 1.00 95.00 681 SER A O 1
ATOM 5428 N N . ILE A 1 682 ? 2.169 -15.799 33.703 1.00 94.62 682 ILE A N 1
ATOM 5429 C CA . ILE A 1 682 ? 2.605 -14.863 34.757 1.00 94.62 682 ILE A CA 1
ATOM 5430 C C . ILE A 1 682 ? 1.637 -13.680 34.826 1.00 94.62 682 ILE A C 1
ATOM 5432 O O . ILE A 1 682 ? 1.146 -13.338 35.900 1.00 94.62 682 ILE A O 1
ATOM 5436 N N . PHE A 1 683 ? 1.298 -13.097 33.675 1.00 94.81 683 PHE A N 1
ATOM 5437 C CA . PHE A 1 683 ? 0.322 -12.012 33.608 1.00 94.81 683 PHE A CA 1
ATOM 5438 C C . PHE A 1 683 ? -1.092 -12.456 33.956 1.00 94.81 683 PHE A C 1
ATOM 5440 O O . PHE A 1 683 ? -1.813 -11.702 34.596 1.00 94.81 683 PHE A O 1
ATOM 5447 N N . SER A 1 684 ? -1.469 -13.691 33.628 1.00 95.81 684 SER A N 1
ATOM 5448 C CA . SER A 1 684 ? -2.746 -14.257 34.057 1.00 95.81 684 SER A CA 1
ATOM 5449 C C . SER A 1 684 ? -2.821 -14.329 35.585 1.00 95.81 684 SER A C 1
ATOM 5451 O O . SER A 1 684 ? -3.808 -13.892 36.171 1.00 95.81 684 SER A O 1
ATOM 5453 N N . LEU A 1 685 ? -1.779 -14.828 36.259 1.00 95.69 685 LEU A N 1
ATOM 5454 C CA . LEU A 1 685 ? -1.718 -14.841 37.724 1.00 95.69 685 LEU A CA 1
ATOM 5455 C C . LEU A 1 685 ? -1.721 -13.421 38.303 1.00 95.69 685 LEU A C 1
ATOM 5457 O O . LEU A 1 685 ? -2.396 -13.168 39.299 1.00 95.69 685 LEU A O 1
ATOM 5461 N N . PHE A 1 686 ? -1.001 -12.500 37.659 1.00 94.88 686 PHE A N 1
ATOM 5462 C CA . PHE A 1 686 ? -0.925 -11.100 38.056 1.00 94.88 686 PHE A CA 1
ATOM 5463 C C . PHE A 1 686 ? -2.300 -10.430 38.032 1.00 94.88 686 PHE A C 1
ATOM 5465 O O . PHE A 1 686 ? -2.785 -10.012 39.079 1.00 94.88 686 PHE A O 1
ATOM 5472 N N . VAL A 1 687 ? -2.976 -10.408 36.878 1.00 93.44 687 VAL A N 1
ATOM 5473 C CA . VAL A 1 687 ? -4.265 -9.712 36.739 1.00 93.44 687 VAL A CA 1
ATOM 5474 C C . VAL A 1 687 ? -5.391 -10.377 37.512 1.00 93.44 687 VAL A C 1
ATOM 5476 O O . VAL A 1 687 ? -6.327 -9.691 37.893 1.00 93.44 687 VAL A O 1
ATOM 5479 N N . ASN A 1 688 ? -5.321 -11.684 37.777 1.00 92.94 688 ASN A N 1
ATOM 5480 C CA . ASN A 1 688 ? -6.323 -12.397 38.579 1.00 92.94 688 ASN A CA 1
ATOM 5481 C C . ASN A 1 688 ? -6.044 -12.332 40.093 1.00 92.94 688 ASN A C 1
ATOM 5483 O O . ASN A 1 688 ? -6.581 -13.143 40.845 1.00 92.94 688 ASN A O 1
ATOM 5487 N N . GLY A 1 689 ? -5.186 -11.409 40.539 1.00 91.38 689 GLY A N 1
ATOM 5488 C CA . GLY A 1 689 ? -4.961 -11.143 41.958 1.00 91.38 689 GLY A CA 1
ATOM 5489 C C . GLY A 1 689 ? -4.206 -12.249 42.706 1.00 91.38 689 GLY A C 1
ATOM 5490 O O . GLY A 1 689 ? -4.310 -12.347 43.926 1.00 91.38 689 GLY A O 1
ATOM 5491 N N . ARG A 1 690 ? -3.490 -13.133 41.992 1.00 93.19 690 ARG A N 1
ATOM 5492 C CA . ARG A 1 690 ? -2.760 -14.268 42.594 1.00 93.19 690 ARG A CA 1
ATOM 5493 C C . ARG A 1 690 ? -1.301 -13.954 42.918 1.00 93.19 690 ARG A C 1
ATOM 5495 O O . ARG A 1 690 ? -0.707 -14.669 43.716 1.00 93.19 690 ARG A O 1
ATOM 5502 N N . ILE A 1 691 ? -0.726 -12.925 42.292 1.00 94.75 691 ILE A N 1
ATOM 5503 C CA . ILE A 1 691 ? 0.620 -12.424 42.625 1.00 94.75 691 ILE A CA 1
ATOM 5504 C C . ILE A 1 691 ? 0.518 -11.201 43.538 1.00 94.75 691 ILE A C 1
ATOM 5506 O O . ILE A 1 691 ? 1.224 -11.133 44.533 1.00 94.75 691 ILE A O 1
ATOM 5510 N N . VAL A 1 692 ? -0.360 -10.251 43.218 1.00 95.00 692 VAL A N 1
ATOM 5511 C CA . VAL A 1 692 ? -0.569 -9.019 43.995 1.00 95.00 692 VAL A CA 1
ATOM 5512 C C . VAL A 1 692 ? -2.051 -8.829 44.292 1.00 95.00 692 VAL A C 1
ATOM 5514 O O . VAL A 1 692 ? -2.892 -9.354 43.566 1.00 95.00 692 VAL A O 1
ATOM 5517 N N . SER A 1 693 ? -2.385 -8.062 45.328 1.00 94.50 693 SER A N 1
ATOM 5518 C CA . SER A 1 693 ? -3.776 -7.721 45.633 1.00 94.50 693 SER A CA 1
ATOM 5519 C C . SER A 1 693 ? -4.408 -6.809 44.569 1.00 94.50 693 SER A C 1
ATOM 5521 O O . SER A 1 693 ? -3.722 -6.050 43.880 1.00 94.50 693 SER A O 1
ATOM 5523 N N . GLU A 1 694 ? -5.744 -6.806 44.489 1.00 90.25 694 GLU A N 1
ATOM 5524 C CA . GLU A 1 694 ? -6.508 -5.871 43.639 1.00 90.25 694 GLU A CA 1
ATOM 5525 C C . GLU A 1 694 ? -6.193 -4.399 43.963 1.00 90.25 694 GLU A C 1
ATOM 5527 O O . GLU A 1 694 ? -6.201 -3.550 43.076 1.00 90.25 694 GLU A O 1
ATOM 5532 N N . LYS A 1 695 ? -5.834 -4.090 45.220 1.00 91.31 695 LYS A N 1
ATOM 5533 C CA . LYS A 1 695 ? -5.395 -2.745 45.620 1.00 91.31 695 LYS A CA 1
ATOM 5534 C C . LYS A 1 695 ? -4.120 -2.331 44.886 1.00 91.31 695 LYS A C 1
ATOM 5536 O O . LYS A 1 695 ? -4.013 -1.185 44.465 1.00 91.31 695 LYS A O 1
ATOM 5541 N N . THR A 1 696 ? -3.164 -3.245 44.742 1.00 92.69 696 THR A N 1
ATOM 5542 C CA . THR A 1 696 ? -1.914 -2.980 44.021 1.00 92.69 696 THR A CA 1
ATOM 5543 C C . THR A 1 696 ? -2.136 -2.962 42.511 1.00 92.69 696 THR A C 1
ATOM 5545 O O . THR A 1 696 ? -1.570 -2.104 41.841 1.00 92.69 696 THR A O 1
ATOM 5548 N N . LEU A 1 697 ? -3.007 -3.826 41.970 1.00 90.62 697 LEU A N 1
ATOM 5549 C CA . LEU A 1 697 ? -3.396 -3.759 40.553 1.00 90.62 697 LEU A CA 1
ATOM 5550 C C . LEU A 1 697 ? -4.016 -2.408 40.193 1.00 90.62 697 LEU A C 1
ATOM 5552 O O . LEU A 1 697 ? -3.649 -1.841 39.169 1.00 90.62 697 LEU A O 1
ATOM 5556 N N . ALA A 1 698 ? -4.878 -1.864 41.056 1.00 87.94 698 ALA A N 1
ATOM 5557 C CA . ALA A 1 698 ? -5.516 -0.565 40.849 1.00 87.94 698 ALA A CA 1
ATOM 5558 C C . ALA A 1 698 ? -4.512 0.597 40.732 1.00 87.94 698 ALA A C 1
ATOM 5560 O O . ALA A 1 698 ? -4.801 1.587 40.062 1.00 87.94 698 ALA A O 1
ATOM 5561 N N . LEU A 1 699 ? -3.322 0.483 41.341 1.00 88.38 699 LEU A N 1
ATOM 5562 C CA . LEU A 1 699 ? -2.254 1.474 41.164 1.00 88.38 699 LEU A CA 1
ATOM 5563 C C . LEU A 1 699 ? -1.720 1.470 39.724 1.00 88.38 699 LEU A C 1
ATOM 5565 O O . LEU A 1 699 ? -1.359 2.516 39.209 1.00 88.38 699 LEU A O 1
ATOM 5569 N N . ILE A 1 700 ? -1.725 0.310 39.063 1.00 88.19 700 ILE A N 1
ATOM 5570 C CA . ILE A 1 700 ? -1.097 0.074 37.755 1.00 88.19 700 ILE A CA 1
ATOM 5571 C C . ILE A 1 700 ? -2.054 0.376 36.591 1.00 88.19 700 ILE A C 1
ATOM 5573 O O . ILE A 1 700 ? -1.658 0.386 35.434 1.00 88.19 700 ILE A O 1
ATOM 5577 N N . GLU A 1 701 ? -3.322 0.685 36.860 1.00 82.25 701 GLU A N 1
ATOM 5578 C CA . GLU A 1 701 ? -4.304 0.989 35.809 1.00 82.25 701 GLU A CA 1
ATOM 5579 C C . GLU A 1 701 ? -4.125 2.376 35.174 1.00 82.25 701 GLU A C 1
ATOM 5581 O O . GLU A 1 701 ? -4.854 2.730 34.247 1.00 82.25 701 GLU A O 1
ATOM 5586 N N . LYS A 1 702 ? -3.174 3.185 35.656 1.00 80.50 702 LYS A N 1
ATOM 5587 C CA . LYS A 1 702 ? -2.912 4.527 35.132 1.00 80.50 702 LYS A CA 1
ATOM 5588 C C . LYS A 1 702 ? -1.425 4.707 34.842 1.00 80.50 702 LYS A C 1
ATOM 5590 O O . LYS A 1 702 ? -0.600 4.376 35.689 1.00 80.50 702 LYS A O 1
ATOM 5595 N N . PRO A 1 703 ? -1.061 5.259 33.673 1.00 83.94 703 PRO A N 1
ATOM 5596 C CA . PRO A 1 703 ? 0.324 5.605 33.425 1.00 83.94 703 PRO A CA 1
ATOM 5597 C C . PRO A 1 703 ? 0.740 6.796 34.282 1.00 83.94 703 PRO A C 1
ATOM 5599 O O . PRO A 1 703 ? -0.055 7.673 34.617 1.00 83.94 703 PRO A O 1
ATOM 5602 N N . VAL A 1 704 ? 2.032 6.836 34.561 1.00 84.50 704 VAL A N 1
ATOM 5603 C CA . VAL A 1 704 ? 2.727 7.912 35.271 1.00 84.50 704 VAL A CA 1
ATOM 5604 C C . VAL A 1 704 ? 3.070 9.042 34.307 1.00 84.50 704 VAL A C 1
ATOM 5606 O O . VAL A 1 704 ? 3.078 10.210 34.684 1.00 84.50 704 VAL A O 1
ATOM 5609 N N . VAL A 1 705 ? 3.336 8.697 33.046 1.00 83.56 705 VAL A N 1
ATOM 5610 C CA . VAL A 1 705 ? 3.755 9.630 32.004 1.00 83.56 705 VAL A CA 1
ATOM 5611 C C . VAL A 1 705 ? 3.139 9.263 30.659 1.00 83.56 705 VAL A C 1
ATOM 5613 O O . VAL A 1 705 ? 2.947 8.087 30.356 1.00 83.56 705 VAL A O 1
ATOM 5616 N N . ASN A 1 706 ? 2.818 10.279 29.858 1.00 83.50 706 ASN A N 1
ATOM 5617 C CA . ASN A 1 706 ? 2.356 10.152 28.479 1.00 83.50 706 ASN A CA 1
ATOM 5618 C C . ASN A 1 706 ? 2.867 11.344 27.662 1.00 83.50 706 ASN A C 1
ATOM 5620 O O . ASN A 1 706 ? 2.179 12.354 27.517 1.00 83.50 706 ASN A O 1
ATOM 5624 N N . GLU A 1 707 ? 4.102 11.242 27.191 1.00 79.44 707 GLU A N 1
ATOM 5625 C CA . GLU A 1 707 ? 4.797 12.313 26.477 1.00 79.44 707 GLU A CA 1
ATOM 5626 C C . GLU A 1 707 ? 5.734 11.729 25.414 1.00 79.44 707 GLU A C 1
ATOM 5628 O O . GLU A 1 707 ? 5.875 10.509 25.302 1.00 79.44 707 GLU A O 1
ATOM 5633 N N . THR A 1 708 ? 6.360 12.593 24.616 1.00 78.88 708 THR A N 1
ATOM 5634 C CA . THR A 1 708 ? 7.361 12.179 23.629 1.00 78.88 708 THR A CA 1
ATOM 5635 C C . THR A 1 708 ? 8.641 11.709 24.321 1.00 78.88 708 THR A C 1
ATOM 5637 O O . THR A 1 708 ? 9.302 12.493 25.001 1.00 78.88 708 THR A O 1
ATOM 5640 N N . ASP A 1 709 ? 9.017 10.449 24.108 1.00 81.75 709 ASP A N 1
ATOM 5641 C CA . ASP A 1 709 ? 10.290 9.890 24.571 1.00 81.75 709 ASP A CA 1
ATOM 5642 C C . ASP A 1 709 ? 11.440 10.430 23.711 1.00 81.75 709 ASP A C 1
ATOM 5644 O O . ASP A 1 709 ? 11.394 10.308 22.490 1.00 81.75 709 ASP A O 1
ATOM 5648 N N . TYR A 1 710 ? 12.490 11.002 24.304 1.00 79.50 710 TYR A N 1
ATOM 5649 C CA . TYR A 1 710 ? 13.577 11.618 23.522 1.00 79.50 710 TYR A CA 1
ATOM 5650 C C . TYR A 1 710 ? 14.535 10.612 22.864 1.00 79.50 710 TYR A C 1
ATOM 5652 O O . TYR A 1 710 ? 15.301 10.998 21.982 1.00 79.50 710 TYR A O 1
ATOM 5660 N N . VAL A 1 711 ? 14.541 9.344 23.294 1.00 75.19 711 VAL A N 1
ATOM 5661 C CA . VAL A 1 711 ? 15.377 8.286 22.696 1.00 75.19 711 VAL A CA 1
ATOM 5662 C C . VAL A 1 711 ? 14.636 7.622 21.540 1.00 75.19 711 VAL A C 1
ATOM 5664 O O . VAL A 1 711 ? 15.230 7.367 20.496 1.00 75.19 711 VAL A O 1
ATOM 5667 N N . ILE A 1 712 ? 13.346 7.332 21.727 1.00 70.62 712 ILE A N 1
ATOM 5668 C CA . ILE A 1 712 ? 12.510 6.651 20.725 1.00 70.62 712 ILE A CA 1
ATOM 5669 C C . ILE A 1 712 ? 11.853 7.647 19.753 1.00 70.62 712 ILE A C 1
ATOM 5671 O O . ILE A 1 712 ? 11.550 7.280 18.623 1.00 70.62 712 ILE A O 1
ATOM 5675 N N . ASN A 1 713 ? 11.691 8.909 20.157 1.00 71.69 713 ASN A N 1
ATOM 5676 C CA . ASN A 1 713 ? 11.024 9.982 19.414 1.00 71.69 713 ASN A CA 1
ATOM 5677 C C . ASN A 1 713 ? 9.549 9.686 19.073 1.00 71.69 713 ASN A C 1
ATOM 5679 O O . ASN A 1 713 ? 9.053 10.047 18.007 1.00 71.69 713 ASN A O 1
ATOM 5683 N N . GLU A 1 714 ? 8.835 9.037 19.995 1.00 64.88 714 GLU A N 1
ATOM 5684 C CA . GLU A 1 714 ? 7.402 8.736 19.891 1.00 64.88 714 GLU A CA 1
ATOM 5685 C C . GLU A 1 714 ? 6.679 9.138 21.181 1.00 64.88 714 GLU A C 1
ATOM 5687 O O . GLU A 1 714 ? 7.277 9.122 22.258 1.00 64.88 714 GLU A O 1
ATOM 5692 N N . VAL A 1 715 ? 5.386 9.473 21.087 1.00 69.25 715 VAL A N 1
ATOM 5693 C CA . VAL A 1 715 ? 4.529 9.663 22.270 1.00 69.25 715 VAL A CA 1
ATOM 5694 C C . VAL A 1 715 ? 4.252 8.300 22.888 1.00 69.25 715 VAL A C 1
ATOM 5696 O O . VAL A 1 715 ? 3.666 7.438 22.231 1.00 69.25 715 VAL A O 1
ATOM 5699 N N . ILE A 1 716 ? 4.676 8.092 24.134 1.00 73.12 716 ILE A N 1
ATOM 5700 C CA . ILE A 1 716 ? 4.558 6.800 24.811 1.00 73.12 716 ILE A CA 1
ATOM 5701 C C . ILE A 1 716 ? 3.973 6.994 26.208 1.00 73.12 716 ILE A C 1
ATOM 5703 O O . ILE A 1 716 ? 4.498 7.747 27.027 1.00 73.12 716 ILE A O 1
ATOM 5707 N N . ALA A 1 717 ? 2.917 6.235 26.498 1.00 82.06 717 ALA A N 1
ATOM 5708 C CA . ALA A 1 717 ? 2.340 6.136 27.827 1.00 82.06 717 ALA A CA 1
ATOM 5709 C C . ALA A 1 717 ? 3.015 5.012 28.635 1.00 82.06 717 ALA A C 1
ATOM 5711 O O . ALA A 1 717 ? 3.008 3.849 28.214 1.00 82.06 717 ALA A O 1
ATOM 5712 N N . ARG A 1 718 ? 3.606 5.352 29.790 1.00 86.38 718 ARG A N 1
ATOM 5713 C CA . ARG A 1 718 ? 4.296 4.415 30.694 1.00 86.38 718 ARG A CA 1
ATOM 5714 C C . ARG A 1 718 ? 3.985 4.693 32.155 1.00 86.38 718 ARG A C 1
ATOM 5716 O O . ARG A 1 718 ? 3.677 5.816 32.535 1.00 86.38 718 ARG A O 1
ATOM 5723 N N . GLY A 1 719 ? 4.114 3.674 32.986 1.00 88.06 719 GLY A N 1
ATOM 5724 C CA . GLY A 1 719 ? 3.875 3.771 34.422 1.00 88.06 719 GLY A CA 1
ATOM 5725 C C . GLY A 1 719 ? 4.112 2.441 35.105 1.00 88.06 719 GLY A C 1
ATOM 5726 O O . GLY A 1 719 ? 3.768 1.400 34.539 1.00 88.06 719 GLY A O 1
ATOM 5727 N N . HIS A 1 720 ? 4.715 2.457 36.293 1.00 92.81 720 HIS A N 1
ATOM 5728 C CA . HIS A 1 720 ? 4.906 1.258 37.110 1.00 92.81 720 HIS A CA 1
ATOM 5729 C C . HIS A 1 720 ? 5.653 0.112 36.405 1.00 92.81 720 HIS A C 1
ATOM 5731 O O . HIS A 1 720 ? 5.571 -1.032 36.837 1.00 92.81 720 HIS A O 1
ATOM 5737 N N . GLY A 1 721 ? 6.398 0.414 35.333 1.00 89.56 721 GLY A N 1
ATOM 5738 C CA . GLY A 1 721 ? 7.201 -0.539 34.561 1.00 89.56 721 GLY A CA 1
ATOM 5739 C C . GLY A 1 721 ? 6.505 -1.139 33.339 1.00 89.56 721 GLY A C 1
ATOM 5740 O O . GLY A 1 721 ? 7.078 -2.005 32.676 1.00 89.56 721 GLY A O 1
ATOM 5741 N N . PHE A 1 722 ? 5.307 -0.653 33.010 1.00 90.62 722 PHE A N 1
ATOM 5742 C CA . PHE A 1 722 ? 4.521 -1.106 31.868 1.00 90.62 722 PHE A CA 1
ATOM 5743 C C . PHE A 1 722 ? 4.306 -0.004 30.825 1.00 90.62 722 PHE A C 1
ATOM 5745 O O . PHE A 1 722 ? 4.408 1.190 31.110 1.00 90.62 722 PHE A O 1
ATOM 5752 N N . TYR A 1 723 ? 4.003 -0.439 29.606 1.00 85.81 723 TYR A N 1
ATOM 5753 C CA . TYR A 1 723 ? 3.490 0.345 28.487 1.00 85.81 723 TYR A CA 1
ATOM 5754 C C . TYR A 1 723 ? 1.966 0.271 28.452 1.00 85.81 723 TYR A C 1
ATOM 5756 O O . TYR A 1 723 ? 1.397 -0.767 28.786 1.00 85.81 723 TYR A O 1
ATOM 5764 N N . TYR A 1 724 ? 1.338 1.351 27.991 1.00 80.06 724 TYR A N 1
ATOM 5765 C CA . TYR A 1 724 ? -0.110 1.544 27.990 1.00 80.06 724 TYR A CA 1
ATOM 5766 C C . TYR A 1 724 ? -0.585 1.856 26.562 1.00 80.06 724 TYR A C 1
ATOM 5768 O O . TYR A 1 724 ? -0.066 2.774 25.926 1.00 80.06 724 TYR A O 1
ATOM 5776 N N . TYR A 1 725 ? -1.567 1.105 26.053 1.00 68.31 725 TYR A N 1
ATOM 5777 C CA . TYR A 1 725 ? -2.082 1.235 24.680 1.00 68.31 725 TYR A CA 1
ATOM 5778 C C . TYR A 1 725 ? -3.594 1.548 24.637 1.00 68.31 725 TYR A C 1
ATOM 5780 O O . TYR A 1 725 ? -4.335 0.948 25.421 1.00 68.31 725 TYR A O 1
ATOM 5788 N N . PRO A 1 726 ? -4.073 2.411 23.701 1.00 53.06 726 PRO A N 1
ATOM 5789 C CA . PRO A 1 726 ? -3.317 3.099 22.644 1.00 53.06 726 PRO A CA 1
ATOM 5790 C C . PRO A 1 726 ? -2.614 4.393 23.122 1.00 53.06 726 PRO A C 1
ATOM 5792 O O . PRO A 1 726 ? -3.215 5.191 23.842 1.00 53.06 726 PRO A O 1
ATOM 5795 N N . PRO A 1 727 ? -1.377 4.670 22.661 1.00 40.59 727 PRO A N 1
ATOM 5796 C CA . PRO A 1 727 ? -0.558 5.795 23.130 1.00 40.59 727 PRO A CA 1
ATOM 5797 C C . PRO A 1 727 ? -1.032 7.188 22.656 1.00 40.59 727 PRO A C 1
ATOM 5799 O O . PRO A 1 727 ? -0.433 8.199 23.011 1.00 40.59 727 PRO A O 1
ATOM 5802 N N . ARG A 1 728 ? -2.128 7.290 21.884 1.00 36.16 728 ARG A N 1
ATOM 5803 C CA . ARG A 1 728 ? -2.668 8.566 21.367 1.00 36.16 728 ARG A CA 1
ATOM 5804 C C . ARG A 1 728 ? -3.926 9.028 22.113 1.00 36.16 728 ARG A C 1
ATOM 5806 O O . ARG A 1 728 ? -5.014 9.094 21.552 1.00 36.16 728 ARG A O 1
ATOM 5813 N N . GLY A 1 729 ? -3.736 9.405 23.378 1.00 32.03 729 GLY A N 1
ATOM 5814 C CA . GLY A 1 729 ? -4.537 10.439 24.045 1.00 32.03 729 GLY A CA 1
ATOM 5815 C C . GLY A 1 729 ? -6.036 10.162 24.235 1.00 32.03 729 GLY A C 1
ATOM 5816 O O . GLY A 1 729 ? -6.868 10.824 23.612 1.00 32.03 729 GLY A O 1
ATOM 5817 N N . LYS A 1 730 ? -6.370 9.245 25.154 1.00 30.28 730 LYS A N 1
ATOM 5818 C CA . LYS A 1 730 ? -7.290 9.423 26.306 1.00 30.28 730 LYS A CA 1
ATOM 5819 C C . LYS A 1 730 ? -7.446 8.078 27.030 1.00 30.28 730 LYS A C 1
ATOM 5821 O O . LYS A 1 730 ? -7.780 7.077 26.411 1.00 30.28 730 LYS A O 1
ATOM 5826 N N . PHE A 1 731 ? -7.165 8.072 28.330 1.00 41.50 731 PHE A N 1
ATOM 5827 C CA . PHE A 1 731 ? -7.186 6.887 29.187 1.00 41.50 731 PHE A CA 1
ATOM 5828 C C . PHE A 1 731 ? -8.603 6.641 29.709 1.00 41.50 731 PHE A C 1
ATOM 5830 O O . PHE A 1 731 ? -9.059 7.475 30.481 1.00 41.50 731 PHE A O 1
ATOM 5837 N N . GLU A 1 732 ? -9.270 5.549 29.295 1.00 34.38 732 GLU A N 1
ATOM 5838 C CA . GLU A 1 732 ? -10.201 4.753 30.127 1.00 34.38 732 GLU A CA 1
ATOM 5839 C C . GLU A 1 732 ? -10.788 3.492 29.428 1.00 34.38 732 GLU A C 1
ATOM 5841 O O . GLU A 1 732 ? -10.765 3.336 28.209 1.00 34.38 732 GLU A O 1
ATOM 5846 N N . ASP A 1 733 ? -11.252 2.571 30.284 1.00 36.75 733 ASP A N 1
ATOM 5847 C CA . ASP A 1 733 ? -11.950 1.274 30.130 1.00 36.75 733 ASP A CA 1
ATOM 5848 C C . ASP A 1 733 ? -11.371 0.093 29.335 1.00 36.75 733 ASP A C 1
ATOM 5850 O O . ASP A 1 733 ? -11.683 -1.041 29.701 1.00 36.75 733 ASP A O 1
ATOM 5854 N N . ASN A 1 734 ? -10.485 0.279 28.353 1.00 48.72 734 ASN A N 1
ATOM 5855 C CA . ASN A 1 734 ? -9.892 -0.848 27.600 1.00 48.72 734 ASN A CA 1
ATOM 5856 C C . ASN A 1 734 ? -8.375 -0.727 27.450 1.00 48.72 734 ASN A C 1
ATOM 5858 O O . ASN A 1 734 ? -7.819 -0.809 26.354 1.00 48.72 734 ASN A O 1
ATOM 5862 N N . LEU A 1 735 ? -7.717 -0.485 28.580 1.00 62.62 735 LEU A N 1
ATOM 5863 C CA . LEU A 1 735 ? -6.285 -0.264 28.651 1.00 62.62 735 LEU A CA 1
ATOM 5864 C C . LEU A 1 735 ? -5.531 -1.591 28.538 1.00 62.62 735 LEU A C 1
ATOM 5866 O O . LEU A 1 735 ? -5.579 -2.420 29.447 1.00 62.62 735 LEU A O 1
ATOM 5870 N N . MET A 1 736 ? -4.800 -1.767 27.440 1.00 74.38 736 MET A N 1
ATOM 5871 C CA . MET A 1 736 ? -3.833 -2.855 27.343 1.00 74.38 736 MET A CA 1
ATOM 5872 C C . MET A 1 736 ? -2.526 -2.411 27.979 1.00 74.38 736 MET A C 1
ATOM 5874 O O . MET A 1 736 ? -1.920 -1.421 27.557 1.00 74.38 736 MET A O 1
ATOM 5878 N N . ILE A 1 737 ? -2.118 -3.158 28.998 1.00 84.38 737 ILE A N 1
ATOM 5879 C CA . ILE A 1 737 ? -0.936 -2.899 29.808 1.00 84.38 737 ILE A CA 1
ATOM 5880 C C . ILE A 1 737 ? 0.061 -4.024 29.543 1.00 84.38 737 ILE A C 1
ATOM 5882 O O . ILE A 1 737 ? -0.310 -5.193 29.462 1.00 84.38 737 ILE A O 1
ATOM 5886 N N . GLY A 1 738 ? 1.338 -3.708 29.373 1.00 87.31 738 GLY A N 1
ATOM 5887 C CA . GLY A 1 738 ? 2.340 -4.743 29.134 1.00 87.31 738 GLY A CA 1
ATOM 5888 C C . GLY A 1 738 ? 3.657 -4.185 28.645 1.00 87.31 738 GLY A C 1
ATOM 5889 O O . GLY A 1 738 ? 4.105 -3.146 29.120 1.00 87.31 738 GLY A O 1
ATOM 5890 N N . HIS A 1 739 ? 4.311 -4.877 27.716 1.00 84.88 739 HIS A N 1
ATOM 5891 C CA . HIS A 1 739 ? 5.533 -4.377 27.098 1.00 84.88 739 HIS A CA 1
ATOM 5892 C C . HIS A 1 739 ? 5.730 -4.988 25.699 1.00 84.88 739 HIS A C 1
ATOM 5894 O O . HIS A 1 739 ? 5.812 -6.213 25.570 1.00 84.88 739 HIS A O 1
ATOM 5900 N N . PRO A 1 740 ? 5.846 -4.167 24.640 1.00 76.44 740 PRO A N 1
ATOM 5901 C CA . PRO A 1 740 ? 6.144 -4.658 23.298 1.00 76.44 740 PRO A CA 1
ATOM 5902 C C . PRO A 1 740 ? 7.642 -4.959 23.130 1.00 76.44 740 PRO A C 1
ATOM 5904 O O . PRO A 1 740 ? 8.470 -4.449 23.887 1.00 76.44 740 PRO A O 1
ATOM 5907 N N . SER A 1 741 ? 8.028 -5.747 22.128 1.00 72.94 741 SER A N 1
ATOM 5908 C CA . SER A 1 741 ? 9.430 -6.130 21.928 1.00 72.94 741 SER A CA 1
ATOM 5909 C C . SER A 1 741 ? 9.936 -6.002 20.497 1.00 72.94 741 SER A C 1
ATOM 5911 O O . SER A 1 741 ? 9.170 -5.887 19.538 1.00 72.94 741 SER A O 1
ATOM 5913 N N . LEU A 1 742 ? 11.261 -6.112 20.370 1.00 68.12 742 LEU A N 1
ATOM 5914 C CA . LEU A 1 742 ? 11.956 -6.273 19.100 1.00 68.12 742 LEU A CA 1
ATOM 5915 C C . LEU A 1 742 ? 11.411 -7.494 18.339 1.00 68.12 742 LEU A C 1
ATOM 5917 O O . LEU A 1 742 ? 11.111 -8.529 18.932 1.00 68.12 742 LEU A O 1
ATOM 5921 N N . GLY A 1 743 ? 11.296 -7.378 17.014 1.00 62.22 743 GLY A N 1
ATOM 5922 C CA . GLY A 1 743 ? 10.853 -8.479 16.155 1.00 62.22 743 GLY A CA 1
ATOM 5923 C C . GLY A 1 743 ? 9.378 -8.839 16.301 1.00 62.22 743 GLY A C 1
ATOM 5924 O O . GLY A 1 743 ? 9.013 -9.988 16.078 1.00 62.22 743 GLY A O 1
ATOM 5925 N N . CYS A 1 744 ? 8.536 -7.868 16.666 1.00 68.38 744 CYS A N 1
ATOM 5926 C CA . CYS A 1 744 ? 7.089 -8.036 16.791 1.00 68.38 744 CYS A CA 1
ATOM 5927 C C . CYS A 1 744 ? 6.639 -9.008 17.898 1.00 68.38 744 CYS A C 1
ATOM 5929 O O . CYS A 1 744 ? 5.520 -9.513 17.832 1.00 68.38 744 CYS A O 1
ATOM 5931 N N . GLN A 1 745 ? 7.460 -9.276 18.917 1.00 77.62 745 GLN A N 1
ATOM 5932 C CA . GLN A 1 745 ? 6.977 -10.019 20.084 1.00 77.62 745 GLN A CA 1
ATOM 5933 C C . GLN A 1 745 ? 6.122 -9.105 20.967 1.00 77.62 745 GLN A C 1
ATOM 5935 O O . GLN A 1 745 ? 6.406 -7.911 21.101 1.00 77.62 745 GLN A O 1
ATOM 5940 N N . GLN A 1 746 ? 5.070 -9.657 21.562 1.00 79.00 746 GLN A N 1
ATOM 5941 C CA . GLN A 1 746 ? 4.110 -8.902 22.364 1.00 79.00 746 GLN A CA 1
ATOM 5942 C C . GLN A 1 746 ? 3.785 -9.658 23.638 1.00 79.00 746 GLN A C 1
ATOM 5944 O O . GLN A 1 746 ? 3.564 -10.866 23.603 1.00 79.00 746 GLN A O 1
ATOM 5949 N N . LEU A 1 747 ? 3.720 -8.927 24.742 1.00 85.38 747 LEU A N 1
ATOM 5950 C CA . LEU A 1 747 ? 3.320 -9.441 26.038 1.00 85.38 747 LEU A CA 1
ATOM 5951 C C . LEU A 1 747 ? 2.419 -8.399 26.699 1.00 85.38 747 LEU A C 1
ATOM 5953 O O . LEU A 1 747 ? 2.894 -7.325 27.070 1.00 85.38 747 LEU A O 1
ATOM 5957 N N . MET A 1 748 ? 1.128 -8.703 26.810 1.00 86.62 748 MET A N 1
ATOM 5958 C CA . MET A 1 748 ? 0.110 -7.733 27.218 1.00 86.62 748 MET A CA 1
ATOM 5959 C C . MET A 1 748 ? -0.969 -8.370 28.094 1.00 86.62 748 MET A C 1
ATOM 5961 O O . MET A 1 748 ? -1.194 -9.583 28.055 1.00 86.62 748 MET A O 1
ATOM 5965 N N . PHE A 1 749 ? -1.658 -7.537 28.868 1.00 89.06 749 PHE A N 1
ATOM 5966 C CA . PHE A 1 749 ? -2.782 -7.906 29.715 1.00 89.06 749 PHE A CA 1
ATOM 5967 C C . PHE A 1 749 ? -3.804 -6.777 29.867 1.00 89.06 749 PHE A C 1
ATOM 5969 O O . PHE A 1 749 ? -3.515 -5.613 29.603 1.00 89.06 749 PHE A O 1
ATOM 5976 N N . ASP A 1 750 ? -4.994 -7.152 30.326 1.00 85.56 750 ASP A N 1
ATOM 5977 C CA . ASP A 1 750 ? -6.105 -6.269 30.674 1.00 85.56 750 ASP A CA 1
ATOM 5978 C C . ASP A 1 750 ? -6.559 -6.618 32.102 1.00 85.56 750 ASP A C 1
ATOM 5980 O O . ASP A 1 750 ? -6.984 -7.750 32.375 1.00 85.56 750 ASP A O 1
ATOM 5984 N N . THR A 1 751 ? -6.440 -5.661 33.028 1.00 84.38 751 THR A N 1
ATOM 5985 C CA . THR A 1 751 ? -6.798 -5.848 34.445 1.00 84.38 751 THR A CA 1
ATOM 5986 C C . THR A 1 751 ? -8.303 -5.977 34.662 1.00 84.38 751 THR A C 1
ATOM 5988 O O . THR A 1 751 ? -8.720 -6.695 35.574 1.00 84.38 751 THR A O 1
ATOM 5991 N N . LYS A 1 752 ? -9.124 -5.345 33.814 1.00 80.75 752 LYS A N 1
ATOM 5992 C CA . LYS A 1 752 ? -10.588 -5.321 33.926 1.00 80.75 752 LYS A CA 1
ATOM 5993 C C . LYS A 1 752 ? -11.207 -6.584 33.342 1.00 80.75 752 LYS A C 1
ATOM 5995 O O . LYS A 1 752 ? -12.029 -7.235 33.986 1.00 80.75 752 LYS A O 1
ATOM 6000 N N . LYS A 1 753 ? -10.778 -6.981 32.142 1.00 78.38 753 LYS A N 1
ATOM 6001 C CA . LYS A 1 753 ? -11.249 -8.208 31.476 1.00 78.38 753 LYS A CA 1
ATOM 6002 C C . LYS A 1 753 ? -10.563 -9.469 31.993 1.00 78.38 753 LYS A C 1
ATOM 6004 O O . LYS A 1 753 ? -11.021 -10.572 31.686 1.00 78.38 753 LYS A O 1
ATOM 6009 N N . LYS A 1 754 ? -9.491 -9.314 32.780 1.00 87.25 754 LYS A N 1
ATOM 6010 C CA . LYS A 1 754 ? -8.658 -10.405 33.306 1.00 87.25 754 LYS A CA 1
ATOM 6011 C C . LYS A 1 754 ? -8.099 -11.272 32.174 1.00 87.25 754 LYS A C 1
ATOM 6013 O O . LYS A 1 754 ? -8.118 -12.502 32.251 1.00 87.25 754 LYS A O 1
ATOM 6018 N N . ILE A 1 755 ? -7.647 -10.619 31.105 1.00 86.06 755 ILE A N 1
ATOM 6019 C CA . ILE A 1 755 ? -7.074 -11.262 29.920 1.00 86.06 755 ILE A CA 1
ATOM 6020 C C . ILE A 1 755 ? -5.564 -11.062 29.940 1.00 86.06 755 ILE A C 1
ATOM 6022 O O . ILE A 1 755 ? -5.091 -9.982 30.281 1.00 86.06 755 ILE A O 1
ATOM 6026 N N . SER A 1 756 ? -4.805 -12.070 29.528 1.00 91.44 756 SER A N 1
ATOM 6027 C CA . SER A 1 756 ? -3.388 -11.917 29.202 1.00 91.44 756 SER A CA 1
ATOM 6028 C C . SER A 1 756 ? -3.027 -12.712 27.957 1.00 91.44 756 SER A C 1
ATOM 6030 O O . SER A 1 756 ? -3.625 -13.749 27.670 1.00 91.44 756 SER A O 1
ATOM 6032 N N . PHE A 1 757 ? -2.035 -12.240 27.206 1.00 89.75 757 PHE A N 1
ATOM 6033 C CA . PHE A 1 757 ? -1.500 -12.990 26.079 1.00 89.75 757 PHE A CA 1
ATOM 6034 C C . PHE A 1 757 ? -0.017 -12.720 25.854 1.00 89.75 757 PHE A C 1
ATOM 6036 O O . PHE A 1 757 ? 0.526 -11.691 26.265 1.00 89.75 757 PHE A O 1
ATOM 6043 N N . ALA A 1 758 ? 0.618 -13.646 25.144 1.00 89.81 758 ALA A N 1
ATOM 6044 C CA . ALA A 1 758 ? 1.971 -13.485 24.649 1.00 89.81 758 ALA A CA 1
ATOM 6045 C C . ALA A 1 758 ? 2.092 -14.026 23.222 1.00 89.81 758 ALA A C 1
ATOM 6047 O O . ALA A 1 758 ? 1.586 -15.107 22.924 1.00 89.81 758 ALA A O 1
ATOM 6048 N N . TYR A 1 759 ? 2.793 -13.291 22.360 1.00 87.69 759 TYR A N 1
ATOM 6049 C CA . TYR A 1 759 ? 3.237 -13.730 21.038 1.00 87.69 759 TYR A CA 1
ATOM 6050 C C . TYR A 1 759 ? 4.759 -13.647 20.983 1.00 87.69 759 TYR A C 1
ATOM 6052 O O . TYR A 1 759 ? 5.318 -12.572 21.210 1.00 87.69 759 TYR A O 1
ATOM 6060 N N . VAL A 1 760 ? 5.425 -14.750 20.647 1.00 88.19 760 VAL A N 1
ATOM 6061 C CA . VAL A 1 760 ? 6.880 -14.788 20.442 1.00 88.19 760 VAL A CA 1
ATOM 6062 C C . VAL A 1 760 ? 7.239 -15.405 19.106 1.00 88.19 760 VAL A C 1
ATOM 6064 O O . VAL A 1 760 ? 6.525 -16.261 18.599 1.00 88.19 760 VAL A O 1
ATOM 6067 N N . THR A 1 761 ? 8.362 -14.966 18.543 1.00 86.81 761 THR A N 1
ATOM 6068 C CA . THR A 1 761 ? 8.877 -15.429 17.253 1.00 86.81 761 THR A CA 1
ATOM 6069 C C . THR A 1 761 ? 10.398 -15.379 17.240 1.00 86.81 761 THR A C 1
ATOM 6071 O O . THR A 1 761 ? 10.983 -14.434 17.776 1.00 86.81 761 THR A O 1
ATOM 6074 N N . ASN A 1 762 ? 11.036 -16.372 16.615 1.00 85.25 762 ASN A N 1
ATOM 6075 C CA . ASN A 1 762 ? 12.482 -16.392 16.369 1.00 85.25 762 ASN A CA 1
ATOM 6076 C C . ASN A 1 762 ? 12.870 -15.859 14.974 1.00 85.25 762 ASN A C 1
ATOM 6078 O O . ASN A 1 762 ? 14.040 -15.925 14.601 1.00 85.25 762 ASN A O 1
ATOM 6082 N N . GLY A 1 763 ? 11.925 -15.294 14.212 1.00 79.00 763 GLY A N 1
ATOM 6083 C CA . GLY A 1 763 ? 12.186 -14.574 12.962 1.00 79.00 763 GLY A CA 1
ATOM 6084 C C . GLY A 1 763 ? 12.041 -13.060 13.126 1.00 79.00 763 GLY A C 1
ATOM 6085 O O . GLY A 1 763 ? 10.954 -12.529 12.900 1.00 79.00 763 GLY A O 1
ATOM 6086 N N . LEU A 1 764 ? 13.121 -12.350 13.482 1.00 71.06 764 LEU A N 1
ATOM 6087 C CA . LEU A 1 764 ? 13.090 -10.893 13.702 1.00 71.06 764 LEU A CA 1
ATOM 6088 C C . LEU A 1 764 ? 12.818 -10.135 12.389 1.00 71.06 764 LEU A C 1
ATOM 6090 O O . LEU A 1 764 ? 13.568 -10.298 11.428 1.00 71.06 764 LEU A O 1
ATOM 6094 N N . LYS A 1 765 ? 11.774 -9.291 12.360 1.00 62.72 765 LYS A N 1
ATOM 6095 C CA . LYS A 1 765 ? 11.297 -8.539 11.175 1.00 62.72 765 LYS A CA 1
ATOM 6096 C C . LYS A 1 765 ? 11.427 -7.025 11.335 1.00 62.72 765 LYS A C 1
ATOM 6098 O O . LYS A 1 765 ? 11.472 -6.522 12.458 1.00 62.72 765 LYS A O 1
ATOM 6103 N N . ALA A 1 766 ? 11.422 -6.315 10.203 1.00 49.06 766 ALA A N 1
ATOM 6104 C CA . ALA A 1 766 ? 11.338 -4.858 10.148 1.00 49.06 766 ALA A CA 1
ATOM 6105 C C . ALA A 1 766 ? 9.902 -4.344 10.353 1.00 49.06 766 ALA A C 1
ATOM 6107 O O . ALA A 1 766 ? 8.974 -4.796 9.686 1.00 49.06 766 ALA A O 1
ATOM 6108 N N . GLY A 1 767 ? 9.743 -3.373 11.257 1.00 45.31 767 GLY A N 1
ATOM 6109 C CA . GLY A 1 767 ? 8.484 -2.684 11.545 1.00 45.31 767 GLY A CA 1
ATOM 6110 C C . GLY A 1 767 ? 8.402 -2.230 13.001 1.00 45.31 767 GLY A C 1
ATOM 6111 O O . GLY A 1 767 ? 8.589 -3.045 13.905 1.00 45.31 767 GLY A O 1
ATOM 6112 N N . ALA A 1 768 ? 8.111 -0.947 13.236 1.00 39.53 768 ALA A N 1
ATOM 6113 C CA . ALA A 1 768 ? 7.609 -0.499 14.535 1.00 39.53 768 ALA A CA 1
ATOM 6114 C C . ALA A 1 768 ? 6.322 -1.275 14.855 1.00 39.53 768 ALA A C 1
ATOM 6116 O O . ALA A 1 768 ? 5.578 -1.576 13.927 1.00 39.53 768 ALA A O 1
ATOM 6117 N N . TYR A 1 769 ? 6.164 -1.637 16.133 1.00 46.62 769 TYR A N 1
ATOM 6118 C CA . TYR A 1 769 ? 5.046 -2.168 16.943 1.00 46.62 769 TYR A CA 1
ATOM 6119 C C . TYR A 1 769 ? 3.758 -2.791 16.322 1.00 46.62 769 TYR A C 1
ATOM 6121 O O . TYR A 1 769 ? 3.092 -3.571 17.006 1.00 46.62 769 TYR A O 1
ATOM 6129 N N . ASP A 1 770 ? 3.442 -2.580 15.043 1.00 39.84 770 ASP A N 1
ATOM 6130 C CA . ASP A 1 770 ? 2.111 -2.680 14.440 1.00 39.84 770 ASP A CA 1
ATOM 6131 C C . ASP A 1 770 ? 1.920 -3.733 13.329 1.00 39.84 770 ASP A C 1
ATOM 6133 O O . ASP A 1 770 ? 0.808 -3.874 12.831 1.00 39.84 770 ASP A O 1
ATOM 6137 N N . LEU A 1 771 ? 2.933 -4.505 12.909 1.00 39.53 771 LEU A N 1
ATOM 6138 C CA . LEU A 1 771 ? 2.807 -5.260 11.641 1.00 39.53 771 LEU A CA 1
ATOM 6139 C C . LEU A 1 771 ? 2.513 -6.774 11.719 1.00 39.53 771 LEU A C 1
ATOM 6141 O O . LEU A 1 771 ? 1.946 -7.295 10.769 1.00 39.53 771 LEU A O 1
ATOM 6145 N N . CYS A 1 772 ? 2.807 -7.509 12.799 1.00 43.69 772 CYS A N 1
ATOM 6146 C CA . CYS A 1 772 ? 2.509 -8.966 12.867 1.00 43.69 772 CYS A CA 1
ATOM 6147 C C . CYS A 1 772 ? 1.424 -9.365 13.895 1.00 43.69 772 CYS A C 1
ATOM 6149 O O . CYS A 1 772 ? 0.506 -10.105 13.540 1.00 43.69 772 CYS A O 1
ATOM 6151 N N . PRO A 1 773 ? 1.445 -8.877 15.149 1.00 43.16 773 PRO A N 1
ATOM 6152 C CA . PRO A 1 773 ? 0.466 -9.251 16.176 1.00 43.16 773 PRO A CA 1
ATOM 6153 C C . PRO A 1 773 ? -0.781 -8.368 16.139 1.00 43.16 773 PRO A C 1
ATOM 6155 O O . PRO A 1 773 ? -1.855 -8.810 16.536 1.00 43.16 773 PRO A O 1
ATOM 6158 N N . HIS A 1 774 ? -0.659 -7.145 15.611 1.00 41.91 774 HIS A N 1
ATOM 6159 C CA . HIS A 1 774 ? -1.748 -6.174 15.476 1.00 41.91 774 HIS A CA 1
ATOM 6160 C C . HIS A 1 774 ? -2.929 -6.767 14.667 1.00 41.91 774 HIS A C 1
ATOM 6162 O O . HIS A 1 774 ? -4.081 -6.447 14.938 1.00 41.91 774 HIS A O 1
ATOM 6168 N N . PHE A 1 775 ? -2.674 -7.714 13.749 1.00 39.78 775 PHE A N 1
ATOM 6169 C CA . PHE A 1 775 ? -3.697 -8.417 12.955 1.00 39.78 775 PHE A CA 1
ATOM 6170 C C . PHE A 1 775 ? -4.408 -9.568 13.698 1.00 39.78 775 PHE A C 1
ATOM 6172 O O . PHE A 1 775 ? -5.605 -9.772 13.493 1.00 39.78 775 PHE A O 1
ATOM 6179 N N . ILE A 1 776 ? -3.699 -10.311 14.561 1.00 44.97 776 ILE A N 1
ATOM 6180 C CA . ILE A 1 776 ? -4.294 -11.341 15.442 1.00 44.97 776 ILE A CA 1
ATOM 6181 C C . ILE A 1 776 ? -5.083 -10.655 16.567 1.00 44.97 776 ILE A C 1
ATOM 6183 O O . ILE A 1 776 ? -6.184 -11.075 16.915 1.00 44.97 776 ILE A O 1
ATOM 6187 N N . PHE A 1 777 ? -4.552 -9.552 17.094 1.00 47.94 777 PHE A N 1
ATOM 6188 C CA . PHE A 1 777 ? -5.071 -8.893 18.283 1.00 47.94 777 PHE A CA 1
ATOM 6189 C C . PHE A 1 777 ? -6.206 -7.897 18.012 1.00 47.94 777 PHE A C 1
ATOM 6191 O O . PHE A 1 777 ? -7.199 -7.933 18.733 1.00 47.94 777 PHE A O 1
ATOM 6198 N N . ASN A 1 778 ? -6.155 -7.084 16.942 1.00 41.94 778 ASN A N 1
ATOM 6199 C CA . ASN A 1 778 ? -7.343 -6.312 16.545 1.00 41.94 778 ASN A CA 1
ATOM 6200 C C . ASN A 1 778 ? -8.513 -7.238 16.217 1.00 41.94 778 ASN A C 1
ATOM 6202 O O . ASN A 1 778 ? -9.651 -6.843 16.442 1.00 41.94 778 ASN A O 1
ATOM 6206 N N . LYS A 1 779 ? -8.244 -8.462 15.737 1.00 44.38 779 LYS A N 1
ATOM 6207 C CA . LYS A 1 779 ? -9.270 -9.492 15.567 1.00 44.38 779 LYS A CA 1
ATOM 6208 C C . LYS A 1 779 ? -9.811 -10.001 16.903 1.00 44.38 779 LYS A C 1
ATOM 6210 O O . LYS A 1 779 ? -11.020 -9.972 17.079 1.00 44.38 779 LYS A O 1
ATOM 6215 N N . PHE A 1 780 ? -8.945 -10.333 17.860 1.00 40.78 780 PHE A N 1
ATOM 6216 C CA . PHE A 1 780 ? -9.349 -10.739 19.212 1.00 40.78 780 PHE A CA 1
ATOM 6217 C C . PHE A 1 780 ? -10.155 -9.660 19.965 1.00 40.78 780 PHE A C 1
ATOM 6219 O O . PHE A 1 780 ? -11.185 -9.961 20.558 1.00 40.78 780 PHE A O 1
ATOM 6226 N N . HIS A 1 781 ? -9.750 -8.384 19.900 1.00 37.94 781 HIS A N 1
ATOM 6227 C CA . HIS A 1 781 ? -10.528 -7.275 20.474 1.00 37.94 781 HIS A CA 1
ATOM 6228 C C . HIS A 1 781 ? -11.812 -6.970 19.687 1.00 37.94 781 HIS A C 1
ATOM 6230 O O . HIS A 1 781 ? -12.797 -6.557 20.294 1.00 37.94 781 HIS A O 1
ATOM 6236 N N . SER A 1 782 ? -11.826 -7.187 18.363 1.00 40.16 782 SER A N 1
ATOM 6237 C CA . SER A 1 782 ? -13.035 -7.054 17.530 1.00 40.16 782 SER A CA 1
ATOM 6238 C C . SER A 1 782 ? -14.020 -8.217 17.660 1.00 40.16 782 SER A C 1
ATOM 6240 O O . SER A 1 782 ? -15.110 -8.145 17.103 1.00 40.16 782 SER A O 1
ATOM 6242 N N . GLU A 1 783 ? -13.635 -9.286 18.359 1.00 39.12 783 GLU A N 1
ATOM 6243 C CA . GLU A 1 783 ? -14.497 -10.428 18.681 1.00 39.12 783 GLU A CA 1
ATOM 6244 C C . GLU A 1 783 ? -15.179 -10.277 20.051 1.00 39.12 783 GLU A C 1
ATOM 6246 O O . GLU A 1 783 ? -15.942 -11.147 20.467 1.00 39.12 783 GLU A O 1
ATOM 6251 N N . LEU A 1 784 ? -15.023 -9.121 20.715 1.00 40.94 784 LEU A N 1
ATOM 6252 C CA . LEU A 1 784 ? -16.088 -8.651 21.599 1.00 40.94 784 LEU A CA 1
ATOM 6253 C C . LEU A 1 784 ? -17.364 -8.507 20.752 1.00 40.94 784 LEU A C 1
ATOM 6255 O O . LEU A 1 784 ? -17.296 -7.910 19.676 1.00 40.94 784 LEU A O 1
ATOM 6259 N N . PRO A 1 785 ? -18.510 -9.053 21.191 1.00 41.94 785 PRO A N 1
ATOM 6260 C CA . PRO A 1 785 ? -19.719 -9.090 20.383 1.00 41.94 785 PRO A CA 1
ATOM 6261 C C . PRO A 1 785 ? -20.055 -7.685 19.881 1.00 41.94 785 PRO A C 1
ATOM 6263 O O . PRO A 1 785 ? -20.247 -6.759 20.668 1.00 41.94 785 PRO A O 1
ATOM 6266 N N . PHE A 1 786 ? -20.115 -7.524 18.557 1.00 49.84 786 PHE A N 1
ATOM 6267 C CA . PHE A 1 786 ? -20.699 -6.333 17.963 1.00 49.84 786 PHE A CA 1
ATOM 6268 C C . PHE A 1 786 ? -22.128 -6.229 18.488 1.00 49.84 786 PHE A C 1
ATOM 6270 O O . PHE A 1 786 ? -22.961 -7.104 18.245 1.00 49.84 786 PHE A O 1
ATOM 6277 N N . HIS A 1 787 ? -22.402 -5.167 19.238 1.00 56.03 787 HIS A N 1
ATOM 6278 C CA . HIS A 1 787 ? -23.756 -4.861 19.649 1.00 56.03 787 HIS A CA 1
ATOM 6279 C C . HIS A 1 787 ? -24.492 -4.356 18.415 1.00 56.03 787 HIS A C 1
ATOM 6281 O O . HIS A 1 787 ? -24.222 -3.264 17.917 1.00 56.03 787 HIS A O 1
ATOM 6287 N N . PHE A 1 788 ? -25.365 -5.205 17.886 1.00 70.56 788 PHE A N 1
ATOM 6288 C CA . PHE A 1 788 ? -26.308 -4.855 16.840 1.00 70.56 788 PHE A CA 1
ATOM 6289 C C . PHE A 1 788 ? -27.658 -4.603 17.493 1.00 70.56 788 PHE A C 1
ATOM 6291 O O . PHE A 1 788 ? -28.081 -5.365 18.365 1.00 70.56 788 PHE A O 1
ATOM 6298 N N . GLY A 1 789 ? -28.325 -3.540 17.072 1.00 77.00 789 GLY A N 1
ATOM 6299 C CA . GLY A 1 789 ? -29.671 -3.236 17.519 1.00 77.00 789 GLY A CA 1
ATOM 6300 C C . GLY A 1 789 ? -30.505 -2.663 16.388 1.00 77.00 789 GLY A C 1
ATOM 6301 O O . GLY A 1 789 ? -29.991 -2.317 15.320 1.00 77.00 789 GLY A O 1
ATOM 6302 N N . GLY A 1 790 ? -31.806 -2.605 16.641 1.00 86.38 790 GLY A N 1
ATOM 6303 C CA . GLY A 1 790 ? -32.776 -2.081 15.699 1.00 86.38 790 GLY A CA 1
ATOM 6304 C C . GLY A 1 790 ? -33.625 -3.147 15.021 1.00 86.38 790 GLY A C 1
ATOM 6305 O O . GLY A 1 790 ? -33.582 -4.325 15.379 1.00 86.38 790 GLY A O 1
ATOM 6306 N N . TYR A 1 791 ? -34.431 -2.709 14.060 1.00 88.69 791 TYR A N 1
ATOM 6307 C CA . TYR A 1 791 ? -35.407 -3.527 13.353 1.00 88.69 791 TYR A CA 1
ATOM 6308 C C . TYR A 1 791 ? -35.497 -3.145 11.872 1.00 88.69 791 TYR A C 1
ATOM 6310 O O . TYR A 1 791 ? -35.168 -2.031 11.456 1.00 88.69 791 TYR A O 1
ATOM 6318 N N . ALA A 1 792 ? -35.965 -4.099 11.077 1.00 88.94 792 ALA A N 1
ATOM 6319 C CA . ALA A 1 792 ? -36.505 -3.872 9.749 1.00 88.94 792 ALA A CA 1
ATOM 6320 C C . ALA A 1 792 ? -37.870 -4.559 9.709 1.00 88.94 792 ALA A C 1
ATOM 6322 O O . ALA A 1 792 ? -37.986 -5.706 10.145 1.00 88.94 792 ALA A O 1
ATOM 6323 N N . ASP A 1 793 ? -38.889 -3.849 9.240 1.00 91.25 793 ASP A N 1
ATOM 6324 C CA . ASP A 1 793 ? -40.227 -4.414 9.101 1.00 91.25 793 ASP A CA 1
ATOM 6325 C C . ASP A 1 793 ? -40.282 -5.509 8.031 1.00 91.25 793 ASP A C 1
ATOM 6327 O O . ASP A 1 793 ? -39.401 -5.615 7.171 1.00 91.25 793 ASP A O 1
ATOM 6331 N N . GLU A 1 794 ? -41.369 -6.281 8.054 1.00 84.62 794 GLU A N 1
ATOM 6332 C CA . GLU A 1 794 ? -41.656 -7.292 7.039 1.00 84.62 794 GLU A CA 1
ATOM 6333 C C . GLU A 1 794 ? -41.616 -6.688 5.622 1.00 84.62 794 GLU A C 1
ATOM 6335 O O . GLU A 1 794 ? -42.192 -5.628 5.352 1.00 84.62 794 GLU A O 1
ATOM 6340 N N . GLY A 1 795 ? -40.887 -7.343 4.717 1.00 83.94 795 GLY A N 1
ATOM 6341 C CA . GLY A 1 795 ? -40.624 -6.871 3.357 1.00 83.94 795 GLY A CA 1
ATOM 6342 C C . GLY A 1 795 ? -39.406 -5.947 3.208 1.00 83.94 795 GLY A C 1
ATOM 6343 O O . GLY A 1 795 ? -39.056 -5.610 2.074 1.00 83.94 795 GLY A O 1
ATOM 6344 N N . TYR A 1 796 ? -38.745 -5.545 4.303 1.00 86.31 796 TYR A N 1
ATOM 6345 C CA . TYR A 1 796 ? -37.528 -4.715 4.314 1.00 86.31 796 TYR A CA 1
ATOM 6346 C C . TYR A 1 796 ? -36.287 -5.458 4.854 1.00 86.31 796 TYR A C 1
ATOM 6348 O O . TYR A 1 796 ? -35.208 -4.873 4.967 1.00 86.31 796 TYR A O 1
ATOM 6356 N N . GLU A 1 797 ? -36.373 -6.761 5.120 1.00 83.38 797 GLU A N 1
ATOM 6357 C CA . GLU A 1 797 ? -35.330 -7.597 5.740 1.00 83.38 797 GLU A CA 1
ATOM 6358 C C . GLU A 1 797 ? -34.046 -7.649 4.906 1.00 83.38 797 GLU A C 1
ATOM 6360 O O . GLU A 1 797 ? -32.935 -7.697 5.441 1.00 83.38 797 GLU A O 1
ATOM 6365 N N . ARG A 1 798 ? -34.168 -7.547 3.575 1.00 79.00 798 ARG A N 1
ATOM 6366 C CA . ARG A 1 798 ? -33.013 -7.446 2.669 1.00 79.00 798 ARG A CA 1
ATOM 6367 C C . ARG A 1 798 ? -32.107 -6.271 3.038 1.00 79.00 798 ARG A C 1
ATOM 6369 O O . ARG A 1 798 ? -30.895 -6.366 2.840 1.00 79.00 798 ARG A O 1
ATOM 6376 N N . LEU A 1 799 ? -32.655 -5.184 3.587 1.00 79.00 799 LEU A N 1
ATOM 6377 C CA . LEU A 1 799 ? -31.857 -4.066 4.088 1.00 79.00 799 LEU A CA 1
ATOM 6378 C C . LEU A 1 799 ? -31.014 -4.489 5.285 1.00 79.00 799 LEU A C 1
ATOM 6380 O O . LEU A 1 799 ? -29.822 -4.203 5.297 1.00 79.00 799 LEU A O 1
ATOM 6384 N N . GLN A 1 800 ? -31.559 -5.270 6.215 1.00 73.62 800 GLN A N 1
ATOM 6385 C CA . GLN A 1 800 ? -30.786 -5.845 7.316 1.00 73.62 800 GLN A CA 1
ATOM 6386 C C . GLN A 1 800 ? -29.639 -6.736 6.802 1.00 73.62 800 GLN A C 1
ATOM 6388 O O . GLN A 1 800 ? -28.515 -6.640 7.294 1.00 73.62 800 GLN A O 1
ATOM 6393 N N . GLU A 1 801 ? -29.864 -7.530 5.749 1.00 68.38 801 GLU A N 1
ATOM 6394 C CA . GLU A 1 801 ? -28.843 -8.409 5.154 1.00 68.38 801 GLU A CA 1
ATOM 6395 C C . GLU A 1 801 ? -27.745 -7.682 4.363 1.00 68.38 801 GLU A C 1
ATOM 6397 O O . GLU A 1 801 ? -26.597 -8.138 4.310 1.00 68.38 801 GLU A O 1
ATOM 6402 N N . VAL A 1 802 ? -28.087 -6.582 3.685 1.00 65.88 802 VAL A N 1
ATOM 6403 C CA . VAL A 1 802 ? -27.132 -5.797 2.886 1.00 65.88 802 VAL A CA 1
ATOM 6404 C C . VAL A 1 802 ? -26.415 -4.726 3.698 1.00 65.88 802 VAL A C 1
ATOM 6406 O O . VAL A 1 802 ? -25.418 -4.182 3.212 1.00 65.88 802 VAL A O 1
ATOM 6409 N N . THR A 1 803 ? -26.888 -4.434 4.912 1.00 61.19 803 THR A N 1
ATOM 6410 C CA . THR A 1 803 ? -26.203 -3.497 5.795 1.00 61.19 803 THR A CA 1
ATOM 6411 C C . THR A 1 803 ? -24.806 -3.993 6.167 1.00 61.19 803 THR A C 1
ATOM 6413 O O . THR A 1 803 ? -24.575 -5.202 6.299 1.00 61.19 803 THR A O 1
ATOM 6416 N N . PRO A 1 804 ? -23.870 -3.068 6.439 1.00 52.84 804 PRO A N 1
ATOM 6417 C CA . PRO A 1 804 ? -22.621 -3.383 7.127 1.00 52.84 804 PRO A CA 1
ATOM 6418 C C . PRO A 1 804 ? -22.841 -3.812 8.594 1.00 52.84 804 PRO A C 1
ATOM 6420 O O . PRO A 1 804 ? -21.923 -3.735 9.396 1.00 52.84 804 PRO A O 1
ATOM 6423 N N . PHE A 1 805 ? -24.049 -4.236 8.979 1.00 53.88 805 PHE A N 1
ATOM 6424 C CA . PHE A 1 805 ? -24.406 -4.677 10.329 1.00 53.88 805 PHE A CA 1
ATOM 6425 C C . PHE A 1 805 ? -25.004 -6.089 10.337 1.00 53.88 805 PHE A C 1
ATOM 6427 O O . PHE A 1 805 ? -25.426 -6.573 11.381 1.00 53.88 805 PHE A O 1
ATOM 6434 N N . SER A 1 806 ? -25.015 -6.788 9.193 1.00 51.28 806 SER A N 1
ATOM 6435 C CA . SER A 1 806 ? -25.364 -8.208 9.162 1.00 51.28 806 SER A CA 1
ATOM 6436 C C . SER A 1 806 ? -24.260 -9.045 9.832 1.00 51.28 806 SER A C 1
ATOM 6438 O O . SER A 1 806 ? -23.112 -9.020 9.357 1.00 51.28 806 SER A O 1
ATOM 6440 N N . PRO A 1 807 ? -24.595 -9.889 10.832 1.00 43.38 807 PRO A N 1
ATOM 6441 C CA . PRO A 1 807 ? -23.660 -10.831 11.447 1.00 43.38 807 PRO A CA 1
ATOM 6442 C C . PRO A 1 807 ? -23.058 -11.847 10.468 1.00 43.38 807 PRO A C 1
ATOM 6444 O O . PRO A 1 807 ? -22.167 -12.591 10.839 1.00 43.38 807 PRO A O 1
ATOM 6447 N N . ARG A 1 808 ? -23.535 -11.934 9.217 1.00 40.84 808 ARG A N 1
ATOM 6448 C CA . ARG A 1 808 ? -22.994 -12.857 8.204 1.00 40.84 808 ARG A CA 1
ATOM 6449 C C . ARG A 1 808 ? -22.045 -12.193 7.202 1.00 40.84 808 ARG A C 1
ATOM 6451 O O . ARG A 1 808 ? -21.264 -12.901 6.572 1.00 40.84 808 ARG A O 1
ATOM 6458 N N . ARG A 1 809 ? -22.087 -10.863 7.024 1.00 44.00 809 ARG A N 1
ATOM 6459 C CA . ARG A 1 809 ? -21.316 -10.163 5.967 1.00 44.00 809 ARG A CA 1
ATOM 6460 C C . ARG A 1 809 ? -20.150 -9.314 6.462 1.00 44.00 809 ARG A C 1
ATOM 6462 O O . ARG A 1 809 ? -19.164 -9.211 5.733 1.00 44.00 809 ARG A O 1
ATOM 6469 N N . ASN A 1 810 ? -20.176 -8.810 7.698 1.00 44.16 810 ASN A N 1
ATOM 6470 C CA . ASN A 1 810 ? -18.997 -8.142 8.274 1.00 44.16 810 ASN A CA 1
ATOM 6471 C C . ASN A 1 810 ? -17.767 -9.055 8.335 1.00 44.16 810 ASN A C 1
ATOM 6473 O O . ASN A 1 810 ? -16.642 -8.601 8.138 1.00 44.16 810 ASN A O 1
ATOM 6477 N N . PHE A 1 811 ? -17.988 -10.357 8.513 1.00 40.28 811 PHE A N 1
ATOM 6478 C CA . PHE A 1 811 ? -16.933 -11.343 8.734 1.00 40.28 811 PHE A CA 1
ATOM 6479 C C . PHE A 1 811 ? -16.156 -11.749 7.477 1.00 40.28 811 PHE A C 1
ATOM 6481 O O . PHE A 1 811 ? -15.118 -12.404 7.597 1.00 40.28 811 PHE A O 1
ATOM 6488 N N . ARG A 1 812 ? -16.611 -11.352 6.277 1.00 37.41 812 ARG A N 1
ATOM 6489 C CA . ARG A 1 812 ? -15.962 -11.762 5.023 1.00 37.41 812 ARG A CA 1
ATOM 6490 C C . ARG A 1 812 ? -15.041 -10.704 4.417 1.00 37.41 812 ARG A C 1
ATOM 6492 O O . ARG A 1 812 ? -13.976 -11.065 3.929 1.00 37.41 812 ARG A O 1
ATOM 6499 N N . ASP A 1 813 ? -15.402 -9.421 4.494 1.00 43.91 813 ASP A N 1
ATOM 6500 C CA . ASP A 1 813 ? -14.858 -8.451 3.534 1.00 43.91 813 ASP A CA 1
ATOM 6501 C C . ASP A 1 813 ? -14.403 -7.079 4.121 1.00 43.91 813 ASP A C 1
ATOM 6503 O O . ASP A 1 813 ? -13.987 -6.213 3.352 1.00 43.91 813 ASP A O 1
ATOM 6507 N N . GLY A 1 814 ? -14.448 -6.845 5.445 1.00 49.34 814 GLY A N 1
ATOM 6508 C CA . GLY A 1 814 ? -13.851 -5.644 6.080 1.00 49.34 814 GLY A CA 1
ATOM 6509 C C . GLY A 1 814 ? -14.510 -4.296 5.725 1.00 49.34 814 GLY A C 1
ATOM 6510 O O . GLY A 1 814 ? -13.820 -3.298 5.531 1.00 49.34 814 GLY A O 1
ATOM 6511 N N . TRP A 1 815 ? -15.840 -4.269 5.579 1.00 51.97 815 TRP A N 1
ATOM 6512 C CA . TRP A 1 815 ? -16.592 -3.161 4.963 1.00 51.97 815 TRP A CA 1
ATOM 6513 C C . TRP A 1 815 ? -16.820 -1.920 5.834 1.00 51.97 815 TRP A C 1
ATOM 6515 O O . TRP A 1 815 ? -16.905 -0.811 5.300 1.00 51.97 815 TRP A O 1
ATOM 6525 N N . GLU A 1 816 ? -16.950 -2.072 7.148 1.00 59.47 816 GLU A N 1
ATOM 6526 C CA . GLU A 1 816 ? -17.076 -0.973 8.108 1.00 59.47 816 GLU A CA 1
ATOM 6527 C C . GLU A 1 816 ? -16.132 -1.234 9.278 1.00 59.47 816 GLU A C 1
ATOM 6529 O O . GLU A 1 816 ? -16.067 -2.354 9.783 1.00 59.47 816 GLU A O 1
ATOM 6534 N N . SER A 1 817 ? -15.332 -0.232 9.644 1.00 59.47 817 SER A N 1
ATOM 6535 C CA . SER A 1 817 ? -14.183 -0.435 10.533 1.00 59.47 817 SER A CA 1
ATOM 6536 C C . SER A 1 817 ? -14.470 -0.092 11.991 1.00 59.47 817 SER A C 1
ATOM 6538 O O . SER A 1 817 ? -13.671 -0.492 12.847 1.00 59.47 817 SER A O 1
ATOM 6540 N N . VAL A 1 818 ? -15.565 0.636 12.275 1.00 76.38 818 VAL A N 1
ATOM 6541 C CA . VAL A 1 818 ? -15.895 1.127 13.626 1.00 76.38 818 VAL A CA 1
ATOM 6542 C C . VAL A 1 818 ? -17.373 0.967 14.012 1.00 76.38 818 VAL A C 1
ATOM 6544 O O . VAL A 1 818 ? -17.710 -0.014 14.673 1.00 76.38 818 VAL A O 1
ATOM 6547 N N . GLY A 1 819 ? -18.249 1.901 13.644 1.00 83.88 819 GLY A N 1
ATOM 6548 C CA . GLY A 1 819 ? -19.668 1.888 13.992 1.00 83.88 819 GLY A CA 1
ATOM 6549 C C . GLY A 1 819 ? -20.487 2.799 13.083 1.00 83.88 819 GLY A C 1
ATOM 6550 O O . GLY A 1 819 ? -19.955 3.712 12.436 1.00 83.88 819 GLY A O 1
ATOM 6551 N N . ALA A 1 820 ? -21.777 2.497 12.956 1.00 88.06 820 ALA A N 1
ATOM 6552 C CA . ALA A 1 820 ? -22.679 3.251 12.098 1.00 88.06 820 ALA A CA 1
ATOM 6553 C C . ALA A 1 820 ? -24.163 2.947 12.381 1.00 88.06 820 ALA A C 1
ATOM 6555 O O . ALA A 1 820 ? -24.500 1.981 13.068 1.00 88.06 820 ALA A O 1
ATOM 6556 N N . ALA A 1 821 ? -25.043 3.779 11.821 1.00 91.56 821 ALA A N 1
ATOM 6557 C CA . ALA A 1 821 ? -26.492 3.621 11.873 1.00 91.56 821 ALA A CA 1
ATOM 6558 C C . ALA A 1 821 ? -27.152 3.974 10.530 1.00 91.56 821 ALA A C 1
ATOM 6560 O O . ALA A 1 821 ? -26.626 4.773 9.749 1.00 91.56 821 ALA A O 1
ATOM 6561 N N . PHE A 1 822 ? -28.308 3.369 10.261 1.00 93.06 822 PHE A N 1
ATOM 6562 C CA . PHE A 1 822 ? -29.104 3.550 9.051 1.00 93.06 822 PHE A CA 1
ATOM 6563 C C . PHE A 1 822 ? -30.596 3.539 9.387 1.00 93.06 822 PHE A C 1
ATOM 6565 O O . PHE A 1 822 ? -31.067 2.609 10.036 1.00 93.06 822 PHE A O 1
ATOM 6572 N N . ALA A 1 823 ? -31.342 4.539 8.920 1.00 95.19 823 ALA A N 1
ATOM 6573 C CA . ALA A 1 823 ? -32.783 4.627 9.142 1.00 95.19 823 ALA A CA 1
ATOM 6574 C C . ALA A 1 823 ? -33.523 4.966 7.847 1.00 95.19 823 ALA A C 1
ATOM 6576 O O . ALA A 1 823 ? -33.014 5.733 7.023 1.00 95.19 823 ALA A O 1
ATOM 6577 N N . VAL A 1 824 ? -34.724 4.407 7.686 1.00 96.31 824 VAL A N 1
ATOM 6578 C CA . VAL A 1 824 ? -35.609 4.607 6.532 1.00 96.31 824 VAL A CA 1
ATOM 6579 C C . VAL A 1 824 ? -37.035 4.839 7.013 1.00 96.31 824 VAL A C 1
ATOM 6581 O O . VAL A 1 824 ? -37.577 4.067 7.807 1.00 96.31 824 VAL A O 1
ATOM 6584 N N . PHE A 1 825 ? -37.660 5.877 6.469 1.00 97.00 825 PHE A N 1
ATOM 6585 C CA . PHE A 1 825 ? -39.066 6.190 6.649 1.00 97.00 825 PHE A CA 1
ATOM 6586 C C . PHE A 1 825 ? -39.782 6.167 5.301 1.00 97.00 825 PHE A C 1
ATOM 6588 O O . PHE A 1 825 ? -39.283 6.701 4.310 1.00 97.00 825 PHE A O 1
ATOM 6595 N N . VAL A 1 826 ? -40.975 5.578 5.279 1.00 95.50 826 VAL A N 1
ATOM 6596 C CA . VAL A 1 826 ? -41.850 5.503 4.104 1.00 95.50 826 VAL A CA 1
ATOM 6597 C C . VAL A 1 826 ? -43.232 5.999 4.515 1.00 95.50 826 VAL A C 1
ATOM 6599 O O . VAL A 1 826 ? -43.821 5.484 5.466 1.00 95.50 826 VAL A O 1
ATOM 6602 N N . LYS A 1 827 ? -43.746 7.026 3.824 1.00 93.12 827 LYS A N 1
ATOM 6603 C CA . LYS A 1 827 ? -45.070 7.635 4.066 1.00 93.12 827 LYS A CA 1
ATOM 6604 C C . LYS A 1 827 ? -45.314 7.993 5.541 1.00 93.12 827 LYS A C 1
ATOM 6606 O O . LYS A 1 827 ? -46.378 7.734 6.097 1.00 93.12 827 LYS A O 1
ATOM 6611 N N . GLY A 1 828 ? -44.298 8.548 6.204 1.00 91.75 828 GLY A N 1
ATOM 6612 C CA . GLY A 1 828 ? -44.391 8.979 7.600 1.00 91.75 828 GLY A CA 1
ATOM 6613 C C . GLY A 1 828 ? -44.065 7.903 8.641 1.00 91.75 828 GLY A C 1
ATOM 6614 O O . GLY A 1 828 ? -43.954 8.237 9.819 1.00 91.75 828 GLY A O 1
ATOM 6615 N N . ARG A 1 829 ? -43.885 6.637 8.239 1.00 93.81 829 ARG A N 1
ATOM 6616 C CA . ARG A 1 829 ? -43.648 5.497 9.140 1.00 93.81 829 ARG A CA 1
ATOM 6617 C C . ARG A 1 829 ? -42.190 5.045 9.082 1.00 93.81 829 ARG A C 1
ATOM 6619 O O . ARG A 1 829 ? -41.663 4.869 7.987 1.00 93.81 829 ARG A O 1
ATOM 6626 N N . ALA A 1 830 ? -41.555 4.840 10.235 1.00 94.75 830 ALA A N 1
ATOM 6627 C CA . ALA A 1 830 ? -40.252 4.179 10.306 1.00 94.75 830 ALA A CA 1
ATOM 6628 C C . ALA A 1 830 ? -40.418 2.713 9.886 1.00 94.75 830 ALA A C 1
ATOM 6630 O O . ALA A 1 830 ? -41.249 2.014 10.460 1.00 94.75 830 ALA A O 1
ATOM 6631 N N . VAL A 1 831 ? -39.675 2.282 8.867 1.00 94.94 831 VAL A N 1
ATOM 6632 C CA . VAL A 1 831 ? -39.705 0.895 8.358 1.00 94.94 831 VAL A CA 1
ATOM 6633 C C . VAL A 1 831 ? -38.376 0.173 8.560 1.00 94.94 831 VAL A C 1
ATOM 6635 O O . VAL A 1 831 ? -38.325 -1.054 8.564 1.00 94.94 831 VAL A O 1
ATOM 6638 N N . VAL A 1 832 ? -37.294 0.936 8.732 1.00 93.69 832 VAL A N 1
ATOM 6639 C CA . VAL A 1 832 ? -35.971 0.433 9.096 1.00 93.69 832 VAL A CA 1
ATOM 6640 C C . VAL A 1 832 ? -35.338 1.400 10.076 1.00 93.69 832 VAL A C 1
ATOM 6642 O O . VAL A 1 832 ? -35.288 2.604 9.820 1.00 93.69 832 VAL A O 1
ATOM 6645 N N . ASP A 1 833 ? -34.790 0.854 11.150 1.00 93.62 833 ASP A N 1
ATOM 6646 C CA . ASP A 1 833 ? -33.935 1.571 12.078 1.00 93.62 833 ASP A CA 1
ATOM 6647 C C . ASP A 1 833 ? -32.870 0.617 12.591 1.00 93.62 833 ASP A C 1
ATOM 6649 O O . ASP A 1 833 ? -33.187 -0.309 13.326 1.00 93.62 833 ASP A O 1
ATOM 6653 N N . LEU A 1 834 ? -31.631 0.776 12.139 1.00 90.38 834 LEU A N 1
ATOM 6654 C CA . LEU A 1 834 ? -30.551 -0.170 12.390 1.00 90.38 834 LEU A CA 1
ATOM 6655 C C . LEU A 1 834 ? -29.314 0.564 12.882 1.00 90.38 834 LEU A C 1
ATOM 6657 O O . LEU A 1 834 ? -28.936 1.601 12.335 1.00 90.38 834 LEU A O 1
ATOM 6661 N N . TRP A 1 835 ? -28.626 -0.023 13.854 1.00 89.69 835 TRP A N 1
ATOM 6662 C CA . TRP A 1 835 ? -27.335 0.463 14.322 1.00 89.69 835 TRP A CA 1
ATOM 6663 C C . TRP A 1 835 ? -26.427 -0.683 14.759 1.00 89.69 835 TRP A C 1
ATOM 6665 O O . TRP A 1 835 ? -26.878 -1.774 15.119 1.00 89.69 835 TRP A O 1
ATOM 6675 N N . GLY A 1 836 ? -25.121 -0.431 14.751 1.00 82.12 836 GLY A N 1
ATOM 6676 C CA . GLY A 1 836 ? -24.175 -1.362 15.342 1.00 82.12 836 GLY A CA 1
ATOM 6677 C C . GLY A 1 836 ? -22.718 -0.940 15.250 1.00 82.12 836 GLY A C 1
ATOM 6678 O O . GLY A 1 836 ? -22.357 0.041 14.597 1.00 82.12 836 GLY A O 1
ATOM 6679 N N . GLY A 1 837 ? -21.867 -1.713 15.923 1.00 80.56 837 GLY A N 1
ATOM 6680 C CA . GLY A 1 837 ? -20.447 -1.401 16.082 1.00 80.56 837 GLY A CA 1
ATOM 6681 C C . GLY A 1 837 ? -20.164 -0.598 17.337 1.00 80.56 837 GLY A C 1
ATOM 6682 O O . GLY A 1 837 ? -20.831 -0.774 18.356 1.00 80.56 837 GLY A O 1
ATOM 6683 N N . TYR A 1 838 ? -19.144 0.251 17.276 1.00 79.19 838 TYR A N 1
ATOM 6684 C CA . TYR A 1 838 ? -18.675 1.025 18.420 1.00 79.19 838 TYR A CA 1
ATOM 6685 C C . TYR A 1 838 ? -18.955 2.510 18.223 1.00 79.19 838 TYR A C 1
ATOM 6687 O O . TYR A 1 838 ? -18.622 3.057 17.175 1.00 79.19 838 TYR A O 1
ATOM 6695 N N . ALA A 1 839 ? -19.501 3.172 19.242 1.00 85.50 839 ALA A N 1
ATOM 6696 C CA . ALA A 1 839 ? -19.505 4.630 19.337 1.00 85.50 839 ALA A CA 1
ATOM 6697 C C . ALA A 1 839 ? -18.074 5.157 19.552 1.00 85.50 839 ALA A C 1
ATOM 6699 O O . ALA A 1 839 ? -17.699 6.185 18.993 1.00 85.50 839 ALA A O 1
ATOM 6700 N N . ASP A 1 840 ? -17.243 4.407 20.279 1.00 80.81 840 ASP A N 1
ATOM 6701 C CA . ASP A 1 840 ? -15.803 4.634 20.392 1.00 80.81 840 ASP A CA 1
ATOM 6702 C C . ASP A 1 840 ? -15.082 3.281 20.414 1.00 80.81 840 ASP A C 1
ATOM 6704 O O . ASP A 1 840 ? -15.187 2.514 21.373 1.00 80.81 840 ASP A O 1
ATOM 6708 N N . LYS A 1 841 ? -14.356 2.970 19.332 1.00 68.62 841 LYS A N 1
ATOM 6709 C CA . LYS A 1 841 ? -13.613 1.705 19.210 1.00 68.62 841 LYS A CA 1
ATOM 6710 C C . LYS A 1 841 ? -12.499 1.582 20.240 1.00 68.62 841 LYS A C 1
ATOM 6712 O O . LYS A 1 841 ? -12.222 0.478 20.697 1.00 68.62 841 LYS A O 1
ATOM 6717 N N . GLN A 1 842 ? -11.839 2.695 20.563 1.00 63.31 842 GLN A N 1
ATOM 6718 C CA . GLN A 1 842 ? -10.700 2.713 21.479 1.00 63.31 842 GLN A CA 1
ATOM 6719 C C . GLN A 1 842 ? -11.180 2.472 22.911 1.00 63.31 842 GLN A C 1
ATOM 6721 O O . GLN A 1 842 ? -10.571 1.692 23.635 1.00 63.31 842 GLN A O 1
ATOM 6726 N N . ALA A 1 843 ? -12.327 3.050 23.276 1.00 59.59 843 ALA A N 1
ATOM 6727 C CA . ALA A 1 843 ? -12.973 2.829 24.568 1.00 59.59 843 ALA A CA 1
ATOM 6728 C C . ALA A 1 843 ? -13.888 1.585 24.604 1.00 59.59 843 ALA A C 1
ATOM 6730 O O . ALA A 1 843 ? -14.575 1.376 25.599 1.00 59.59 843 ALA A O 1
ATOM 6731 N N . ALA A 1 844 ? -13.930 0.779 23.532 1.00 62.66 844 ALA A N 1
ATOM 6732 C CA . ALA A 1 844 ? -14.902 -0.302 23.293 1.00 62.66 844 ALA A CA 1
ATOM 6733 C C . ALA A 1 844 ? -16.351 0.056 23.685 1.00 62.66 844 ALA A C 1
ATOM 6735 O O . ALA A 1 844 ? -17.130 -0.806 24.096 1.00 62.66 844 ALA A O 1
ATOM 6736 N N . GLN A 1 845 ? -16.722 1.330 23.545 1.00 76.88 845 GLN A N 1
ATOM 6737 C CA . GLN A 1 845 ? -18.059 1.812 23.849 1.00 76.88 845 GLN A CA 1
ATOM 6738 C C . GLN A 1 845 ? -18.984 1.376 22.710 1.00 76.88 845 GLN A C 1
ATOM 6740 O O . GLN A 1 845 ? -18.757 1.784 21.564 1.00 76.88 845 GLN A O 1
ATOM 6745 N N . PRO A 1 846 ? -20.012 0.552 22.974 1.00 80.38 846 PRO A N 1
ATOM 6746 C CA . PRO A 1 846 ? -20.900 0.083 21.924 1.00 80.38 846 PRO A CA 1
ATOM 6747 C C . PRO A 1 846 ? -21.724 1.235 21.359 1.00 80.38 846 PRO A C 1
ATOM 6749 O O . PRO A 1 846 ? -22.103 2.161 22.080 1.00 80.38 846 PRO A O 1
ATOM 6752 N N . TRP A 1 847 ? -22.023 1.151 20.067 1.00 87.88 847 TRP A N 1
ATOM 6753 C CA . TRP A 1 847 ? -23.040 1.988 19.455 1.00 87.88 847 TRP A CA 1
ATOM 6754 C C . TRP A 1 847 ? -24.408 1.586 20.015 1.00 87.88 847 TRP A C 1
ATOM 6756 O O . TRP A 1 847 ? -24.784 0.413 19.991 1.00 87.88 847 TRP A O 1
ATOM 6766 N N . LYS A 1 848 ? -25.147 2.564 20.530 1.00 90.56 848 LYS A N 1
ATOM 6767 C CA . LYS A 1 848 ? -26.493 2.410 21.095 1.00 90.56 848 LYS A CA 1
ATOM 6768 C C . LYS A 1 848 ? -27.532 3.090 20.206 1.00 90.56 848 LYS A C 1
ATOM 6770 O O . LYS A 1 848 ? -27.184 3.889 19.341 1.00 90.56 848 LYS A O 1
ATOM 6775 N N . GLU A 1 849 ? -28.804 2.797 20.458 1.00 89.69 849 GLU A N 1
ATOM 6776 C CA . GLU A 1 849 ? -29.941 3.401 19.749 1.00 89.69 849 GLU A CA 1
ATOM 6777 C C . GLU A 1 849 ? -29.889 4.936 19.740 1.00 89.69 849 GLU A C 1
ATOM 6779 O O . GLU A 1 849 ? -30.210 5.578 18.744 1.00 89.69 849 GLU A O 1
ATOM 6784 N N . ASP A 1 850 ? -29.432 5.523 20.843 1.00 93.50 850 ASP A N 1
ATOM 6785 C CA . ASP A 1 850 ? -29.387 6.959 21.084 1.00 93.50 850 ASP A CA 1
ATOM 6786 C C . ASP A 1 850 ? -28.007 7.580 20.805 1.00 93.50 850 ASP A C 1
ATOM 6788 O O . ASP A 1 850 ? -27.778 8.743 21.140 1.00 93.50 850 ASP A O 1
ATOM 6792 N N . THR A 1 851 ? -27.078 6.822 20.209 1.00 95.19 851 THR A N 1
ATOM 6793 C CA . THR A 1 851 ? -25.741 7.323 19.868 1.00 95.19 851 THR A CA 1
ATOM 6794 C C . THR A 1 851 ? -25.825 8.385 18.782 1.00 95.19 851 THR A C 1
ATOM 6796 O O . THR A 1 851 ? -26.377 8.163 17.704 1.00 95.19 851 THR A O 1
ATOM 6799 N N . LEU A 1 852 ? -25.231 9.535 19.072 1.00 95.88 852 LEU A N 1
ATOM 6800 C CA . LEU A 1 852 ? -25.158 10.699 18.206 1.00 95.88 852 LEU A CA 1
ATOM 6801 C C . LEU A 1 852 ? -23.841 10.719 17.426 1.00 95.88 852 LEU A C 1
ATOM 6803 O O . LEU A 1 852 ? -22.846 10.140 17.845 1.00 95.88 852 LEU A O 1
ATOM 6807 N N . MET A 1 853 ? -23.803 11.415 16.297 1.00 92.69 853 MET A N 1
ATOM 6808 C CA . MET A 1 853 ? -22.618 11.554 15.459 1.00 92.69 853 MET A CA 1
ATOM 6809 C C . MET A 1 853 ? -22.570 12.949 14.841 1.00 92.69 853 MET A C 1
ATOM 6811 O O . MET A 1 853 ? -23.606 13.532 14.514 1.00 92.69 853 MET A O 1
ATOM 6815 N N . VAL A 1 854 ? -21.360 13.481 14.651 1.00 90.62 854 VAL A N 1
ATOM 6816 C CA . VAL A 1 854 ? -21.171 14.694 13.848 1.00 90.62 854 VAL A CA 1
ATOM 6817 C C . VAL A 1 854 ? -21.542 14.379 12.402 1.00 90.62 854 VAL A C 1
ATOM 6819 O O . VAL A 1 854 ? -20.976 13.479 11.779 1.00 90.62 854 VAL A O 1
ATOM 6822 N N . THR A 1 855 ? -22.520 15.106 11.876 1.00 89.62 855 THR A N 1
ATOM 6823 C CA . THR A 1 855 ? -23.175 14.753 10.611 1.00 89.62 855 THR A CA 1
ATOM 6824 C C . THR A 1 855 ? -22.496 15.362 9.390 1.00 89.62 855 THR A C 1
ATOM 6826 O O . THR A 1 855 ? -22.651 14.818 8.302 1.00 89.62 855 THR A O 1
ATOM 6829 N N . PHE A 1 856 ? -21.671 16.403 9.562 1.00 89.75 856 PHE A N 1
ATOM 6830 C CA . PHE A 1 856 ? -21.033 17.170 8.485 1.00 89.75 856 PHE A CA 1
ATOM 6831 C C . PHE A 1 856 ? -22.040 17.919 7.603 1.00 89.75 856 PHE A C 1
ATOM 6833 O O . PHE A 1 856 ? -22.926 18.602 8.103 1.00 89.75 856 PHE A O 1
ATOM 6840 N N . SER A 1 857 ? -21.901 17.840 6.278 1.00 90.06 857 SER A N 1
ATOM 6841 C CA . SER A 1 857 ? -22.671 18.672 5.353 1.00 90.06 857 SER A CA 1
ATOM 6842 C C . SER A 1 857 ? -24.195 18.433 5.295 1.00 90.06 857 SER A C 1
ATOM 6844 O O . SER A 1 857 ? -24.882 19.375 4.895 1.00 90.06 857 SER A O 1
ATOM 6846 N N . PRO A 1 858 ? -24.785 17.292 5.733 1.00 92.31 858 PRO A N 1
ATOM 6847 C CA . PRO A 1 858 ? -26.231 17.135 5.858 1.00 92.31 858 PRO A CA 1
ATOM 6848 C C . PRO A 1 858 ? -26.892 18.208 6.717 1.00 92.31 858 PRO A C 1
ATOM 6850 O O . PRO A 1 858 ? -28.064 18.507 6.511 1.00 92.31 858 PRO A O 1
ATOM 6853 N N . THR A 1 859 ? -26.149 18.865 7.609 1.00 92.06 859 THR A N 1
ATOM 6854 C CA . THR A 1 859 ? -26.629 20.038 8.338 1.00 92.06 859 THR A CA 1
ATOM 6855 C C . THR A 1 859 ? -27.222 21.122 7.434 1.00 92.06 859 THR A C 1
ATOM 6857 O O . THR A 1 859 ? -28.213 21.752 7.804 1.00 92.06 859 THR A O 1
ATOM 6860 N N . LYS A 1 860 ? -26.655 21.360 6.243 1.00 94.38 860 LYS A N 1
ATOM 6861 C CA . LYS A 1 860 ? -27.149 22.414 5.340 1.00 94.38 860 LYS A CA 1
ATOM 6862 C C . LYS A 1 860 ? -28.594 22.171 4.898 1.00 94.38 860 LYS A C 1
ATOM 6864 O O . LYS A 1 860 ? -29.336 23.133 4.713 1.00 94.38 860 LYS A O 1
ATOM 6869 N N . ALA A 1 861 ? -29.001 20.902 4.814 1.00 94.50 861 ALA A N 1
ATOM 6870 C CA . ALA A 1 861 ? -30.373 20.508 4.526 1.00 94.50 861 ALA A CA 1
ATOM 6871 C C . ALA A 1 861 ? -31.328 20.933 5.657 1.00 94.50 861 ALA A C 1
ATOM 6873 O O . ALA A 1 861 ? -32.430 21.396 5.391 1.00 94.50 861 ALA A O 1
ATOM 6874 N N . PHE A 1 862 ? -30.909 20.851 6.922 1.00 95.88 862 PHE A N 1
ATOM 6875 C CA . PHE A 1 862 ? -31.716 21.333 8.051 1.00 95.88 862 PHE A CA 1
ATOM 6876 C C . PHE A 1 862 ? -31.864 22.855 8.038 1.00 95.88 862 PHE A C 1
ATOM 6878 O O . PHE A 1 862 ? -32.958 23.373 8.248 1.00 95.88 862 PHE A O 1
ATOM 6885 N N . ALA A 1 863 ? -30.783 23.573 7.727 1.00 95.75 863 ALA A N 1
ATOM 6886 C CA . ALA A 1 863 ? -30.834 25.021 7.544 1.00 95.75 863 ALA A CA 1
ATOM 6887 C C . ALA A 1 863 ? -31.798 25.419 6.411 1.00 95.75 863 ALA A C 1
ATOM 6889 O O . ALA A 1 863 ? -32.572 26.365 6.552 1.00 95.75 863 ALA A O 1
ATOM 6890 N N . ALA A 1 864 ? -31.795 24.653 5.318 1.00 96.44 864 ALA A N 1
ATOM 6891 C CA . ALA A 1 864 ? -32.713 24.822 4.201 1.00 96.44 864 ALA A CA 1
ATOM 6892 C C . ALA A 1 864 ? -34.180 24.591 4.600 1.00 96.44 864 ALA A C 1
ATOM 6894 O O . ALA A 1 864 ? -35.041 25.387 4.232 1.00 96.44 864 ALA A O 1
ATOM 6895 N N . VAL A 1 865 ? -34.467 23.564 5.413 1.00 96.62 865 VAL A N 1
ATOM 6896 C CA . VAL A 1 865 ? -35.820 23.308 5.943 1.00 96.62 865 VAL A CA 1
ATOM 6897 C C . VAL A 1 865 ? -36.310 24.465 6.822 1.00 96.62 865 VAL A C 1
ATOM 6899 O O . VAL A 1 865 ? -37.473 24.850 6.715 1.00 96.62 865 VAL A O 1
ATOM 6902 N N . CYS A 1 866 ? -35.443 25.080 7.636 1.00 97.50 866 CYS A N 1
ATOM 6903 C CA . CYS A 1 866 ? -35.810 26.279 8.401 1.00 97.50 866 CYS A CA 1
ATOM 6904 C C . CYS A 1 866 ? -36.228 27.444 7.488 1.00 97.50 866 CYS A C 1
ATOM 6906 O O . CYS A 1 866 ? -37.217 28.123 7.768 1.00 97.50 866 CYS A O 1
ATOM 6908 N N . VAL A 1 867 ? -35.510 27.661 6.380 1.00 97.94 867 VAL A N 1
ATOM 6909 C CA . VAL A 1 867 ? -35.882 28.688 5.393 1.00 97.94 867 VAL A CA 1
ATOM 6910 C C . VAL A 1 867 ? -37.173 28.314 4.666 1.00 97.94 867 VAL A C 1
ATOM 6912 O O . VAL A 1 867 ? -38.042 29.170 4.523 1.00 97.94 867 VAL A O 1
ATOM 6915 N N . ALA A 1 868 ? -37.352 27.048 4.281 1.00 97.62 868 ALA A N 1
ATOM 6916 C CA . ALA A 1 868 ? -38.587 26.565 3.664 1.00 97.62 868 ALA A CA 1
ATOM 6917 C C . ALA A 1 868 ? -39.808 26.807 4.569 1.00 97.62 868 ALA A C 1
ATOM 6919 O O . ALA A 1 868 ? -40.843 27.258 4.089 1.00 97.62 868 ALA A O 1
ATOM 6920 N N . LEU A 1 869 ? -39.679 26.602 5.885 1.00 97.94 869 LEU A N 1
ATOM 6921 C CA . LEU A 1 869 ? -40.734 26.913 6.856 1.00 97.94 869 LEU A CA 1
ATOM 6922 C C . LEU A 1 869 ? -41.081 28.408 6.897 1.00 97.94 869 LEU A C 1
ATOM 6924 O O . LEU A 1 869 ? -42.250 28.780 6.987 1.00 97.94 869 LEU A O 1
ATOM 6928 N N . LEU A 1 870 ? -40.080 29.284 6.810 1.00 97.88 870 LEU A N 1
ATOM 6929 C CA . LEU A 1 870 ? -40.303 30.730 6.740 1.00 97.88 870 LEU A CA 1
ATOM 6930 C C . LEU A 1 870 ? -40.937 31.154 5.406 1.00 97.88 870 LEU A C 1
ATOM 6932 O O . LEU A 1 870 ? -41.752 32.078 5.394 1.00 97.88 870 LEU A O 1
ATOM 6936 N N . VAL A 1 871 ? -40.611 30.474 4.303 1.00 97.56 871 VAL A N 1
ATOM 6937 C CA . VAL A 1 871 ? -41.274 30.661 3.002 1.00 97.56 871 VAL A CA 1
ATOM 6938 C C . VAL A 1 871 ? -42.735 30.216 3.065 1.00 97.56 871 VAL A C 1
ATOM 6940 O O . VAL A 1 871 ? -43.617 30.968 2.655 1.00 97.56 871 VAL A O 1
ATOM 6943 N N . ASP A 1 872 ? -43.009 29.053 3.656 1.00 97.38 872 ASP A N 1
ATOM 6944 C CA . ASP A 1 872 ? -44.364 28.511 3.822 1.00 97.38 872 ASP A CA 1
ATOM 6945 C C . ASP A 1 872 ? -45.260 29.443 4.656 1.00 97.38 872 ASP A C 1
ATOM 6947 O O . ASP A 1 872 ? -46.422 29.677 4.328 1.00 97.38 872 ASP A O 1
ATOM 6951 N N . ARG A 1 873 ? -44.681 30.076 5.686 1.00 96.62 873 ARG A N 1
ATOM 6952 C CA . ARG A 1 873 ? -45.338 31.103 6.514 1.00 96.62 873 ARG A CA 1
ATOM 6953 C C . ARG A 1 873 ? -45.443 32.478 5.840 1.00 96.62 873 ARG A C 1
ATOM 6955 O O . ARG A 1 873 ? -45.920 33.424 6.465 1.00 96.62 873 ARG A O 1
ATOM 6962 N N . GLY A 1 874 ? -44.969 32.626 4.602 1.00 95.81 874 GLY A N 1
ATOM 6963 C CA . GLY A 1 874 ? -44.994 33.884 3.851 1.00 95.81 874 GLY A CA 1
ATOM 6964 C C . GLY A 1 874 ? -44.054 34.969 4.388 1.00 95.81 874 GLY A C 1
ATOM 6965 O O . GLY A 1 874 ? -44.224 36.142 4.058 1.00 95.81 874 GLY A O 1
ATOM 6966 N N . ARG A 1 875 ? -43.073 34.604 5.224 1.00 96.94 875 ARG A N 1
ATOM 6967 C CA . ARG A 1 875 ? -42.074 35.527 5.796 1.00 96.94 875 ARG A CA 1
ATOM 6968 C C . ARG A 1 875 ? -40.920 35.794 4.837 1.00 96.94 875 ARG A C 1
ATOM 6970 O O . ARG A 1 875 ? -40.346 36.878 4.859 1.00 96.94 875 ARG A O 1
ATOM 6977 N N . LEU A 1 876 ? -40.600 34.810 4.004 1.00 97.19 876 LEU A N 1
ATOM 6978 C CA . LEU A 1 876 ? -39.576 34.880 2.969 1.00 97.19 876 LEU A CA 1
ATOM 6979 C C . LEU A 1 876 ? -40.156 34.448 1.624 1.00 97.19 876 LEU A C 1
ATOM 6981 O O . LEU A 1 876 ? -41.155 33.733 1.560 1.00 97.19 876 LEU A O 1
ATOM 6985 N N . LYS A 1 877 ? -39.481 34.833 0.545 1.00 97.06 877 LYS A N 1
ATOM 6986 C CA . LYS A 1 877 ? -39.587 34.165 -0.752 1.00 97.06 877 LYS A CA 1
ATOM 6987 C C . LYS A 1 877 ? -38.194 33.773 -1.220 1.00 97.06 877 LYS A C 1
ATOM 6989 O O . LYS A 1 877 ? -37.232 34.472 -0.917 1.00 97.06 877 LYS A O 1
ATOM 6994 N N . TYR A 1 878 ? -38.074 32.677 -1.959 1.00 96.75 878 TYR A N 1
ATOM 6995 C CA . TYR A 1 878 ? -36.782 32.236 -2.495 1.00 96.75 878 TYR A CA 1
ATOM 6996 C C . TYR A 1 878 ? -36.140 33.293 -3.417 1.00 96.75 878 TYR A C 1
ATOM 6998 O O . TYR A 1 878 ? -34.932 33.521 -3.356 1.00 96.75 878 TYR A O 1
ATOM 7006 N N . ASP A 1 879 ? -36.952 34.004 -4.199 1.00 95.81 879 ASP A N 1
ATOM 7007 C CA . ASP A 1 879 ? -36.535 35.082 -5.101 1.00 95.81 879 ASP A CA 1
ATOM 7008 C C . ASP A 1 879 ? -36.371 36.452 -4.417 1.00 95.81 879 ASP A C 1
ATOM 7010 O O . ASP A 1 879 ? -35.960 37.413 -5.070 1.00 95.81 879 ASP A O 1
ATOM 7014 N N . ASP A 1 880 ? -36.635 36.563 -3.108 1.00 97.94 880 ASP A N 1
ATOM 7015 C CA . ASP A 1 880 ? -36.352 37.799 -2.383 1.00 97.94 880 ASP A CA 1
ATOM 7016 C C . ASP A 1 880 ? -34.848 38.091 -2.408 1.00 97.94 880 ASP A C 1
ATOM 7018 O O . ASP A 1 880 ? -34.015 37.216 -2.161 1.00 97.94 880 ASP A O 1
ATOM 7022 N N . LEU A 1 881 ? -34.499 39.360 -2.629 1.00 98.12 881 LEU A N 1
ATOM 7023 C CA . LEU A 1 881 ? -33.143 39.846 -2.403 1.00 98.12 881 LEU A CA 1
ATOM 7024 C C . LEU A 1 881 ? -32.785 39.695 -0.922 1.00 98.12 881 LEU A C 1
ATOM 7026 O O . LEU A 1 881 ? -33.553 40.104 -0.051 1.00 98.12 881 LEU A O 1
ATOM 7030 N N . VAL A 1 882 ? -31.587 39.197 -0.613 1.00 98.00 882 VAL A N 1
ATOM 7031 C CA . VAL A 1 882 ? -31.080 39.151 0.769 1.00 98.00 882 VAL A CA 1
ATOM 7032 C C . VAL A 1 882 ? -31.071 40.560 1.368 1.00 98.00 882 VAL A C 1
ATOM 7034 O O . VAL A 1 882 ? -31.474 40.748 2.514 1.00 98.00 882 VAL A O 1
ATOM 7037 N N . SER A 1 883 ? -30.720 41.568 0.564 1.00 97.25 883 SER A N 1
ATOM 7038 C CA . SER A 1 883 ? -30.701 42.989 0.938 1.00 97.25 883 SER A CA 1
ATOM 7039 C C . SER A 1 883 ? -32.066 43.557 1.348 1.00 97.25 883 SER A C 1
ATOM 7041 O O . SER A 1 883 ? -32.120 44.518 2.111 1.00 97.25 883 SER A O 1
ATOM 7043 N N . LYS A 1 884 ? -33.177 42.945 0.919 1.00 96.94 884 LYS A N 1
ATOM 7044 C CA . LYS A 1 884 ? -34.532 43.319 1.359 1.00 96.94 884 LYS A CA 1
ATOM 7045 C C . LYS A 1 884 ? -34.725 43.086 2.861 1.00 96.94 884 LYS A C 1
ATOM 7047 O O . LYS A 1 884 ? -35.398 43.869 3.521 1.00 96.94 884 LYS A O 1
ATOM 7052 N N . HIS A 1 885 ? -34.132 42.014 3.387 1.00 95.88 885 HIS A N 1
ATOM 7053 C CA . HIS A 1 885 ? -34.254 41.592 4.790 1.00 95.88 885 HIS A CA 1
ATOM 7054 C C . HIS A 1 885 ? -33.016 41.963 5.620 1.00 95.88 885 HIS A C 1
ATOM 7056 O O . HIS A 1 885 ? -33.095 42.180 6.829 1.00 95.88 885 HIS A O 1
ATOM 7062 N N . TRP A 1 886 ? -31.865 42.080 4.960 1.00 97.12 886 TRP A N 1
ATOM 7063 C CA . TRP A 1 886 ? -30.572 42.437 5.534 1.00 97.12 886 TRP A CA 1
ATOM 7064 C C . TRP A 1 886 ? -29.901 43.535 4.686 1.00 97.12 886 TRP A C 1
ATOM 7066 O O . TRP A 1 886 ? -29.004 43.236 3.896 1.00 97.12 886 TRP A O 1
ATOM 7076 N N . PRO A 1 887 ? -30.313 44.811 4.827 1.00 96.44 887 PRO A N 1
ATOM 7077 C CA . PRO A 1 887 ? -29.858 45.906 3.960 1.00 96.44 887 PRO A CA 1
ATOM 7078 C C . PRO A 1 887 ? -28.338 46.064 3.878 1.00 96.44 887 PRO A C 1
ATOM 7080 O O . PRO A 1 887 ? -27.788 46.324 2.809 1.00 96.44 887 PRO A O 1
ATOM 7083 N N . GLU A 1 888 ? -27.635 45.856 4.991 1.00 96.88 888 GLU A N 1
ATOM 7084 C CA . GLU A 1 888 ? -26.180 45.984 5.067 1.00 96.88 888 GLU A CA 1
ATOM 7085 C C . GLU A 1 888 ? -25.435 44.921 4.246 1.00 96.88 888 GLU A C 1
ATOM 7087 O O . GLU A 1 888 ? -24.272 45.135 3.900 1.00 96.88 888 GLU A O 1
ATOM 7092 N N . PHE A 1 889 ? -26.098 43.816 3.883 1.00 97.38 889 PHE A N 1
ATOM 7093 C CA . PHE A 1 889 ? -25.540 42.803 2.992 1.00 97.38 889 PHE A CA 1
ATOM 7094 C C . PHE A 1 889 ? -25.313 43.335 1.576 1.00 97.38 889 PHE A C 1
ATOM 7096 O O . PHE A 1 889 ? -24.441 42.820 0.896 1.00 97.38 889 PHE A O 1
ATOM 7103 N N . ALA A 1 890 ? -26.023 44.381 1.132 1.00 96.38 890 ALA A N 1
ATOM 7104 C CA . ALA A 1 890 ? -25.925 44.909 -0.235 1.00 96.38 890 ALA A CA 1
ATOM 7105 C C . ALA A 1 890 ? -24.543 45.484 -0.604 1.00 96.38 890 ALA A C 1
ATOM 7107 O O . ALA A 1 890 ? -24.266 45.734 -1.775 1.00 96.38 890 ALA A O 1
ATOM 7108 N N . LYS A 1 891 ? -23.666 45.714 0.379 1.00 95.00 891 LYS A N 1
ATOM 7109 C CA . LYS A 1 891 ? -22.324 46.268 0.164 1.00 95.00 891 LYS A CA 1
ATOM 7110 C C . LYS A 1 891 ? -21.489 45.385 -0.772 1.00 95.00 891 LYS A C 1
ATOM 7112 O O . LYS A 1 891 ? -21.634 44.165 -0.793 1.00 95.00 891 LYS A O 1
ATOM 7117 N N . ASN A 1 892 ? -20.534 45.997 -1.470 1.00 94.69 892 ASN A N 1
ATOM 7118 C CA . ASN A 1 892 ? -19.484 45.311 -2.235 1.00 94.69 892 ASN A CA 1
ATOM 7119 C C . ASN A 1 892 ? -20.002 44.346 -3.324 1.00 94.69 892 ASN A C 1
ATOM 7121 O O . ASN A 1 892 ? -19.446 43.264 -3.503 1.00 94.69 892 ASN A O 1
ATOM 7125 N N . GLY A 1 893 ? -21.047 44.743 -4.063 1.00 92.75 893 GLY A N 1
ATOM 7126 C CA . GLY A 1 893 ? -21.546 44.003 -5.233 1.00 92.75 893 GLY A CA 1
ATOM 7127 C C . GLY A 1 893 ? -22.516 42.864 -4.903 1.00 92.75 893 GLY A C 1
ATOM 7128 O O . GLY A 1 893 ? -22.625 41.904 -5.666 1.00 92.75 893 GLY A O 1
ATOM 7129 N N . LYS A 1 894 ? -23.172 42.929 -3.739 1.00 96.31 894 LYS A N 1
ATOM 7130 C CA . LYS A 1 894 ? -24.081 41.895 -3.216 1.00 96.31 894 LYS A CA 1
ATOM 7131 C C . LYS A 1 894 ? -25.557 42.311 -3.245 1.00 96.31 894 LYS A C 1
ATOM 7133 O O . LYS A 1 894 ? -26.416 41.571 -2.772 1.00 96.31 894 LYS A O 1
ATOM 7138 N N . GLU A 1 895 ? -25.874 43.475 -3.808 1.00 95.06 895 GLU A N 1
ATOM 7139 C CA . GLU A 1 895 ? -27.207 44.087 -3.809 1.00 95.06 895 GLU A CA 1
ATOM 7140 C C . GLU A 1 895 ? -28.291 43.237 -4.489 1.00 95.06 895 GLU A C 1
ATOM 7142 O O . GLU A 1 895 ? -29.447 43.289 -4.069 1.00 95.06 895 GLU A O 1
ATOM 7147 N N . ASN A 1 896 ? -27.899 42.422 -5.475 1.00 95.62 896 ASN A N 1
ATOM 7148 C CA . ASN A 1 896 ? -28.795 41.604 -6.299 1.00 95.62 896 ASN A CA 1
ATOM 7149 C C . ASN A 1 896 ? -28.839 40.119 -5.893 1.00 95.62 896 ASN A C 1
ATOM 7151 O O . ASN A 1 896 ? -29.440 39.311 -6.595 1.00 95.62 896 ASN A O 1
ATOM 7155 N N . ILE A 1 897 ? -28.181 39.730 -4.796 1.00 97.50 897 ILE A N 1
ATOM 7156 C CA . ILE A 1 897 ? -28.153 38.328 -4.360 1.00 97.50 897 ILE A CA 1
ATOM 7157 C C . ILE A 1 897 ? -29.515 37.946 -3.780 1.00 97.50 897 ILE A C 1
ATOM 7159 O O . ILE A 1 897 ? -29.974 38.578 -2.829 1.00 97.50 897 ILE A O 1
ATOM 7163 N N . THR A 1 898 ? -30.137 36.895 -4.317 1.00 97.62 898 THR A N 1
ATOM 7164 C CA . THR A 1 898 ? -31.385 36.334 -3.780 1.00 97.62 898 THR A CA 1
ATOM 7165 C C . THR A 1 898 ? -31.122 35.333 -2.655 1.00 97.62 898 THR A C 1
ATOM 7167 O O . THR A 1 898 ? -30.021 34.788 -2.522 1.00 97.62 898 THR A O 1
ATOM 7170 N N . ILE A 1 899 ? -32.143 35.059 -1.842 1.00 97.75 899 ILE A N 1
ATOM 7171 C CA . ILE A 1 899 ? -32.089 34.013 -0.811 1.00 97.75 899 ILE A CA 1
ATOM 7172 C C . ILE A 1 899 ? -31.754 32.661 -1.443 1.00 97.75 899 ILE A C 1
ATOM 7174 O O . ILE A 1 899 ? -30.900 31.931 -0.941 1.00 97.75 899 ILE A O 1
ATOM 7178 N N . ASP A 1 900 ? -32.362 32.344 -2.580 1.00 95.56 900 ASP A N 1
ATOM 7179 C CA . ASP A 1 900 ? -32.120 31.074 -3.251 1.00 95.56 900 ASP A CA 1
ATOM 7180 C C . ASP A 1 900 ? -30.723 30.968 -3.870 1.00 95.56 900 ASP A C 1
ATOM 7182 O O . ASP A 1 900 ? -30.156 29.879 -3.936 1.00 95.56 900 ASP A O 1
ATOM 7186 N N . TRP A 1 901 ? -30.102 32.092 -4.244 1.00 96.06 901 TRP A N 1
ATOM 7187 C CA . TRP A 1 901 ? -28.690 32.098 -4.627 1.00 96.06 901 TRP A CA 1
ATOM 7188 C C . TRP A 1 901 ? -27.775 31.796 -3.443 1.00 96.06 901 TRP A C 1
ATOM 7190 O O . TRP A 1 901 ? -26.758 31.132 -3.625 1.00 96.06 901 TRP A O 1
ATOM 7200 N N . VAL A 1 902 ? -28.115 32.216 -2.223 1.00 96.38 902 VAL A N 1
ATOM 7201 C CA . VAL A 1 902 ? -27.378 31.774 -1.027 1.00 96.38 902 VAL A CA 1
ATOM 7202 C C . VAL A 1 902 ? -27.547 30.266 -0.836 1.00 96.38 902 VAL A C 1
ATOM 7204 O O . VAL A 1 902 ? -26.552 29.547 -0.714 1.00 96.38 902 VAL A O 1
ATOM 7207 N N . LEU A 1 903 ? -28.791 29.782 -0.881 1.00 95.69 903 LEU A N 1
ATOM 7208 C CA . LEU A 1 903 ? -29.122 28.371 -0.672 1.00 95.69 903 LEU A CA 1
ATOM 7209 C C . LEU A 1 903 ? -28.543 27.443 -1.754 1.00 95.69 903 LEU A C 1
ATOM 7211 O O . LEU A 1 903 ? -28.157 26.313 -1.471 1.00 95.69 903 LEU A O 1
ATOM 7215 N N . SER A 1 904 ? -28.417 27.932 -2.984 1.00 93.38 904 SER A N 1
ATOM 7216 C CA . SER A 1 904 ? -27.892 27.180 -4.130 1.00 93.38 904 SER A CA 1
ATOM 7217 C C . SER A 1 904 ? -26.398 27.425 -4.376 1.00 93.38 904 SER A C 1
ATOM 7219 O O . SER A 1 904 ? -25.855 26.994 -5.392 1.00 93.38 904 SER A O 1
ATOM 7221 N N . HIS A 1 905 ? -25.705 28.085 -3.436 1.00 93.94 905 HIS A N 1
ATOM 7222 C CA . HIS A 1 905 ? -24.272 28.398 -3.501 1.00 93.94 905 HIS A CA 1
ATOM 7223 C C . HIS A 1 905 ? -23.850 29.329 -4.660 1.00 93.94 905 HIS A C 1
ATOM 7225 O O . HIS A 1 905 ? -22.692 29.330 -5.078 1.00 93.94 905 HIS A O 1
ATOM 7231 N N . MET A 1 906 ? -24.766 30.155 -5.157 1.00 94.06 906 MET A N 1
ATOM 7232 C CA . MET A 1 906 ? -24.571 31.152 -6.220 1.00 94.06 906 MET A CA 1
ATOM 7233 C C . MET A 1 906 ? -24.337 32.576 -5.692 1.00 94.06 906 MET A C 1
ATOM 7235 O O . MET A 1 906 ? -24.162 33.500 -6.480 1.00 94.06 906 MET A O 1
ATOM 7239 N N . ALA A 1 907 ? -24.308 32.780 -4.370 1.00 94.56 907 ALA A N 1
ATOM 7240 C CA . ALA A 1 907 ? -23.999 34.079 -3.760 1.00 94.56 907 ALA A CA 1
ATOM 7241 C C . ALA A 1 907 ? -22.530 34.513 -3.947 1.00 94.56 907 ALA A C 1
ATOM 7243 O O . ALA A 1 907 ? -22.183 35.667 -3.711 1.00 94.56 907 ALA A O 1
ATOM 7244 N N . GLY A 1 908 ? -21.661 33.593 -4.376 1.00 92.31 908 GLY A N 1
ATOM 7245 C CA . GLY A 1 908 ? -20.270 33.889 -4.697 1.00 92.31 908 GLY A CA 1
ATOM 7246 C C . GLY A 1 908 ? -19.350 34.085 -3.493 1.00 92.31 908 GLY A C 1
ATOM 7247 O O . GLY A 1 908 ? -18.261 34.617 -3.668 1.00 92.31 908 GLY A O 1
ATOM 7248 N N . LEU A 1 909 ? -19.723 33.630 -2.294 1.00 93.50 909 LEU A N 1
ATOM 7249 C CA . LEU A 1 909 ? -18.924 33.746 -1.066 1.00 93.50 909 LEU A CA 1
ATOM 7250 C C . LEU A 1 909 ? -18.429 32.377 -0.548 1.00 93.50 909 LEU A C 1
ATOM 7252 O O . LEU A 1 909 ? -18.705 32.029 0.601 1.00 93.50 909 LEU A O 1
ATOM 7256 N N . PRO A 1 910 ? -17.713 31.559 -1.347 1.00 89.19 910 PRO A N 1
ATOM 7257 C CA . PRO A 1 910 ? -17.278 30.230 -0.913 1.00 89.19 910 PRO A CA 1
ATOM 7258 C C . PRO A 1 910 ? -16.241 30.258 0.222 1.00 89.19 910 PRO A C 1
ATOM 7260 O O . PRO A 1 910 ? -16.106 29.276 0.947 1.00 89.19 910 PRO A O 1
ATOM 7263 N N . TYR A 1 911 ? -15.518 31.372 0.368 1.00 89.00 911 TYR A N 1
ATOM 7264 C CA . TYR A 1 911 ? -14.518 31.625 1.403 1.00 89.00 911 TYR A CA 1
ATOM 7265 C C . TYR A 1 911 ? -14.392 33.130 1.669 1.00 89.00 911 TYR A C 1
ATOM 7267 O O . TYR A 1 911 ? -14.870 33.939 0.867 1.00 89.00 911 TYR A O 1
ATOM 7275 N N . LEU A 1 912 ? -13.750 33.491 2.782 1.00 88.50 912 LEU A N 1
ATOM 7276 C CA . LEU A 1 912 ? -13.528 34.876 3.207 1.00 88.50 912 LEU A CA 1
ATOM 7277 C C . LEU A 1 912 ? -12.091 35.316 2.896 1.00 88.50 912 LEU A C 1
ATOM 7279 O O . LEU A 1 912 ? -11.191 34.479 2.834 1.00 88.50 912 LEU A O 1
ATOM 7283 N N . ASP A 1 913 ? -11.830 36.612 2.733 1.00 86.00 913 ASP A N 1
ATOM 7284 C CA . ASP A 1 913 ? -10.444 37.089 2.549 1.00 86.00 913 ASP A CA 1
ATOM 7285 C C . ASP A 1 913 ? -9.612 36.945 3.831 1.00 86.00 913 ASP A C 1
ATOM 7287 O O . ASP A 1 913 ? -8.395 36.766 3.780 1.00 86.00 913 ASP A O 1
ATOM 7291 N N . THR A 1 914 ? -10.272 36.985 4.990 1.00 83.06 914 THR A N 1
ATOM 7292 C CA . THR A 1 914 ? -9.634 36.791 6.297 1.00 83.06 914 THR A CA 1
ATOM 7293 C C . THR A 1 914 ? -9.873 35.364 6.798 1.00 83.06 914 THR A C 1
ATOM 7295 O O . THR A 1 914 ? -11.016 34.909 6.758 1.00 83.06 914 THR A O 1
ATOM 7298 N N . PRO A 1 915 ? -8.840 34.650 7.287 1.00 83.31 915 PRO A N 1
ATOM 7299 C CA . PRO A 1 915 ? -9.018 33.340 7.910 1.00 83.31 915 PRO A CA 1
ATOM 7300 C C . PRO A 1 915 ? -9.982 33.393 9.101 1.00 83.31 915 PRO A C 1
ATOM 7302 O O . PRO A 1 915 ? -9.911 34.302 9.929 1.00 83.31 915 PRO A O 1
ATOM 7305 N N . ILE A 1 916 ? -10.858 32.395 9.213 1.00 84.69 916 ILE A N 1
ATOM 7306 C CA . ILE A 1 916 ? -11.883 32.333 10.260 1.00 84.69 916 ILE A CA 1
ATOM 7307 C C . ILE A 1 916 ? -11.240 31.987 11.608 1.00 84.69 916 ILE A C 1
ATOM 7309 O O . ILE A 1 916 ? -10.753 30.871 11.812 1.00 84.69 916 ILE A O 1
ATOM 7313 N N . THR A 1 917 ? -11.272 32.931 12.550 1.00 86.56 917 THR A N 1
ATOM 7314 C CA . THR A 1 917 ? -10.800 32.715 13.927 1.00 86.56 917 THR A CA 1
ATOM 7315 C C . THR A 1 917 ? -11.889 32.114 14.820 1.00 86.56 917 THR A C 1
ATOM 7317 O O . THR A 1 917 ? -13.069 32.068 14.459 1.00 86.56 917 THR A O 1
ATOM 7320 N N . LYS A 1 918 ? -11.509 31.679 16.027 1.00 85.19 918 LYS A N 1
ATOM 7321 C CA . LYS A 1 918 ? -12.450 31.204 17.051 1.00 85.19 918 LYS A CA 1
ATOM 7322 C C . LYS A 1 918 ? -13.496 32.255 17.410 1.00 85.19 918 LYS A C 1
ATOM 7324 O O . LYS A 1 918 ? -14.680 31.943 17.523 1.00 85.19 918 LYS A O 1
ATOM 7329 N N . GLU A 1 919 ? -13.054 33.492 17.597 1.00 87.75 919 GLU A N 1
ATOM 7330 C CA . GLU A 1 919 ? -13.902 34.625 17.961 1.00 87.75 919 GLU A CA 1
ATOM 7331 C C . GLU A 1 919 ? -14.913 34.887 16.849 1.00 87.75 919 GLU A C 1
ATOM 7333 O O . GLU A 1 919 ? -16.096 35.022 17.126 1.00 87.75 919 GLU A O 1
ATOM 7338 N N . MET A 1 920 ? -14.478 34.856 15.584 1.00 88.62 920 MET A N 1
ATOM 7339 C CA . MET A 1 920 ? -15.384 34.985 14.440 1.00 88.62 920 MET A CA 1
ATOM 7340 C C . MET A 1 920 ? -16.399 33.840 14.387 1.00 88.62 920 MET A C 1
ATOM 7342 O O . MET A 1 920 ? -17.579 34.082 14.172 1.00 88.62 920 MET A O 1
ATOM 7346 N N . ALA A 1 921 ? -15.966 32.595 14.595 1.00 85.81 921 ALA A N 1
ATOM 7347 C CA . ALA A 1 921 ? -16.856 31.437 14.524 1.00 85.81 921 ALA A CA 1
ATOM 7348 C C . ALA A 1 921 ? -17.920 31.416 15.639 1.00 85.81 921 ALA A C 1
ATOM 7350 O O . ALA A 1 921 ? -19.022 30.919 15.411 1.00 85.81 921 ALA A O 1
ATOM 7351 N N . THR A 1 922 ? -17.592 31.941 16.826 1.00 86.31 922 THR A N 1
ATOM 7352 C CA . THR A 1 922 ? -18.454 31.907 18.024 1.00 86.31 922 THR A CA 1
ATOM 7353 C C . THR A 1 922 ? -19.230 33.203 18.272 1.00 86.31 922 THR A C 1
ATOM 7355 O O . THR A 1 922 ? -20.276 33.162 18.918 1.00 86.31 922 THR A O 1
ATOM 7358 N N . ASP A 1 923 ? -18.777 34.342 17.737 1.00 90.06 923 ASP A N 1
ATOM 7359 C CA . ASP A 1 923 ? -19.483 35.623 17.802 1.00 90.06 923 ASP A CA 1
ATOM 7360 C C . ASP A 1 923 ? -20.179 35.934 16.473 1.00 90.06 923 ASP A C 1
ATOM 7362 O O . ASP A 1 923 ? -19.607 36.414 15.489 1.00 90.06 923 ASP A O 1
ATOM 7366 N N . HIS A 1 924 ? -21.487 35.727 16.490 1.00 89.94 924 HIS A N 1
ATOM 7367 C CA . HIS A 1 924 ? -22.360 36.014 15.370 1.00 89.94 924 HIS A CA 1
ATOM 7368 C C . HIS A 1 924 ? -22.334 37.489 14.908 1.00 89.94 924 HIS A C 1
ATOM 7370 O O . HIS A 1 924 ? -22.454 37.751 13.709 1.00 89.94 924 HIS A O 1
ATOM 7376 N N . LYS A 1 925 ? -22.178 38.473 15.808 1.00 91.75 925 LYS A N 1
ATOM 7377 C CA . LYS A 1 925 ? -22.110 39.895 15.413 1.00 91.75 925 LYS A CA 1
ATOM 7378 C C . LYS A 1 925 ? -20.825 40.184 14.646 1.00 91.75 925 LYS A C 1
ATOM 7380 O O . LYS A 1 925 ? -20.861 40.937 13.672 1.00 91.75 925 LYS A O 1
ATOM 7385 N N . LEU A 1 926 ? -19.720 39.570 15.067 1.00 93.00 926 LEU A N 1
ATOM 7386 C CA . LEU A 1 926 ? -18.439 39.687 14.383 1.00 93.00 926 LEU A CA 1
ATOM 7387 C C . LEU A 1 926 ? -18.512 39.048 12.991 1.00 93.00 926 LEU A C 1
ATOM 7389 O O . LEU A 1 926 ? -18.231 39.724 12.001 1.00 93.00 926 LEU A O 1
ATOM 7393 N N . MET A 1 927 ? -18.982 37.799 12.893 1.00 92.19 927 MET A N 1
ATOM 7394 C CA . MET A 1 927 ? -19.129 37.109 11.604 1.00 92.19 927 MET A CA 1
ATOM 7395 C C . MET A 1 927 ? -20.091 37.832 10.653 1.00 92.19 927 MET A C 1
ATOM 7397 O O . MET A 1 927 ? -19.789 37.979 9.471 1.00 92.19 927 MET A O 1
ATOM 7401 N N . LYS A 1 928 ? -21.215 38.359 11.162 1.00 94.25 928 LYS A N 1
ATOM 7402 C CA . LYS A 1 928 ? -22.131 39.225 10.395 1.00 94.25 928 LYS A CA 1
ATOM 7403 C C . LYS A 1 928 ? -21.375 40.383 9.749 1.00 94.25 928 LYS A C 1
ATOM 7405 O O . LYS A 1 928 ? -21.507 40.598 8.549 1.00 94.25 928 LYS A O 1
ATOM 7410 N N . GLY A 1 929 ? -20.593 41.121 10.539 1.00 94.50 929 GLY A N 1
ATOM 7411 C CA . GLY A 1 929 ? -19.819 42.260 10.046 1.00 94.50 929 GLY A CA 1
ATOM 7412 C C . GLY A 1 929 ? -18.805 41.859 8.973 1.00 94.50 929 GLY A C 1
ATOM 7413 O O . GLY A 1 929 ? -18.633 42.586 7.997 1.00 94.50 929 GLY A O 1
ATOM 7414 N N . VAL A 1 930 ? -18.180 40.686 9.107 1.00 93.81 930 VAL A N 1
ATOM 7415 C CA . VAL A 1 930 ? -17.277 40.146 8.079 1.00 93.81 930 VAL A CA 1
ATOM 7416 C C . VAL A 1 930 ? -18.046 39.850 6.786 1.00 93.81 930 VAL A C 1
ATOM 7418 O O . VAL A 1 930 ? -17.675 40.360 5.732 1.00 93.81 930 VAL A O 1
ATOM 7421 N N . LEU A 1 931 ? -19.169 39.129 6.861 1.00 94.81 931 LEU A N 1
ATOM 7422 C CA . LEU A 1 931 ? -19.987 38.770 5.693 1.00 94.81 931 LEU A CA 1
ATOM 7423 C C . LEU A 1 931 ? -20.576 39.988 4.959 1.00 94.81 931 LEU A C 1
ATOM 7425 O O . LEU A 1 931 ? -20.666 39.982 3.732 1.00 94.81 931 LEU A O 1
ATOM 7429 N N . GLU A 1 932 ? -20.949 41.050 5.678 1.00 95.94 932 GLU A N 1
ATOM 7430 C CA . GLU A 1 932 ? -21.420 42.305 5.067 1.00 95.94 932 GLU A CA 1
ATOM 7431 C C . GLU A 1 932 ? -20.344 42.967 4.213 1.00 95.94 932 GLU A C 1
ATOM 7433 O O . GLU A 1 932 ? -20.642 43.487 3.139 1.00 95.94 932 GLU A O 1
ATOM 7438 N N . ASN A 1 933 ? -19.096 42.946 4.678 1.00 95.00 933 ASN A N 1
ATOM 7439 C CA . ASN A 1 933 ? -17.984 43.609 4.005 1.00 95.00 933 ASN A CA 1
ATOM 7440 C C . ASN A 1 933 ? -17.260 42.695 3.005 1.00 95.00 933 ASN A C 1
ATOM 7442 O O . ASN A 1 933 ? -16.466 43.185 2.206 1.00 95.00 933 ASN A O 1
ATOM 7446 N N . GLU A 1 934 ? -17.557 41.399 2.980 1.00 94.69 934 GLU A N 1
ATOM 7447 C CA . GLU A 1 934 ? -16.928 40.463 2.052 1.00 94.69 934 GLU A CA 1
ATOM 7448 C C . GLU A 1 934 ? -17.408 40.691 0.610 1.00 94.69 934 GLU A C 1
ATOM 7450 O O . GLU A 1 934 ? -18.608 40.828 0.350 1.00 94.69 934 GLU A O 1
ATOM 7455 N N . ALA A 1 935 ? -16.479 40.738 -0.344 1.00 94.19 935 ALA A N 1
ATOM 7456 C CA . ALA A 1 935 ? -16.807 40.837 -1.766 1.00 94.19 935 ALA A CA 1
ATOM 7457 C C . ALA A 1 935 ? -16.942 39.430 -2.385 1.00 94.19 935 ALA A C 1
ATOM 7459 O O . ALA A 1 935 ? -16.106 38.567 -2.091 1.00 94.19 935 ALA A O 1
ATOM 7460 N N . PRO A 1 936 ? -17.929 39.178 -3.270 1.00 93.62 936 PRO A N 1
ATOM 7461 C CA . PRO A 1 936 ? -18.049 37.900 -3.966 1.00 93.62 936 PRO A CA 1
ATOM 7462 C C . PRO A 1 936 ? -16.769 37.510 -4.724 1.00 93.62 936 PRO A C 1
ATOM 7464 O O . PRO A 1 936 ? -16.219 38.294 -5.495 1.00 93.62 936 PRO A O 1
ATOM 7467 N N . LYS A 1 937 ? -16.304 36.273 -4.525 1.00 90.44 937 LYS A N 1
ATOM 7468 C CA . LYS A 1 937 ? -15.153 35.655 -5.214 1.00 90.44 937 LYS A CA 1
ATOM 7469 C C . LYS A 1 937 ? -15.532 35.073 -6.573 1.00 90.44 937 LYS A C 1
ATOM 7471 O O . LYS A 1 937 ? -14.678 34.881 -7.434 1.00 90.44 937 LYS A O 1
ATOM 7476 N N . VAL A 1 938 ? -16.819 34.795 -6.750 1.00 83.81 938 VAL A N 1
ATOM 7477 C CA . VAL A 1 938 ? -17.444 34.372 -8.005 1.00 83.81 938 VAL A CA 1
ATOM 7478 C C . VAL A 1 938 ? -18.569 35.365 -8.308 1.00 83.81 938 VAL A C 1
ATOM 7480 O O . VAL A 1 938 ? -19.256 35.765 -7.367 1.00 83.81 938 VAL A O 1
ATOM 7483 N N . PRO A 1 939 ? -18.779 35.779 -9.571 1.00 85.88 939 PRO A N 1
ATOM 7484 C CA . PRO A 1 939 ? -19.881 36.671 -9.915 1.00 85.88 939 PRO A CA 1
ATOM 7485 C C . PRO A 1 939 ? -21.231 36.078 -9.469 1.00 85.88 939 PRO A C 1
ATOM 7487 O O . PRO A 1 939 ? -21.575 34.982 -9.921 1.00 85.88 939 PRO A O 1
ATOM 7490 N N . PRO A 1 940 ? -22.002 36.765 -8.605 1.00 90.44 940 PRO A N 1
ATOM 7491 C CA . PRO A 1 940 ? -23.252 36.213 -8.109 1.00 90.44 940 PRO A CA 1
ATOM 7492 C C . PRO A 1 940 ? -24.236 35.896 -9.236 1.00 90.44 940 PRO A C 1
ATOM 7494 O O . PRO A 1 940 ? -24.342 36.643 -10.212 1.00 90.44 940 PRO A O 1
ATOM 7497 N N . GLY A 1 941 ? -24.929 34.765 -9.120 1.00 85.06 941 GLY A N 1
ATOM 7498 C CA . GLY A 1 941 ? -25.892 34.312 -10.127 1.00 85.06 941 GLY A CA 1
ATOM 7499 C C . GLY A 1 941 ? -25.283 33.755 -11.420 1.00 85.06 941 GLY A C 1
ATOM 7500 O O . GLY A 1 941 ? -26.027 33.291 -12.279 1.00 85.06 941 GLY A O 1
ATOM 7501 N N . ARG A 1 942 ? -23.951 33.782 -11.587 1.00 79.19 942 ARG A N 1
ATOM 7502 C CA . ARG A 1 942 ? -23.244 33.198 -12.740 1.00 79.19 942 ARG A CA 1
ATOM 7503 C C . ARG A 1 942 ? -22.304 32.091 -12.262 1.00 79.19 942 ARG A C 1
ATOM 7505 O O . ARG A 1 942 ? -21.112 32.318 -12.059 1.00 79.19 942 ARG A O 1
ATOM 7512 N N . GLY A 1 943 ? -22.876 30.899 -12.103 1.00 73.38 943 GLY A N 1
ATOM 7513 C CA . GLY A 1 943 ? -22.219 29.690 -11.609 1.00 73.38 943 GLY A CA 1
ATOM 7514 C C . GLY A 1 943 ? -22.302 29.510 -10.091 1.00 73.38 943 GLY A C 1
ATOM 7515 O O . GLY A 1 943 ? -22.694 30.411 -9.346 1.00 73.38 943 GLY A O 1
ATOM 7516 N N . THR A 1 944 ? -21.946 28.313 -9.624 1.00 83.44 944 THR A N 1
ATOM 7517 C CA . THR A 1 944 ? -22.007 27.933 -8.206 1.00 83.44 944 THR A CA 1
ATOM 7518 C C . THR A 1 944 ? -20.600 27.809 -7.635 1.00 83.44 944 THR A C 1
ATOM 7520 O O . THR A 1 944 ? -19.694 27.336 -8.307 1.00 83.44 944 THR A O 1
ATOM 7523 N N . GLY A 1 945 ? -20.382 28.200 -6.386 1.00 87.25 945 GLY A N 1
ATOM 7524 C CA . GLY A 1 945 ? -19.150 27.883 -5.665 1.00 87.25 945 GLY A CA 1
ATOM 7525 C C . GLY A 1 945 ? -19.509 27.374 -4.287 1.00 87.25 945 GLY A C 1
ATOM 7526 O O . GLY A 1 945 ? -20.074 28.132 -3.505 1.00 87.25 945 GLY A O 1
ATOM 7527 N N . TYR A 1 946 ? -19.225 26.109 -3.980 1.00 88.75 946 TYR A N 1
ATOM 7528 C CA . TYR A 1 946 ? -19.663 25.496 -2.730 1.00 88.75 946 TYR A CA 1
ATOM 7529 C C . TYR A 1 946 ? -19.228 26.314 -1.508 1.00 88.75 946 TYR A C 1
ATOM 7531 O O . TYR A 1 946 ? -18.044 26.494 -1.233 1.00 88.75 946 TYR A O 1
ATOM 7539 N N . HIS A 1 947 ? -20.219 26.812 -0.769 1.00 90.56 947 HIS A N 1
ATOM 7540 C CA . HIS A 1 947 ? -20.023 27.558 0.471 1.00 90.56 947 HIS A CA 1
ATOM 7541 C C . HIS A 1 947 ? -19.776 26.542 1.579 1.00 90.56 947 HIS A C 1
ATOM 7543 O O . HIS A 1 947 ? -20.707 26.082 2.248 1.00 90.56 947 HIS A O 1
ATOM 7549 N N . SER A 1 948 ? -18.511 26.140 1.705 1.00 79.19 948 SER A N 1
ATOM 7550 C CA . SER A 1 948 ? -18.076 25.060 2.586 1.00 79.19 948 SER A CA 1
ATOM 7551 C C . SER A 1 948 ? -18.461 25.325 4.034 1.00 79.19 948 SER A C 1
ATOM 7553 O O . SER A 1 948 ? -18.940 24.384 4.652 1.00 79.19 948 SER A O 1
ATOM 7555 N N . PHE A 1 949 ? -18.336 26.576 4.509 1.00 83.19 949 PHE A N 1
ATOM 7556 C CA . PHE A 1 949 ? -18.670 27.026 5.874 1.00 83.19 949 PHE A CA 1
ATOM 7557 C C . PHE A 1 949 ? -19.499 28.313 5.940 1.00 83.19 949 PHE A C 1
ATOM 7559 O O . PHE A 1 949 ? -20.364 28.437 6.806 1.00 83.19 949 PHE A O 1
ATOM 7566 N N . THR A 1 950 ? -19.306 29.246 5.005 1.00 91.06 950 THR A N 1
ATOM 7567 C CA . THR A 1 950 ? -20.041 30.525 4.964 1.00 91.06 950 THR A CA 1
ATOM 7568 C C . THR A 1 950 ? -21.556 30.347 4.839 1.00 91.06 950 THR A C 1
ATOM 7570 O O . THR A 1 950 ? -22.306 31.189 5.327 1.00 91.06 950 THR A O 1
ATOM 7573 N N . TYR A 1 951 ? -22.014 29.225 4.267 1.00 93.56 951 TYR A N 1
ATOM 7574 C CA . TYR A 1 951 ? -23.431 28.878 4.122 1.00 93.56 951 TYR A CA 1
ATOM 7575 C C . TYR A 1 951 ? -24.204 29.001 5.437 1.00 93.56 951 TYR A C 1
ATOM 7577 O O . TYR A 1 951 ? -25.231 29.668 5.489 1.00 93.56 951 TYR A O 1
ATOM 7585 N N . GLY A 1 952 ? -23.699 28.384 6.509 1.00 92.19 952 GLY A N 1
ATOM 7586 C CA . GLY A 1 952 ? -24.401 28.318 7.789 1.00 92.19 952 GLY A CA 1
ATOM 7587 C C . GLY A 1 952 ? -24.615 29.693 8.402 1.00 92.19 952 GLY A C 1
ATOM 7588 O O . GLY A 1 952 ? -25.707 29.970 8.880 1.00 92.19 952 GLY A O 1
ATOM 7589 N N . TRP A 1 953 ? -23.612 30.572 8.338 1.00 93.50 953 TRP A N 1
ATOM 7590 C CA . TRP A 1 953 ? -23.716 31.931 8.879 1.00 93.50 953 TRP A CA 1
ATOM 7591 C C . TRP A 1 953 ? -24.573 32.855 8.008 1.00 93.50 953 TRP A C 1
ATOM 7593 O O . TRP A 1 953 ? -25.317 33.674 8.543 1.00 93.50 953 TRP A O 1
ATOM 7603 N N . LEU A 1 954 ? -24.511 32.710 6.679 1.00 95.88 954 LEU A N 1
ATOM 7604 C CA . LEU A 1 954 ? -25.394 33.445 5.770 1.00 95.88 954 LEU A CA 1
ATOM 7605 C C . LEU A 1 954 ? -26.862 33.075 6.021 1.00 95.88 954 LEU A C 1
ATOM 7607 O O . LEU A 1 954 ? -27.703 33.959 6.176 1.00 95.88 954 LEU A O 1
ATOM 7611 N N . VAL A 1 955 ? -27.160 31.776 6.108 1.00 96.75 955 VAL A N 1
ATOM 7612 C CA . VAL A 1 955 ? -28.522 31.284 6.350 1.00 96.75 955 VAL A CA 1
ATOM 7613 C C . VAL A 1 955 ? -28.995 31.609 7.771 1.00 96.75 955 VAL A C 1
ATOM 7615 O O . VAL A 1 955 ? -30.136 32.036 7.930 1.00 96.75 955 VAL A O 1
ATOM 7618 N N . ASP A 1 956 ? -28.131 31.497 8.788 1.00 95.62 956 ASP A N 1
ATOM 7619 C CA . ASP A 1 956 ? -28.438 31.920 10.165 1.00 95.62 956 ASP A CA 1
ATOM 7620 C C . ASP A 1 956 ? -28.889 33.383 10.214 1.00 95.62 956 ASP A C 1
ATOM 7622 O O . ASP A 1 956 ? -29.922 33.696 10.807 1.00 95.62 956 ASP A O 1
ATOM 7626 N N . GLN A 1 957 ? -28.177 34.278 9.522 1.00 96.69 957 GLN A N 1
ATOM 7627 C CA . GLN A 1 957 ? -28.570 35.683 9.491 1.00 96.69 957 GLN A CA 1
ATOM 7628 C C . GLN A 1 957 ? -29.875 35.947 8.751 1.00 96.69 957 GLN A C 1
ATOM 7630 O O . GLN A 1 957 ? -30.689 36.751 9.208 1.00 96.69 957 GLN A O 1
ATOM 7635 N N . ILE A 1 958 ? -30.110 35.260 7.632 1.00 97.19 958 ILE A N 1
ATOM 7636 C CA . ILE A 1 958 ? -31.383 35.361 6.907 1.00 97.19 958 ILE A CA 1
ATOM 7637 C C . ILE A 1 958 ? -32.543 34.930 7.818 1.00 97.19 958 ILE A C 1
ATOM 7639 O O . ILE A 1 958 ? -33.550 35.636 7.899 1.00 97.19 958 ILE A O 1
ATOM 7643 N N . ILE A 1 959 ? -32.382 33.831 8.565 1.00 97.06 959 ILE A N 1
ATOM 7644 C CA . ILE A 1 959 ? -33.383 33.351 9.530 1.00 97.06 959 ILE A CA 1
ATOM 7645 C C . ILE A 1 959 ? -33.621 34.390 10.628 1.00 97.06 959 ILE A C 1
ATOM 7647 O O . ILE A 1 959 ? -34.769 34.756 10.866 1.00 97.06 959 ILE A O 1
ATOM 7651 N N . ARG A 1 960 ? -32.565 34.938 11.243 1.00 96.69 960 ARG A N 1
ATOM 7652 C CA . ARG A 1 960 ? -32.690 35.962 12.299 1.00 96.69 960 ARG A CA 1
ATOM 7653 C C . ARG A 1 960 ? -33.425 37.214 11.836 1.00 96.69 960 ARG A C 1
ATOM 7655 O O . ARG A 1 960 ? -34.111 37.851 12.632 1.00 96.69 960 ARG A O 1
ATOM 7662 N N . LYS A 1 961 ? -33.262 37.606 10.572 1.00 96.00 961 LYS A N 1
ATOM 7663 C CA . LYS A 1 961 ? -33.951 38.773 10.005 1.00 96.00 961 LYS A CA 1
ATOM 7664 C C . LYS A 1 961 ? -35.419 38.497 9.686 1.00 96.00 961 LYS A C 1
ATOM 7666 O O . LYS A 1 961 ? -36.234 39.403 9.822 1.00 96.00 961 LYS A O 1
ATOM 7671 N N . ALA A 1 962 ? -35.752 37.270 9.298 1.00 95.56 962 ALA A N 1
ATOM 7672 C CA . ALA A 1 962 ? -37.106 36.882 8.913 1.00 95.56 962 ALA A CA 1
ATOM 7673 C C . ALA A 1 962 ? -37.992 36.433 10.090 1.00 95.56 962 ALA A C 1
ATOM 7675 O O . ALA A 1 962 ? -39.210 36.663 10.073 1.00 95.56 962 ALA A O 1
ATOM 7676 N N . ASP A 1 963 ? -37.391 35.789 11.095 1.00 96.12 963 ASP A N 1
ATOM 7677 C CA . ASP A 1 963 ? -38.055 35.313 12.308 1.00 96.12 963 ASP A CA 1
ATOM 7678 C C . ASP A 1 963 ? -38.467 36.482 13.208 1.00 96.12 963 ASP A C 1
ATOM 7680 O O . ASP A 1 963 ? -37.669 37.364 13.519 1.00 96.12 963 ASP A O 1
ATOM 7684 N N . GLU A 1 964 ? -39.711 36.464 13.682 1.00 91.69 964 GLU A N 1
ATOM 7685 C CA . GLU A 1 964 ? -40.271 37.531 14.527 1.00 91.69 964 GLU A CA 1
ATOM 7686 C C . GLU A 1 964 ? -39.573 37.647 15.880 1.00 91.69 964 GLU A C 1
ATOM 7688 O O . GLU A 1 964 ? -39.484 38.734 16.446 1.00 91.69 964 GLU A O 1
ATOM 7693 N N . LYS A 1 965 ? -39.062 36.527 16.399 1.00 95.00 965 LYS A N 1
ATOM 7694 C CA . LYS A 1 965 ? -38.318 36.487 17.660 1.00 95.00 965 LYS A CA 1
ATOM 7695 C C . LYS A 1 965 ? -36.819 36.730 17.460 1.00 95.00 965 LYS A C 1
ATOM 7697 O O . LYS A 1 965 ? -36.070 36.689 18.433 1.00 95.00 965 LYS A O 1
ATOM 7702 N N . HIS A 1 966 ? -36.377 36.961 16.220 1.00 93.81 966 HIS A N 1
ATOM 7703 C CA . HIS A 1 966 ? -34.977 37.152 15.844 1.00 93.81 966 HIS A CA 1
ATOM 7704 C C . HIS A 1 966 ? -34.032 36.045 16.349 1.00 93.81 966 HIS A C 1
ATOM 7706 O O . HIS A 1 966 ? -32.855 36.292 16.647 1.00 93.81 966 HIS A O 1
ATOM 7712 N N . ARG A 1 967 ? -34.545 34.812 16.457 1.00 95.81 967 ARG A N 1
ATOM 7713 C CA . ARG A 1 967 ? -33.783 33.652 16.934 1.00 95.81 967 ARG A CA 1
ATOM 7714 C C . ARG A 1 967 ? -32.733 33.244 15.905 1.00 95.81 967 ARG A C 1
ATOM 7716 O O . ARG A 1 967 ? -32.955 33.344 14.701 1.00 95.81 967 ARG A O 1
ATOM 7723 N N . GLY A 1 968 ? -31.593 32.756 16.394 1.00 93.19 968 GLY A N 1
ATOM 7724 C CA . GLY A 1 968 ? -30.610 32.069 15.554 1.00 93.19 968 GLY A CA 1
ATOM 7725 C C . GLY A 1 968 ? -31.116 30.708 15.085 1.00 93.19 968 GLY A C 1
ATOM 7726 O O . GLY A 1 968 ? -32.058 30.156 15.654 1.00 93.19 968 GLY A O 1
ATOM 7727 N N . ILE A 1 969 ? -30.459 30.141 14.079 1.00 93.75 969 ILE A N 1
ATOM 7728 C CA . ILE A 1 969 ? -30.813 28.870 13.453 1.00 93.75 969 ILE A CA 1
ATOM 7729 C C . ILE A 1 969 ? -30.879 27.714 14.449 1.00 93.75 969 ILE A C 1
ATOM 7731 O O . ILE A 1 969 ? -31.776 26.887 14.328 1.00 93.75 969 ILE A O 1
ATOM 7735 N N . SER A 1 970 ? -29.986 27.667 15.444 1.00 94.06 970 SER A N 1
ATOM 7736 C CA . SER A 1 970 ? -30.007 26.633 16.485 1.00 94.06 970 SER A CA 1
ATOM 7737 C C . SER A 1 970 ? -31.321 26.661 17.266 1.00 94.06 970 SER A C 1
ATOM 7739 O O . SER A 1 970 ? -32.077 25.687 17.279 1.00 94.06 970 SER A O 1
ATOM 7741 N N . GLN A 1 971 ? -31.642 27.820 17.845 1.00 95.56 971 GLN A N 1
ATOM 7742 C CA . GLN A 1 971 ? -32.854 28.001 18.633 1.00 95.56 971 GLN A CA 1
ATOM 7743 C C . GLN A 1 971 ? -34.122 27.867 17.779 1.00 95.56 971 GLN A C 1
ATOM 7745 O O . GLN A 1 971 ? -35.087 27.245 18.220 1.00 95.56 971 GLN A O 1
ATOM 7750 N N . PHE A 1 972 ? -34.122 28.412 16.559 1.00 97.25 972 PHE A N 1
ATOM 7751 C CA . PHE A 1 972 ? -35.249 28.314 15.632 1.00 97.25 972 PHE A CA 1
ATOM 7752 C C . PHE A 1 972 ? -35.525 26.858 15.236 1.00 97.25 972 PHE A C 1
ATOM 7754 O O . PHE A 1 972 ? -36.652 26.390 15.381 1.00 97.25 972 PHE A O 1
ATOM 7761 N N . LEU A 1 973 ? -34.496 26.114 14.808 1.00 96.62 973 LEU A N 1
ATOM 7762 C CA . LEU A 1 973 ? -34.616 24.692 14.474 1.00 96.62 973 LEU A CA 1
ATOM 7763 C C . LEU A 1 973 ? -35.150 23.896 15.671 1.00 96.62 973 LEU A C 1
ATOM 7765 O O . LEU A 1 973 ? -36.048 23.069 15.506 1.00 96.62 973 LEU A O 1
ATOM 7769 N N . ARG A 1 974 ? -34.633 24.178 16.875 1.00 95.75 974 ARG A N 1
ATOM 7770 C CA . ARG A 1 974 ? -35.056 23.503 18.103 1.00 95.75 974 ARG A CA 1
ATOM 7771 C C . ARG A 1 974 ? -36.523 23.740 18.426 1.00 95.75 974 ARG A C 1
ATOM 7773 O O . ARG A 1 974 ? -37.254 22.785 18.656 1.00 95.75 974 ARG A O 1
ATOM 7780 N N . GLU A 1 975 ? -36.948 24.998 18.472 1.00 96.81 975 GLU A N 1
ATOM 7781 C CA . GLU A 1 975 ? -38.296 25.367 18.919 1.00 96.81 975 GLU A CA 1
ATOM 7782 C C . GLU A 1 975 ? -39.380 25.077 17.879 1.00 96.81 975 GLU A C 1
ATOM 7784 O O . GLU A 1 975 ? -40.508 24.776 18.259 1.00 96.81 975 GLU A O 1
ATOM 7789 N N . GLU A 1 976 ? -39.063 25.165 16.586 1.00 96.44 976 GLU A N 1
ATOM 7790 C CA . GLU A 1 976 ? -40.061 25.031 15.519 1.00 96.44 976 GLU A CA 1
ATOM 7791 C C . GLU A 1 976 ? -40.136 23.617 14.938 1.00 96.44 976 GLU A C 1
ATOM 7793 O O . GLU A 1 976 ? -41.200 23.204 14.480 1.00 96.44 976 GLU A O 1
ATOM 7798 N N . ILE A 1 977 ? -39.021 22.875 14.925 1.00 96.25 977 ILE A N 1
ATOM 7799 C CA . ILE A 1 977 ? -38.928 21.598 14.207 1.00 96.25 977 ILE A CA 1
ATOM 7800 C C . ILE A 1 977 ? -38.561 20.462 15.150 1.00 96.25 977 ILE A C 1
ATOM 7802 O O . ILE A 1 977 ? -39.308 19.488 15.223 1.00 96.25 977 ILE A O 1
ATOM 7806 N N . THR A 1 978 ? -37.436 20.532 15.865 1.00 96.06 978 THR A N 1
ATOM 7807 C CA . THR A 1 978 ? -36.926 19.318 16.513 1.00 96.06 978 THR A CA 1
ATOM 7808 C C . THR A 1 978 ? -37.611 19.007 17.842 1.00 96.06 978 THR A C 1
ATOM 7810 O O . THR A 1 978 ? -38.137 17.905 17.997 1.00 96.06 978 THR A O 1
ATOM 7813 N N . ALA A 1 979 ? -37.714 19.966 18.769 1.00 94.94 979 ALA A N 1
ATOM 7814 C CA . ALA A 1 979 ? -38.321 19.737 20.084 1.00 94.94 979 ALA A CA 1
ATOM 7815 C C . ALA A 1 979 ? -39.823 19.385 20.029 1.00 94.94 979 ALA A C 1
ATOM 7817 O O . ALA A 1 979 ? -40.204 18.417 20.690 1.00 94.94 979 ALA A O 1
ATOM 7818 N N . PRO A 1 980 ? -40.682 20.056 19.225 1.00 96.50 980 PRO A N 1
ATOM 7819 C CA . PRO A 1 980 ? -42.103 19.694 19.128 1.00 96.50 980 PRO A CA 1
ATOM 7820 C C . PRO A 1 980 ? -42.351 18.278 18.596 1.00 96.50 980 PRO A C 1
ATOM 7822 O O . PRO A 1 980 ? -43.409 17.704 18.838 1.00 96.50 980 PRO A O 1
ATOM 7825 N N . ASN A 1 981 ? -41.381 17.720 17.867 1.00 94.00 981 ASN A N 1
ATOM 7826 C CA . ASN A 1 981 ? -41.487 16.420 17.212 1.00 94.00 981 ASN A CA 1
ATOM 7827 C C . ASN A 1 981 ? -40.604 15.339 17.861 1.00 94.00 981 ASN A C 1
ATOM 7829 O O . ASN A 1 981 ? -40.507 14.237 17.322 1.00 94.00 981 ASN A O 1
ATOM 7833 N N . GLY A 1 982 ? -39.947 15.636 18.990 1.00 93.38 982 GLY A N 1
ATOM 7834 C CA . GLY A 1 982 ? -39.052 14.692 19.672 1.00 93.38 982 GLY A CA 1
ATOM 7835 C C . GLY A 1 982 ? -37.848 14.257 18.827 1.00 93.38 982 GLY A C 1
ATOM 7836 O O . GLY A 1 982 ? -37.386 13.124 18.948 1.00 93.38 982 GLY A O 1
ATOM 7837 N N . ILE A 1 983 ? -37.363 15.121 17.932 1.00 95.69 983 ILE A N 1
ATOM 7838 C CA . ILE A 1 983 ? -36.219 14.834 17.063 1.00 95.69 983 ILE A CA 1
ATOM 7839 C C . ILE A 1 983 ? -34.924 15.181 17.792 1.00 95.69 983 ILE A C 1
ATOM 7841 O O . ILE A 1 983 ? -34.711 16.305 18.235 1.00 95.69 983 ILE A O 1
ATOM 7845 N N . ASP A 1 984 ? -34.014 14.218 17.821 1.00 94.62 984 ASP A N 1
ATOM 7846 C CA . ASP A 1 984 ? -32.717 14.333 18.476 1.00 94.62 984 ASP A CA 1
ATOM 7847 C C . ASP A 1 984 ? -31.618 14.763 17.486 1.00 94.62 984 ASP A C 1
ATOM 7849 O O . ASP A 1 984 ? -30.750 13.985 17.074 1.00 94.62 984 ASP A O 1
ATOM 7853 N N . PHE A 1 985 ? -31.734 16.000 17.001 1.00 95.69 985 PHE A N 1
ATOM 7854 C CA . PHE A 1 985 ? -30.777 16.640 16.097 1.00 95.69 985 PHE A CA 1
ATOM 7855 C C . PHE A 1 985 ? -30.487 18.063 16.578 1.00 95.69 985 PHE A C 1
ATOM 7857 O O . PHE A 1 985 ? -31.410 18.845 16.820 1.00 95.69 985 PHE A O 1
ATOM 7864 N N . HIS A 1 986 ? -29.203 18.405 16.682 1.00 94.88 986 HIS A N 1
ATOM 7865 C CA . HIS A 1 986 ? -28.726 19.598 17.378 1.00 94.88 986 HIS A CA 1
ATOM 7866 C C . HIS A 1 986 ? -27.740 20.390 16.522 1.00 94.88 986 HIS A C 1
ATOM 7868 O O . HIS A 1 986 ? -26.744 19.855 16.034 1.00 94.88 986 HIS A O 1
ATOM 7874 N N . VAL A 1 987 ? -27.977 21.695 16.397 1.00 93.88 987 VAL A N 1
ATOM 7875 C CA . VAL A 1 987 ? -26.983 22.667 15.922 1.00 93.88 987 VAL A CA 1
ATOM 7876 C C . VAL A 1 987 ? -26.431 23.359 17.165 1.00 93.88 987 VAL A C 1
ATOM 7878 O O . VAL A 1 987 ? -27.128 24.177 17.750 1.00 93.88 987 VAL A O 1
ATOM 7881 N N . GLY A 1 988 ? -25.220 23.006 17.594 1.00 90.44 988 GLY A N 1
ATOM 7882 C CA . GLY A 1 988 ? -24.720 23.350 18.930 1.00 90.44 988 GLY A CA 1
ATOM 7883 C C . GLY A 1 988 ? -25.326 22.435 19.996 1.00 90.44 988 GLY A C 1
ATOM 7884 O O . GLY A 1 988 ? -26.392 22.713 20.539 1.00 90.44 988 GLY A O 1
ATOM 7885 N N . LEU A 1 989 ? -24.670 21.302 20.257 1.00 92.75 989 LEU A N 1
ATOM 7886 C CA . LEU A 1 989 ? -25.120 20.337 21.261 1.00 92.75 989 LEU A CA 1
ATOM 7887 C C . LEU A 1 989 ? -24.875 20.873 22.676 1.00 92.75 989 LEU A C 1
ATOM 7889 O O . LEU A 1 989 ? -23.836 21.479 22.935 1.00 92.75 989 LEU A O 1
ATOM 7893 N N . ASP A 1 990 ? -25.786 20.586 23.606 1.00 87.88 990 ASP A N 1
ATOM 7894 C CA . ASP A 1 990 ? -25.545 20.826 25.028 1.00 87.88 990 ASP A CA 1
ATOM 7895 C C . ASP A 1 990 ? -24.334 20.008 25.513 1.00 87.88 990 ASP A C 1
ATOM 7897 O O . ASP A 1 990 ? -24.204 18.813 25.235 1.00 87.88 990 ASP A O 1
ATOM 7901 N N . ALA A 1 991 ? -23.428 20.644 26.259 1.00 83.19 991 ALA A N 1
ATOM 7902 C CA . ALA A 1 991 ? -22.216 19.994 26.748 1.00 83.19 991 ALA A CA 1
ATOM 7903 C C . ALA A 1 991 ? -22.499 18.752 27.621 1.00 83.19 991 ALA A C 1
ATOM 7905 O O . ALA A 1 991 ? -21.659 17.849 27.672 1.00 83.19 991 ALA A O 1
ATOM 7906 N N . SER A 1 992 ? -23.666 18.684 28.275 1.00 86.69 992 SER A N 1
ATOM 7907 C CA . SER A 1 992 ? -24.107 17.531 29.075 1.00 86.69 992 SER A CA 1
ATOM 7908 C C . SER A 1 992 ? -24.395 16.280 28.232 1.00 86.69 992 SER A C 1
ATOM 7910 O O . SER A 1 992 ? -24.100 15.161 28.659 1.00 86.69 992 SER A O 1
ATOM 7912 N N . GLU A 1 993 ? -24.844 16.447 26.988 1.00 89.75 993 GLU A N 1
ATOM 7913 C CA . GLU A 1 993 ? -25.212 15.355 26.072 1.00 89.75 993 GLU A CA 1
ATOM 7914 C C . GLU A 1 993 ? -24.011 14.779 25.307 1.00 89.75 993 GLU A C 1
ATOM 7916 O O . GLU A 1 993 ? -24.116 13.779 24.594 1.00 89.75 993 GLU A O 1
ATOM 7921 N N . LYS A 1 994 ? -22.822 15.366 25.488 1.00 85.50 994 LYS A N 1
ATOM 7922 C CA . LYS A 1 994 ? -21.589 14.966 24.799 1.00 85.50 994 LYS A CA 1
ATOM 7923 C C . LYS A 1 994 ? -21.259 13.477 24.938 1.00 85.50 994 LYS A C 1
ATOM 7925 O O . LYS A 1 994 ? -20.686 12.884 24.028 1.00 85.50 994 LYS A O 1
ATOM 7930 N N . HIS A 1 995 ? -21.604 12.873 26.071 1.00 87.56 995 HIS A N 1
ATOM 7931 C CA . HIS A 1 995 ? -21.328 11.465 26.365 1.00 87.56 995 HIS A CA 1
ATOM 7932 C C . HIS A 1 995 ? -21.986 10.485 25.369 1.00 87.56 995 HIS A C 1
ATOM 7934 O O . HIS A 1 995 ? -21.576 9.326 25.283 1.00 87.56 995 HIS A O 1
ATOM 7940 N N . ARG A 1 996 ? -22.979 10.957 24.604 1.00 93.25 996 ARG A N 1
ATOM 7941 C CA . ARG A 1 996 ? -23.709 10.196 23.581 1.00 93.25 996 ARG A CA 1
ATOM 7942 C C . ARG A 1 996 ? -23.076 10.307 22.193 1.00 93.25 996 ARG A C 1
ATOM 7944 O O . ARG A 1 996 ? -23.464 9.564 21.295 1.00 93.25 996 ARG A O 1
ATOM 7951 N N . VAL A 1 997 ? -22.125 11.224 21.993 1.00 93.81 997 VAL A N 1
ATOM 7952 C CA . VAL A 1 997 ? -21.513 11.496 20.686 1.00 93.81 997 VAL A CA 1
ATOM 7953 C C . VAL A 1 997 ? -20.404 10.488 20.397 1.00 93.81 997 VAL A C 1
ATOM 7955 O O . VAL A 1 997 ? -19.397 10.430 21.101 1.00 93.81 997 VAL A O 1
ATOM 7958 N N . ALA A 1 998 ? -20.573 9.721 19.324 1.00 92.25 998 ALA A N 1
ATOM 7959 C CA . ALA A 1 998 ? -19.582 8.798 18.805 1.00 92.25 998 ALA A CA 1
ATOM 7960 C C . ALA A 1 998 ? -18.300 9.531 18.388 1.00 92.25 998 ALA A C 1
ATOM 7962 O O . ALA A 1 998 ? -18.326 10.603 17.778 1.00 92.25 998 ALA A O 1
ATOM 7963 N N . ARG A 1 999 ? -17.157 8.912 18.686 1.00 89.75 999 ARG A N 1
ATOM 7964 C CA . ARG A 1 999 ? -15.832 9.426 18.348 1.00 89.75 999 ARG A CA 1
ATOM 7965 C C . ARG A 1 999 ? -15.534 9.188 16.871 1.00 89.75 999 ARG A C 1
ATOM 7967 O O . ARG A 1 999 ? -15.385 8.043 16.450 1.00 89.75 999 ARG A O 1
ATOM 7974 N N . ALA A 1 1000 ? -15.376 10.262 16.103 1.00 85.69 1000 ALA A N 1
ATOM 7975 C CA . ALA A 1 1000 ? -14.957 10.197 14.708 1.00 85.69 1000 ALA A CA 1
ATOM 7976 C C . ALA A 1 1000 ? -13.524 9.648 14.581 1.00 85.69 1000 ALA A C 1
ATOM 7978 O O . ALA A 1 1000 ? -12.620 10.076 15.304 1.00 85.69 1000 ALA A O 1
ATOM 7979 N N . THR A 1 1001 ? -13.317 8.720 13.646 1.00 79.19 1001 THR A N 1
ATOM 7980 C CA . THR A 1 1001 ? -12.027 8.090 13.323 1.00 79.19 1001 THR A CA 1
ATOM 7981 C C . THR A 1 1001 ? -11.789 8.096 11.811 1.00 79.19 1001 THR A C 1
ATOM 7983 O O . THR A 1 1001 ? -12.748 8.071 11.037 1.00 79.19 1001 THR A O 1
ATOM 7986 N N . GLN A 1 1002 ? -10.523 8.131 11.382 1.00 67.12 1002 GLN A N 1
ATOM 7987 C CA . GLN A 1 1002 ? -10.129 8.128 9.967 1.00 67.12 1002 GLN A CA 1
ATOM 7988 C C . GLN A 1 1002 ? -9.584 6.772 9.511 1.00 67.12 1002 GLN A C 1
ATOM 7990 O O . GLN A 1 1002 ? -9.041 5.998 10.298 1.00 67.12 1002 GLN A O 1
ATOM 7995 N N . SER A 1 1003 ? -9.724 6.492 8.213 1.00 57.62 1003 SER A N 1
ATOM 7996 C CA . SER A 1 1003 ? -9.030 5.383 7.550 1.00 57.62 1003 SER A CA 1
ATOM 7997 C C . SER A 1 1003 ? -7.607 5.779 7.127 1.00 57.62 1003 SER A C 1
ATOM 7999 O O . SER A 1 1003 ? -7.375 6.922 6.743 1.00 57.62 1003 SER A O 1
ATOM 8001 N N . THR A 1 1004 ? -6.675 4.825 7.086 1.00 43.28 1004 THR A N 1
ATOM 8002 C CA . THR A 1 1004 ? -5.254 5.038 6.725 1.00 43.28 1004 THR A CA 1
ATOM 8003 C C . THR A 1 1004 ? -5.044 5.621 5.320 1.00 43.28 1004 THR A C 1
ATOM 8005 O O . THR A 1 1004 ? -4.073 6.326 5.072 1.00 43.28 1004 THR A O 1
ATOM 8008 N N . ILE A 1 1005 ? -5.962 5.358 4.381 1.00 39.72 1005 ILE A N 1
ATOM 8009 C CA . ILE A 1 1005 ? -5.929 5.941 3.024 1.00 39.72 1005 ILE A CA 1
ATOM 8010 C C . ILE A 1 1005 ? -6.303 7.433 3.062 1.00 39.72 1005 ILE A C 1
ATOM 8012 O O . ILE A 1 1005 ? -5.818 8.216 2.249 1.00 39.72 1005 ILE A O 1
ATOM 8016 N N . SER A 1 1006 ? -7.162 7.832 4.003 1.00 49.06 1006 SER A N 1
ATOM 8017 C CA . SER A 1 1006 ? -7.571 9.225 4.200 1.00 49.06 1006 SER A CA 1
ATOM 8018 C C . SER A 1 1006 ? -6.466 10.057 4.849 1.00 49.06 1006 SER A C 1
ATOM 8020 O O . SER A 1 1006 ? -6.274 11.190 4.426 1.00 49.06 1006 SER A O 1
ATOM 8022 N N . GLU A 1 1007 ? -5.710 9.485 5.792 1.00 47.56 1007 GLU A N 1
ATOM 8023 C CA . GLU A 1 1007 ? -4.558 10.143 6.433 1.00 47.56 1007 GLU A CA 1
ATOM 8024 C C . GLU A 1 1007 ? -3.490 10.530 5.398 1.00 47.56 1007 GLU A C 1
ATOM 8026 O O . GLU A 1 1007 ? -3.101 11.687 5.328 1.00 47.56 1007 GLU A O 1
ATOM 8031 N N . ALA A 1 1008 ? -3.133 9.624 4.481 1.00 40.72 1008 ALA A N 1
ATOM 8032 C CA . ALA A 1 1008 ? -2.152 9.914 3.429 1.00 40.72 1008 ALA A CA 1
ATOM 8033 C C . ALA A 1 1008 ? -2.601 11.013 2.442 1.00 40.72 1008 ALA A C 1
ATOM 8035 O O . ALA A 1 1008 ? -1.777 11.769 1.936 1.00 40.72 1008 ALA A O 1
ATOM 8036 N N . ILE A 1 1009 ? -3.903 11.107 2.145 1.00 45.19 1009 ILE A N 1
ATOM 8037 C CA . ILE A 1 1009 ? -4.453 12.186 1.306 1.00 45.19 1009 ILE A CA 1
ATOM 8038 C C . ILE A 1 1009 ? -4.440 13.510 2.075 1.00 45.19 1009 ILE A C 1
ATOM 8040 O O . ILE A 1 1009 ? -4.160 14.545 1.485 1.00 45.19 1009 ILE A O 1
ATOM 8044 N N . ILE A 1 1010 ? -4.727 13.488 3.376 1.00 50.88 1010 ILE A N 1
ATOM 8045 C CA . ILE A 1 1010 ? -4.695 14.664 4.250 1.00 50.88 1010 ILE A CA 1
ATOM 8046 C C . ILE A 1 1010 ? -3.259 15.176 4.418 1.00 50.88 1010 ILE A C 1
ATOM 8048 O O . ILE A 1 1010 ? -3.026 16.368 4.245 1.00 50.88 1010 ILE A O 1
ATOM 8052 N N . ASP A 1 1011 ? -2.282 14.294 4.617 1.00 47.22 1011 ASP A N 1
ATOM 8053 C CA . ASP A 1 1011 ? -0.863 14.660 4.688 1.00 47.22 1011 ASP A CA 1
ATOM 8054 C C . ASP A 1 1011 ? -0.380 15.346 3.395 1.00 47.22 1011 ASP A C 1
ATOM 8056 O O . ASP A 1 1011 ? 0.419 16.276 3.447 1.00 47.22 1011 ASP A O 1
ATOM 8060 N N . ILE A 1 1012 ? -0.931 14.963 2.235 1.00 48.50 1012 ILE A N 1
ATOM 8061 C CA . ILE A 1 1012 ? -0.718 15.642 0.942 1.00 48.50 1012 ILE A CA 1
ATOM 8062 C C . ILE A 1 1012 ? -1.314 17.063 0.941 1.00 48.50 1012 ILE A C 1
ATOM 8064 O O . ILE A 1 1012 ? -0.723 17.964 0.352 1.00 48.50 1012 ILE A O 1
ATOM 8068 N N . TRP A 1 1013 ? -2.465 17.292 1.584 1.00 49.28 1013 TRP A N 1
ATOM 8069 C CA . TRP A 1 1013 ? -3.084 18.625 1.681 1.00 49.28 1013 TRP A CA 1
ATOM 8070 C C . TRP A 1 1013 ? -2.324 19.576 2.615 1.00 49.28 1013 TRP A C 1
ATOM 8072 O O . TRP A 1 1013 ? -2.290 20.777 2.345 1.00 49.28 1013 TRP A O 1
ATOM 8082 N N . TYR A 1 1014 ? -1.722 19.054 3.689 1.00 48.81 1014 TYR A N 1
ATOM 8083 C CA . TYR A 1 1014 ? -0.942 19.837 4.657 1.00 48.81 1014 TYR A CA 1
ATOM 8084 C C . TYR A 1 1014 ? 0.567 19.875 4.345 1.00 48.81 1014 TYR A C 1
ATOM 8086 O O . TYR A 1 1014 ? 1.318 20.550 5.053 1.00 48.81 1014 TYR A O 1
ATOM 8094 N N . ASP A 1 1015 ? 1.023 19.211 3.276 1.00 53.09 1015 ASP A N 1
ATOM 8095 C CA . ASP A 1 1015 ? 2.402 19.314 2.794 1.00 53.09 1015 ASP A CA 1
ATOM 8096 C C . ASP A 1 1015 ? 2.697 20.746 2.292 1.00 53.09 1015 ASP A C 1
ATOM 8098 O O . ASP A 1 1015 ? 2.001 21.247 1.400 1.00 53.09 1015 ASP A O 1
ATOM 8102 N N . PRO A 1 1016 ? 3.740 21.423 2.808 1.00 48.28 1016 PRO A N 1
ATOM 8103 C CA . PRO A 1 1016 ? 4.043 22.808 2.447 1.00 48.28 1016 PRO A CA 1
ATOM 8104 C C . PRO A 1 1016 ? 4.318 23.033 0.952 1.00 48.28 1016 PRO A C 1
ATOM 8106 O O . PRO A 1 1016 ? 3.988 24.098 0.429 1.00 48.28 1016 PRO A O 1
ATOM 8109 N N . GLY A 1 1017 ? 4.900 22.048 0.258 1.00 51.16 1017 GLY A N 1
ATOM 8110 C CA . GLY A 1 1017 ? 5.227 22.132 -1.167 1.00 51.16 1017 GLY A CA 1
ATOM 8111 C C . GLY A 1 1017 ? 4.010 21.931 -2.074 1.00 51.16 1017 GLY A C 1
ATOM 8112 O O . GLY A 1 1017 ? 3.901 22.571 -3.121 1.00 51.16 1017 GLY A O 1
ATOM 8113 N N . ILE A 1 1018 ? 3.057 21.091 -1.663 1.00 48.59 1018 ILE A N 1
ATOM 8114 C CA . ILE A 1 1018 ? 1.780 20.899 -2.371 1.00 48.59 1018 ILE A CA 1
ATOM 8115 C C . ILE A 1 1018 ? 0.814 22.056 -2.084 1.00 48.59 1018 ILE A C 1
ATOM 8117 O O . ILE A 1 1018 ? 0.154 22.544 -3.004 1.00 48.59 1018 ILE A O 1
ATOM 8121 N N . ALA A 1 1019 ? 0.776 22.556 -0.848 1.00 51.41 1019 ALA A N 1
ATOM 8122 C CA . ALA A 1 1019 ? -0.024 23.719 -0.470 1.00 51.41 1019 ALA A CA 1
ATOM 8123 C C . ALA A 1 1019 ? 0.374 24.985 -1.252 1.00 51.41 1019 ALA A C 1
ATOM 8125 O O . ALA A 1 1019 ? -0.482 25.811 -1.570 1.00 51.41 1019 ALA A O 1
ATOM 8126 N N . GLU A 1 1020 ? 1.654 25.138 -1.607 1.00 53.44 1020 GLU A N 1
ATOM 8127 C CA . GLU A 1 1020 ? 2.136 26.224 -2.467 1.00 53.44 1020 GLU A CA 1
ATOM 8128 C C . GLU A 1 1020 ? 1.677 26.062 -3.927 1.00 53.44 1020 GLU A C 1
ATOM 8130 O O . GLU A 1 1020 ? 1.215 27.029 -4.533 1.00 53.44 1020 GLU A O 1
ATOM 8135 N N . LEU A 1 1021 ? 1.698 24.836 -4.461 1.00 52.59 1021 LEU A N 1
ATOM 8136 C CA . LEU A 1 1021 ? 1.227 24.517 -5.816 1.00 52.59 1021 LEU A CA 1
ATOM 8137 C C . LEU A 1 1021 ? -0.300 24.662 -5.968 1.00 52.59 1021 LEU A C 1
ATOM 8139 O O . LEU A 1 1021 ? -0.791 25.036 -7.034 1.00 52.59 1021 LEU A O 1
ATOM 8143 N N . LEU A 1 1022 ? -1.057 24.353 -4.910 1.00 51.38 1022 LEU A N 1
ATOM 8144 C CA . LEU A 1 1022 ? -2.521 24.375 -4.907 1.00 51.38 1022 LEU A CA 1
ATOM 8145 C C . LEU A 1 1022 ? -3.121 25.710 -4.442 1.00 51.38 1022 LEU A C 1
ATOM 8147 O O . LEU A 1 1022 ? -4.334 25.892 -4.559 1.00 51.38 1022 LEU A O 1
ATOM 8151 N N . ARG A 1 1023 ? -2.300 26.657 -3.962 1.00 55.84 1023 ARG A N 1
ATOM 8152 C CA . ARG A 1 1023 ? -2.728 27.920 -3.325 1.00 55.84 1023 ARG A CA 1
ATOM 8153 C C . ARG A 1 1023 ? -3.716 28.742 -4.158 1.00 55.84 1023 ARG A C 1
ATOM 8155 O O . ARG A 1 1023 ? -4.553 29.444 -3.596 1.00 55.84 1023 ARG A O 1
ATOM 8162 N N . ASP A 1 1024 ? -3.646 28.644 -5.483 1.00 59.09 1024 ASP A N 1
ATOM 8163 C CA . ASP A 1 1024 ? -4.508 29.398 -6.398 1.00 59.09 1024 ASP A CA 1
ATOM 8164 C C . ASP A 1 1024 ? -5.850 28.723 -6.725 1.00 59.09 1024 ASP A C 1
ATOM 8166 O O . ASP A 1 1024 ? -6.729 29.371 -7.301 1.00 59.09 1024 ASP A O 1
ATOM 8170 N N . PHE A 1 1025 ? -6.065 27.468 -6.318 1.00 67.25 1025 PHE A N 1
ATOM 8171 C CA . PHE A 1 1025 ? -7.332 26.763 -6.528 1.00 67.25 1025 PHE A CA 1
ATOM 8172 C C . PHE A 1 1025 ? -8.391 27.162 -5.488 1.00 67.25 1025 PHE A C 1
ATOM 8174 O O . PHE A 1 1025 ? -8.116 27.278 -4.294 1.00 67.25 1025 PHE A O 1
ATOM 8181 N N . PHE A 1 1026 ? -9.642 27.310 -5.935 1.00 68.19 1026 PHE A N 1
ATOM 8182 C CA . PHE A 1 1026 ? -10.780 27.695 -5.087 1.00 68.19 1026 PHE A CA 1
ATOM 8183 C C . PHE A 1 1026 ? -11.014 26.734 -3.913 1.00 68.19 1026 PHE A C 1
ATOM 8185 O O . PHE A 1 1026 ? -11.337 27.189 -2.820 1.00 68.19 1026 PHE A O 1
ATOM 8192 N N . ILE A 1 1027 ? -10.805 25.428 -4.109 1.00 69.44 1027 ILE A N 1
ATOM 8193 C CA . ILE A 1 1027 ? -10.927 24.426 -3.042 1.00 69.44 1027 ILE A CA 1
ATOM 8194 C C . ILE A 1 1027 ? -9.866 24.598 -1.952 1.00 69.44 1027 ILE A C 1
ATOM 8196 O O . ILE A 1 1027 ? -10.199 24.573 -0.772 1.00 69.44 1027 ILE A O 1
ATOM 8200 N N . ALA A 1 1028 ? -8.613 24.868 -2.328 1.00 67.12 1028 ALA A N 1
ATOM 8201 C CA . ALA A 1 1028 ? -7.531 25.092 -1.375 1.00 67.12 1028 ALA A CA 1
ATOM 8202 C C . ALA A 1 1028 ? -7.748 26.389 -0.585 1.00 67.12 1028 ALA A C 1
ATOM 8204 O O . ALA A 1 1028 ? -7.523 26.415 0.620 1.00 67.12 1028 ALA A O 1
ATOM 8205 N N . LYS A 1 1029 ? -8.268 27.443 -1.229 1.00 74.25 1029 LYS A N 1
ATOM 8206 C CA . LYS A 1 1029 ? -8.662 28.682 -0.541 1.00 74.25 1029 LYS A CA 1
ATOM 8207 C C . LYS A 1 1029 ? -9.841 28.456 0.402 1.00 74.25 1029 LYS A C 1
ATOM 8209 O O . LYS A 1 1029 ? -9.789 28.901 1.539 1.00 74.25 1029 LYS A O 1
ATOM 8214 N N . ALA A 1 1030 ? -10.866 27.721 -0.027 1.00 70.56 1030 ALA A N 1
ATOM 8215 C CA . ALA A 1 1030 ? -12.035 27.433 0.802 1.00 70.56 1030 ALA A CA 1
ATOM 8216 C C . ALA A 1 1030 ? -11.745 26.521 1.998 1.00 70.56 1030 ALA A C 1
ATOM 8218 O O . ALA A 1 1030 ? -12.382 26.674 3.037 1.00 70.56 1030 ALA A O 1
ATOM 8219 N N . MET A 1 1031 ? -10.790 25.599 1.872 1.00 68.00 1031 MET A N 1
ATOM 8220 C CA . MET A 1 1031 ? -10.374 24.714 2.964 1.00 68.00 1031 MET A CA 1
ATOM 8221 C C . MET A 1 1031 ? -9.277 25.341 3.839 1.00 68.00 1031 MET A C 1
ATOM 8223 O O . MET A 1 1031 ? -9.294 25.174 5.052 1.00 68.00 1031 MET A O 1
ATOM 8227 N N . GLY A 1 1032 ? -8.370 26.131 3.259 1.00 65.44 1032 GLY A N 1
ATOM 8228 C CA . GLY A 1 1032 ? -7.299 26.836 3.974 1.00 65.44 1032 GLY A CA 1
ATOM 8229 C C . GLY A 1 1032 ? -7.755 28.082 4.743 1.00 65.44 1032 GLY A C 1
ATOM 8230 O O . GLY A 1 1032 ? -6.989 28.638 5.524 1.00 65.44 1032 GLY A O 1
ATOM 8231 N N . ASN A 1 1033 ? -9.005 28.523 4.566 1.00 72.00 1033 ASN A N 1
ATOM 8232 C CA . ASN A 1 1033 ? -9.591 29.664 5.278 1.00 72.00 1033 ASN A CA 1
ATOM 8233 C C . ASN A 1 1033 ? -10.034 29.337 6.723 1.00 72.00 1033 ASN A C 1
ATOM 8235 O O . ASN A 1 1033 ? -10.682 30.161 7.367 1.00 72.00 1033 ASN A O 1
ATOM 8239 N N . LEU A 1 1034 ? -9.702 28.144 7.236 1.00 65.75 1034 LEU A N 1
ATOM 8240 C CA . LEU A 1 1034 ? -10.317 27.531 8.422 1.00 65.75 1034 LEU A CA 1
ATOM 8241 C C . LEU A 1 1034 ? -9.308 27.147 9.522 1.00 65.75 1034 LEU A C 1
ATOM 8243 O O . LEU A 1 1034 ? -9.276 25.995 9.946 1.00 65.75 1034 LEU A O 1
ATOM 8247 N N . PRO A 1 1035 ? -8.491 28.072 10.045 1.00 61.34 1035 PRO A N 1
ATOM 8248 C CA . PRO A 1 1035 ? -7.470 27.714 11.028 1.00 61.34 1035 PRO A CA 1
ATOM 8249 C C . PRO A 1 1035 ? -8.040 27.194 12.363 1.00 61.34 1035 PRO A C 1
ATOM 8251 O O . PRO A 1 1035 ? -7.303 26.571 13.119 1.00 61.34 1035 PRO A O 1
ATOM 8254 N N . TRP A 1 1036 ? -9.322 27.448 12.679 1.00 66.00 1036 TRP A N 1
ATOM 8255 C CA . TRP A 1 1036 ? -9.945 26.997 13.935 1.00 66.00 1036 TRP A CA 1
ATOM 8256 C C . TRP A 1 1036 ? -11.054 25.941 13.782 1.00 66.00 1036 TRP A C 1
ATOM 8258 O O . TRP A 1 1036 ? -11.245 25.124 14.682 1.00 66.00 1036 TRP A O 1
ATOM 8268 N N . VAL A 1 1037 ? -11.790 25.939 12.666 1.00 57.91 1037 VAL A N 1
ATOM 8269 C CA . VAL A 1 1037 ? -12.846 24.951 12.374 1.00 57.91 1037 VAL A CA 1
ATOM 8270 C C . VAL A 1 1037 ? -12.280 23.911 11.414 1.00 57.91 1037 VAL A C 1
ATOM 8272 O O . VAL A 1 1037 ? -12.573 23.922 10.220 1.00 57.91 1037 VAL A O 1
ATOM 8275 N N . ASP A 1 1038 ? -11.429 23.033 11.941 1.00 69.06 1038 ASP A N 1
ATOM 8276 C CA . ASP A 1 1038 ? -10.817 21.970 11.150 1.00 69.06 1038 ASP A CA 1
ATOM 8277 C C . ASP A 1 1038 ? -11.639 20.676 11.253 1.00 69.06 1038 ASP A C 1
ATOM 8279 O O . ASP A 1 1038 ? -11.644 19.982 12.271 1.00 69.06 1038 ASP A O 1
ATOM 8283 N N . VAL A 1 1039 ? -12.378 20.373 10.183 1.00 67.12 1039 VAL A N 1
ATOM 8284 C CA . VAL A 1 1039 ? -13.191 19.151 10.054 1.00 67.12 1039 VAL A CA 1
ATOM 8285 C C . VAL A 1 1039 ? -12.397 17.960 9.503 1.00 67.12 1039 VAL A C 1
ATOM 8287 O O . VAL A 1 1039 ? -12.927 16.847 9.441 1.00 67.12 1039 VAL A O 1
ATOM 8290 N N . LEU A 1 1040 ? -11.146 18.186 9.088 1.00 67.06 1040 LEU A N 1
ATOM 8291 C CA . LEU A 1 1040 ? -10.194 17.154 8.685 1.00 67.06 1040 LEU A CA 1
ATOM 8292 C C . LEU A 1 1040 ? -9.298 16.720 9.849 1.00 67.06 1040 LEU A C 1
ATOM 8294 O O . LEU A 1 1040 ? -8.813 15.592 9.833 1.00 67.06 1040 LEU A O 1
ATOM 8298 N N . ASP A 1 1041 ? -9.138 17.541 10.885 1.00 73.25 1041 ASP A N 1
ATOM 8299 C CA . ASP A 1 1041 ? -8.513 17.127 12.139 1.00 73.25 1041 ASP A CA 1
ATOM 8300 C C . ASP A 1 1041 ? -9.530 16.453 13.077 1.00 73.25 1041 ASP A C 1
ATOM 8302 O O . ASP A 1 1041 ? -10.410 17.082 13.670 1.00 73.25 1041 ASP A O 1
ATOM 8306 N N . MET A 1 1042 ? -9.385 15.138 13.266 1.00 78.44 1042 MET A N 1
ATOM 8307 C CA . MET A 1 1042 ? -10.247 14.375 14.175 1.00 78.44 1042 MET A CA 1
ATOM 8308 C C . MET A 1 1042 ? -10.087 14.787 15.637 1.00 78.44 1042 MET A C 1
ATOM 8310 O O . MET A 1 1042 ? -11.021 14.587 16.417 1.00 78.44 1042 MET A O 1
ATOM 8314 N N . TYR A 1 1043 ? -8.944 15.346 16.043 1.00 74.62 1043 TYR A N 1
ATOM 8315 C CA . TYR A 1 1043 ? -8.787 15.862 17.400 1.00 74.62 1043 TYR A CA 1
ATOM 8316 C C . TYR A 1 1043 ? -9.687 17.083 17.617 1.00 74.62 1043 TYR A C 1
ATOM 8318 O O . TYR A 1 1043 ? -10.456 17.125 18.584 1.00 74.62 1043 TYR A O 1
ATOM 8326 N N . THR A 1 1044 ? -9.658 18.026 16.674 1.00 74.75 1044 THR A N 1
ATOM 8327 C CA . THR A 1 1044 ? -10.504 19.223 16.681 1.00 74.75 1044 THR A CA 1
ATOM 8328 C C . THR A 1 1044 ? -11.987 18.878 16.538 1.00 74.75 1044 THR A C 1
ATOM 8330 O O . THR A 1 1044 ? -12.792 19.339 17.352 1.00 74.75 1044 THR A O 1
ATOM 8333 N N . LEU A 1 1045 ? -12.361 17.997 15.605 1.00 80.06 1045 LEU A N 1
ATOM 8334 C CA . LEU A 1 1045 ? -13.753 17.580 15.383 1.00 80.06 1045 LEU A CA 1
ATOM 8335 C C . LEU A 1 1045 ? -14.390 16.896 16.607 1.00 80.06 1045 LEU A C 1
ATOM 8337 O O . LEU A 1 1045 ? -15.563 17.112 16.909 1.00 80.06 1045 LEU A O 1
ATOM 8341 N N . ASN A 1 1046 ? -13.618 16.089 17.341 1.00 85.44 1046 ASN A N 1
ATOM 8342 C CA . ASN A 1 1046 ? -14.079 15.411 18.560 1.00 85.44 1046 ASN A CA 1
ATOM 8343 C C . ASN A 1 1046 ? -14.030 16.313 19.817 1.00 85.44 1046 ASN A C 1
ATO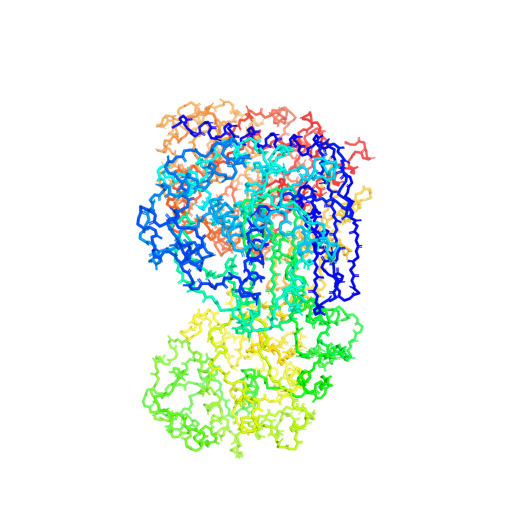M 8345 O O . ASN A 1 1046 ? -14.276 15.849 20.941 1.00 85.44 1046 ASN A O 1
ATOM 8349 N N . SER A 1 1047 ? -13.675 17.595 19.671 1.00 84.81 1047 SER A N 1
ATOM 8350 C CA . SER A 1 1047 ? -13.573 18.530 20.792 1.00 84.81 1047 SER A CA 1
ATOM 8351 C C . SER A 1 1047 ? -14.946 19.093 21.200 1.00 84.81 1047 SER A C 1
ATOM 8353 O O . SER A 1 1047 ? -15.787 19.361 20.341 1.00 84.81 1047 SER A O 1
ATOM 8355 N N . PRO A 1 1048 ? -15.180 19.360 22.504 1.00 82.81 1048 PRO A N 1
ATOM 8356 C CA . PRO A 1 1048 ? -16.393 20.050 22.948 1.00 82.81 1048 PRO A CA 1
ATOM 8357 C C . PRO A 1 1048 ? -16.611 21.390 22.242 1.00 82.81 1048 PRO A C 1
ATOM 8359 O O . PRO A 1 1048 ? -17.744 21.755 21.958 1.00 82.81 1048 PRO A O 1
ATOM 8362 N N . ALA A 1 1049 ? -15.530 22.118 21.949 1.00 82.31 1049 ALA A N 1
ATOM 8363 C CA . ALA A 1 1049 ? -15.609 23.444 21.350 1.00 82.31 1049 ALA A CA 1
ATOM 8364 C C . ALA A 1 1049 ? -16.228 23.420 19.944 1.00 82.31 1049 ALA A C 1
ATOM 8366 O O . ALA A 1 1049 ? -16.957 24.342 19.602 1.00 82.31 1049 ALA A O 1
ATOM 8367 N N . GLN A 1 1050 ? -15.978 22.366 19.160 1.00 84.00 1050 GLN A N 1
ATOM 8368 C CA . GLN A 1 1050 ? -16.619 22.180 17.854 1.00 84.00 1050 GLN A CA 1
ATOM 8369 C C . GLN A 1 1050 ? -18.037 21.613 17.984 1.00 84.00 1050 GLN A C 1
ATOM 8371 O O . GLN A 1 1050 ? -18.949 22.063 17.302 1.00 84.00 1050 GLN A O 1
ATOM 8376 N N . GLN A 1 1051 ? -18.250 20.664 18.897 1.00 86.81 1051 GLN A N 1
ATOM 8377 C CA . GLN A 1 1051 ? -19.546 19.994 19.082 1.00 86.81 1051 GLN A CA 1
ATOM 8378 C C . GLN A 1 1051 ? -20.642 20.916 19.652 1.00 86.81 1051 GLN A C 1
ATOM 8380 O O . GLN A 1 1051 ? -21.828 20.722 19.388 1.00 86.81 1051 GLN A O 1
ATOM 8385 N N . THR A 1 1052 ? -20.242 21.931 20.418 1.00 88.31 1052 THR A N 1
ATOM 8386 C CA . THR A 1 1052 ? -21.132 22.956 20.996 1.00 88.31 1052 THR A CA 1
ATOM 8387 C C . THR A 1 1052 ? -21.299 24.176 20.086 1.00 88.31 1052 THR A C 1
ATOM 8389 O O . THR A 1 1052 ? -22.092 25.063 20.390 1.00 88.31 1052 THR A O 1
ATOM 8392 N N . LEU A 1 1053 ? -20.578 24.240 18.961 1.00 88.12 1053 LEU A N 1
ATOM 8393 C CA . LEU A 1 1053 ? -20.621 25.383 18.059 1.00 88.12 1053 LEU A CA 1
ATOM 8394 C C . LEU A 1 1053 ? -21.972 25.442 17.328 1.00 88.12 1053 LEU A C 1
ATO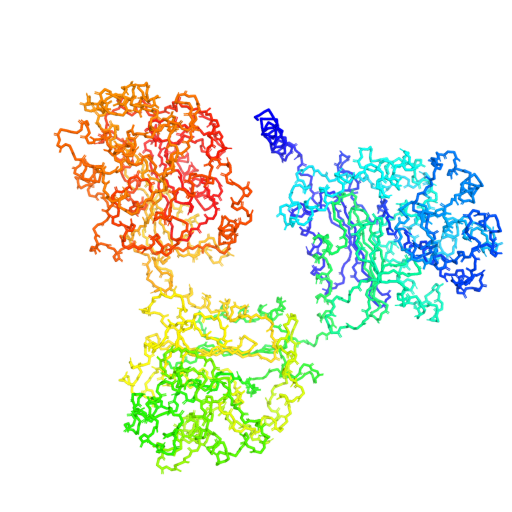M 8396 O O . LEU A 1 1053 ? -22.356 24.509 16.617 1.00 88.12 1053 LEU A O 1
ATOM 8400 N N . GLU A 1 1054 ? -22.676 26.569 17.449 1.00 88.88 1054 GLU A N 1
ATOM 8401 C CA . GLU A 1 1054 ? -23.939 26.832 16.747 1.00 88.88 1054 GLU A CA 1
ATOM 8402 C C . GLU A 1 1054 ? -23.701 27.190 15.272 1.00 88.88 1054 GLU A C 1
ATOM 8404 O O . GLU A 1 1054 ? -23.959 28.302 14.812 1.00 88.88 1054 GLU A O 1
ATOM 8409 N N . GLN A 1 1055 ? -23.174 26.235 14.509 1.00 85.00 1055 GLN A N 1
ATOM 8410 C CA . GLN A 1 1055 ? -22.833 26.427 13.107 1.00 85.00 1055 GLN A CA 1
ATOM 8411 C C . GLN A 1 1055 ? -23.579 25.403 12.246 1.00 85.00 1055 GLN A C 1
ATOM 8413 O O . GLN A 1 1055 ? -23.365 24.190 12.317 1.00 85.00 1055 GLN A O 1
ATOM 8418 N N . ALA A 1 1056 ? -24.495 25.911 11.419 1.00 84.75 1056 ALA A N 1
ATOM 8419 C CA . ALA A 1 1056 ? -25.397 25.101 10.611 1.00 84.75 1056 ALA A CA 1
ATOM 8420 C C . ALA A 1 1056 ? -24.789 24.712 9.251 1.00 84.75 1056 ALA A C 1
ATOM 8422 O O . ALA A 1 1056 ? -25.333 25.004 8.185 1.00 84.75 1056 ALA A O 1
ATOM 8423 N N . THR A 1 1057 ? -23.621 24.072 9.251 1.00 82.56 1057 THR A N 1
ATOM 8424 C CA . THR A 1 1057 ? -22.989 23.584 8.016 1.00 82.56 1057 THR A CA 1
ATOM 8425 C C . THR A 1 1057 ? -22.267 22.261 8.162 1.00 82.56 1057 THR A C 1
ATOM 8427 O O . THR A 1 1057 ? -22.399 21.457 7.244 1.00 82.56 1057 THR A O 1
ATOM 8430 N N . ALA A 1 1058 ? -21.468 22.061 9.214 1.00 80.38 1058 ALA A N 1
ATOM 8431 C CA . ALA A 1 1058 ? -20.557 20.911 9.257 1.00 80.38 1058 ALA A CA 1
ATOM 8432 C C . ALA A 1 1058 ? -20.384 20.247 10.633 1.00 80.38 1058 ALA A C 1
ATOM 8434 O O . ALA A 1 1058 ? -19.825 19.158 10.710 1.00 80.38 1058 ALA A O 1
ATOM 8435 N N . VAL A 1 1059 ? -20.843 20.865 11.720 1.00 86.38 1059 VAL A N 1
ATOM 8436 C CA . VAL A 1 1059 ? -20.558 20.380 13.086 1.00 86.38 1059 VAL A CA 1
ATOM 8437 C C . VAL A 1 1059 ? -21.810 19.995 13.871 1.00 86.38 1059 VAL A C 1
ATOM 8439 O O . VAL A 1 1059 ? -21.738 19.732 15.065 1.00 86.38 1059 VAL A O 1
ATOM 8442 N N . SER A 1 1060 ? -22.971 19.926 13.214 1.00 90.75 1060 SER A N 1
ATOM 8443 C CA . SER A 1 1060 ? -24.215 19.516 13.878 1.00 90.75 1060 SER A CA 1
ATOM 8444 C C . SER A 1 1060 ? -24.238 18.032 14.182 1.00 90.75 1060 SER A C 1
ATOM 8446 O O . SER A 1 1060 ? -23.651 17.213 13.467 1.00 90.75 1060 SER A O 1
ATOM 8448 N N . ILE A 1 1061 ? -24.968 17.702 15.237 1.00 94.31 1061 ILE A N 1
ATOM 8449 C CA . ILE A 1 1061 ? -24.920 16.405 15.886 1.00 94.31 1061 ILE A CA 1
ATOM 8450 C C . ILE A 1 1061 ? -26.307 15.778 15.852 1.00 94.31 1061 ILE A C 1
ATOM 8452 O O . ILE A 1 1061 ? -27.288 16.384 16.275 1.00 94.31 1061 ILE A O 1
ATOM 8456 N N . GLY A 1 1062 ? -26.382 14.555 15.345 1.00 94.88 1062 GLY A N 1
ATOM 8457 C CA . GLY A 1 1062 ? -27.619 13.795 15.210 1.00 94.88 1062 GLY A CA 1
ATOM 8458 C C . GLY A 1 1062 ? -27.325 12.324 14.960 1.00 94.88 1062 GLY A C 1
ATOM 8459 O O . GLY A 1 1062 ? -26.171 11.902 14.967 1.00 94.88 1062 GLY A O 1
ATOM 8460 N N . ASN A 1 1063 ? -28.354 11.530 14.705 1.00 94.75 1063 ASN A N 1
ATOM 8461 C CA . ASN A 1 1063 ? -28.208 10.138 14.298 1.00 94.75 1063 ASN A CA 1
ATOM 8462 C C . ASN A 1 1063 ? -29.041 9.867 13.039 1.00 94.75 1063 ASN A C 1
ATOM 8464 O O . ASN A 1 1063 ? -29.801 10.722 12.580 1.00 94.75 1063 ASN A O 1
ATOM 8468 N N . ALA A 1 1064 ? -28.889 8.679 12.448 1.00 95.06 1064 ALA A N 1
ATOM 8469 C CA . ALA A 1 1064 ? -29.617 8.337 11.227 1.00 95.06 1064 ALA A CA 1
ATOM 8470 C C . ALA A 1 1064 ? -31.140 8.469 11.408 1.00 95.06 1064 ALA A C 1
ATOM 8472 O O . ALA A 1 1064 ? -31.818 8.978 10.516 1.00 95.06 1064 ALA A O 1
ATOM 8473 N N . ARG A 1 1065 ? -31.673 8.078 12.573 1.00 95.94 1065 ARG A N 1
ATOM 8474 C CA . ARG A 1 1065 ? -33.100 8.188 12.891 1.00 95.94 1065 ARG A CA 1
ATOM 8475 C C . ARG A 1 1065 ? -33.562 9.637 12.912 1.00 95.94 1065 ARG A C 1
ATOM 8477 O O . ARG A 1 1065 ? -34.535 9.947 12.236 1.00 95.94 1065 ARG A O 1
ATOM 8484 N N . SER A 1 1066 ? -32.880 10.519 13.643 1.00 96.12 1066 SER A N 1
ATOM 8485 C CA . SER A 1 1066 ? -33.265 11.930 13.761 1.00 96.12 1066 SER A CA 1
ATOM 8486 C C . SER A 1 1066 ? -33.154 12.670 12.428 1.00 96.12 1066 SER A C 1
ATOM 8488 O O . SER A 1 1066 ? -34.010 13.491 12.091 1.00 96.12 1066 SER A O 1
ATOM 8490 N N . MET A 1 1067 ? -32.164 12.308 11.610 1.00 96.69 1067 MET A N 1
ATOM 8491 C CA . MET A 1 1067 ? -32.032 12.799 10.241 1.00 96.69 1067 MET A CA 1
ATOM 8492 C C . MET A 1 1067 ? -33.179 12.331 9.341 1.00 96.69 1067 MET A C 1
ATOM 8494 O O . MET A 1 1067 ? -33.868 13.158 8.745 1.00 96.69 1067 MET A O 1
ATOM 8498 N N . ALA A 1 1068 ? -33.435 11.026 9.263 1.00 97.00 1068 ALA A N 1
ATOM 8499 C CA . ALA A 1 1068 ? -34.484 10.493 8.400 1.00 97.00 1068 ALA A CA 1
ATOM 8500 C C . ALA A 1 1068 ? -35.890 10.924 8.855 1.00 97.00 1068 ALA A C 1
ATOM 8502 O O . ALA A 1 1068 ? -36.725 11.260 8.012 1.00 97.00 1068 ALA A O 1
ATOM 8503 N N . SER A 1 1069 ? -36.154 10.979 10.164 1.00 96.69 1069 SER A N 1
ATOM 8504 C CA . SER A 1 1069 ? -37.464 11.350 10.710 1.00 96.69 1069 SER A CA 1
ATOM 8505 C C . SER A 1 1069 ? -37.816 12.814 10.444 1.00 96.69 1069 SER A C 1
ATOM 8507 O O . SER A 1 1069 ? -38.942 13.093 10.035 1.00 96.69 1069 SER A O 1
ATOM 8509 N N . THR A 1 1070 ? -36.857 13.741 10.564 1.00 97.00 1070 THR A N 1
ATOM 8510 C CA . THR A 1 1070 ? -37.071 15.158 10.213 1.00 97.00 1070 THR A CA 1
ATOM 8511 C C . THR A 1 1070 ? -37.543 15.293 8.771 1.00 97.00 1070 THR A C 1
ATOM 8513 O O . THR A 1 1070 ? -38.545 15.948 8.485 1.00 97.00 1070 THR A O 1
ATOM 8516 N N . PHE A 1 1071 ? -36.853 14.617 7.853 1.00 97.25 1071 PHE A N 1
ATOM 8517 C CA . PHE A 1 1071 ? -37.180 14.689 6.435 1.00 97.25 1071 PHE A CA 1
ATOM 8518 C C . PHE A 1 1071 ? -38.422 13.883 6.069 1.00 97.25 1071 PHE A C 1
ATOM 8520 O O . PHE A 1 1071 ? -39.103 14.236 5.115 1.00 97.25 1071 PHE A O 1
ATOM 8527 N N . SER A 1 1072 ? -38.792 12.888 6.875 1.00 97.44 1072 SER A N 1
ATOM 8528 C CA . SER A 1 1072 ? -40.096 12.233 6.784 1.00 97.44 1072 SER A CA 1
ATOM 8529 C C . SER A 1 1072 ? -41.221 13.224 7.097 1.00 97.44 1072 SER A C 1
ATOM 8531 O O . SER A 1 1072 ? -42.175 13.328 6.327 1.00 97.44 1072 SER A O 1
ATOM 8533 N N . LEU A 1 1073 ? -41.105 14.014 8.172 1.00 96.81 1073 LEU A N 1
ATOM 8534 C CA . LEU A 1 1073 ? -42.086 15.063 8.486 1.00 96.81 1073 LEU A CA 1
ATOM 8535 C C . LEU A 1 1073 ? -42.143 16.131 7.390 1.00 96.81 1073 LEU A C 1
ATOM 8537 O O . LEU A 1 1073 ? -43.232 16.573 7.023 1.00 96.81 1073 LEU A O 1
ATOM 8541 N N . PHE A 1 1074 ? -40.981 16.512 6.854 1.00 96.12 1074 PHE A N 1
ATOM 8542 C CA . PHE A 1 1074 ? -40.874 17.475 5.764 1.00 96.12 1074 PHE A CA 1
ATOM 8543 C C . PHE A 1 1074 ? -41.631 17.002 4.520 1.00 96.12 1074 PHE A C 1
ATOM 8545 O O . PHE A 1 1074 ? -42.597 17.646 4.119 1.00 96.12 1074 PHE A O 1
ATOM 8552 N N . VAL A 1 1075 ? -41.277 15.838 3.960 1.00 94.88 1075 VAL A N 1
ATOM 8553 C CA . VAL A 1 1075 ? -41.897 15.356 2.714 1.00 94.88 1075 VAL A CA 1
ATOM 8554 C C . VAL A 1 1075 ? -43.367 14.983 2.881 1.00 94.88 1075 VAL A C 1
ATOM 8556 O O . VAL A 1 1075 ? -44.109 15.043 1.910 1.00 94.88 1075 VAL A O 1
ATOM 8559 N N . ASN A 1 1076 ? -43.822 14.633 4.089 1.00 94.44 1076 ASN A N 1
ATOM 8560 C CA . ASN A 1 1076 ? -45.232 14.325 4.371 1.00 94.44 1076 ASN A CA 1
ATOM 8561 C C . ASN A 1 1076 ? -46.069 15.562 4.746 1.00 94.44 1076 ASN A C 1
ATOM 8563 O O . ASN A 1 1076 ? -47.163 15.417 5.290 1.00 94.44 1076 ASN A O 1
ATOM 8567 N N . GLY A 1 1077 ? -45.568 16.771 4.483 1.00 93.00 1077 GLY A N 1
ATOM 8568 C CA . GLY A 1 1077 ? -46.348 17.998 4.618 1.00 93.00 1077 GLY A CA 1
ATOM 8569 C C . GLY A 1 1077 ? -46.592 18.452 6.063 1.00 93.00 1077 GLY A C 1
ATOM 8570 O O . GLY A 1 1077 ? -47.527 19.205 6.323 1.00 93.00 1077 GLY A O 1
ATOM 8571 N N . ARG A 1 1078 ? -45.808 17.950 7.032 1.00 94.25 1078 ARG A N 1
ATOM 8572 C CA . ARG A 1 1078 ? -45.982 18.261 8.466 1.00 94.25 1078 ARG A CA 1
ATOM 8573 C C . ARG A 1 1078 ? -45.126 19.429 8.949 1.00 94.25 1078 ARG A C 1
ATOM 8575 O O . ARG A 1 1078 ? -45.436 19.997 9.989 1.00 94.25 1078 ARG A O 1
ATOM 8582 N N . ILE A 1 1079 ? -44.060 19.766 8.220 1.00 95.69 1079 ILE A N 1
ATOM 8583 C CA . ILE A 1 1079 ? -43.248 20.965 8.484 1.00 95.69 1079 ILE A CA 1
ATOM 8584 C C . ILE A 1 1079 ? -43.678 22.109 7.559 1.00 95.69 1079 ILE A C 1
ATOM 8586 O O . ILE A 1 1079 ? -43.863 23.223 8.026 1.00 95.69 1079 ILE A O 1
ATOM 8590 N N . VAL A 1 1080 ? -43.869 21.837 6.267 1.00 95.94 1080 VAL A N 1
ATOM 8591 C CA . VAL A 1 1080 ? -44.314 22.814 5.258 1.00 95.94 1080 VAL A CA 1
ATOM 8592 C C . VAL A 1 1080 ? -45.467 22.238 4.442 1.00 95.94 1080 VAL A C 1
ATOM 8594 O O . VAL A 1 1080 ? -45.583 21.019 4.342 1.00 95.94 1080 VAL A O 1
ATOM 8597 N N . GLY A 1 1081 ? -46.306 23.080 3.839 1.00 93.88 1081 GLY A N 1
ATOM 8598 C CA . GLY A 1 1081 ? -47.395 22.630 2.972 1.00 93.88 1081 GLY A CA 1
ATOM 8599 C C . GLY A 1 1081 ? -46.932 22.137 1.593 1.00 93.88 1081 GLY A C 1
ATOM 8600 O O . GLY A 1 1081 ? -45.836 22.445 1.125 1.00 93.88 1081 GLY A O 1
ATOM 8601 N N . GLU A 1 1082 ? -47.817 21.425 0.884 1.00 90.88 1082 GLU A N 1
ATOM 8602 C CA . GLU A 1 1082 ? -47.558 20.873 -0.464 1.00 90.88 1082 GLU A CA 1
ATOM 8603 C C . GLU A 1 1082 ? -47.158 21.947 -1.493 1.00 90.88 1082 GLU A C 1
ATOM 8605 O O . GLU A 1 1082 ? -46.354 21.684 -2.382 1.00 90.88 1082 GLU A O 1
ATOM 8610 N N . LYS A 1 1083 ? -47.656 23.186 -1.353 1.00 92.06 1083 LYS A N 1
ATOM 8611 C CA . LYS A 1 1083 ? -47.254 24.301 -2.230 1.00 92.06 1083 LYS A CA 1
ATOM 8612 C C . LYS A 1 1083 ? -45.765 24.619 -2.116 1.00 92.06 1083 LYS A C 1
ATOM 8614 O O . LYS A 1 1083 ? -45.137 24.900 -3.127 1.00 92.06 1083 LYS A O 1
ATOM 8619 N N . THR A 1 1084 ? -45.221 24.580 -0.904 1.00 93.94 1084 THR A N 1
ATOM 8620 C CA . THR A 1 1084 ? -43.803 24.850 -0.651 1.00 93.94 1084 THR A CA 1
ATOM 8621 C C . THR A 1 1084 ? -42.946 23.649 -1.040 1.00 93.94 1084 THR A C 1
ATOM 8623 O O . THR A 1 1084 ? -41.885 23.836 -1.624 1.00 93.94 1084 THR A O 1
ATOM 8626 N N . LEU A 1 1085 ? -43.422 22.419 -0.804 1.00 91.81 1085 LEU A N 1
ATOM 8627 C CA . LEU A 1 1085 ? -42.740 21.205 -1.276 1.00 91.81 1085 LEU A CA 1
ATOM 8628 C C . LEU A 1 1085 ? -42.612 21.166 -2.800 1.00 91.81 1085 LEU A C 1
ATOM 8630 O O . LEU A 1 1085 ? -41.546 20.819 -3.296 1.00 91.81 1085 LEU A O 1
ATOM 8634 N N . ALA A 1 1086 ? -43.657 21.575 -3.527 1.00 90.19 1086 ALA A N 1
ATOM 8635 C CA . ALA A 1 1086 ? -43.651 21.622 -4.987 1.00 90.19 1086 ALA A CA 1
ATOM 8636 C C . ALA A 1 1086 ? -42.556 22.541 -5.557 1.00 90.19 1086 ALA A C 1
ATOM 8638 O O . ALA A 1 1086 ? -42.054 22.285 -6.647 1.00 90.19 1086 ALA A O 1
ATOM 8639 N N . LEU A 1 1087 ? -42.153 23.586 -4.820 1.00 90.50 1087 LEU A N 1
ATOM 8640 C CA . LEU A 1 1087 ? -41.042 24.453 -5.228 1.00 90.50 1087 LEU A CA 1
ATOM 8641 C C . LEU A 1 1087 ? -39.697 23.715 -5.191 1.00 90.50 1087 LEU A C 1
ATOM 8643 O O . LEU A 1 1087 ? -38.799 24.062 -5.939 1.00 90.50 1087 LEU A O 1
ATOM 8647 N N . ILE A 1 1088 ? -39.566 22.690 -4.345 1.00 90.50 1088 ILE A N 1
ATOM 8648 C CA . ILE A 1 1088 ? -38.305 22.000 -4.040 1.00 90.50 1088 ILE A CA 1
ATOM 8649 C C . ILE A 1 1088 ? -38.128 20.731 -4.885 1.00 90.50 1088 ILE A C 1
ATOM 8651 O O . ILE A 1 1088 ? -37.123 20.046 -4.764 1.00 90.50 1088 ILE A O 1
ATOM 8655 N N . GLU A 1 1089 ? -39.079 20.382 -5.752 1.00 87.06 1089 GLU A N 1
ATOM 8656 C CA . GLU A 1 1089 ? -38.967 19.161 -6.563 1.00 87.06 1089 GLU A CA 1
ATOM 8657 C C . GLU A 1 1089 ? -37.958 19.276 -7.706 1.00 87.06 1089 GLU A C 1
ATOM 8659 O O . GLU A 1 1089 ? -37.438 18.259 -8.165 1.00 87.06 1089 GLU A O 1
ATOM 8664 N N . GLU A 1 1090 ? -37.649 20.500 -8.133 1.00 85.12 1090 GLU A N 1
ATOM 8665 C CA . GLU A 1 1090 ? -36.780 20.765 -9.272 1.00 85.12 1090 GLU A CA 1
ATOM 8666 C C . GLU A 1 1090 ? -35.550 21.585 -8.854 1.00 85.12 1090 GLU A C 1
ATOM 8668 O O . GLU A 1 1090 ? -35.651 22.500 -8.030 1.00 85.12 1090 GLU A O 1
ATOM 8673 N N . PRO A 1 1091 ? -34.365 21.288 -9.415 1.00 89.62 1091 PRO A N 1
ATOM 8674 C CA . PRO A 1 1091 ? -33.173 22.072 -9.147 1.00 89.62 1091 PRO A CA 1
ATOM 8675 C C . PRO A 1 1091 ? -33.282 23.471 -9.767 1.00 89.62 1091 PRO A C 1
ATOM 8677 O O . PRO A 1 1091 ? -33.768 23.657 -10.880 1.00 89.62 1091 PRO A O 1
ATOM 8680 N N . VAL A 1 1092 ? -32.727 24.452 -9.066 1.00 88.88 1092 VAL A N 1
ATOM 8681 C CA . VAL A 1 1092 ? -32.616 25.854 -9.500 1.00 88.88 1092 VAL A CA 1
ATOM 8682 C C . VAL A 1 1092 ? -31.457 26.025 -10.478 1.00 88.88 1092 VAL A C 1
ATOM 8684 O O . VAL A 1 1092 ? -31.508 26.837 -11.399 1.00 88.88 1092 VAL A O 1
ATOM 8687 N N . VAL A 1 1093 ? -30.391 25.252 -10.276 1.00 88.12 1093 VAL A N 1
ATOM 8688 C CA . VAL A 1 1093 ? -29.170 25.289 -11.075 1.00 88.12 1093 VAL A CA 1
ATOM 8689 C C . VAL A 1 1093 ? -28.635 23.877 -11.269 1.00 88.12 1093 VAL A C 1
ATOM 8691 O O . VAL A 1 1093 ? -28.710 23.044 -10.370 1.00 88.12 1093 VAL A O 1
ATOM 8694 N N . ASN A 1 1094 ? -28.077 23.608 -12.445 1.00 87.94 1094 ASN A N 1
ATOM 8695 C CA . ASN A 1 1094 ? -27.373 22.370 -12.761 1.00 87.94 1094 ASN A CA 1
ATOM 8696 C C . ASN A 1 1094 ? -26.136 22.707 -13.598 1.00 87.94 1094 ASN A C 1
ATOM 8698 O O . ASN A 1 1094 ? -26.145 22.630 -14.825 1.00 87.94 1094 ASN A O 1
ATOM 8702 N N . GLU A 1 1095 ? -25.092 23.171 -12.917 1.00 83.38 1095 GLU A N 1
ATOM 8703 C CA . GLU A 1 1095 ? -23.878 23.709 -13.534 1.00 83.38 1095 GLU A CA 1
ATOM 8704 C C . GLU A 1 1095 ? -22.627 23.194 -12.809 1.00 83.38 1095 GLU A C 1
ATOM 8706 O O . GLU A 1 1095 ? -22.711 22.584 -11.741 1.00 83.38 1095 GLU A O 1
ATOM 8711 N N . THR A 1 1096 ? -21.450 23.413 -13.403 1.00 81.25 1096 THR A N 1
ATOM 8712 C CA . THR A 1 1096 ? -20.165 23.084 -12.772 1.00 81.25 1096 THR A CA 1
ATOM 8713 C C . THR A 1 1096 ? -19.893 24.001 -11.581 1.00 81.25 1096 THR A C 1
ATOM 8715 O O . THR A 1 1096 ? -19.839 25.221 -11.735 1.00 81.25 1096 THR A O 1
ATOM 8718 N N . ASP A 1 1097 ? -19.635 23.414 -10.415 1.00 84.12 1097 ASP A N 1
ATOM 8719 C CA . ASP A 1 1097 ? -19.264 24.154 -9.213 1.00 84.12 1097 ASP A CA 1
ATOM 8720 C C . ASP A 1 1097 ? -17.789 24.581 -9.222 1.00 84.12 1097 ASP A C 1
ATOM 8722 O O . ASP A 1 1097 ? -16.909 23.755 -9.412 1.00 84.12 1097 ASP A O 1
ATOM 8726 N N . TYR A 1 1098 ? -17.479 25.847 -8.954 1.00 81.06 1098 TYR A N 1
ATOM 8727 C CA . TYR A 1 1098 ? -16.107 26.371 -8.947 1.00 81.06 1098 TYR A CA 1
ATOM 8728 C C . TYR A 1 1098 ? -15.218 25.819 -7.821 1.00 81.06 1098 TYR A C 1
ATOM 8730 O O . TYR A 1 1098 ? -13.994 25.900 -7.927 1.00 81.06 1098 TYR A O 1
ATOM 8738 N N . VAL A 1 1099 ? -15.800 25.294 -6.738 1.00 76.25 1099 VAL A N 1
ATOM 8739 C CA . VAL A 1 1099 ? -15.062 24.768 -5.577 1.00 76.25 1099 VAL A CA 1
ATOM 8740 C C . VAL A 1 1099 ? -14.947 23.250 -5.666 1.00 76.25 1099 VAL A C 1
ATOM 8742 O O . VAL A 1 1099 ? -13.848 22.718 -5.566 1.00 76.25 1099 VAL A O 1
ATOM 8745 N N . VAL A 1 1100 ? -16.065 22.552 -5.871 1.00 71.81 1100 VAL A N 1
ATOM 8746 C CA . VAL A 1 1100 ? -16.105 21.078 -5.951 1.00 71.81 1100 VAL A CA 1
ATOM 8747 C C . VAL A 1 1100 ? -15.711 20.577 -7.341 1.00 71.81 1100 VAL A C 1
ATOM 8749 O O . VAL A 1 1100 ? -15.202 19.469 -7.466 1.00 71.81 1100 VAL A O 1
ATOM 8752 N N . ASN A 1 1101 ? -15.855 21.419 -8.366 1.00 74.69 1101 ASN A N 1
ATOM 8753 C CA . ASN A 1 1101 ? -15.386 21.173 -9.728 1.00 74.69 1101 ASN A CA 1
ATOM 8754 C C . ASN A 1 1101 ? -16.093 20.011 -10.446 1.00 74.69 1101 ASN A C 1
ATOM 8756 O O . ASN A 1 1101 ? -15.527 19.343 -11.311 1.00 74.69 1101 ASN A O 1
ATOM 8760 N N . GLU A 1 1102 ? -17.363 19.811 -10.099 1.00 71.12 1102 GLU A N 1
ATOM 8761 C CA . GLU A 1 1102 ? -18.278 18.829 -10.678 1.00 71.12 1102 GLU A CA 1
ATOM 8762 C C . GLU A 1 1102 ? -19.583 19.516 -11.094 1.00 71.12 1102 GLU A C 1
ATOM 8764 O O . GLU A 1 1102 ? -19.931 20.567 -10.554 1.00 71.12 1102 GLU A O 1
ATOM 8769 N N . VAL A 1 1103 ? -20.302 18.935 -12.059 1.00 79.81 1103 VAL A N 1
ATOM 8770 C CA . VAL A 1 1103 ? -21.660 19.380 -12.410 1.00 79.81 1103 VAL A CA 1
ATOM 8771 C C . VAL A 1 1103 ? -22.609 18.909 -11.321 1.00 79.81 1103 VAL A C 1
ATOM 8773 O O . VAL A 1 1103 ? -22.744 17.704 -11.102 1.00 79.81 1103 VAL A O 1
ATOM 8776 N N . ILE A 1 1104 ? -23.244 19.852 -10.630 1.00 80.69 1104 ILE A N 1
ATOM 8777 C CA . ILE A 1 1104 ? -24.088 19.550 -9.479 1.00 80.69 1104 ILE A CA 1
ATOM 8778 C C . ILE A 1 1104 ? -25.427 20.264 -9.634 1.00 80.69 1104 ILE A C 1
ATOM 8780 O O . ILE A 1 1104 ? -25.486 21.490 -9.723 1.00 80.69 1104 ILE A O 1
ATOM 8784 N N . ALA A 1 1105 ? -26.505 19.483 -9.597 1.00 88.69 1105 ALA A N 1
ATOM 8785 C CA . ALA A 1 1105 ? -27.859 20.002 -9.518 1.00 88.69 1105 ALA A CA 1
ATOM 8786 C C . ALA A 1 1105 ? -28.177 20.427 -8.076 1.00 88.69 1105 ALA A C 1
ATOM 8788 O O . ALA A 1 1105 ? -28.087 19.615 -7.146 1.00 88.69 1105 ALA A O 1
ATOM 8789 N N . ARG A 1 1106 ? -28.524 21.703 -7.886 1.00 90.19 1106 ARG A N 1
ATOM 8790 C CA . ARG A 1 1106 ? -28.852 22.304 -6.589 1.00 90.19 1106 ARG A CA 1
ATOM 8791 C C . ARG A 1 1106 ? -30.040 23.241 -6.691 1.00 90.19 1106 ARG A C 1
ATOM 8793 O O . ARG A 1 1106 ? -30.325 23.796 -7.743 1.00 90.19 1106 ARG A O 1
ATOM 8800 N N . GLY A 1 1107 ? -30.697 23.449 -5.566 1.00 91.12 1107 GLY A N 1
ATOM 8801 C CA . GLY A 1 1107 ? -31.863 24.312 -5.466 1.00 91.12 1107 GLY A CA 1
ATOM 8802 C C . GLY A 1 1107 ? -32.389 24.304 -4.049 1.00 91.12 1107 GLY A C 1
ATOM 8803 O O . GLY A 1 1107 ? -32.411 23.244 -3.416 1.00 91.12 1107 GLY A O 1
ATOM 8804 N N . HIS A 1 1108 ? -32.775 25.471 -3.538 1.00 94.62 1108 HIS A N 1
ATOM 8805 C CA . HIS A 1 1108 ? -33.440 25.598 -2.243 1.00 94.62 1108 HIS A CA 1
ATOM 8806 C C . HIS A 1 1108 ? -32.671 24.986 -1.059 1.00 94.62 1108 HIS A C 1
ATOM 8808 O O . HIS A 1 1108 ? -33.270 24.674 -0.037 1.00 94.62 1108 HIS A O 1
ATOM 8814 N N . GLY A 1 1109 ? -31.345 24.830 -1.176 1.00 92.62 1109 GLY A N 1
ATOM 8815 C CA . GLY A 1 1109 ? -30.469 24.297 -0.126 1.00 92.62 1109 GLY A CA 1
ATOM 8816 C C . GLY A 1 1109 ? -30.241 22.786 -0.187 1.00 92.62 1109 GLY A C 1
ATOM 8817 O O . GLY A 1 1109 ? -29.579 22.222 0.689 1.00 92.62 1109 GLY A O 1
ATOM 8818 N N . PHE A 1 1110 ? -30.751 22.134 -1.234 1.00 94.25 1110 PHE A N 1
ATOM 8819 C CA . PHE A 1 1110 ? -30.619 20.701 -1.458 1.00 94.25 1110 PHE A CA 1
ATOM 8820 C C . PHE A 1 1110 ? -29.849 20.380 -2.735 1.00 94.25 1110 PHE A C 1
ATOM 8822 O O . PHE A 1 1110 ? -29.703 21.201 -3.642 1.00 94.25 1110 PHE A O 1
ATOM 8829 N N . TYR A 1 1111 ? -29.364 19.147 -2.778 1.00 91.62 1111 TYR A N 1
ATOM 8830 C CA . TYR A 1 1111 ? -28.752 18.509 -3.928 1.00 91.62 1111 TYR A CA 1
ATOM 8831 C C . TYR A 1 1111 ? -29.729 17.516 -4.539 1.00 91.62 1111 TYR A C 1
ATOM 8833 O O . TYR A 1 1111 ? -30.458 16.844 -3.809 1.00 91.62 1111 TYR A O 1
ATOM 8841 N N . TYR A 1 1112 ? -29.672 17.383 -5.859 1.00 90.12 1112 TYR A N 1
ATOM 8842 C CA . TYR A 1 1112 ? -30.588 16.558 -6.635 1.00 90.12 1112 TYR A CA 1
ATOM 8843 C C . TYR A 1 1112 ? -29.787 15.479 -7.359 1.00 90.12 1112 TYR A C 1
ATOM 8845 O O . TYR A 1 1112 ? -28.882 15.781 -8.139 1.00 90.12 1112 TYR A O 1
ATOM 8853 N N . TYR A 1 1113 ? -30.108 14.214 -7.095 1.00 80.94 1113 TYR A N 1
ATOM 8854 C CA . TYR A 1 1113 ? -29.397 13.069 -7.656 1.00 80.94 1113 TYR A CA 1
ATOM 8855 C C . TYR A 1 1113 ? -30.357 12.032 -8.233 1.00 80.94 1113 TYR A C 1
ATOM 8857 O O . TYR A 1 1113 ? -31.282 11.615 -7.535 1.00 80.94 1113 TYR A O 1
ATOM 8865 N N . PRO A 1 1114 ? -30.108 11.494 -9.437 1.00 68.75 1114 PRO A N 1
ATOM 8866 C CA . PRO A 1 1114 ? -30.820 10.305 -9.880 1.00 68.75 1114 PRO A CA 1
ATOM 8867 C C . PRO A 1 1114 ? -30.398 9.083 -9.034 1.00 68.75 1114 PRO A C 1
ATOM 8869 O O . PRO A 1 1114 ? -29.204 8.906 -8.754 1.00 68.75 1114 PRO A O 1
ATOM 8872 N N . PRO A 1 1115 ? -31.319 8.180 -8.646 1.00 62.03 1115 PRO A N 1
ATOM 8873 C CA . PRO A 1 1115 ? -30.961 6.896 -8.072 1.00 62.03 1115 PRO A CA 1
ATOM 8874 C C . PRO A 1 1115 ? -30.029 6.122 -9.009 1.00 62.03 1115 PRO A C 1
ATOM 8876 O O . PRO A 1 1115 ? -30.217 6.079 -10.228 1.00 62.03 1115 PRO A O 1
ATOM 8879 N N . ARG A 1 1116 ? -29.003 5.471 -8.449 1.00 60.06 1116 ARG A N 1
ATOM 8880 C CA . ARG A 1 1116 ? -27.973 4.798 -9.250 1.00 60.06 1116 ARG A CA 1
ATOM 8881 C C . ARG A 1 1116 ? -28.578 3.692 -10.120 1.00 60.06 1116 ARG A C 1
ATOM 8883 O O . ARG A 1 1116 ? -28.931 2.631 -9.613 1.00 60.06 1116 ARG A O 1
ATOM 8890 N N . GLY A 1 1117 ? -28.555 3.899 -11.438 1.00 52.53 1117 GLY A N 1
ATOM 8891 C CA . GLY A 1 1117 ? -29.076 2.954 -12.432 1.00 52.53 1117 GLY A CA 1
ATOM 8892 C C . GLY A 1 1117 ? -30.517 3.224 -12.879 1.00 52.53 1117 GLY A C 1
ATOM 8893 O O . GLY A 1 1117 ? -31.099 2.348 -13.513 1.00 52.53 1117 GLY A O 1
ATOM 8894 N N . LYS A 1 1118 ? -31.084 4.395 -12.558 1.00 57.34 1118 LYS A N 1
ATOM 8895 C CA . LYS A 1 1118 ? -32.446 4.814 -12.932 1.00 57.34 1118 LYS A CA 1
ATOM 8896 C C . LYS A 1 1118 ? -32.434 6.103 -13.777 1.00 57.34 1118 LYS A C 1
ATOM 8898 O O . LYS A 1 1118 ? -31.394 6.750 -13.894 1.00 57.34 1118 LYS A O 1
ATOM 8903 N N . SER A 1 1119 ? -33.576 6.413 -14.407 1.00 54.16 1119 SER A N 1
ATOM 8904 C CA . SER A 1 1119 ? -33.784 7.613 -15.245 1.00 54.16 1119 SER A CA 1
ATOM 8905 C C . SER A 1 1119 ? -33.619 8.916 -14.449 1.00 54.16 1119 SER A C 1
ATOM 8907 O O . SER A 1 1119 ? -33.798 8.914 -13.231 1.00 54.16 1119 SER A O 1
ATOM 8909 N N . GLN A 1 1120 ? -33.334 10.024 -15.142 1.00 58.44 1120 GLN A N 1
ATOM 8910 C CA . GLN A 1 1120 ? -33.277 11.373 -14.561 1.00 58.44 1120 GLN A CA 1
ATOM 8911 C C . GLN A 1 1120 ? -34.641 11.886 -14.070 1.00 58.44 1120 GLN A C 1
ATOM 8913 O O . GLN A 1 1120 ? -34.673 12.800 -13.258 1.00 58.44 1120 GLN A O 1
ATOM 8918 N N . ASP A 1 1121 ? -35.748 11.260 -14.481 1.00 56.66 1121 ASP A N 1
ATOM 8919 C CA . ASP A 1 1121 ? -37.112 11.672 -14.098 1.00 56.66 1121 ASP A CA 1
ATOM 8920 C C . ASP A 1 1121 ? -37.461 11.376 -12.625 1.00 56.66 1121 ASP A C 1
ATOM 8922 O O . ASP A 1 1121 ? -38.488 11.823 -12.113 1.00 56.66 1121 ASP A O 1
ATOM 8926 N N . ASN A 1 1122 ? -36.613 10.601 -11.940 1.00 65.56 1122 ASN A N 1
ATOM 8927 C CA . ASN A 1 1122 ? -36.727 10.282 -10.522 1.00 65.56 1122 ASN A CA 1
ATOM 8928 C C . ASN A 1 1122 ? -35.531 10.893 -9.791 1.00 65.56 1122 ASN A C 1
ATOM 8930 O O . ASN A 1 1122 ? -34.456 10.301 -9.806 1.00 65.56 1122 ASN A O 1
ATOM 8934 N N . LEU A 1 1123 ? -35.697 12.052 -9.155 1.00 77.31 1123 LEU A N 1
ATOM 8935 C CA . LEU A 1 1123 ? -34.634 12.695 -8.381 1.00 77.31 1123 LEU A CA 1
ATOM 8936 C C . LEU A 1 1123 ? -34.807 12.406 -6.889 1.00 77.31 1123 LEU A C 1
ATOM 8938 O O . LEU A 1 1123 ? -35.874 12.598 -6.315 1.00 77.31 1123 LEU A O 1
ATOM 8942 N N . MET A 1 1124 ? -33.729 11.958 -6.256 1.00 87.00 1124 MET A N 1
ATOM 8943 C CA . MET A 1 1124 ? -33.573 12.035 -4.811 1.00 87.00 1124 MET A CA 1
ATOM 8944 C C . MET A 1 1124 ? -33.031 13.407 -4.456 1.00 87.00 1124 MET A C 1
ATOM 8946 O O . MET A 1 1124 ? -32.067 13.876 -5.065 1.00 87.00 1124 MET A O 1
ATOM 8950 N N . ILE A 1 1125 ? -33.610 13.997 -3.427 1.00 91.94 1125 ILE A N 1
ATOM 8951 C CA . ILE A 1 1125 ? -33.262 15.313 -2.924 1.00 91.94 1125 ILE A CA 1
ATOM 8952 C C . ILE A 1 1125 ? -32.588 15.118 -1.569 1.00 91.94 1125 ILE A C 1
ATOM 8954 O O . ILE A 1 1125 ? -32.983 14.258 -0.785 1.00 91.94 1125 ILE A O 1
ATOM 8958 N N . GLY A 1 1126 ? -31.536 15.866 -1.269 1.00 92.38 1126 GLY A N 1
ATOM 8959 C CA . GLY A 1 1126 ? -30.871 15.729 0.020 1.00 92.38 1126 GLY A CA 1
ATOM 8960 C C . GLY A 1 1126 ? -29.524 16.407 0.073 1.00 92.38 1126 GLY A C 1
ATOM 8961 O O . GLY A 1 1126 ? -29.292 17.414 -0.591 1.00 92.38 1126 GLY A O 1
ATOM 8962 N N . HIS A 1 1127 ? -28.625 15.868 0.888 1.00 91.75 1127 HIS A N 1
ATOM 8963 C CA . HIS A 1 1127 ? -27.283 16.410 1.010 1.00 91.75 1127 HIS A CA 1
ATOM 8964 C C . HIS A 1 1127 ? -26.276 15.306 1.375 1.00 91.75 1127 HIS A C 1
ATOM 8966 O O . HIS A 1 1127 ? -26.378 14.696 2.444 1.00 91.75 1127 HIS A O 1
ATOM 8972 N N . PRO A 1 1128 ? -25.279 15.042 0.512 1.00 87.06 1128 PRO A N 1
ATOM 8973 C CA . PRO A 1 1128 ? -24.215 14.094 0.803 1.00 87.06 1128 PRO A CA 1
ATOM 8974 C C . PRO A 1 1128 ? -23.099 14.762 1.600 1.00 87.06 1128 PRO A C 1
ATOM 8976 O O . PRO A 1 1128 ? -23.046 15.987 1.717 1.00 87.06 1128 PRO A O 1
ATOM 8979 N N . SER A 1 1129 ? -22.155 13.972 2.099 1.00 82.19 1129 SER A N 1
ATOM 8980 C CA . SER A 1 1129 ? -20.990 14.527 2.775 1.00 82.19 1129 SER A CA 1
ATOM 8981 C C . SER A 1 1129 ? -19.713 13.737 2.560 1.00 82.19 1129 SER A C 1
ATOM 8983 O O . SER A 1 1129 ? -19.732 12.529 2.307 1.00 82.19 1129 SER A O 1
ATOM 8985 N N . LEU A 1 1130 ? -18.603 14.453 2.743 1.00 72.12 1130 LEU A N 1
ATOM 8986 C CA . LEU A 1 1130 ? -17.301 13.877 3.042 1.00 72.12 1130 LEU A CA 1
ATOM 8987 C C . LEU A 1 1130 ? -17.414 12.977 4.282 1.00 72.12 1130 LEU A C 1
ATOM 8989 O O . LEU A 1 1130 ? -18.166 13.288 5.210 1.00 72.12 1130 LEU A O 1
ATOM 8993 N N . GLY A 1 1131 ? -16.710 11.844 4.281 1.00 72.88 1131 GLY A N 1
ATOM 8994 C CA . GLY A 1 1131 ? -16.788 10.863 5.367 1.00 72.88 1131 GLY A CA 1
ATOM 8995 C C . GLY A 1 1131 ? -17.966 9.889 5.249 1.00 72.88 1131 GLY A C 1
ATOM 8996 O O . GLY A 1 1131 ? -18.171 9.074 6.142 1.00 72.88 1131 GLY A O 1
ATOM 8997 N N . CYS A 1 1132 ? -18.703 9.932 4.133 1.00 79.25 1132 CYS A N 1
ATOM 8998 C CA . CYS A 1 1132 ? -19.799 9.022 3.792 1.00 79.25 1132 CYS A CA 1
ATOM 8999 C C . CYS A 1 1132 ? -21.074 9.113 4.632 1.00 79.25 1132 CYS A C 1
ATOM 9001 O O . CYS A 1 1132 ? -21.923 8.234 4.524 1.00 79.25 1132 CYS A O 1
ATOM 9003 N N . GLN A 1 1133 ? -21.248 10.198 5.380 1.00 87.19 1133 GLN A N 1
ATOM 9004 C CA . GLN A 1 1133 ? -22.524 10.587 5.985 1.00 87.19 1133 GLN A CA 1
ATOM 9005 C C . GLN A 1 1133 ? -23.516 10.991 4.885 1.00 87.19 1133 GLN A C 1
ATOM 9007 O O . GLN A 1 1133 ? -23.132 11.686 3.938 1.00 87.19 1133 GLN A O 1
ATOM 9012 N N . GLN A 1 1134 ? -24.768 10.535 4.963 1.00 89.81 1134 GLN A N 1
ATOM 9013 C CA . GLN A 1 1134 ? -25.754 10.733 3.895 1.00 89.81 1134 GLN A CA 1
ATOM 9014 C C . GLN A 1 1134 ? -27.150 10.994 4.449 1.00 89.81 1134 GLN A C 1
ATOM 9016 O O . GLN A 1 1134 ? -27.594 10.316 5.373 1.00 89.81 1134 GLN A O 1
ATOM 9021 N N . LEU A 1 1135 ? -27.849 11.936 3.821 1.00 94.12 1135 LEU A N 1
ATOM 9022 C CA . LEU A 1 1135 ? -29.259 12.237 4.034 1.00 94.12 1135 LEU A CA 1
ATOM 9023 C C . LEU A 1 1135 ? -29.920 12.432 2.675 1.00 94.12 1135 LEU A C 1
ATOM 9025 O O . LEU A 1 1135 ? -29.503 13.315 1.925 1.00 94.12 1135 LEU A O 1
ATOM 9029 N N . MET A 1 1136 ? -30.944 11.638 2.380 1.00 93.62 1136 MET A N 1
ATOM 9030 C CA . MET A 1 1136 ? -31.709 11.730 1.139 1.00 93.62 1136 MET A CA 1
ATOM 9031 C C . MET A 1 1136 ? -33.199 11.519 1.398 1.00 93.62 1136 MET A C 1
ATOM 9033 O O . MET A 1 1136 ? -33.599 10.835 2.342 1.00 93.62 1136 MET A O 1
ATOM 9037 N N . PHE A 1 1137 ? -34.024 12.081 0.528 1.00 94.00 1137 PHE A N 1
ATOM 9038 C CA . PHE A 1 1137 ? -35.466 11.926 0.518 1.00 94.00 1137 PHE A CA 1
ATOM 9039 C C . PHE A 1 1137 ? -36.028 12.028 -0.904 1.00 94.00 1137 PHE A C 1
ATOM 9041 O O . PHE A 1 1137 ? -35.351 12.454 -1.836 1.00 94.00 1137 PHE A O 1
ATOM 9048 N N . ASP A 1 1138 ? -37.271 11.597 -1.070 1.00 90.31 1138 ASP A N 1
ATOM 9049 C CA . ASP A 1 1138 ? -38.042 11.647 -2.310 1.00 90.31 1138 ASP A CA 1
ATOM 9050 C C . ASP A 1 1138 ? -39.439 12.177 -1.954 1.00 90.31 1138 ASP A C 1
ATOM 9052 O O . ASP A 1 1138 ? -40.173 11.553 -1.176 1.00 90.31 1138 ASP A O 1
ATOM 9056 N N . THR A 1 1139 ? -39.788 13.358 -2.474 1.00 87.75 1139 THR A N 1
ATOM 9057 C CA . THR A 1 1139 ? -41.070 14.029 -2.196 1.00 87.75 1139 THR A CA 1
ATOM 9058 C C . THR A 1 1139 ? -42.251 13.290 -2.815 1.00 87.75 1139 THR A C 1
ATOM 9060 O O . THR A 1 1139 ? -43.325 13.255 -2.213 1.00 87.75 1139 THR A O 1
ATOM 9063 N N . ARG A 1 1140 ? -42.051 12.641 -3.968 1.00 84.75 1140 ARG A N 1
ATOM 9064 C CA . ARG A 1 1140 ? -43.097 11.932 -4.716 1.00 84.75 1140 ARG A CA 1
ATOM 9065 C C . ARG A 1 1140 ? -43.407 10.582 -4.079 1.00 84.75 1140 ARG A C 1
ATOM 9067 O O . ARG A 1 1140 ? -44.571 10.256 -3.860 1.00 84.75 1140 ARG A O 1
ATOM 9074 N N . LYS A 1 1141 ? -42.372 9.823 -3.704 1.00 87.19 1141 LYS A N 1
ATOM 9075 C CA . LYS A 1 1141 ? -42.522 8.531 -3.003 1.00 87.19 1141 LYS A CA 1
ATOM 9076 C C . LYS A 1 1141 ? -42.783 8.688 -1.503 1.00 87.19 1141 LYS A C 1
ATOM 9078 O O . LYS A 1 1141 ? -43.143 7.716 -0.839 1.00 87.19 1141 LYS A O 1
ATOM 9083 N N . LYS A 1 1142 ? -42.616 9.905 -0.964 1.00 91.94 1142 LYS A N 1
ATOM 9084 C CA . LYS A 1 1142 ? -42.704 10.229 0.471 1.00 91.94 1142 LYS A CA 1
ATOM 9085 C C . LYS A 1 1142 ? -41.758 9.347 1.301 1.00 91.94 1142 LYS A C 1
ATOM 9087 O O . LYS A 1 1142 ? -42.140 8.818 2.348 1.00 91.94 1142 LYS A O 1
ATOM 9092 N N . VAL A 1 1143 ? -40.531 9.173 0.808 1.00 93.75 1143 VAL A N 1
ATOM 9093 C CA . VAL A 1 1143 ? -39.477 8.356 1.430 1.00 93.75 1143 VAL A CA 1
ATOM 9094 C C . VAL A 1 1143 ? -38.363 9.261 1.935 1.00 93.75 1143 VAL A C 1
ATOM 9096 O O . VAL A 1 1143 ? -37.974 10.196 1.244 1.00 93.75 1143 VAL A O 1
ATOM 9099 N N . SER A 1 1144 ? -37.803 8.967 3.104 1.00 96.25 1144 SER A N 1
ATOM 9100 C CA . SER A 1 1144 ? -36.569 9.591 3.591 1.00 96.25 1144 SER A CA 1
ATOM 9101 C C . SER A 1 1144 ? -35.664 8.554 4.241 1.00 96.25 1144 SER A C 1
ATOM 9103 O O . SER A 1 1144 ? -36.126 7.584 4.841 1.00 96.25 1144 SER A O 1
ATOM 9105 N N . PHE A 1 1145 ? -34.356 8.735 4.108 1.00 95.12 1145 PHE A N 1
ATOM 9106 C CA . PHE A 1 1145 ? -33.376 7.837 4.697 1.00 95.12 1145 PHE A CA 1
ATOM 9107 C C . PHE A 1 1145 ? -32.059 8.546 4.984 1.00 95.12 1145 PHE A C 1
ATOM 9109 O O . PHE A 1 1145 ? -31.673 9.505 4.309 1.00 95.12 1145 PHE A O 1
ATOM 9116 N N . ALA A 1 1146 ? -31.350 8.051 5.992 1.00 95.06 1146 ALA A N 1
ATOM 9117 C CA . ALA A 1 1146 ? -30.057 8.586 6.383 1.00 95.06 1146 ALA A CA 1
ATOM 9118 C C . ALA A 1 1146 ? -29.101 7.477 6.820 1.00 95.06 1146 ALA A C 1
ATOM 9120 O O . ALA A 1 1146 ? -29.519 6.465 7.382 1.00 95.06 1146 ALA A O 1
ATOM 9121 N N . TYR A 1 1147 ? -27.811 7.688 6.564 1.00 92.06 1147 TYR A N 1
ATOM 9122 C CA . TYR A 1 1147 ? -26.712 6.825 6.988 1.00 92.06 1147 TYR A CA 1
ATOM 9123 C C . TYR A 1 1147 ? -25.660 7.664 7.705 1.00 92.06 1147 TYR A C 1
ATOM 9125 O O . TYR A 1 1147 ? -25.191 8.663 7.151 1.00 92.06 1147 TYR A O 1
ATOM 9133 N N . VAL A 1 1148 ? -25.262 7.227 8.900 1.00 91.38 1148 VAL A N 1
ATOM 9134 C CA . VAL A 1 1148 ? -24.220 7.883 9.696 1.00 91.38 1148 VAL A CA 1
ATOM 9135 C C . VAL A 1 1148 ? -23.152 6.890 10.136 1.00 91.38 1148 VAL A C 1
ATOM 9137 O O . VAL A 1 1148 ? -23.471 5.746 10.439 1.00 91.38 1148 VAL A O 1
ATOM 9140 N N . THR A 1 1149 ? -21.883 7.304 10.180 1.00 88.38 1149 THR A N 1
ATOM 9141 C CA . THR A 1 1149 ? -20.757 6.454 10.609 1.00 88.38 1149 THR A CA 1
ATOM 9142 C C . THR A 1 1149 ? -19.656 7.243 11.308 1.00 88.38 1149 THR A C 1
ATOM 9144 O O . THR A 1 1149 ? -19.357 8.370 10.924 1.00 88.38 1149 THR A O 1
ATOM 9147 N N . ASN A 1 1150 ? -19.000 6.639 12.297 1.00 86.81 1150 ASN A N 1
ATOM 9148 C CA . ASN A 1 1150 ? -17.806 7.208 12.925 1.00 86.81 1150 ASN A CA 1
ATOM 9149 C C . ASN A 1 1150 ? -16.482 6.650 12.357 1.00 86.81 1150 ASN A C 1
ATOM 9151 O O . ASN A 1 1150 ? -15.411 7.055 12.806 1.00 86.81 1150 ASN A O 1
ATOM 9155 N N . GLY A 1 1151 ? -16.535 5.763 11.355 1.00 81.62 1151 GLY A N 1
ATOM 9156 C CA . GLY A 1 1151 ? -15.392 5.323 10.547 1.00 81.62 1151 GLY A CA 1
ATOM 9157 C C . GLY A 1 1151 ? -15.333 6.086 9.224 1.00 81.62 1151 GLY A C 1
ATOM 9158 O O . GLY A 1 1151 ? -15.746 5.569 8.185 1.00 81.62 1151 GLY A O 1
ATOM 9159 N N . LEU A 1 1152 ? -14.861 7.334 9.256 1.00 80.19 1152 LEU A N 1
ATOM 9160 C CA . LEU A 1 1152 ? -14.913 8.236 8.105 1.00 80.19 1152 LEU A CA 1
ATOM 9161 C C . LEU A 1 1152 ? -14.009 7.749 6.963 1.00 80.19 1152 LEU A C 1
ATOM 9163 O O . LEU A 1 1152 ? -12.865 7.333 7.167 1.00 80.19 1152 LEU A O 1
ATOM 9167 N N . LYS A 1 1153 ? -14.533 7.827 5.735 1.00 73.88 1153 LYS A N 1
ATOM 9168 C CA . LYS A 1 1153 ? -13.877 7.347 4.507 1.00 73.88 1153 LYS A CA 1
ATOM 9169 C C . LYS A 1 1153 ? -13.614 8.490 3.535 1.00 73.88 1153 LYS A C 1
ATOM 9171 O O . LYS A 1 1153 ? -14.384 9.448 3.469 1.00 73.88 1153 LYS A O 1
ATOM 9176 N N . ALA A 1 1154 ? -12.554 8.353 2.738 1.00 64.31 1154 ALA A N 1
ATOM 9177 C CA . ALA A 1 1154 ? -12.287 9.258 1.625 1.00 64.31 1154 ALA A CA 1
ATOM 9178 C C . ALA A 1 1154 ? -13.367 9.084 0.541 1.00 64.31 1154 ALA A C 1
ATOM 9180 O O . ALA A 1 1154 ? -13.479 8.015 -0.062 1.00 64.31 1154 ALA A O 1
ATOM 9181 N N . GLY A 1 1155 ? -14.169 10.126 0.315 1.00 65.00 1155 GLY A N 1
ATOM 9182 C CA . GLY A 1 1155 ? -15.203 10.153 -0.718 1.00 65.00 1155 GLY A CA 1
ATOM 9183 C C . GLY A 1 1155 ? -16.451 10.941 -0.319 1.00 65.00 1155 GLY A C 1
ATOM 9184 O O . GLY A 1 1155 ? -16.721 11.154 0.864 1.00 65.00 1155 GLY A O 1
ATOM 9185 N N . VAL A 1 1156 ? -17.214 11.350 -1.333 1.00 70.38 1156 VAL A N 1
ATOM 9186 C CA . VAL A 1 1156 ? -18.542 11.970 -1.228 1.00 70.38 1156 VAL A CA 1
ATOM 9187 C C . VAL A 1 1156 ? -19.510 11.136 -2.073 1.00 70.38 1156 VAL A C 1
ATOM 9189 O O . VAL A 1 1156 ? -19.104 10.542 -3.068 1.00 70.38 1156 VAL A O 1
ATOM 9192 N N . TYR A 1 1157 ? -20.772 11.055 -1.652 1.00 75.69 1157 TYR A N 1
ATOM 9193 C CA . TYR A 1 1157 ? -21.881 10.420 -2.382 1.00 75.69 1157 TYR A CA 1
ATOM 9194 C C . TYR A 1 1157 ? -21.564 9.043 -3.013 1.00 75.69 1157 TYR A C 1
ATOM 9196 O O . TYR A 1 1157 ? -21.566 8.033 -2.308 1.00 75.69 1157 TYR A O 1
ATOM 9204 N N . ASP A 1 1158 ? -21.296 8.959 -4.319 1.00 68.56 1158 ASP A N 1
ATOM 9205 C CA . ASP A 1 1158 ? -21.179 7.702 -5.072 1.00 68.56 1158 ASP A CA 1
ATOM 9206 C C . ASP A 1 1158 ? -19.857 6.949 -4.848 1.00 68.56 1158 ASP A C 1
ATOM 9208 O O . ASP A 1 1158 ? -19.789 5.723 -5.035 1.00 68.56 1158 ASP A O 1
ATOM 9212 N N . LEU A 1 1159 ? -18.840 7.657 -4.351 1.00 66.69 1159 LEU A N 1
ATOM 9213 C CA . LEU A 1 1159 ? -17.587 7.084 -3.859 1.00 66.69 1159 LEU A CA 1
ATOM 9214 C C . LEU A 1 1159 ? -17.797 6.291 -2.556 1.00 66.69 1159 LEU A C 1
ATOM 9216 O O . LEU A 1 1159 ? -17.014 5.394 -2.228 1.00 66.69 1159 LEU A O 1
ATOM 9220 N N . CYS A 1 1160 ? -18.902 6.537 -1.847 1.00 72.62 1160 CYS A N 1
ATOM 9221 C CA . CYS A 1 1160 ? -19.257 5.852 -0.609 1.00 72.62 1160 CYS A CA 1
ATOM 9222 C C . CYS A 1 1160 ? -19.945 4.512 -0.876 1.00 72.62 1160 CYS A C 1
ATOM 9224 O O . CYS A 1 1160 ? -21.165 4.362 -0.798 1.00 72.62 1160 CYS A O 1
ATOM 9226 N N . ARG A 1 1161 ? -19.131 3.487 -1.156 1.00 71.31 1161 ARG A N 1
ATOM 9227 C CA . ARG A 1 1161 ? -19.594 2.141 -1.546 1.00 71.31 1161 ARG A CA 1
ATOM 9228 C C . ARG A 1 1161 ? -20.630 1.522 -0.596 1.00 71.31 1161 ARG A C 1
ATOM 9230 O O . ARG A 1 1161 ? -21.527 0.839 -1.083 1.00 71.31 1161 ARG A O 1
ATOM 9237 N N . ASN A 1 1162 ? -20.515 1.745 0.717 1.00 71.50 1162 ASN A N 1
ATOM 9238 C CA . ASN A 1 1162 ? -21.447 1.195 1.714 1.00 71.50 1162 ASN A CA 1
ATOM 9239 C C . ASN A 1 1162 ? -22.844 1.793 1.557 1.00 71.50 1162 ASN A C 1
ATOM 9241 O O . ASN A 1 1162 ? -23.816 1.063 1.372 1.00 71.50 1162 ASN A O 1
ATOM 9245 N N . TYR A 1 1163 ? -22.917 3.120 1.535 1.00 77.88 1163 TYR A N 1
ATOM 9246 C CA . TYR A 1 1163 ? -24.150 3.847 1.288 1.00 77.88 1163 TYR A CA 1
ATOM 9247 C C . TYR A 1 1163 ? -24.776 3.469 -0.063 1.00 77.88 1163 TYR A C 1
ATOM 9249 O O . TYR A 1 1163 ? -25.956 3.138 -0.120 1.00 77.88 1163 TYR A O 1
ATOM 9257 N N . MET A 1 1164 ? -23.985 3.402 -1.142 1.00 79.06 1164 MET A N 1
ATOM 9258 C CA . MET A 1 1164 ? -24.522 3.083 -2.473 1.00 79.06 1164 MET A CA 1
ATOM 9259 C C . MET A 1 1164 ? -25.164 1.692 -2.561 1.00 79.06 1164 MET A C 1
ATOM 9261 O O . MET A 1 1164 ? -26.029 1.460 -3.408 1.00 79.06 1164 MET A O 1
ATOM 9265 N N . ARG A 1 1165 ? -24.746 0.749 -1.711 1.00 75.25 1165 ARG A N 1
ATOM 9266 C CA . ARG A 1 1165 ? -25.369 -0.578 -1.611 1.00 75.25 1165 ARG A CA 1
ATOM 9267 C C . ARG A 1 1165 ? -26.683 -0.528 -0.841 1.00 75.25 1165 ARG A C 1
ATOM 9269 O O . ARG A 1 1165 ? -27.646 -1.129 -1.305 1.00 75.25 1165 ARG A O 1
ATOM 9276 N N . LEU A 1 1166 ? -26.717 0.200 0.277 1.00 80.75 1166 LEU A N 1
ATOM 9277 C CA . LEU A 1 1166 ? -27.934 0.439 1.060 1.00 80.75 1166 LEU A CA 1
ATOM 9278 C C . LEU A 1 1166 ? -29.001 1.131 0.212 1.00 80.75 1166 LEU A C 1
ATOM 9280 O O . LEU A 1 1166 ? -30.121 0.644 0.124 1.00 80.75 1166 LEU A O 1
ATOM 9284 N N . GLN A 1 1167 ? -28.622 2.198 -0.494 1.00 85.00 1167 GLN A N 1
ATOM 9285 C CA . GLN A 1 1167 ? -29.505 2.913 -1.409 1.00 85.00 1167 GLN A CA 1
ATOM 9286 C C . GLN A 1 1167 ? -30.051 1.983 -2.499 1.00 85.00 1167 GLN A C 1
ATOM 9288 O O . GLN A 1 1167 ? -31.254 1.960 -2.736 1.00 85.00 1167 GLN A O 1
ATOM 9293 N N . ARG A 1 1168 ? -29.193 1.191 -3.159 1.00 81.62 1168 ARG A N 1
ATOM 9294 C CA . ARG A 1 1168 ? -29.653 0.255 -4.198 1.00 81.62 1168 ARG A CA 1
ATOM 9295 C C . ARG A 1 1168 ? -30.642 -0.761 -3.635 1.00 81.62 1168 ARG A C 1
ATOM 9297 O O . ARG A 1 1168 ? -31.689 -0.966 -4.226 1.00 81.62 1168 ARG A O 1
ATOM 9304 N N . ALA A 1 1169 ? -30.316 -1.373 -2.501 1.00 83.75 1169 ALA A N 1
ATOM 9305 C CA . ALA A 1 1169 ? -31.193 -2.357 -1.884 1.00 83.75 1169 ALA A CA 1
ATOM 9306 C C . ALA A 1 1169 ? -32.525 -1.745 -1.428 1.00 83.75 1169 ALA A C 1
ATOM 9308 O O . ALA A 1 1169 ? -33.548 -2.406 -1.552 1.00 83.75 1169 ALA A O 1
ATOM 9309 N N . LEU A 1 1170 ? -32.524 -0.492 -0.960 1.00 87.25 1170 LEU A N 1
ATOM 9310 C CA . LEU A 1 1170 ? -33.747 0.219 -0.594 1.00 87.25 1170 LEU A CA 1
ATOM 9311 C C . LEU A 1 1170 ? -34.647 0.397 -1.813 1.00 87.25 1170 LEU A C 1
ATOM 9313 O O . LEU A 1 1170 ? -35.815 0.043 -1.757 1.00 87.25 1170 LEU A O 1
ATOM 9317 N N . TYR A 1 1171 ? -34.100 0.879 -2.927 1.00 85.44 1171 TYR A N 1
ATOM 9318 C CA . TYR A 1 1171 ? -34.887 1.072 -4.144 1.00 85.44 1171 TYR A CA 1
ATOM 9319 C C . TYR A 1 1171 ? -35.347 -0.248 -4.774 1.00 85.44 1171 TYR A C 1
ATOM 9321 O O . TYR A 1 1171 ? -36.472 -0.309 -5.253 1.00 85.44 1171 TYR A O 1
ATOM 9329 N N . ASP A 1 1172 ? -34.544 -1.317 -4.704 1.00 83.25 1172 ASP A N 1
ATOM 9330 C CA . ASP A 1 1172 ? -34.990 -2.660 -5.103 1.00 83.25 1172 ASP A CA 1
ATOM 9331 C C . ASP A 1 1172 ? -36.215 -3.110 -4.275 1.00 83.25 1172 ASP A C 1
ATOM 9333 O O . ASP A 1 1172 ? -37.133 -3.729 -4.810 1.00 83.25 1172 ASP A O 1
ATOM 9337 N N . VAL A 1 1173 ? -36.230 -2.811 -2.967 1.00 87.06 1173 VAL A N 1
ATOM 9338 C CA . VAL A 1 1173 ? -37.336 -3.151 -2.054 1.00 87.06 1173 VAL A CA 1
ATOM 9339 C C . VAL A 1 1173 ? -38.570 -2.289 -2.320 1.00 87.06 1173 VAL A C 1
ATOM 9341 O O . VAL A 1 1173 ? -39.668 -2.830 -2.414 1.00 87.06 1173 VAL A O 1
ATOM 9344 N N . LEU A 1 1174 ? -38.404 -0.973 -2.479 1.00 85.56 1174 LEU A N 1
ATOM 9345 C CA . LEU A 1 1174 ? -39.513 -0.060 -2.778 1.00 85.56 1174 LEU A CA 1
ATOM 9346 C C . LEU A 1 1174 ? -40.210 -0.448 -4.089 1.00 85.56 1174 LEU A C 1
ATOM 9348 O O . LEU A 1 1174 ? -41.433 -0.559 -4.120 1.00 85.56 1174 LEU A O 1
ATOM 9352 N N . GLU A 1 1175 ? -39.439 -0.772 -5.131 1.00 82.88 1175 GLU A N 1
ATOM 9353 C CA . GLU A 1 1175 ? -39.987 -1.219 -6.416 1.00 82.88 1175 GLU A CA 1
ATOM 9354 C C . GLU A 1 1175 ? -40.730 -2.552 -6.303 1.00 82.88 1175 GLU A C 1
ATOM 9356 O O . GLU A 1 1175 ? -41.812 -2.703 -6.871 1.00 82.88 1175 GLU A O 1
ATOM 9361 N N . ALA A 1 1176 ? -40.195 -3.508 -5.537 1.00 82.81 1176 ALA A N 1
ATOM 9362 C CA . ALA A 1 1176 ? -40.877 -4.775 -5.279 1.00 82.81 1176 ALA A CA 1
ATOM 9363 C C . ALA A 1 1176 ? -42.214 -4.588 -4.534 1.00 82.81 1176 ALA A C 1
ATOM 9365 O O . ALA A 1 1176 ? -43.114 -5.413 -4.680 1.00 82.81 1176 ALA A O 1
ATOM 9366 N N . GLN A 1 1177 ? -42.357 -3.501 -3.772 1.00 82.12 1177 GLN A N 1
ATOM 9367 C CA . GLN A 1 1177 ? -43.585 -3.127 -3.069 1.00 82.12 1177 GLN A CA 1
ATOM 9368 C C . GLN A 1 1177 ? -44.498 -2.188 -3.884 1.00 82.12 1177 GLN A C 1
ATOM 9370 O O . GLN A 1 1177 ? -45.554 -1.789 -3.391 1.00 82.12 1177 GLN A O 1
ATOM 9375 N N . GLY A 1 1178 ? -44.125 -1.842 -5.123 1.00 79.94 1178 GLY A N 1
ATOM 9376 C CA . GLY A 1 1178 ? -44.900 -0.953 -5.995 1.00 79.94 1178 GLY A CA 1
ATOM 9377 C C . GLY A 1 1178 ? -44.902 0.519 -5.562 1.00 79.94 1178 GLY A C 1
ATOM 9378 O O . GLY A 1 1178 ? -45.882 1.219 -5.827 1.00 79.94 1178 GLY A O 1
ATOM 9379 N N . ILE A 1 1179 ? -43.848 0.967 -4.866 1.00 75.75 1179 ILE A N 1
ATOM 9380 C CA . ILE A 1 1179 ? -43.666 2.339 -4.352 1.00 75.75 1179 ILE A CA 1
ATOM 9381 C C . ILE A 1 1179 ? -42.738 3.159 -5.250 1.00 75.75 1179 ILE A C 1
ATOM 9383 O O . ILE A 1 1179 ? -41.672 2.640 -5.656 1.00 75.75 1179 ILE A O 1
#

Radius of gyration: 36.68 Å; chains: 1; bounding box: 88×75×101 Å